Protein 2LDM (pdb70)

CATH classification: 2.30.30.140

Structure (mmCIF, N/CA/C/O backbone):
data_2LDM
#
_entry.id   2LDM
#
loop_
_atom_site.group_PDB
_atom_site.id
_atom_site.type_symbol
_atom_site.label_atom_id
_atom_site.label_alt_id
_atom_site.label_comp_id
_atom_site.label_asym_id
_atom_site.label_entity_id
_atom_site.label_seq_id
_atom_site.pdbx_PDB_ins_code
_atom_site.Cartn_x
_atom_site.Cartn_y
_atom_site.Cartn_z
_atom_site.occupancy
_atom_site.B_iso_or_equiv
_atom_site.auth_seq_id
_atom_site.auth_comp_id
_atom_site.auth_asym_id
_atom_site.auth_atom_id
_atom_site.pdbx_PDB_model_num
ATOM 1 N N . SER A 1 4 ? 0.077 -0.938 2.038 1.00 0.00 84 SER A N 1
ATOM 2 C CA . SER A 1 4 ? 0.603 -0.648 0.680 1.00 0.00 84 SER A CA 1
ATOM 3 C C . SER A 1 4 ? 0.179 0.755 0.218 1.00 0.00 84 SER A C 1
ATOM 4 O O . SER A 1 4 ? -0.986 1.135 0.374 1.00 0.00 84 SER A O 1
ATOM 12 N N . SER A 1 5 ? 1.116 1.534 -0.341 1.00 0.00 85 SER A N 1
ATOM 13 C CA . SER A 1 5 ? 0.920 2.939 -0.716 1.00 0.00 85 SER A CA 1
ATOM 14 C C . SER A 1 5 ? 1.633 3.220 -2.043 1.00 0.00 85 SER A C 1
ATOM 15 O O . SER A 1 5 ? 2.452 4.133 -2.165 1.00 0.00 85 SER A O 1
ATOM 23 N N . GLU A 1 6 ? 1.337 2.376 -3.031 1.00 0.00 86 GLU A N 1
ATOM 24 C CA . GLU A 1 6 ? 1.886 2.419 -4.377 1.00 0.00 86 GLU A CA 1
ATOM 25 C C . GLU A 1 6 ? 0.678 2.284 -5.306 1.00 0.00 86 GLU A C 1
ATOM 26 O O . GLU A 1 6 ? -0.063 1.298 -5.218 1.00 0.00 86 GLU A O 1
ATOM 38 N N . PHE A 1 7 ? 0.446 3.291 -6.151 1.00 0.00 87 PHE A N 1
ATOM 39 C CA . PHE A 1 7 ? -0.773 3.434 -6.944 1.00 0.00 87 PHE A CA 1
ATOM 40 C C . PHE A 1 7 ? -0.502 3.053 -8.401 1.00 0.00 87 PHE A C 1
ATOM 41 O O . PHE A 1 7 ? 0.445 3.552 -9.005 1.00 0.00 87 PHE A O 1
ATOM 58 N N . GLN A 1 8 ? -1.329 2.167 -8.966 1.00 0.00 88 GLN A N 1
ATOM 59 C CA . GLN A 1 8 ? -1.250 1.671 -10.340 1.00 0.00 88 GLN A CA 1
ATOM 60 C C . GLN A 1 8 ? -2.678 1.456 -10.873 1.00 0.00 88 GLN A C 1
ATOM 61 O O . GLN A 1 8 ? -3.651 1.824 -10.212 1.00 0.00 88 GLN A O 1
ATOM 75 N N . ILE A 1 9 ? -2.818 0.865 -12.068 1.00 0.00 89 ILE A N 1
ATOM 76 C CA . ILE A 1 9 ? -4.110 0.399 -12.584 1.00 0.00 89 ILE A CA 1
ATOM 77 C C . ILE A 1 9 ? -4.782 -0.468 -11.502 1.00 0.00 89 ILE A C 1
ATOM 78 O O . ILE A 1 9 ? -4.112 -1.210 -10.779 1.00 0.00 89 ILE A O 1
ATOM 94 N N . ASN A 1 10 ? -6.112 -0.368 -11.413 1.00 0.00 90 ASN A N 1
ATOM 95 C CA . ASN A 1 10 ? -6.995 -1.002 -10.435 1.00 0.00 90 ASN A CA 1
ATOM 96 C C . ASN A 1 10 ? -6.811 -0.490 -9.000 1.00 0.00 90 ASN A C 1
ATOM 97 O O . ASN A 1 10 ? -7.478 -1.007 -8.104 1.00 0.00 90 ASN A O 1
ATOM 108 N N . GLU A 1 11 ? -6.008 0.550 -8.759 1.00 0.00 91 GLU A N 1
ATOM 109 C CA . GLU A 1 11 ? -5.786 1.143 -7.438 1.00 0.00 91 GLU A CA 1
ATOM 110 C C . GLU A 1 11 ? -6.209 2.626 -7.457 1.00 0.00 91 GLU A C 1
ATOM 111 O O . GLU A 1 11 ? -6.569 3.169 -8.504 1.00 0.00 91 GLU A O 1
ATOM 123 N N . GLN A 1 12 ? -6.256 3.248 -6.280 1.00 0.00 92 GLN A N 1
ATOM 124 C CA . GLN A 1 12 ? -6.807 4.574 -6.013 1.00 0.00 92 GLN A CA 1
ATOM 125 C C . GLN A 1 12 ? -5.955 5.706 -6.595 1.00 0.00 92 GLN A C 1
ATOM 126 O O . GLN A 1 12 ? -4.727 5.668 -6.538 1.00 0.00 92 GLN A O 1
ATOM 140 N N . VAL A 1 13 ? -6.626 6.760 -7.060 1.00 0.00 93 VAL A N 1
ATOM 141 C CA . VAL A 1 13 ? -6.070 8.037 -7.498 1.00 0.00 93 VAL A CA 1
ATOM 142 C C . VAL A 1 13 ? -7.068 9.144 -7.158 1.00 0.00 93 VAL A C 1
ATOM 143 O O . VAL A 1 13 ? -8.231 8.860 -6.879 1.00 0.00 93 VAL A O 1
ATOM 156 N N . LEU A 1 14 ? -6.618 10.399 -7.181 1.00 0.00 94 LEU A N 1
ATOM 157 C CA . LEU A 1 14 ? -7.487 11.563 -7.125 1.00 0.00 94 LEU A CA 1
ATOM 158 C C . LEU A 1 14 ? -7.672 11.958 -8.583 1.00 0.00 94 LEU A C 1
ATOM 159 O O . LEU A 1 14 ? -6.684 12.159 -9.291 1.00 0.00 94 LEU A O 1
ATOM 175 N N . ALA A 1 15 ? -8.917 12.109 -9.021 1.00 0.00 95 ALA A N 1
ATOM 176 C CA . ALA A 1 15 ? -9.254 12.504 -10.376 1.00 0.00 95 ALA A CA 1
ATOM 177 C C . ALA A 1 15 ? -10.316 13.591 -10.312 1.00 0.00 95 ALA A C 1
ATOM 178 O O . ALA A 1 15 ? -11.194 13.549 -9.450 1.00 0.00 95 ALA A O 1
ATOM 185 N N . SER A 1 16 ? -10.220 14.568 -11.205 1.00 0.00 96 SER A N 1
ATOM 186 C CA . SER A 1 16 ? -11.158 15.670 -11.292 1.00 0.00 96 SER A CA 1
ATOM 187 C C . SER A 1 16 ? -12.496 15.122 -11.780 1.00 0.00 96 SER A C 1
ATOM 188 O O . SER A 1 16 ? -12.636 14.758 -12.952 1.00 0.00 96 SER A O 1
ATOM 196 N N . TRP A 1 17 ? -13.452 15.007 -10.857 1.00 0.00 97 TRP A N 1
ATOM 197 C CA . TRP A 1 17 ? -14.809 14.611 -11.181 1.00 0.00 97 TRP A CA 1
ATOM 198 C C . TRP A 1 17 ? -15.459 15.706 -12.021 1.00 0.00 97 TRP A C 1
ATOM 199 O O . TRP A 1 17 ? -15.100 16.884 -11.906 1.00 0.00 97 TRP A O 1
ATOM 220 N N . SER A 1 18 ? -16.448 15.312 -12.824 1.00 0.00 98 SER A N 1
ATOM 221 C CA . SER A 1 18 ? -17.167 16.191 -13.737 1.00 0.00 98 SER A CA 1
ATOM 222 C C . SER A 1 18 ? -17.837 17.372 -13.010 1.00 0.00 98 SER A C 1
ATOM 223 O O . SER A 1 18 ? -18.137 18.390 -13.638 1.00 0.00 98 SER A O 1
ATOM 231 N N . ASP A 1 19 ? -18.056 17.254 -11.692 1.00 0.00 99 ASP A N 1
ATOM 232 C CA . ASP A 1 19 ? -18.583 18.328 -10.861 1.00 0.00 99 ASP A CA 1
ATOM 233 C C . ASP A 1 19 ? -17.684 19.569 -10.858 1.00 0.00 99 ASP A C 1
ATOM 234 O O . ASP A 1 19 ? -18.188 20.677 -11.064 1.00 0.00 99 ASP A O 1
ATOM 243 N N . SER A 1 20 ? -16.373 19.401 -10.621 1.00 0.00 100 SER A N 1
ATOM 244 C CA . SER A 1 20 ? -15.462 20.529 -10.397 1.00 0.00 100 SER A CA 1
ATOM 245 C C . SER A 1 20 ? -13.984 20.104 -10.349 1.00 0.00 100 SER A C 1
ATOM 246 O O . SER A 1 20 ? -13.208 20.459 -11.242 1.00 0.00 100 SER A O 1
ATOM 254 N N . ARG A 1 21 ? -13.583 19.366 -9.303 1.00 0.00 101 ARG A N 1
ATOM 255 C CA . ARG A 1 21 ? -12.184 19.050 -8.984 1.00 0.00 101 ARG A CA 1
ATOM 256 C C . ARG A 1 21 ? -12.067 17.652 -8.388 1.00 0.00 101 ARG A C 1
ATOM 257 O O . ARG A 1 21 ? -12.943 16.818 -8.601 1.00 0.00 101 ARG A O 1
ATOM 278 N N . PHE A 1 22 ? -10.941 17.370 -7.737 1.00 0.00 102 PHE A N 1
ATOM 279 C CA . PHE A 1 22 ? -10.557 16.046 -7.287 1.00 0.00 102 PHE A CA 1
ATOM 280 C C . PHE A 1 22 ? -11.545 15.376 -6.331 1.00 0.00 102 PHE A C 1
ATOM 281 O O . PHE A 1 22 ? -12.022 15.988 -5.376 1.00 0.00 102 PHE A O 1
ATOM 298 N N . TYR A 1 23 ? -11.742 14.078 -6.565 1.00 0.00 103 TYR A N 1
ATOM 299 C CA . TYR A 1 23 ? -12.425 13.097 -5.730 1.00 0.00 103 TYR A CA 1
ATOM 300 C C . TYR A 1 23 ? -11.635 11.794 -5.933 1.00 0.00 103 TYR A C 1
ATOM 301 O O . TYR A 1 23 ? -10.947 11.658 -6.951 1.00 0.00 103 TYR A O 1
ATOM 319 N N . PRO A 1 24 ? -11.695 10.826 -5.002 1.00 0.00 104 PRO A N 1
ATOM 320 C CA . PRO A 1 24 ? -11.041 9.540 -5.204 1.00 0.00 104 PRO A CA 1
ATOM 321 C C . PRO A 1 24 ? -11.729 8.760 -6.336 1.00 0.00 104 PRO A C 1
ATOM 322 O O . PRO A 1 24 ? -12.946 8.858 -6.522 1.00 0.00 104 PRO A O 1
ATOM 333 N N . ALA A 1 25 ? -10.942 7.979 -7.077 1.00 0.00 105 ALA A N 1
ATOM 334 C CA . ALA A 1 25 ? -11.362 7.147 -8.194 1.00 0.00 105 ALA A CA 1
ATOM 335 C C . ALA A 1 25 ? -10.392 5.969 -8.318 1.00 0.00 105 ALA A C 1
ATOM 336 O O . ALA A 1 25 ? -9.274 6.023 -7.804 1.00 0.00 105 ALA A O 1
ATOM 343 N N . LYS A 1 26 ? -10.800 4.918 -9.025 1.00 0.00 106 LYS A N 1
ATOM 344 C CA . LYS A 1 26 ? -9.998 3.731 -9.326 1.00 0.00 106 LYS A CA 1
ATOM 345 C C . LYS A 1 26 ? -9.379 3.944 -10.716 1.00 0.00 106 LYS A C 1
ATOM 346 O O . LYS A 1 26 ? -10.105 4.297 -11.643 1.00 0.00 106 LYS A O 1
ATOM 365 N N . VAL A 1 27 ? -8.069 3.762 -10.897 1.00 0.00 107 VAL A N 1
ATOM 366 C CA . VAL A 1 27 ? -7.447 3.797 -12.229 1.00 0.00 107 VAL A CA 1
ATOM 367 C C . VAL A 1 27 ? -7.965 2.598 -13.023 1.00 0.00 107 VAL A C 1
ATOM 368 O O . VAL A 1 27 ? -7.980 1.486 -12.495 1.00 0.00 107 VAL A O 1
ATOM 381 N N . THR A 1 28 ? -8.281 2.785 -14.299 1.00 0.00 108 THR A N 1
ATOM 382 C CA . THR A 1 28 ? -8.624 1.698 -15.205 1.00 0.00 108 THR A CA 1
ATOM 383 C C . THR A 1 28 ? -7.612 1.621 -16.367 1.00 0.00 108 THR A C 1
ATOM 384 O O . THR A 1 28 ? -7.328 0.521 -16.840 1.00 0.00 108 THR A O 1
ATOM 395 N N . ALA A 1 29 ? -7.014 2.744 -16.798 1.00 0.00 109 ALA A N 1
ATOM 396 C CA . ALA A 1 29 ? -5.879 2.768 -17.725 1.00 0.00 109 ALA A CA 1
ATOM 397 C C . ALA A 1 29 ? -5.031 4.016 -17.490 1.00 0.00 109 ALA A C 1
ATOM 398 O O . ALA A 1 29 ? -5.484 4.981 -16.875 1.00 0.00 109 ALA A O 1
ATOM 405 N N . VAL A 1 30 ? -3.813 4.011 -18.023 1.00 0.00 110 VAL A N 1
ATOM 406 C CA . VAL A 1 30 ? -2.892 5.142 -18.055 1.00 0.00 110 VAL A CA 1
ATOM 407 C C . VAL A 1 30 ? -2.164 5.044 -19.405 1.00 0.00 110 VAL A C 1
ATOM 408 O O . VAL A 1 30 ? -1.937 3.930 -19.889 1.00 0.00 110 VAL A O 1
ATOM 421 N N . ASN A 1 31 ? -1.787 6.175 -20.008 1.00 0.00 111 ASN A N 1
ATOM 422 C CA . ASN A 1 31 ? -1.126 6.221 -21.314 1.00 0.00 111 ASN A CA 1
ATOM 423 C C . ASN A 1 31 ? 0.056 7.176 -21.207 1.00 0.00 111 ASN A C 1
ATOM 424 O O . ASN A 1 31 ? -0.118 8.315 -20.765 1.00 0.00 111 ASN A O 1
ATOM 435 N N . LYS A 1 32 ? 1.242 6.744 -21.654 1.00 0.00 112 LYS A N 1
ATOM 436 C CA . LYS A 1 32 ? 2.485 7.526 -21.584 1.00 0.00 112 LYS A CA 1
ATOM 437 C C . LYS A 1 32 ? 2.386 8.850 -22.354 1.00 0.00 112 LYS A C 1
ATOM 438 O O . LYS A 1 32 ? 3.108 9.795 -22.036 1.00 0.00 112 LYS A O 1
ATOM 457 N N . ASP A 1 33 ? 1.473 8.936 -23.330 1.00 0.00 113 ASP A N 1
ATOM 458 C CA . ASP A 1 33 ? 1.166 10.172 -24.053 1.00 0.00 113 ASP A CA 1
ATOM 459 C C . ASP A 1 33 ? 0.792 11.325 -23.107 1.00 0.00 113 ASP A C 1
ATOM 460 O O . ASP A 1 33 ? 1.090 12.483 -23.407 1.00 0.00 113 ASP A O 1
ATOM 469 N N . GLY A 1 34 ? 0.191 11.011 -21.950 1.00 0.00 114 GLY A N 1
ATOM 470 C CA . GLY A 1 34 ? -0.081 11.966 -20.877 1.00 0.00 114 GLY A CA 1
ATOM 471 C C . GLY A 1 34 ? -1.518 11.894 -20.363 1.00 0.00 114 GLY A C 1
ATOM 472 O O . GLY A 1 34 ? -2.037 12.907 -19.887 1.00 0.00 114 GLY A O 1
ATOM 476 N N . THR A 1 35 ? -2.189 10.744 -20.485 1.00 0.00 115 THR A N 1
ATOM 477 C CA . THR A 1 35 ? -3.614 10.622 -20.195 1.00 0.00 115 THR A CA 1
ATOM 478 C C . THR A 1 35 ? -3.879 9.446 -19.251 1.00 0.00 115 THR A C 1
ATOM 479 O O . THR A 1 35 ? -3.023 8.591 -19.006 1.00 0.00 115 THR A O 1
ATOM 490 N N . TYR A 1 36 ? -5.086 9.437 -18.701 1.00 0.00 116 TYR A N 1
ATOM 491 C CA . TYR A 1 36 ? -5.555 8.592 -17.625 1.00 0.00 116 TYR A CA 1
ATOM 492 C C . TYR A 1 36 ? -6.978 8.188 -17.954 1.00 0.00 116 TYR A C 1
ATOM 493 O O . TYR A 1 36 ? -7.729 9.019 -18.457 1.00 0.00 116 TYR A O 1
ATOM 511 N N . THR A 1 37 ? -7.378 6.980 -17.583 1.00 0.00 117 THR A N 1
ATOM 512 C CA . THR A 1 37 ? -8.763 6.536 -17.623 1.00 0.00 117 THR A CA 1
ATOM 513 C C . THR A 1 37 ? -9.052 6.067 -16.201 1.00 0.00 117 THR A C 1
ATOM 514 O O . THR A 1 37 ? -8.238 5.365 -15.589 1.00 0.00 117 THR A O 1
ATOM 525 N N . VAL A 1 38 ? -10.174 6.511 -15.644 1.00 0.00 118 VAL A N 1
ATOM 526 C CA . VAL A 1 38 ? -10.510 6.312 -14.245 1.00 0.00 118 VAL A CA 1
ATOM 527 C C . VAL A 1 38 ? -11.988 5.960 -14.157 1.00 0.00 118 VAL A C 1
ATOM 528 O O . VAL A 1 38 ? -12.791 6.422 -14.970 1.00 0.00 118 VAL A O 1
ATOM 541 N N . LYS A 1 39 ? -12.339 5.172 -13.143 1.00 0.00 119 LYS A N 1
ATOM 542 C CA . LYS A 1 39 ? -13.702 4.833 -12.774 1.00 0.00 119 LYS A CA 1
ATOM 543 C C . LYS A 1 39 ? -13.960 5.450 -11.407 1.00 0.00 119 LYS A C 1
ATOM 544 O O . LYS A 1 39 ? -13.257 5.136 -10.446 1.00 0.00 119 LYS A O 1
ATOM 563 N N . PHE A 1 40 ? -14.946 6.335 -11.318 1.00 0.00 120 PHE A N 1
ATOM 564 C CA . PHE A 1 40 ? -15.450 6.842 -10.050 1.00 0.00 120 PHE A CA 1
ATOM 565 C C . PHE A 1 40 ? -16.413 5.785 -9.505 1.00 0.00 120 PHE A C 1
ATOM 566 O O . PHE A 1 40 ? -17.176 5.199 -10.276 1.00 0.00 120 PHE A O 1
ATOM 583 N N . TYR A 1 41 ? -16.398 5.544 -8.189 1.00 0.00 121 TYR A N 1
ATOM 584 C CA . TYR A 1 41 ? -17.103 4.421 -7.554 1.00 0.00 121 TYR A CA 1
ATOM 585 C C . TYR A 1 41 ? -18.626 4.496 -7.725 1.00 0.00 121 TYR A C 1
ATOM 586 O O . TYR A 1 41 ? -19.309 3.476 -7.624 1.00 0.00 121 TYR A O 1
ATOM 604 N N . ASP A 1 42 ? -19.162 5.693 -8.003 1.00 0.00 122 ASP A N 1
ATOM 605 C CA . ASP A 1 42 ? -20.580 5.900 -8.308 1.00 0.00 122 ASP A CA 1
ATOM 606 C C . ASP A 1 42 ? -21.017 5.147 -9.575 1.00 0.00 122 ASP A C 1
ATOM 607 O O . ASP A 1 42 ? -22.207 4.875 -9.749 1.00 0.00 122 ASP A O 1
ATOM 616 N N . GLY A 1 43 ? -20.061 4.771 -10.437 1.00 0.00 123 GLY A N 1
ATOM 617 C CA . GLY A 1 43 ? -20.288 3.972 -11.637 1.00 0.00 123 GLY A CA 1
ATOM 618 C C . GLY A 1 43 ? -20.194 4.840 -12.890 1.00 0.00 123 GLY A C 1
ATOM 619 O O . GLY A 1 43 ? -21.078 4.777 -13.749 1.00 0.00 123 GLY A O 1
ATOM 623 N N . VAL A 1 44 ? -19.155 5.676 -12.982 1.00 0.00 124 VAL A N 1
ATOM 624 C CA . VAL A 1 44 ? -18.934 6.606 -14.087 1.00 0.00 124 VAL A CA 1
ATOM 625 C C . VAL A 1 44 ? -17.464 6.461 -14.474 1.00 0.00 124 VAL A C 1
ATOM 626 O O . VAL A 1 44 ? -16.613 6.333 -13.595 1.00 0.00 124 VAL A O 1
ATOM 639 N N . VAL A 1 45 ? -17.159 6.457 -15.772 1.00 0.00 125 VAL A N 1
ATOM 640 C CA . VAL A 1 45 ? -15.819 6.205 -16.293 1.00 0.00 125 VAL A CA 1
ATOM 641 C C . VAL A 1 45 ? -15.525 7.276 -17.350 1.00 0.00 125 VAL A C 1
ATOM 642 O O . VAL A 1 45 ? -16.421 7.643 -18.115 1.00 0.00 125 VAL A O 1
ATOM 655 N N . GLN A 1 46 ? -14.290 7.789 -17.394 1.00 0.00 126 GLN A N 1
ATOM 656 C CA . GLN A 1 46 ? -13.866 8.786 -18.383 1.00 0.00 126 GLN A CA 1
ATOM 657 C C . GLN A 1 46 ? -12.356 8.708 -18.614 1.00 0.00 126 GLN A C 1
ATOM 658 O O . GLN A 1 46 ? -11.632 8.222 -17.741 1.00 0.00 126 GLN A O 1
ATOM 672 N N . THR A 1 47 ? -11.891 9.237 -19.751 1.00 0.00 127 THR A N 1
ATOM 673 C CA . THR A 1 47 ? -10.475 9.445 -20.035 1.00 0.00 127 THR A CA 1
ATOM 674 C C . THR A 1 47 ? -10.215 10.955 -19.960 1.00 0.00 127 THR A C 1
ATOM 675 O O . THR A 1 47 ? -11.016 11.761 -20.443 1.00 0.00 127 THR A O 1
ATOM 686 N N . VAL A 1 48 ? -9.110 11.322 -19.317 1.00 0.00 128 VAL A N 1
ATOM 687 C CA . VAL A 1 48 ? -8.731 12.670 -18.913 1.00 0.00 128 VAL A CA 1
ATOM 688 C C . VAL A 1 48 ? -7.195 12.767 -18.927 1.00 0.00 128 VAL A C 1
ATOM 689 O O . VAL A 1 48 ? -6.512 11.802 -19.280 1.00 0.00 128 VAL A O 1
ATOM 702 N N . LYS A 1 49 ? -6.630 13.925 -18.584 1.00 0.00 129 LYS A N 1
ATOM 703 C CA . LYS A 1 49 ? -5.203 14.213 -18.749 1.00 0.00 129 LYS A CA 1
ATOM 704 C C . LYS A 1 49 ? -4.475 14.111 -17.413 1.00 0.00 129 LYS A C 1
ATOM 705 O O . LYS A 1 49 ? -5.104 14.101 -16.355 1.00 0.00 129 LYS A O 1
ATOM 724 N N . HIS A 1 50 ? -3.140 14.124 -17.450 1.00 0.00 130 HIS A N 1
ATOM 725 C CA . HIS A 1 50 ? -2.301 14.247 -16.253 1.00 0.00 130 HIS A CA 1
ATOM 726 C C . HIS A 1 50 ? -2.704 15.476 -15.427 1.00 0.00 130 HIS A C 1
ATOM 727 O O . HIS A 1 50 ? -2.827 15.375 -14.210 1.00 0.00 130 HIS A O 1
ATOM 741 N N . ILE A 1 51 ? -3.018 16.608 -16.068 1.00 0.00 131 ILE A N 1
ATOM 742 C CA . ILE A 1 51 ? -3.479 17.811 -15.359 1.00 0.00 131 ILE A CA 1
ATOM 743 C C . ILE A 1 51 ? -4.819 17.619 -14.624 1.00 0.00 131 ILE A C 1
ATOM 744 O O . ILE A 1 51 ? -5.236 18.520 -13.893 1.00 0.00 131 ILE A O 1
ATOM 760 N N . HIS A 1 52 ? -5.487 16.472 -14.782 1.00 0.00 132 HIS A N 1
ATOM 761 C CA . HIS A 1 52 ? -6.770 16.168 -14.161 1.00 0.00 132 HIS A CA 1
ATOM 762 C C . HIS A 1 52 ? -6.685 14.999 -13.173 1.00 0.00 132 HIS A C 1
ATOM 763 O O . HIS A 1 52 ? -7.691 14.699 -12.533 1.00 0.00 132 HIS A O 1
ATOM 777 N N . VAL A 1 53 ? -5.556 14.283 -13.075 1.00 0.00 133 VAL A N 1
ATOM 778 C CA . VAL A 1 53 ? -5.423 13.083 -12.234 1.00 0.00 133 VAL A CA 1
ATOM 779 C C . VAL A 1 53 ? -4.038 13.002 -11.578 1.00 0.00 133 VAL A C 1
ATOM 780 O O . VAL A 1 53 ? -3.019 13.230 -12.229 1.00 0.00 133 VAL A O 1
ATOM 793 N N . LYS A 1 54 ? -3.981 12.594 -10.304 1.00 0.00 134 LYS A N 1
ATOM 794 C CA . LYS A 1 54 ? -2.731 12.332 -9.582 1.00 0.00 134 LYS A CA 1
ATOM 795 C C . LYS A 1 54 ? -2.941 11.213 -8.557 1.00 0.00 134 LYS A C 1
ATOM 796 O O . LYS A 1 54 ? -4.057 10.728 -8.392 1.00 0.00 134 LYS A O 1
ATOM 815 N N . ALA A 1 55 ? -1.868 10.771 -7.894 1.00 0.00 135 ALA A N 1
ATOM 816 C CA . ALA A 1 55 ? -1.928 9.785 -6.818 1.00 0.00 135 ALA A CA 1
ATOM 817 C C . ALA A 1 55 ? -2.813 10.285 -5.666 1.00 0.00 135 ALA A C 1
ATOM 818 O O . ALA A 1 55 ? -3.144 11.471 -5.602 1.00 0.00 135 ALA A O 1
ATOM 825 N N . PHE A 1 56 ? -3.167 9.399 -4.721 1.00 0.00 136 PHE A N 1
ATOM 826 C CA . PHE A 1 56 ? -3.814 9.870 -3.492 1.00 0.00 136 PHE A CA 1
ATOM 827 C C . PHE A 1 56 ? -2.837 10.728 -2.666 1.00 0.00 136 PHE A C 1
ATOM 828 O O . PHE A 1 56 ? -3.270 11.509 -1.822 1.00 0.00 136 PHE A O 1
ATOM 845 N N . SER A 1 57 ? -1.530 10.632 -2.924 1.00 0.00 137 SER A N 1
ATOM 846 C CA . SER A 1 57 ? -0.529 11.535 -2.385 1.00 0.00 137 SER A CA 1
ATOM 847 C C . SER A 1 57 ? -0.796 12.939 -2.938 1.00 0.00 137 SER A C 1
ATOM 848 O O . SER A 1 57 ? -0.719 13.138 -4.151 1.00 0.00 137 SER A O 1
ATOM 856 N N . LYS A 1 58 ? -1.115 13.910 -2.069 1.00 0.00 138 LYS A N 1
ATOM 857 C CA . LYS A 1 58 ? -1.571 15.218 -2.540 1.00 0.00 138 LYS A CA 1
ATOM 858 C C . LYS A 1 58 ? -0.534 15.966 -3.390 1.00 0.00 138 LYS A C 1
ATOM 859 O O . LYS A 1 58 ? -0.922 16.745 -4.259 1.00 0.00 138 LYS A O 1
ATOM 878 N N . ASP A 1 59 ? 0.760 15.758 -3.124 1.00 0.00 139 ASP A N 1
ATOM 879 C CA . ASP A 1 59 ? 1.830 16.574 -3.701 1.00 0.00 139 ASP A CA 1
ATOM 880 C C . ASP A 1 59 ? 2.031 16.375 -5.207 1.00 0.00 139 ASP A C 1
ATOM 881 O O . ASP A 1 59 ? 1.958 17.351 -5.957 1.00 0.00 139 ASP A O 1
ATOM 890 N N . GLN A 1 60 ? 2.266 15.137 -5.669 1.00 0.00 140 GLN A N 1
ATOM 891 C CA . GLN A 1 60 ? 2.688 14.857 -7.047 1.00 0.00 140 GLN A CA 1
ATOM 892 C C . GLN A 1 60 ? 2.255 13.473 -7.535 1.00 0.00 140 GLN A C 1
ATOM 893 O O . GLN A 1 60 ? 1.866 12.604 -6.753 1.00 0.00 140 GLN A O 1
ATOM 907 N N . ASN A 1 61 ? 2.337 13.292 -8.859 1.00 0.00 141 ASN A N 1
ATOM 908 C CA . ASN A 1 61 ? 2.039 12.043 -9.559 1.00 0.00 141 ASN A CA 1
ATOM 909 C C . ASN A 1 61 ? 3.162 11.016 -9.329 1.00 0.00 141 ASN A C 1
ATOM 910 O O . ASN A 1 61 ? 4.293 11.412 -9.031 1.00 0.00 141 ASN A O 1
ATOM 921 N N . ILE A 1 62 ? 2.861 9.715 -9.461 1.00 0.00 142 ILE A N 1
ATOM 922 C CA . ILE A 1 62 ? 3.825 8.624 -9.253 1.00 0.00 142 ILE A CA 1
ATOM 923 C C . ILE A 1 62 ? 3.641 7.500 -10.311 1.00 0.00 142 ILE A C 1
ATOM 924 O O . ILE A 1 62 ? 4.004 6.348 -10.064 1.00 0.00 142 ILE A O 1
ATOM 940 N N . VAL A 1 63 ? 3.062 7.800 -11.486 1.00 0.00 143 VAL A N 1
ATOM 941 C CA . VAL A 1 63 ? 2.891 6.850 -12.595 1.00 0.00 143 VAL A CA 1
ATOM 942 C C . VAL A 1 63 ? 3.218 7.544 -13.926 1.00 0.00 143 VAL A C 1
ATOM 943 O O . VAL A 1 63 ? 4.179 7.153 -14.591 1.00 0.00 143 VAL A O 1
ATOM 956 N N . GLY A 1 64 ? 2.459 8.580 -14.313 1.00 0.00 144 GLY A N 1
ATOM 957 C CA . GLY A 1 64 ? 2.716 9.363 -15.523 1.00 0.00 144 GLY A CA 1
ATOM 958 C C . GLY A 1 64 ? 3.987 10.208 -15.381 1.00 0.00 144 GLY A C 1
ATOM 959 O O . GLY A 1 64 ? 4.670 10.481 -16.370 1.00 0.00 144 GLY A O 1
ATOM 963 N N . ASN A 1 65 ? 4.324 10.581 -14.143 1.00 0.00 145 ASN A N 1
ATOM 964 C CA . ASN A 1 65 ? 5.584 11.200 -13.735 1.00 0.00 145 ASN A CA 1
ATOM 965 C C . ASN A 1 65 ? 5.932 10.579 -12.374 1.00 0.00 145 ASN A C 1
ATOM 966 O O . ASN A 1 65 ? 5.061 9.960 -11.764 1.00 0.00 145 ASN A O 1
ATOM 977 N N . ALA A 1 66 ? 7.159 10.731 -11.874 1.00 0.00 146 ALA A N 1
ATOM 978 C CA . ALA A 1 66 ? 7.655 9.997 -10.706 1.00 0.00 146 ALA A CA 1
ATOM 979 C C . ALA A 1 66 ? 8.217 10.909 -9.605 1.00 0.00 146 ALA A C 1
ATOM 980 O O . ALA A 1 66 ? 9.043 10.473 -8.799 1.00 0.00 146 ALA A O 1
ATOM 987 N N . ARG A 1 67 ? 7.805 12.185 -9.568 1.00 0.00 147 ARG A N 1
ATOM 988 C CA . ARG A 1 67 ? 8.306 13.133 -8.563 1.00 0.00 147 ARG A CA 1
ATOM 989 C C . ARG A 1 67 ? 7.648 12.933 -7.194 1.00 0.00 147 ARG A C 1
ATOM 990 O O . ARG A 1 67 ? 8.219 13.378 -6.194 1.00 0.00 147 ARG A O 1
ATOM 1011 N N . GLY A 1 68 ? 6.469 12.304 -7.122 1.00 0.00 200 GLY A N 1
ATOM 1012 C CA . GLY A 1 68 ? 5.761 12.127 -5.862 1.00 0.00 200 GLY A CA 1
ATOM 1013 C C . GLY A 1 68 ? 6.318 10.981 -5.021 1.00 0.00 200 GLY A C 1
ATOM 1014 O O . GLY A 1 68 ? 7.216 10.236 -5.431 1.00 0.00 200 GLY A O 1
ATOM 1018 N N . SER A 1 69 ? 5.735 10.874 -3.830 1.00 0.00 201 SER A N 1
ATOM 1019 C CA . SER A 1 69 ? 6.158 10.040 -2.716 1.00 0.00 201 SER A CA 1
ATOM 1020 C C . SER A 1 69 ? 4.908 9.656 -1.911 1.00 0.00 201 SER A C 1
ATOM 1021 O O . SER A 1 69 ? 3.824 10.185 -2.166 1.00 0.00 201 SER A O 1
ATOM 1029 N N . ARG A 1 70 ? 5.028 8.744 -0.940 1.00 0.00 363 ARG A N 1
ATOM 1030 C CA . ARG A 1 70 ? 3.910 8.356 -0.076 1.00 0.00 363 ARG A CA 1
ATOM 1031 C C . ARG A 1 70 ? 3.400 9.583 0.690 1.00 0.00 363 ARG A C 1
ATOM 1032 O O . ARG A 1 70 ? 4.153 10.187 1.459 1.00 0.00 363 ARG A O 1
ATOM 1053 N N . ALA A 1 71 ? 2.126 9.926 0.495 1.00 0.00 364 ALA A N 1
ATOM 1054 C CA . ALA A 1 71 ? 1.375 10.927 1.245 1.00 0.00 364 ALA A CA 1
ATOM 1055 C C . ALA A 1 71 ? -0.121 10.588 1.108 1.00 0.00 364 ALA A C 1
ATOM 1056 O O . ALA A 1 71 ? -0.479 9.485 0.682 1.00 0.00 364 ALA A O 1
ATOM 1063 N N . HIS A 1 72 ? -1.002 11.535 1.434 1.00 0.00 365 HIS A N 1
ATOM 1064 C CA . HIS A 1 72 ? -2.457 11.395 1.337 1.00 0.00 365 HIS A CA 1
ATOM 1065 C C . HIS A 1 72 ? -3.079 12.753 1.013 1.00 0.00 365 HIS A C 1
ATOM 1066 O O . HIS A 1 72 ? -2.346 13.721 0.807 1.00 0.00 365 HIS A O 1
ATOM 1080 N N . SER A 1 73 ? -4.410 12.825 0.950 1.00 0.00 366 SER A N 1
ATOM 1081 C CA . SER A 1 73 ? -5.171 14.011 0.563 1.00 0.00 366 SER A CA 1
ATOM 1082 C C . SER A 1 73 ? -6.269 14.321 1.591 1.00 0.00 366 SER A C 1
ATOM 1083 O O . SER A 1 73 ? -6.564 13.497 2.463 1.00 0.00 366 SER A O 1
ATOM 1091 N N . SER A 1 74 ? -6.883 15.505 1.467 1.00 0.00 367 SER A N 1
ATOM 1092 C CA . SER A 1 74 ? -7.778 16.076 2.476 1.00 0.00 367 SER A CA 1
ATOM 1093 C C . SER A 1 74 ? -9.147 16.514 1.917 1.00 0.00 367 SER A C 1
ATOM 1094 O O . SER A 1 74 ? -9.857 17.276 2.578 1.00 0.00 367 SER A O 1
ATOM 1102 N N . HIS A 1 75 ? -9.544 16.038 0.729 1.00 0.00 368 HIS A N 1
ATOM 1103 C CA . HIS A 1 75 ? -10.902 16.213 0.204 1.00 0.00 368 HIS A CA 1
ATOM 1104 C C . HIS A 1 75 ? -11.345 14.906 -0.453 1.00 0.00 368 HIS A C 1
ATOM 1105 O O . HIS A 1 75 ? -10.564 14.293 -1.188 1.00 0.00 368 HIS A O 1
ATOM 1119 N N . LEU A 1 76 ? -12.576 14.470 -0.174 1.00 0.00 369 LEU A N 1
ATOM 1120 C CA . LEU A 1 76 ? -13.219 13.297 -0.758 1.00 0.00 369 LEU A CA 1
ATOM 1121 C C . LEU A 1 76 ? -14.733 13.371 -0.527 1.00 0.00 369 LEU A C 1
ATOM 1122 O O . LEU A 1 76 ? -15.223 14.216 0.224 1.00 0.00 369 LEU A O 1
ATOM 1164 N N . SER A 1 78 ? -18.271 11.776 0.936 1.00 0.00 371 SER A N 1
ATOM 1165 C CA . SER A 1 78 ? -18.619 11.189 2.230 1.00 0.00 371 SER A CA 1
ATOM 1166 C C . SER A 1 78 ? -18.889 9.676 2.167 1.00 0.00 371 SER A C 1
ATOM 1167 O O . SER A 1 78 ? -18.658 8.969 3.151 1.00 0.00 371 SER A O 1
ATOM 1175 N N . LYS A 1 79 ? -19.347 9.166 1.010 1.00 0.00 372 LYS A N 1
ATOM 1176 C CA . LYS A 1 79 ? -19.663 7.743 0.834 1.00 0.00 372 LYS A CA 1
ATOM 1177 C C . LYS A 1 79 ? -18.451 6.901 0.411 1.00 0.00 372 LYS A C 1
ATOM 1178 O O . LYS A 1 79 ? -18.604 5.700 0.174 1.00 0.00 372 LYS A O 1
ATOM 1197 N N . LYS A 1 80 ? -17.257 7.499 0.293 1.00 0.00 373 LYS A N 1
ATOM 1198 C CA . LYS A 1 80 ? -16.019 6.745 0.086 1.00 0.00 373 LYS A CA 1
ATOM 1199 C C . LYS A 1 80 ? -15.855 5.745 1.242 1.00 0.00 373 LYS A C 1
ATOM 1200 O O . LYS A 1 80 ? -16.146 6.073 2.399 1.00 0.00 373 LYS A O 1
ATOM 1219 N N . GLY A 1 81 ? -15.341 4.555 0.939 1.00 0.00 374 GLY A N 1
ATOM 1220 C CA . GLY A 1 81 ? -14.938 3.553 1.914 1.00 0.00 374 GLY A CA 1
ATOM 1221 C C . GLY A 1 81 ? -14.058 2.534 1.205 1.00 0.00 374 GLY A C 1
ATOM 1222 O O . GLY A 1 81 ? -13.153 2.964 0.451 1.00 0.00 374 GLY A O 1
ATOM 1227 N N . SER A 1 4 ? -0.149 -2.389 -2.008 1.00 0.00 84 SER A N 2
ATOM 1228 C CA . SER A 1 4 ? -1.151 -1.294 -1.931 1.00 0.00 84 SER A CA 2
ATOM 1229 C C . SER A 1 4 ? -0.487 0.085 -2.088 1.00 0.00 84 SER A C 2
ATOM 1230 O O . SER A 1 4 ? 0.711 0.232 -1.832 1.00 0.00 84 SER A O 2
ATOM 1238 N N . SER A 1 5 ? -1.257 1.102 -2.490 1.00 0.00 85 SER A N 2
ATOM 1239 C CA . SER A 1 5 ? -0.855 2.514 -2.548 1.00 0.00 85 SER A CA 2
ATOM 1240 C C . SER A 1 5 ? 0.285 2.786 -3.538 1.00 0.00 85 SER A C 2
ATOM 1241 O O . SER A 1 5 ? 1.182 3.589 -3.289 1.00 0.00 85 SER A O 2
ATOM 1249 N N . GLU A 1 6 ? 0.221 2.105 -4.688 1.00 0.00 86 GLU A N 2
ATOM 1250 C CA . GLU A 1 6 ? 1.146 2.289 -5.811 1.00 0.00 86 GLU A CA 2
ATOM 1251 C C . GLU A 1 6 ? 0.480 3.040 -6.983 1.00 0.00 86 GLU A C 2
ATOM 1252 O O . GLU A 1 6 ? 1.119 3.250 -8.015 1.00 0.00 86 GLU A O 2
ATOM 1264 N N . PHE A 1 7 ? -0.785 3.453 -6.810 1.00 0.00 87 PHE A N 2
ATOM 1265 C CA . PHE A 1 7 ? -1.581 4.348 -7.664 1.00 0.00 87 PHE A CA 2
ATOM 1266 C C . PHE A 1 7 ? -1.526 4.046 -9.165 1.00 0.00 87 PHE A C 2
ATOM 1267 O O . PHE A 1 7 ? -1.494 4.950 -10.001 1.00 0.00 87 PHE A O 2
ATOM 1284 N N . GLN A 1 8 ? -1.510 2.758 -9.502 1.00 0.00 88 GLN A N 2
ATOM 1285 C CA . GLN A 1 8 ? -1.521 2.231 -10.860 1.00 0.00 88 GLN A CA 2
ATOM 1286 C C . GLN A 1 8 ? -2.882 1.571 -11.104 1.00 0.00 88 GLN A C 2
ATOM 1287 O O . GLN A 1 8 ? -3.800 1.740 -10.300 1.00 0.00 88 GLN A O 2
ATOM 1301 N N . ILE A 1 9 ? -3.060 0.895 -12.243 1.00 0.00 89 ILE A N 2
ATOM 1302 C CA . ILE A 1 9 ? -4.317 0.235 -12.609 1.00 0.00 89 ILE A CA 2
ATOM 1303 C C . ILE A 1 9 ? -4.802 -0.623 -11.429 1.00 0.00 89 ILE A C 2
ATOM 1304 O O . ILE A 1 9 ? -4.007 -1.311 -10.782 1.00 0.00 89 ILE A O 2
ATOM 1320 N N . ASN A 1 10 ? -6.118 -0.583 -11.183 1.00 0.00 90 ASN A N 2
ATOM 1321 C CA . ASN A 1 10 ? -6.810 -1.241 -10.075 1.00 0.00 90 ASN A CA 2
ATOM 1322 C C . ASN A 1 10 ? -6.362 -0.732 -8.693 1.00 0.00 90 ASN A C 2
ATOM 1323 O O . ASN A 1 10 ? -6.503 -1.447 -7.698 1.00 0.00 90 ASN A O 2
ATOM 1334 N N . GLU A 1 11 ? -5.864 0.504 -8.598 1.00 0.00 91 GLU A N 2
ATOM 1335 C CA . GLU A 1 11 ? -5.578 1.195 -7.344 1.00 0.00 91 GLU A CA 2
ATOM 1336 C C . GLU A 1 11 ? -6.098 2.638 -7.451 1.00 0.00 91 GLU A C 2
ATOM 1337 O O . GLU A 1 11 ? -6.510 3.080 -8.530 1.00 0.00 91 GLU A O 2
ATOM 1349 N N . GLN A 1 12 ? -6.165 3.346 -6.325 1.00 0.00 92 GLN A N 2
ATOM 1350 C CA . GLN A 1 12 ? -6.742 4.682 -6.213 1.00 0.00 92 GLN A CA 2
ATOM 1351 C C . GLN A 1 12 ? -5.909 5.763 -6.906 1.00 0.00 92 GLN A C 2
ATOM 1352 O O . GLN A 1 12 ? -4.689 5.660 -7.014 1.00 0.00 92 GLN A O 2
ATOM 1366 N N . VAL A 1 13 ? -6.588 6.847 -7.266 1.00 0.00 93 VAL A N 2
ATOM 1367 C CA . VAL A 1 13 ? -6.057 8.117 -7.736 1.00 0.00 93 VAL A CA 2
ATOM 1368 C C . VAL A 1 13 ? -7.056 9.198 -7.329 1.00 0.00 93 VAL A C 2
ATOM 1369 O O . VAL A 1 13 ? -8.212 8.901 -7.019 1.00 0.00 93 VAL A O 2
ATOM 1382 N N . LEU A 1 14 ? -6.621 10.452 -7.325 1.00 0.00 94 LEU A N 2
ATOM 1383 C CA . LEU A 1 14 ? -7.486 11.608 -7.198 1.00 0.00 94 LEU A CA 2
ATOM 1384 C C . LEU A 1 14 ? -7.721 12.046 -8.633 1.00 0.00 94 LEU A C 2
ATOM 1385 O O . LEU A 1 14 ? -6.748 12.233 -9.368 1.00 0.00 94 LEU A O 2
ATOM 1401 N N . ALA A 1 15 ? -8.977 12.213 -9.041 1.00 0.00 95 ALA A N 2
ATOM 1402 C CA . ALA A 1 15 ? -9.340 12.586 -10.400 1.00 0.00 95 ALA A CA 2
ATOM 1403 C C . ALA A 1 15 ? -10.438 13.645 -10.359 1.00 0.00 95 ALA A C 2
ATOM 1404 O O . ALA A 1 15 ? -11.291 13.612 -9.470 1.00 0.00 95 ALA A O 2
ATOM 1411 N N . SER A 1 16 ? -10.419 14.572 -11.315 1.00 0.00 96 SER A N 2
ATOM 1412 C CA . SER A 1 16 ? -11.418 15.629 -11.415 1.00 0.00 96 SER A CA 2
ATOM 1413 C C . SER A 1 16 ? -12.772 15.034 -11.809 1.00 0.00 96 SER A C 2
ATOM 1414 O O . SER A 1 16 ? -12.968 14.588 -12.944 1.00 0.00 96 SER A O 2
ATOM 1422 N N . TRP A 1 17 ? -13.690 15.008 -10.841 1.00 0.00 97 TRP A N 2
ATOM 1423 C CA . TRP A 1 17 ? -15.093 14.677 -11.048 1.00 0.00 97 TRP A CA 2
ATOM 1424 C C . TRP A 1 17 ? -15.771 15.795 -11.845 1.00 0.00 97 TRP A C 2
ATOM 1425 O O . TRP A 1 17 ? -15.238 16.905 -11.935 1.00 0.00 97 TRP A O 2
ATOM 1446 N N . SER A 1 18 ? -16.951 15.522 -12.407 1.00 0.00 98 SER A N 2
ATOM 1447 C CA . SER A 1 18 ? -17.758 16.495 -13.144 1.00 0.00 98 SER A CA 2
ATOM 1448 C C . SER A 1 18 ? -18.116 17.745 -12.310 1.00 0.00 98 SER A C 2
ATOM 1449 O O . SER A 1 18 ? -18.472 18.783 -12.872 1.00 0.00 98 SER A O 2
ATOM 1457 N N . ASP A 1 19 ? -18.004 17.662 -10.978 1.00 0.00 99 ASP A N 2
ATOM 1458 C CA . ASP A 1 19 ? -18.109 18.789 -10.044 1.00 0.00 99 ASP A CA 2
ATOM 1459 C C . ASP A 1 19 ? -16.965 19.819 -10.190 1.00 0.00 99 ASP A C 2
ATOM 1460 O O . ASP A 1 19 ? -17.038 20.907 -9.617 1.00 0.00 99 ASP A O 2
ATOM 1469 N N . SER A 1 20 ? -15.914 19.470 -10.942 1.00 0.00 100 SER A N 2
ATOM 1470 C CA . SER A 1 20 ? -14.807 20.311 -11.411 1.00 0.00 100 SER A CA 2
ATOM 1471 C C . SER A 1 20 ? -13.570 20.327 -10.496 1.00 0.00 100 SER A C 2
ATOM 1472 O O . SER A 1 20 ? -12.724 21.215 -10.634 1.00 0.00 100 SER A O 2
ATOM 1480 N N . ARG A 1 21 ? -13.422 19.354 -9.586 1.00 0.00 101 ARG A N 2
ATOM 1481 C CA . ARG A 1 21 ? -12.187 19.152 -8.819 1.00 0.00 101 ARG A CA 2
ATOM 1482 C C . ARG A 1 21 ? -12.072 17.708 -8.352 1.00 0.00 101 ARG A C 2
ATOM 1483 O O . ARG A 1 21 ? -12.923 16.878 -8.674 1.00 0.00 101 ARG A O 2
ATOM 1504 N N . PHE A 1 22 ? -10.988 17.416 -7.636 1.00 0.00 102 PHE A N 2
ATOM 1505 C CA . PHE A 1 22 ? -10.586 16.068 -7.282 1.00 0.00 102 PHE A CA 2
ATOM 1506 C C . PHE A 1 22 ? -11.487 15.402 -6.248 1.00 0.00 102 PHE A C 2
ATOM 1507 O O . PHE A 1 22 ? -11.887 16.018 -5.258 1.00 0.00 102 PHE A O 2
ATOM 1524 N N . TYR A 1 23 ? -11.696 14.103 -6.477 1.00 0.00 103 TYR A N 2
ATOM 1525 C CA . TYR A 1 23 ? -12.313 13.119 -5.599 1.00 0.00 103 TYR A CA 2
ATOM 1526 C C . TYR A 1 23 ? -11.573 11.801 -5.874 1.00 0.00 103 TYR A C 2
ATOM 1527 O O . TYR A 1 23 ? -10.926 11.688 -6.927 1.00 0.00 103 TYR A O 2
ATOM 1545 N N . PRO A 1 24 ? -11.624 10.799 -4.978 1.00 0.00 104 PRO A N 2
ATOM 1546 C CA . PRO A 1 24 ? -10.984 9.518 -5.236 1.00 0.00 104 PRO A CA 2
ATOM 1547 C C . PRO A 1 24 ? -11.703 8.759 -6.362 1.00 0.00 104 PRO A C 2
ATOM 1548 O O . PRO A 1 24 ? -12.925 8.844 -6.505 1.00 0.00 104 PRO A O 2
ATOM 1559 N N . ALA A 1 25 ? -10.930 7.991 -7.127 1.00 0.00 105 ALA A N 2
ATOM 1560 C CA . ALA A 1 25 ? -11.376 7.148 -8.227 1.00 0.00 105 ALA A CA 2
ATOM 1561 C C . ALA A 1 25 ? -10.396 5.980 -8.371 1.00 0.00 105 ALA A C 2
ATOM 1562 O O . ALA A 1 25 ? -9.260 6.056 -7.902 1.00 0.00 105 ALA A O 2
ATOM 1569 N N . LYS A 1 26 ? -10.819 4.909 -9.041 1.00 0.00 106 LYS A N 2
ATOM 1570 C CA . LYS A 1 26 ? -10.012 3.727 -9.353 1.00 0.00 106 LYS A CA 2
ATOM 1571 C C . LYS A 1 26 ? -9.370 3.947 -10.727 1.00 0.00 106 LYS A C 2
ATOM 1572 O O . LYS A 1 26 ? -10.075 4.317 -11.664 1.00 0.00 106 LYS A O 2
ATOM 1591 N N . VAL A 1 27 ? -8.066 3.728 -10.885 1.00 0.00 107 VAL A N 2
ATOM 1592 C CA . VAL A 1 27 ? -7.420 3.751 -12.203 1.00 0.00 107 VAL A CA 2
ATOM 1593 C C . VAL A 1 27 ? -7.919 2.542 -12.994 1.00 0.00 107 VAL A C 2
ATOM 1594 O O . VAL A 1 27 ? -7.871 1.421 -12.479 1.00 0.00 107 VAL A O 2
ATOM 1607 N N . THR A 1 28 ? -8.292 2.744 -14.257 1.00 0.00 108 THR A N 2
ATOM 1608 C CA . THR A 1 28 ? -8.616 1.665 -15.181 1.00 0.00 108 THR A CA 2
ATOM 1609 C C . THR A 1 28 ? -7.551 1.581 -16.298 1.00 0.00 108 THR A C 2
ATOM 1610 O O . THR A 1 28 ? -7.250 0.476 -16.751 1.00 0.00 108 THR A O 2
ATOM 1621 N N . ALA A 1 29 ? -6.932 2.702 -16.708 1.00 0.00 109 ALA A N 2
ATOM 1622 C CA . ALA A 1 29 ? -5.755 2.723 -17.583 1.00 0.00 109 ALA A CA 2
ATOM 1623 C C . ALA A 1 29 ? -4.918 3.975 -17.321 1.00 0.00 109 ALA A C 2
ATOM 1624 O O . ALA A 1 29 ? -5.397 4.948 -16.740 1.00 0.00 109 ALA A O 2
ATOM 1631 N N . VAL A 1 30 ? -3.676 3.961 -17.799 1.00 0.00 110 VAL A N 2
ATOM 1632 C CA . VAL A 1 30 ? -2.759 5.093 -17.813 1.00 0.00 110 VAL A CA 2
ATOM 1633 C C . VAL A 1 30 ? -2.048 5.017 -19.174 1.00 0.00 110 VAL A C 2
ATOM 1634 O O . VAL A 1 30 ? -1.763 3.912 -19.649 1.00 0.00 110 VAL A O 2
ATOM 1647 N N . ASN A 1 31 ? -1.768 6.163 -19.803 1.00 0.00 111 ASN A N 2
ATOM 1648 C CA . ASN A 1 31 ? -1.188 6.240 -21.142 1.00 0.00 111 ASN A CA 2
ATOM 1649 C C . ASN A 1 31 ? -0.014 7.213 -21.064 1.00 0.00 111 ASN A C 2
ATOM 1650 O O . ASN A 1 31 ? -0.212 8.385 -20.734 1.00 0.00 111 ASN A O 2
ATOM 1661 N N . LYS A 1 32 ? 1.203 6.746 -21.366 1.00 0.00 112 LYS A N 2
ATOM 1662 C CA . LYS A 1 32 ? 2.439 7.521 -21.180 1.00 0.00 112 LYS A CA 2
ATOM 1663 C C . LYS A 1 32 ? 2.463 8.808 -22.014 1.00 0.00 112 LYS A C 2
ATOM 1664 O O . LYS A 1 32 ? 3.185 9.743 -21.666 1.00 0.00 112 LYS A O 2
ATOM 1683 N N . ASP A 1 33 ? 1.649 8.887 -23.076 1.00 0.00 113 ASP A N 2
ATOM 1684 C CA . ASP A 1 33 ? 1.428 10.110 -23.857 1.00 0.00 113 ASP A CA 2
ATOM 1685 C C . ASP A 1 33 ? 1.025 11.302 -22.977 1.00 0.00 113 ASP A C 2
ATOM 1686 O O . ASP A 1 33 ? 1.396 12.439 -23.278 1.00 0.00 113 ASP A O 2
ATOM 1695 N N . GLY A 1 34 ? 0.316 11.049 -21.868 1.00 0.00 114 GLY A N 2
ATOM 1696 C CA . GLY A 1 34 ? -0.014 12.048 -20.854 1.00 0.00 114 GLY A CA 2
ATOM 1697 C C . GLY A 1 34 ? -1.467 11.970 -20.395 1.00 0.00 114 GLY A C 2
ATOM 1698 O O . GLY A 1 34 ? -2.017 12.991 -19.976 1.00 0.00 114 GLY A O 2
ATOM 1702 N N . THR A 1 35 ? -2.121 10.808 -20.502 1.00 0.00 115 THR A N 2
ATOM 1703 C CA . THR A 1 35 ? -3.549 10.676 -20.239 1.00 0.00 115 THR A CA 2
ATOM 1704 C C . THR A 1 35 ? -3.818 9.491 -19.310 1.00 0.00 115 THR A C 2
ATOM 1705 O O . THR A 1 35 ? -2.936 8.679 -19.011 1.00 0.00 115 THR A O 2
ATOM 1716 N N . TYR A 1 36 ? -5.052 9.417 -18.826 1.00 0.00 116 TYR A N 2
ATOM 1717 C CA . TYR A 1 36 ? -5.522 8.547 -17.769 1.00 0.00 116 TYR A CA 2
ATOM 1718 C C . TYR A 1 36 ? -6.920 8.071 -18.135 1.00 0.00 116 TYR A C 2
ATOM 1719 O O . TYR A 1 36 ? -7.654 8.795 -18.807 1.00 0.00 116 TYR A O 2
ATOM 1737 N N . THR A 1 37 ? -7.325 6.931 -17.590 1.00 0.00 117 THR A N 2
ATOM 1738 C CA . THR A 1 37 ? -8.696 6.454 -17.646 1.00 0.00 117 THR A CA 2
ATOM 1739 C C . THR A 1 37 ? -9.005 5.998 -16.225 1.00 0.00 117 THR A C 2
ATOM 1740 O O . THR A 1 37 ? -8.183 5.328 -15.588 1.00 0.00 117 THR A O 2
ATOM 1751 N N . VAL A 1 38 ? -10.151 6.413 -15.693 1.00 0.00 118 VAL A N 2
ATOM 1752 C CA . VAL A 1 38 ? -10.514 6.183 -14.304 1.00 0.00 118 VAL A CA 2
ATOM 1753 C C . VAL A 1 38 ? -11.979 5.784 -14.247 1.00 0.00 118 VAL A C 2
ATOM 1754 O O . VAL A 1 38 ? -12.769 6.165 -15.115 1.00 0.00 118 VAL A O 2
ATOM 1767 N N . LYS A 1 39 ? -12.348 5.073 -13.184 1.00 0.00 119 LYS A N 2
ATOM 1768 C CA . LYS A 1 39 ? -13.715 4.736 -12.829 1.00 0.00 119 LYS A CA 2
ATOM 1769 C C . LYS A 1 39 ? -13.969 5.350 -11.463 1.00 0.00 119 LYS A C 2
ATOM 1770 O O . LYS A 1 39 ? -13.231 5.076 -10.518 1.00 0.00 119 LYS A O 2
ATOM 1789 N N . PHE A 1 40 ? -14.990 6.186 -11.358 1.00 0.00 120 PHE A N 2
ATOM 1790 C CA . PHE A 1 40 ? -15.477 6.683 -10.080 1.00 0.00 120 PHE A CA 2
ATOM 1791 C C . PHE A 1 40 ? -16.409 5.623 -9.490 1.00 0.00 120 PHE A C 2
ATOM 1792 O O . PHE A 1 40 ? -17.075 4.899 -10.229 1.00 0.00 120 PHE A O 2
ATOM 1809 N N . TYR A 1 41 ? -16.497 5.558 -8.158 1.00 0.00 121 TYR A N 2
ATOM 1810 C CA . TYR A 1 41 ? -17.267 4.533 -7.442 1.00 0.00 121 TYR A CA 2
ATOM 1811 C C . TYR A 1 41 ? -18.768 4.597 -7.753 1.00 0.00 121 TYR A C 2
ATOM 1812 O O . TYR A 1 41 ? -19.458 3.577 -7.689 1.00 0.00 121 TYR A O 2
ATOM 1830 N N . ASP A 1 42 ? -19.264 5.787 -8.112 1.00 0.00 122 ASP A N 2
ATOM 1831 C CA . ASP A 1 42 ? -20.649 5.993 -8.539 1.00 0.00 122 ASP A CA 2
ATOM 1832 C C . ASP A 1 42 ? -20.977 5.222 -9.830 1.00 0.00 122 ASP A C 2
ATOM 1833 O O 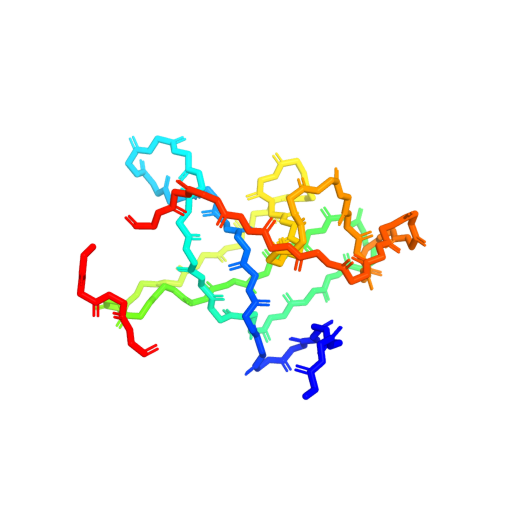. ASP A 1 42 ? -22.141 4.895 -10.074 1.00 0.00 122 ASP A O 2
ATOM 1842 N N . GLY A 1 43 ? -19.962 4.885 -10.638 1.00 0.00 123 GLY A N 2
ATOM 1843 C CA . GLY A 1 43 ? -20.060 4.006 -11.804 1.00 0.00 123 GLY A CA 2
ATOM 1844 C C . GLY A 1 43 ? -19.580 4.668 -13.097 1.00 0.00 123 GLY A C 2
ATOM 1845 O O . GLY A 1 43 ? -19.375 3.971 -14.093 1.00 0.00 123 GLY A O 2
ATOM 1849 N N . VAL A 1 44 ? -19.413 5.993 -13.107 1.00 0.00 124 VAL A N 2
ATOM 1850 C CA . VAL A 1 44 ? -18.943 6.745 -14.270 1.00 0.00 124 VAL A CA 2
ATOM 1851 C C . VAL A 1 44 ? -17.498 6.329 -14.577 1.00 0.00 124 VAL A C 2
ATOM 1852 O O . VAL A 1 44 ? -16.690 6.137 -13.666 1.00 0.00 124 VAL A O 2
ATOM 1865 N N . VAL A 1 45 ? -17.163 6.253 -15.866 1.00 0.00 125 VAL A N 2
ATOM 1866 C CA . VAL A 1 45 ? -15.828 5.960 -16.372 1.00 0.00 125 VAL A CA 2
ATOM 1867 C C . VAL A 1 45 ? -15.523 7.036 -17.417 1.00 0.00 125 VAL A C 2
ATOM 1868 O O . VAL A 1 45 ? -16.413 7.403 -18.193 1.00 0.00 125 VAL A O 2
ATOM 1881 N N . GLN A 1 46 ? -14.292 7.560 -17.444 1.00 0.00 126 GLN A N 2
ATOM 1882 C CA . GLN A 1 46 ? -13.890 8.586 -18.409 1.00 0.00 126 GLN A CA 2
ATOM 1883 C C . GLN A 1 46 ? -12.386 8.538 -18.663 1.00 0.00 126 GLN A C 2
ATOM 1884 O O . GLN A 1 46 ? -11.622 8.112 -17.792 1.00 0.00 126 GLN A O 2
ATOM 1898 N N . THR A 1 47 ? -11.974 9.028 -19.835 1.00 0.00 127 THR A N 2
ATOM 1899 C CA . THR A 1 47 ? -10.575 9.267 -20.176 1.00 0.00 127 THR A CA 2
ATOM 1900 C C . THR A 1 47 ? -10.330 10.764 -19.936 1.00 0.00 127 THR A C 2
ATOM 1901 O O . THR A 1 47 ? -11.180 11.597 -20.264 1.00 0.00 127 THR A O 2
ATOM 1912 N N . VAL A 1 48 ? -9.185 11.104 -19.348 1.00 0.00 128 VAL A N 2
ATOM 1913 C CA . VAL A 1 48 ? -8.841 12.426 -18.837 1.00 0.00 128 VAL A CA 2
ATOM 1914 C C . VAL A 1 48 ? -7.326 12.628 -18.970 1.00 0.00 128 VAL A C 2
ATOM 1915 O O . VAL A 1 48 ? -6.599 11.702 -19.328 1.00 0.00 128 VAL A O 2
ATOM 1928 N N . LYS A 1 49 ? -6.831 13.837 -18.710 1.00 0.00 129 LYS A N 2
ATOM 1929 C CA . LYS A 1 49 ? -5.427 14.200 -18.919 1.00 0.00 129 LYS A CA 2
ATOM 1930 C C . LYS A 1 49 ? -4.666 14.163 -17.598 1.00 0.00 129 LYS A C 2
ATOM 1931 O O . LYS A 1 49 ? -5.275 14.150 -16.530 1.00 0.00 129 LYS A O 2
ATOM 1950 N N . HIS A 1 50 ? -3.334 14.223 -17.657 1.00 0.00 130 HIS A N 2
ATOM 1951 C CA . HIS A 1 50 ? -2.476 14.360 -16.475 1.00 0.00 130 HIS A CA 2
ATOM 1952 C C . HIS A 1 50 ? -2.869 15.587 -15.638 1.00 0.00 130 HIS A C 2
ATOM 1953 O O . HIS A 1 50 ? -2.916 15.503 -14.415 1.00 0.00 130 HIS A O 2
ATOM 1967 N N . ILE A 1 51 ? -3.252 16.700 -16.272 1.00 0.00 131 ILE A N 2
ATOM 1968 C CA . ILE A 1 51 ? -3.729 17.891 -15.553 1.00 0.00 131 ILE A CA 2
ATOM 1969 C C . ILE A 1 51 ? -5.019 17.653 -14.744 1.00 0.00 131 ILE A C 2
ATOM 1970 O O . ILE A 1 51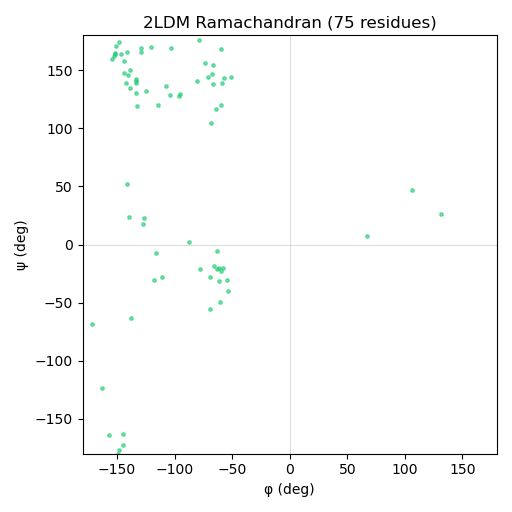 ? -5.392 18.513 -13.942 1.00 0.00 131 ILE A O 2
ATOM 1986 N N . HIS A 1 52 ? -5.703 16.515 -14.923 1.00 0.00 132 HIS A N 2
ATOM 1987 C CA . HIS A 1 52 ? -6.963 16.209 -14.255 1.00 0.00 132 HIS A CA 2
ATOM 1988 C C . HIS A 1 52 ? -6.821 15.105 -13.197 1.00 0.00 132 HIS A C 2
ATOM 1989 O O . HIS A 1 52 ? -7.797 14.830 -12.501 1.00 0.00 132 HIS A O 2
ATOM 2003 N N . VAL A 1 53 ? -5.679 14.413 -13.109 1.00 0.00 133 VAL A N 2
ATOM 2004 C CA . VAL A 1 53 ? -5.513 13.215 -12.272 1.00 0.00 133 VAL A CA 2
ATOM 2005 C C . VAL A 1 53 ? -4.124 13.177 -11.620 1.00 0.00 133 VAL A C 2
ATOM 2006 O O . VAL A 1 53 ? -3.116 13.477 -12.267 1.00 0.00 133 VAL A O 2
ATOM 2019 N N . LYS A 1 54 ? -4.047 12.731 -10.361 1.00 0.00 134 LYS A N 2
ATOM 2020 C CA . LYS A 1 54 ? -2.785 12.449 -9.665 1.00 0.00 134 LYS A CA 2
ATOM 2021 C C . LYS A 1 54 ? -2.968 11.278 -8.691 1.00 0.00 134 LYS A C 2
ATOM 2022 O O . LYS A 1 54 ? -4.077 10.768 -8.540 1.00 0.00 134 LYS A O 2
ATOM 2041 N N . ALA A 1 55 ? -1.888 10.828 -8.047 1.00 0.00 135 ALA A N 2
ATOM 2042 C CA . ALA A 1 55 ? -1.917 9.815 -6.997 1.00 0.00 135 ALA A CA 2
ATOM 2043 C C . ALA A 1 55 ? -2.783 10.264 -5.812 1.00 0.00 135 ALA A C 2
ATOM 2044 O O . ALA A 1 55 ? -3.131 11.440 -5.696 1.00 0.00 135 ALA A O 2
ATOM 2051 N N . PHE A 1 56 ? -3.094 9.335 -4.893 1.00 0.00 136 PHE A N 2
ATOM 2052 C CA . PHE A 1 56 ? -3.714 9.734 -3.629 1.00 0.00 136 PHE A CA 2
ATOM 2053 C C . PHE A 1 56 ? -2.722 10.531 -2.760 1.00 0.00 136 PHE A C 2
ATOM 2054 O O . PHE A 1 56 ? -3.155 11.216 -1.836 1.00 0.00 136 PHE A O 2
ATOM 2071 N N . SER A 1 57 ? -1.416 10.508 -3.068 1.00 0.00 137 SER A N 2
ATOM 2072 C CA . SER A 1 57 ? -0.425 11.384 -2.456 1.00 0.00 137 SER A CA 2
ATOM 2073 C C . SER A 1 57 ? -0.782 12.836 -2.796 1.00 0.00 137 SER A C 2
ATOM 2074 O O . SER A 1 57 ? -0.852 13.199 -3.972 1.00 0.00 137 SER A O 2
ATOM 2082 N N . LYS A 1 58 ? -1.020 13.669 -1.772 1.00 0.00 138 LYS A N 2
ATOM 2083 C CA . LYS A 1 58 ? -1.526 15.024 -1.992 1.00 0.00 138 LYS A CA 2
ATOM 2084 C C . LYS A 1 58 ? -0.577 15.894 -2.823 1.00 0.00 138 LYS A C 2
ATOM 2085 O O . LYS A 1 58 ? -1.039 16.716 -3.613 1.00 0.00 138 LYS A O 2
ATOM 2104 N N . ASP A 1 59 ? 0.737 15.726 -2.649 1.00 0.00 139 ASP A N 2
ATOM 2105 C CA . ASP A 1 59 ? 1.725 16.662 -3.193 1.00 0.00 139 ASP A CA 2
ATOM 2106 C C . ASP A 1 59 ? 2.060 16.453 -4.673 1.00 0.00 139 ASP A C 2
ATOM 2107 O O . ASP A 1 59 ? 2.147 17.435 -5.413 1.00 0.00 139 ASP A O 2
ATOM 2116 N N . GLN A 1 60 ? 2.230 15.201 -5.126 1.00 0.00 140 GLN A N 2
ATOM 2117 C CA . GLN A 1 60 ? 2.771 14.890 -6.455 1.00 0.00 140 GLN A CA 2
ATOM 2118 C C . GLN A 1 60 ? 2.191 13.587 -7.020 1.00 0.00 140 GLN A C 2
ATOM 2119 O O . GLN A 1 60 ? 1.660 12.750 -6.289 1.00 0.00 140 GLN A O 2
ATOM 2133 N N . ASN A 1 61 ? 2.342 13.409 -8.339 1.00 0.00 141 ASN A N 2
ATOM 2134 C CA . ASN A 1 61 ? 2.039 12.159 -9.041 1.00 0.00 141 ASN A CA 2
ATOM 2135 C C . ASN A 1 61 ? 3.152 11.133 -8.800 1.00 0.00 141 ASN A C 2
ATOM 2136 O O . ASN A 1 61 ? 4.236 11.515 -8.368 1.00 0.00 141 ASN A O 2
ATOM 2147 N N . ILE A 1 62 ? 2.903 9.867 -9.154 1.00 0.00 142 ILE A N 2
ATOM 2148 C CA . ILE A 1 62 ? 3.831 8.747 -9.007 1.00 0.00 142 ILE A CA 2
ATOM 2149 C C . ILE A 1 62 ? 3.980 7.956 -10.332 1.00 0.00 142 ILE A C 2
ATOM 2150 O O . ILE A 1 62 ? 4.978 7.253 -10.494 1.00 0.00 142 ILE A O 2
ATOM 2166 N N . VAL A 1 63 ? 3.050 8.066 -11.300 1.00 0.00 143 VAL A N 2
ATOM 2167 C CA . VAL A 1 63 ? 3.070 7.270 -12.544 1.00 0.00 143 VAL A CA 2
ATOM 2168 C C . VAL A 1 63 ? 2.784 8.127 -13.788 1.00 0.00 143 VAL A C 2
ATOM 2169 O O . VAL A 1 63 ? 3.410 7.905 -14.825 1.00 0.00 143 VAL A O 2
ATOM 2182 N N . GLY A 1 64 ? 1.912 9.144 -13.694 1.00 0.00 144 GLY A N 2
ATOM 2183 C CA . GLY A 1 64 ? 1.722 10.133 -14.758 1.00 0.00 144 GLY A CA 2
ATOM 2184 C C . GLY A 1 64 ? 3.041 10.842 -15.085 1.00 0.00 144 GLY A C 2
ATOM 2185 O O . GLY A 1 64 ? 3.279 11.219 -16.235 1.00 0.00 144 GLY A O 2
ATOM 2189 N N . ASN A 1 65 ? 3.913 10.977 -14.078 1.00 0.00 145 ASN A N 2
ATOM 2190 C CA . ASN A 1 65 ? 5.298 11.417 -14.200 1.00 0.00 145 ASN A CA 2
ATOM 2191 C C . ASN A 1 65 ? 6.061 10.719 -13.067 1.00 0.00 145 ASN A C 2
ATOM 2192 O O . ASN A 1 65 ? 5.462 10.416 -12.030 1.00 0.00 145 ASN A O 2
ATOM 2203 N N . ALA A 1 66 ? 7.353 10.445 -13.256 1.00 0.00 146 ALA A N 2
ATOM 2204 C CA . ALA A 1 66 ? 8.202 9.705 -12.319 1.00 0.00 146 ALA A CA 2
ATOM 2205 C C . ALA A 1 66 ? 8.640 10.610 -11.159 1.00 0.00 146 ALA A C 2
ATOM 2206 O O . ALA A 1 66 ? 9.816 10.956 -11.028 1.00 0.00 146 ALA A O 2
ATOM 2213 N N . ARG A 1 67 ? 7.674 11.056 -10.355 1.00 0.00 147 ARG A N 2
ATOM 2214 C CA . ARG A 1 67 ? 7.801 12.085 -9.321 1.00 0.00 147 ARG A CA 2
ATOM 2215 C C . ARG A 1 67 ? 7.295 11.530 -7.976 1.00 0.00 147 ARG A C 2
ATOM 2216 O O . ARG A 1 67 ? 7.031 10.329 -7.862 1.00 0.00 147 ARG A O 2
ATOM 2237 N N . GLY A 1 68 ? 7.187 12.416 -6.978 1.00 0.00 200 GLY A N 2
ATOM 2238 C CA . GLY A 1 68 ? 6.544 12.185 -5.691 1.00 0.00 200 GLY A CA 2
ATOM 2239 C C . GLY A 1 68 ? 7.084 11.033 -4.849 1.00 0.00 200 GLY A C 2
ATOM 2240 O O . GLY A 1 68 ? 8.171 10.492 -5.074 1.00 0.00 200 GLY A O 2
ATOM 2244 N N . SER A 1 69 ? 6.284 10.740 -3.823 1.00 0.00 201 SER A N 2
ATOM 2245 C CA . SER A 1 69 ? 6.536 9.825 -2.724 1.00 0.00 201 SER A CA 2
ATOM 2246 C C . SER A 1 69 ? 5.172 9.287 -2.264 1.00 0.00 201 SER A C 2
ATOM 2247 O O . SER A 1 69 ? 4.142 9.933 -2.486 1.00 0.00 201 SER A O 2
ATOM 2255 N N . ARG A 1 70 ? 5.136 8.107 -1.639 1.00 0.00 363 ARG A N 2
ATOM 2256 C CA . ARG A 1 70 ? 3.890 7.529 -1.116 1.00 0.00 363 ARG A CA 2
ATOM 2257 C C . ARG A 1 70 ? 3.384 8.418 0.027 1.00 0.00 363 ARG A C 2
ATOM 2258 O O . ARG A 1 70 ? 4.115 8.636 0.997 1.00 0.00 363 ARG A O 2
ATOM 2279 N N . ALA A 1 71 ? 2.160 8.939 -0.090 1.00 0.00 364 ALA A N 2
ATOM 2280 C CA . ALA A 1 71 ? 1.491 9.779 0.899 1.00 0.00 364 ALA A CA 2
ATOM 2281 C C . ALA A 1 71 ? -0.029 9.625 0.721 1.00 0.00 364 ALA A C 2
ATOM 2282 O O . ALA A 1 71 ? -0.488 8.682 0.072 1.00 0.00 364 ALA A O 2
ATOM 2289 N N . HIS A 1 72 ? -0.824 10.545 1.278 1.00 0.00 365 HIS A N 2
ATOM 2290 C CA . HIS A 1 72 ? -2.286 10.532 1.207 1.00 0.00 365 HIS A CA 2
ATOM 2291 C C . HIS A 1 72 ? -2.842 11.958 1.120 1.00 0.00 365 HIS A C 2
ATOM 2292 O O . HIS A 1 72 ? -2.066 12.915 1.047 1.00 0.00 365 HIS A O 2
ATOM 2306 N N . SER A 1 73 ? -4.168 12.085 1.060 1.00 0.00 366 SER A N 2
ATOM 2307 C CA . SER A 1 73 ? -4.921 13.324 0.868 1.00 0.00 366 SER A CA 2
ATOM 2308 C C . SER A 1 73 ? -6.281 13.216 1.586 1.00 0.00 366 SER A C 2
ATOM 2309 O O . SER A 1 73 ? -6.570 12.189 2.215 1.00 0.00 366 SER A O 2
ATOM 2317 N N . SER A 1 74 ? -7.118 14.260 1.489 1.00 0.00 367 SER A N 2
ATOM 2318 C CA . SER A 1 74 ? -8.343 14.391 2.286 1.00 0.00 367 SER A CA 2
ATOM 2319 C C . SER A 1 74 ? -9.586 14.726 1.444 1.00 0.00 367 SER A C 2
ATOM 2320 O O . SER A 1 74 ? -10.660 14.963 2.002 1.00 0.00 367 SER A O 2
ATOM 2328 N N . HIS A 1 75 ? -9.474 14.740 0.110 1.00 0.00 368 HIS A N 2
ATOM 2329 C CA . HIS A 1 75 ? -10.527 15.167 -0.822 1.00 0.00 368 HIS A CA 2
ATOM 2330 C C . HIS A 1 75 ? -11.588 14.067 -1.031 1.00 0.00 368 HIS A C 2
ATOM 2331 O O . HIS A 1 75 ? -12.055 13.852 -2.150 1.00 0.00 368 HIS A O 2
ATOM 2345 N N . LEU A 1 76 ? -11.908 13.302 0.018 1.00 0.00 369 LEU A N 2
ATOM 2346 C CA . LEU A 1 76 ? -12.908 12.241 -0.026 1.00 0.00 369 LEU A CA 2
ATOM 2347 C C . LEU A 1 76 ? -14.294 12.838 -0.305 1.00 0.00 369 LEU A C 2
ATOM 2348 O O . LEU A 1 76 ? -14.583 13.976 0.077 1.00 0.00 369 LEU A O 2
ATOM 2390 N N . SER A 1 78 ? -18.479 13.113 0.181 1.00 0.00 371 SER A N 2
ATOM 2391 C CA . SER A 1 78 ? -19.375 13.207 1.341 1.00 0.00 371 SER A CA 2
ATOM 2392 C C . SER A 1 78 ? -20.089 11.879 1.667 1.00 0.00 371 SER A C 2
ATOM 2393 O O . SER A 1 78 ? -20.633 11.723 2.763 1.00 0.00 371 SER A O 2
ATOM 2401 N N . LYS A 1 79 ? -20.081 10.920 0.730 1.00 0.00 372 LYS A N 2
ATOM 2402 C CA . LYS A 1 79 ? -20.777 9.631 0.834 1.00 0.00 372 LYS A CA 2
ATOM 2403 C C . LYS A 1 79 ? -19.898 8.470 0.351 1.00 0.00 372 LYS A C 2
ATOM 2404 O O . LYS A 1 79 ? -20.415 7.467 -0.141 1.00 0.00 372 LYS A O 2
ATOM 2423 N N . LYS A 1 80 ? -18.565 8.620 0.434 1.00 0.00 373 LYS A N 2
ATOM 2424 C CA . LYS A 1 80 ? -17.621 7.623 -0.085 1.00 0.00 373 LYS A CA 2
ATOM 2425 C C . LYS A 1 80 ? -17.858 6.255 0.567 1.00 0.00 373 LYS A C 2
ATOM 2426 O O . LYS A 1 80 ? -17.905 5.247 -0.144 1.00 0.00 373 LYS A O 2
ATOM 2445 N N . GLY A 1 81 ? -18.015 6.223 1.894 1.00 0.00 374 GLY A N 2
ATOM 2446 C CA . GLY A 1 81 ? -18.027 4.980 2.654 1.00 0.00 374 GLY A CA 2
ATOM 2447 C C . GLY A 1 81 ? -16.578 4.554 2.856 1.00 0.00 374 GLY A C 2
ATOM 2448 O O . GLY A 1 81 ? -16.027 4.857 3.938 1.00 0.00 374 GLY A O 2
ATOM 2453 N N . SER A 1 4 ? -1.553 0.804 1.612 1.00 0.00 84 SER A N 3
ATOM 2454 C CA . SER A 1 4 ? -0.961 0.844 0.251 1.00 0.00 84 SER A CA 3
ATOM 2455 C C . SER A 1 4 ? -0.873 2.294 -0.249 1.00 0.00 84 SER A C 3
ATOM 2456 O O . SER A 1 4 ? -1.882 3.004 -0.276 1.00 0.00 84 SER A O 3
ATOM 2464 N N . SER A 1 5 ? 0.329 2.731 -0.647 1.00 0.00 85 SER A N 3
ATOM 2465 C CA . SER A 1 5 ? 0.630 4.139 -0.946 1.00 0.00 85 SER A CA 3
ATOM 2466 C C . SER A 1 5 ? 1.480 4.282 -2.220 1.00 0.00 85 SER A C 3
ATOM 2467 O O . SER A 1 5 ? 2.190 5.269 -2.400 1.00 0.00 85 SER A O 3
ATOM 2475 N N . GLU A 1 6 ? 1.410 3.282 -3.105 1.00 0.00 86 GLU A N 3
ATOM 2476 C CA . GLU A 1 6 ? 1.961 3.305 -4.456 1.00 0.00 86 GLU A CA 3
ATOM 2477 C C . GLU A 1 6 ? 0.764 2.960 -5.340 1.00 0.00 86 GLU A C 3
ATOM 2478 O O . GLU A 1 6 ? 0.093 1.948 -5.111 1.00 0.00 86 GLU A O 3
ATOM 2490 N N . PHE A 1 7 ? 0.485 3.812 -6.325 1.00 0.00 87 PHE A N 3
ATOM 2491 C CA . PHE A 1 7 ? -0.745 3.793 -7.103 1.00 0.00 87 PHE A CA 3
ATOM 2492 C C . PHE A 1 7 ? -0.472 3.370 -8.545 1.00 0.00 87 PHE A C 3
ATOM 2493 O O . PHE A 1 7 ? 0.418 3.911 -9.198 1.00 0.00 87 PHE A O 3
ATOM 2510 N N . GLN A 1 8 ? -1.244 2.400 -9.033 1.00 0.00 88 GLN A N 3
ATOM 2511 C CA . GLN A 1 8 ? -1.144 1.787 -10.356 1.00 0.00 88 GLN A CA 3
ATOM 2512 C C . GLN A 1 8 ? -2.570 1.493 -10.868 1.00 0.00 88 GLN A C 3
ATOM 2513 O O . GLN A 1 8 ? -3.553 1.855 -10.222 1.00 0.00 88 GLN A O 3
ATOM 2527 N N . ILE A 1 9 ? -2.694 0.823 -12.022 1.00 0.00 89 ILE A N 3
ATOM 2528 C CA . ILE A 1 9 ? -3.975 0.292 -12.498 1.00 0.00 89 ILE A CA 3
ATOM 2529 C C . ILE A 1 9 ? -4.592 -0.565 -11.382 1.00 0.00 89 ILE A C 3
ATOM 2530 O O . ILE A 1 9 ? -3.877 -1.267 -10.659 1.00 0.00 89 ILE A O 3
ATOM 2546 N N . ASN A 1 10 ? -5.922 -0.514 -11.267 1.00 0.00 90 ASN A N 3
ATOM 2547 C CA . ASN A 1 10 ? -6.724 -1.173 -10.236 1.00 0.00 90 ASN A CA 3
ATOM 2548 C C . ASN A 1 10 ? -6.365 -0.715 -8.813 1.00 0.00 90 ASN A C 3
ATOM 2549 O O . ASN A 1 10 ? -6.676 -1.412 -7.845 1.00 0.00 90 ASN A O 3
ATOM 2560 N N . GLU A 1 11 ? -5.759 0.467 -8.657 1.00 0.00 91 GLU A N 3
ATOM 2561 C CA . GLU A 1 11 ? -5.522 1.111 -7.365 1.00 0.00 91 GLU A CA 3
ATOM 2562 C C . GLU A 1 11 ? -6.060 2.551 -7.438 1.00 0.00 91 GLU A C 3
ATOM 2563 O O . GLU A 1 11 ? -6.490 2.998 -8.507 1.00 0.00 91 GLU A O 3
ATOM 2575 N N . GLN A 1 12 ? -6.128 3.253 -6.305 1.00 0.00 92 GLN A N 3
ATOM 2576 C CA . GLN A 1 12 ? -6.814 4.544 -6.205 1.00 0.00 92 GLN A CA 3
ATOM 2577 C C . GLN A 1 12 ? -5.985 5.684 -6.800 1.00 0.00 92 GLN A C 3
ATOM 2578 O O . GLN A 1 12 ? -4.757 5.645 -6.772 1.00 0.00 92 GLN A O 3
ATOM 2592 N N . VAL A 1 13 ? -6.660 6.749 -7.217 1.00 0.00 93 VAL A N 3
ATOM 2593 C CA . VAL A 1 13 ? -6.098 8.030 -7.612 1.00 0.00 93 VAL A CA 3
ATOM 2594 C C . VAL A 1 13 ? -7.100 9.131 -7.263 1.00 0.00 93 VAL A C 3
ATOM 2595 O O . VAL A 1 13 ? -8.260 8.851 -6.957 1.00 0.00 93 VAL A O 3
ATOM 2608 N N . LEU A 1 14 ? -6.658 10.386 -7.325 1.00 0.00 94 LEU A N 3
ATOM 2609 C CA . LEU A 1 14 ? -7.524 11.547 -7.261 1.00 0.00 94 LEU A CA 3
ATOM 2610 C C . LEU A 1 14 ? -7.713 11.951 -8.716 1.00 0.00 94 LEU A C 3
ATOM 2611 O O . LEU A 1 14 ? -6.721 12.189 -9.407 1.00 0.00 94 LEU A O 3
ATOM 2627 N N . ALA A 1 15 ? -8.957 12.069 -9.178 1.00 0.00 95 ALA A N 3
ATOM 2628 C CA . ALA A 1 15 ? -9.282 12.468 -10.538 1.00 0.00 95 ALA A CA 3
ATOM 2629 C C . ALA A 1 15 ? -10.351 13.556 -10.477 1.00 0.00 95 ALA A C 3
ATOM 2630 O O . ALA A 1 15 ? -11.270 13.466 -9.659 1.00 0.00 95 ALA A O 3
ATOM 2637 N N . SER A 1 16 ? -10.229 14.582 -11.314 1.00 0.00 96 SER A N 3
ATOM 2638 C CA . SER A 1 16 ? -11.183 15.674 -11.342 1.00 0.00 96 SER A CA 3
ATOM 2639 C C . SER A 1 16 ? -12.535 15.204 -11.883 1.00 0.00 96 SER A C 3
ATOM 2640 O O . SER A 1 16 ? -12.609 14.397 -12.818 1.00 0.00 96 SER A O 3
ATOM 2648 N N . TRP A 1 17 ? -13.598 15.737 -11.286 1.00 0.00 97 TRP A N 3
ATOM 2649 C CA . TRP A 1 17 ? -14.986 15.466 -11.622 1.00 0.00 97 TRP A CA 3
ATOM 2650 C C . TRP A 1 17 ? -15.633 16.779 -12.056 1.00 0.00 97 TRP A C 3
ATOM 2651 O O . TRP A 1 17 ? -15.191 17.856 -11.641 1.00 0.00 97 TRP A O 3
ATOM 2672 N N . SER A 1 18 ? -16.687 16.687 -12.866 1.00 0.00 98 SER A N 3
ATOM 2673 C CA . SER A 1 18 ? -17.371 17.826 -13.470 1.00 0.00 98 SER A CA 3
ATOM 2674 C C . SER A 1 18 ? -17.921 18.824 -12.434 1.00 0.00 98 SER A C 3
ATOM 2675 O O . SER A 1 18 ? -18.182 19.982 -12.769 1.00 0.00 98 SER A O 3
ATOM 2683 N N . ASP A 1 19 ? -18.090 18.382 -11.181 1.00 0.00 99 ASP A N 3
ATOM 2684 C CA . ASP A 1 19 ? -18.491 19.226 -10.063 1.00 0.00 99 ASP A CA 3
ATOM 2685 C C . ASP A 1 19 ? -17.536 20.407 -9.840 1.00 0.00 99 ASP A C 3
ATOM 2686 O O . ASP A 1 19 ? -18.002 21.542 -9.685 1.00 0.00 99 ASP A O 3
ATOM 2695 N N . SER A 1 20 ? -16.218 20.158 -9.821 1.00 0.00 100 SER A N 3
ATOM 2696 C CA . SER A 1 20 ? -15.221 21.178 -9.493 1.00 0.00 100 SER A CA 3
ATOM 2697 C C . SER A 1 20 ? -13.790 20.714 -9.812 1.00 0.00 100 SER A C 3
ATOM 2698 O O . SER A 1 20 ? -13.137 21.253 -10.711 1.00 0.00 100 SER A O 3
ATOM 2706 N N . ARG A 1 21 ? -13.301 19.726 -9.057 1.00 0.00 101 ARG A N 3
ATOM 2707 C CA . ARG A 1 21 ? -11.910 19.261 -9.032 1.00 0.00 101 ARG A CA 3
ATOM 2708 C C . ARG A 1 21 ? -11.873 17.804 -8.577 1.00 0.00 101 ARG A C 3
ATOM 2709 O O . ARG A 1 21 ? -12.860 17.091 -8.734 1.00 0.00 101 ARG A O 3
ATOM 2730 N N . PHE A 1 22 ? -10.721 17.369 -8.071 1.00 0.00 102 PHE A N 3
ATOM 2731 C CA . PHE A 1 22 ? -10.423 16.044 -7.557 1.00 0.00 102 PHE A CA 3
ATOM 2732 C C . PHE A 1 22 ? -11.471 15.448 -6.611 1.00 0.00 102 PHE A C 3
ATOM 2733 O O . PHE A 1 22 ? -11.940 16.101 -5.678 1.00 0.00 102 PHE A O 3
ATOM 2750 N N . TYR A 1 23 ? -11.696 14.153 -6.817 1.00 0.00 103 TYR A N 3
ATOM 2751 C CA . TYR A 1 23 ? -12.439 13.199 -6.001 1.00 0.00 103 TYR A CA 3
ATOM 2752 C C . TYR A 1 23 ? -11.701 11.859 -6.169 1.00 0.00 103 TYR A C 3
ATOM 2753 O O . TYR A 1 23 ? -10.975 11.695 -7.156 1.00 0.00 103 TYR A O 3
ATOM 2771 N N . PRO A 1 24 ? -11.828 10.899 -5.240 1.00 0.00 104 PRO A N 3
ATOM 2772 C CA . PRO A 1 24 ? -11.169 9.604 -5.378 1.00 0.00 104 PRO A CA 3
ATOM 2773 C C . PRO A 1 24 ? -11.825 8.772 -6.490 1.00 0.00 104 PRO A C 3
ATOM 2774 O O . PRO A 1 24 ? -13.038 8.843 -6.696 1.00 0.00 104 PRO A O 3
ATOM 2785 N N . ALA A 1 25 ? -11.017 7.974 -7.189 1.00 0.00 105 ALA A N 3
ATOM 2786 C CA . ALA A 1 25 ? -11.422 7.077 -8.264 1.00 0.00 105 ALA A CA 3
ATOM 2787 C C . ALA A 1 25 ? -10.420 5.919 -8.348 1.00 0.00 105 ALA A C 3
ATOM 2788 O O . ALA A 1 25 ? -9.295 6.038 -7.860 1.00 0.00 105 ALA A O 3
ATOM 2795 N N . LYS A 1 26 ? -10.793 4.823 -9.013 1.00 0.00 106 LYS A N 3
ATOM 2796 C CA . LYS A 1 26 ? -9.904 3.693 -9.285 1.00 0.00 106 LYS A CA 3
ATOM 2797 C C . LYS A 1 26 ? -9.318 3.876 -10.685 1.00 0.00 106 LYS A C 3
ATOM 2798 O O . LYS A 1 26 ? -10.054 4.222 -11.610 1.00 0.00 106 LYS A O 3
ATOM 2817 N N . VAL A 1 27 ? -8.017 3.658 -10.867 1.00 0.00 107 VAL A N 3
ATOM 2818 C CA . VAL A 1 27 ? -7.378 3.683 -12.187 1.00 0.00 107 VAL A CA 3
ATOM 2819 C C . VAL A 1 27 ? -7.862 2.470 -12.977 1.00 0.00 107 VAL A C 3
ATOM 2820 O O . VAL A 1 27 ? -7.833 1.354 -12.452 1.00 0.00 107 VAL A O 3
ATOM 2833 N N . THR A 1 28 ? -8.183 2.656 -14.256 1.00 0.00 108 THR A N 3
ATOM 2834 C CA . THR A 1 28 ? -8.475 1.562 -15.175 1.00 0.00 108 THR A CA 3
ATOM 2835 C C . THR A 1 28 ? -7.399 1.491 -16.275 1.00 0.00 108 THR A C 3
ATOM 2836 O O . THR A 1 28 ? -7.078 0.390 -16.724 1.00 0.00 108 THR A O 3
ATOM 2847 N N . ALA A 1 29 ? -6.789 2.619 -16.678 1.00 0.00 109 ALA A N 3
ATOM 2848 C CA . ALA A 1 29 ? -5.604 2.654 -17.542 1.00 0.00 109 ALA A CA 3
ATOM 2849 C C . ALA A 1 29 ? -4.782 3.912 -17.264 1.00 0.00 109 ALA A C 3
ATOM 2850 O O . ALA A 1 29 ? -5.290 4.889 -16.710 1.00 0.00 109 ALA A O 3
ATOM 2857 N N . VAL A 1 30 ? -3.528 3.899 -17.706 1.00 0.00 110 VAL A N 3
ATOM 2858 C CA . VAL A 1 30 ? -2.600 5.023 -17.664 1.00 0.00 110 VAL A CA 3
ATOM 2859 C C . VAL A 1 30 ? -1.904 4.996 -19.031 1.00 0.00 110 VAL A C 3
ATOM 2860 O O . VAL A 1 30 ? -1.600 3.911 -19.539 1.00 0.00 110 VAL A O 3
ATOM 2873 N N . ASN A 1 31 ? -1.659 6.163 -19.632 1.00 0.00 111 ASN A N 3
ATOM 2874 C CA . ASN A 1 31 ? -1.206 6.268 -21.017 1.00 0.00 111 ASN A CA 3
ATOM 2875 C C . ASN A 1 31 ? -0.005 7.207 -21.044 1.00 0.00 111 ASN A C 3
ATOM 2876 O O . ASN A 1 31 ? -0.138 8.385 -20.710 1.00 0.00 111 ASN A O 3
ATOM 2887 N N . LYS A 1 32 ? 1.159 6.705 -21.468 1.00 0.00 112 LYS A N 3
ATOM 2888 C CA . LYS A 1 32 ? 2.427 7.450 -21.476 1.00 0.00 112 LYS A CA 3
ATOM 2889 C C . LYS A 1 32 ? 2.353 8.726 -22.328 1.00 0.00 112 LYS A C 3
ATOM 2890 O O . LYS A 1 32 ? 3.110 9.665 -22.082 1.00 0.00 112 LYS A O 3
ATOM 2909 N N . ASP A 1 33 ? 1.427 8.780 -23.293 1.00 0.00 113 ASP A N 3
ATOM 2910 C CA . ASP A 1 33 ? 1.149 9.979 -24.088 1.00 0.00 113 ASP A CA 3
ATOM 2911 C C . ASP A 1 33 ? 0.811 11.198 -23.215 1.00 0.00 113 ASP A C 3
ATOM 2912 O O . ASP A 1 33 ? 1.135 12.328 -23.589 1.00 0.00 113 ASP A O 3
ATOM 2921 N N . GLY A 1 34 ? 0.208 10.971 -22.038 1.00 0.00 114 GLY A N 3
ATOM 2922 C CA . GLY A 1 34 ? -0.075 12.000 -21.039 1.00 0.00 114 GLY A CA 3
ATOM 2923 C C . GLY A 1 34 ? -1.510 11.936 -20.516 1.00 0.00 114 GLY A C 3
ATOM 2924 O O . GLY A 1 34 ? -2.036 12.956 -20.067 1.00 0.00 114 GLY A O 3
ATOM 2928 N N . THR A 1 35 ? -2.173 10.776 -20.595 1.00 0.00 115 THR A N 3
ATOM 2929 C CA . THR A 1 35 ? -3.592 10.644 -20.289 1.00 0.00 115 THR A CA 3
ATOM 2930 C C . THR A 1 35 ? -3.825 9.468 -19.336 1.00 0.00 115 THR A C 3
ATOM 2931 O O . THR A 1 35 ? -2.914 8.700 -19.011 1.00 0.00 115 THR A O 3
ATOM 2942 N N . TYR A 1 36 ? -5.053 9.358 -18.858 1.00 0.00 116 TYR A N 3
ATOM 2943 C CA . TYR A 1 36 ? -5.489 8.486 -17.788 1.00 0.00 116 TYR A CA 3
ATOM 2944 C C . TYR A 1 36 ? -6.887 8.008 -18.131 1.00 0.00 116 TYR A C 3
ATOM 2945 O O . TYR A 1 36 ? -7.650 8.748 -18.752 1.00 0.00 116 TYR A O 3
ATOM 2963 N N . THR A 1 37 ? -7.264 6.845 -17.611 1.00 0.00 117 THR A N 3
ATOM 2964 C CA . THR A 1 37 ? -8.628 6.350 -17.654 1.00 0.00 117 THR A CA 3
ATOM 2965 C C . THR A 1 37 ? -8.934 5.896 -16.230 1.00 0.00 117 THR A C 3
ATOM 2966 O O . THR A 1 37 ? -8.112 5.222 -15.600 1.00 0.00 117 THR A O 3
ATOM 2977 N N . VAL A 1 38 ? -10.074 6.320 -15.690 1.00 0.00 118 VAL A N 3
ATOM 2978 C CA . VAL A 1 38 ? -10.438 6.088 -14.298 1.00 0.00 118 VAL A CA 3
ATOM 2979 C C . VAL A 1 38 ? -11.916 5.718 -14.230 1.00 0.00 118 VAL A C 3
ATOM 2980 O O . VAL A 1 38 ? -12.715 6.152 -15.066 1.00 0.00 118 VAL A O 3
ATOM 2993 N N . LYS A 1 39 ? -12.281 4.976 -13.185 1.00 0.00 119 LYS A N 3
ATOM 2994 C CA . LYS A 1 39 ? -13.650 4.615 -12.845 1.00 0.00 119 LYS A CA 3
ATOM 2995 C C . LYS A 1 39 ? -13.950 5.212 -11.479 1.00 0.00 119 LYS A C 3
ATOM 2996 O O . LYS A 1 39 ? -13.206 4.977 -10.530 1.00 0.00 119 LYS A O 3
ATOM 3015 N N . PHE A 1 40 ? -15.017 5.996 -11.379 1.00 0.00 120 PHE A N 3
ATOM 3016 C CA . PHE A 1 40 ? -15.542 6.453 -10.103 1.00 0.00 120 PHE A CA 3
ATOM 3017 C C . PHE A 1 40 ? -16.396 5.329 -9.514 1.00 0.00 120 PHE A C 3
ATOM 3018 O O . PHE A 1 40 ? -17.015 4.558 -10.249 1.00 0.00 120 PHE A O 3
ATOM 3035 N N . TYR A 1 41 ? -16.481 5.267 -8.183 1.00 0.00 121 TYR A N 3
ATOM 3036 C CA . TYR A 1 41 ? -17.107 4.138 -7.482 1.00 0.00 121 TYR A CA 3
ATOM 3037 C C . TYR A 1 41 ? -18.616 4.029 -7.730 1.00 0.00 121 TYR A C 3
ATOM 3038 O O . TYR A 1 41 ? -19.184 2.942 -7.609 1.00 0.00 121 TYR A O 3
ATOM 3056 N N . ASP A 1 42 ? -19.265 5.138 -8.107 1.00 0.00 122 ASP A N 3
ATOM 3057 C CA . ASP A 1 42 ? -20.690 5.149 -8.459 1.00 0.00 122 ASP A CA 3
ATOM 3058 C C . ASP A 1 42 ? -20.970 4.363 -9.750 1.00 0.00 122 ASP A C 3
ATOM 3059 O O . ASP A 1 42 ? -22.079 3.852 -9.928 1.00 0.00 122 ASP A O 3
ATOM 3068 N N . GLY A 1 43 ? -19.968 4.229 -10.632 1.00 0.00 123 GLY A N 3
ATOM 3069 C CA . GLY A 1 43 ? -20.024 3.424 -11.854 1.00 0.00 123 GLY A CA 3
ATOM 3070 C C . GLY A 1 43 ? -19.542 4.179 -13.096 1.00 0.00 123 GLY A C 3
ATOM 3071 O O . GLY A 1 43 ? -19.258 3.545 -14.113 1.00 0.00 123 GLY A O 3
ATOM 3075 N N . VAL A 1 44 ? -19.464 5.515 -13.039 1.00 0.00 124 VAL A N 3
ATOM 3076 C CA . VAL A 1 44 ? -19.032 6.362 -14.153 1.00 0.00 124 VAL A CA 3
ATOM 3077 C C . VAL A 1 44 ? -17.563 6.057 -14.487 1.00 0.00 124 VAL A C 3
ATOM 3078 O O . VAL A 1 44 ? -16.759 5.790 -13.590 1.00 0.00 124 VAL A O 3
ATOM 3091 N N . VAL A 1 45 ? -17.197 6.161 -15.766 1.00 0.00 125 VAL A N 3
ATOM 3092 C CA . VAL A 1 45 ? -15.834 5.979 -16.266 1.00 0.00 125 VAL A CA 3
ATOM 3093 C C . VAL A 1 45 ? -15.537 7.173 -17.184 1.00 0.00 125 VAL A C 3
ATOM 3094 O O . VAL A 1 45 ? -16.439 7.655 -17.874 1.00 0.00 125 VAL A O 3
ATOM 3107 N N . GLN A 1 46 ? -14.288 7.652 -17.201 1.00 0.00 126 GLN A N 3
ATOM 3108 C CA . GLN A 1 46 ? -13.859 8.739 -18.081 1.00 0.00 126 GLN A CA 3
ATOM 3109 C C . GLN A 1 46 ? -12.387 8.577 -18.470 1.00 0.00 126 GLN A C 3
ATOM 3110 O O . GLN A 1 46 ? -11.601 8.017 -17.699 1.00 0.00 126 GLN A O 3
ATOM 3124 N N . THR A 1 47 ? -12.014 9.137 -19.623 1.00 0.00 127 THR A N 3
ATOM 3125 C CA . THR A 1 47 ? -10.629 9.284 -20.061 1.00 0.00 127 THR A CA 3
ATOM 3126 C C . THR A 1 47 ? -10.315 10.777 -19.927 1.00 0.00 127 THR A C 3
ATOM 3127 O O . THR A 1 47 ? -11.104 11.621 -20.363 1.00 0.00 127 THR A O 3
ATOM 3138 N N . VAL A 1 48 ? -9.196 11.105 -19.293 1.00 0.00 128 VAL A N 3
ATOM 3139 C CA . VAL A 1 48 ? -8.830 12.455 -18.867 1.00 0.00 128 VAL A CA 3
ATOM 3140 C C . VAL A 1 48 ? -7.303 12.613 -18.946 1.00 0.00 128 VAL A C 3
ATOM 3141 O O . VAL A 1 48 ? -6.596 11.660 -19.274 1.00 0.00 128 VAL A O 3
ATOM 3154 N N . LYS A 1 49 ? -6.776 13.812 -18.688 1.00 0.00 129 LYS A N 3
ATOM 3155 C CA . LYS A 1 49 ? -5.360 14.138 -18.897 1.00 0.00 129 LYS A CA 3
ATOM 3156 C C . LYS A 1 49 ? -4.590 14.077 -17.581 1.00 0.00 129 LYS A C 3
ATOM 3157 O O . LYS A 1 49 ? -5.190 14.075 -16.509 1.00 0.00 129 LYS A O 3
ATOM 3176 N N . HIS A 1 50 ? -3.255 14.110 -17.646 1.00 0.00 130 HIS A N 3
ATOM 3177 C CA . HIS A 1 50 ? -2.399 14.259 -16.462 1.00 0.00 130 HIS A CA 3
ATOM 3178 C C . HIS A 1 50 ? -2.791 15.498 -15.645 1.00 0.00 130 HIS A C 3
ATOM 3179 O O . HIS A 1 50 ? -2.886 15.416 -14.424 1.00 0.00 130 HIS A O 3
ATOM 3193 N N . ILE A 1 51 ? -3.127 16.619 -16.297 1.00 0.00 131 ILE A N 3
ATOM 3194 C CA . ILE A 1 51 ? -3.590 17.825 -15.595 1.00 0.00 131 ILE A CA 3
ATOM 3195 C C . ILE A 1 51 ? -4.906 17.625 -14.822 1.00 0.00 131 ILE A C 3
ATOM 3196 O O . ILE A 1 51 ? -5.298 18.515 -14.065 1.00 0.00 131 ILE A O 3
ATOM 3212 N N . HIS A 1 52 ? -5.587 16.481 -14.978 1.00 0.00 132 HIS A N 3
ATOM 3213 C CA . HIS A 1 52 ? -6.852 16.187 -14.321 1.00 0.00 132 HIS A CA 3
ATOM 3214 C C . HIS A 1 52 ? -6.728 15.051 -13.303 1.00 0.00 132 HIS A C 3
ATOM 3215 O O . HIS A 1 52 ? -7.719 14.744 -12.642 1.00 0.00 132 HIS A O 3
ATOM 3229 N N . VAL A 1 53 ? -5.583 14.369 -13.194 1.00 0.00 133 VAL A N 3
ATOM 3230 C CA . VAL A 1 53 ? -5.436 13.173 -12.349 1.00 0.00 133 VAL A CA 3
ATOM 3231 C C . VAL A 1 53 ? -4.067 13.138 -11.667 1.00 0.00 133 VAL A C 3
ATOM 3232 O O . VAL A 1 53 ? -3.038 13.398 -12.290 1.00 0.00 133 VAL A O 3
ATOM 3245 N N . LYS A 1 54 ? -4.037 12.735 -10.392 1.00 0.00 134 LYS A N 3
ATOM 3246 C CA . LYS A 1 54 ? -2.805 12.499 -9.645 1.00 0.00 134 LYS A CA 3
ATOM 3247 C C . LYS A 1 54 ? -3.008 11.372 -8.632 1.00 0.00 134 LYS A C 3
ATOM 3248 O O . LYS A 1 54 ? -4.094 10.812 -8.526 1.00 0.00 134 LYS A O 3
ATOM 3267 N N . ALA A 1 55 ? -1.945 11.012 -7.917 1.00 0.00 135 ALA A N 3
ATOM 3268 C CA . ALA A 1 55 ? -1.964 9.982 -6.883 1.00 0.00 135 ALA A CA 3
ATOM 3269 C C . ALA A 1 55 ? -2.920 10.365 -5.745 1.00 0.00 135 ALA A C 3
ATOM 3270 O O . ALA A 1 55 ? -3.334 11.521 -5.644 1.00 0.00 135 ALA A O 3
ATOM 3277 N N . PHE A 1 56 ? -3.248 9.415 -4.854 1.00 0.00 136 PHE A N 3
ATOM 3278 C CA . PHE A 1 56 ? -3.964 9.783 -3.626 1.00 0.00 136 PHE A CA 3
ATOM 3279 C C . PHE A 1 56 ? -3.036 10.589 -2.693 1.00 0.00 136 PHE A C 3
ATOM 3280 O O . PHE A 1 56 ? -3.523 11.298 -1.813 1.00 0.00 136 PHE A O 3
ATOM 3297 N N . SER A 1 57 ? -1.714 10.535 -2.902 1.00 0.00 137 SER A N 3
ATOM 3298 C CA . SER A 1 57 ? -0.756 11.417 -2.246 1.00 0.00 137 SER A CA 3
ATOM 3299 C C . SER A 1 57 ? -1.052 12.853 -2.683 1.00 0.00 137 SER A C 3
ATOM 3300 O O . SER A 1 57 ? -1.086 13.139 -3.880 1.00 0.00 137 SER A O 3
ATOM 3308 N N . LYS A 1 58 ? -1.278 13.757 -1.718 1.00 0.00 138 LYS A N 3
ATOM 3309 C CA . LYS A 1 58 ? -1.725 15.116 -2.032 1.00 0.00 138 LYS A CA 3
ATOM 3310 C C . LYS A 1 58 ? -0.748 15.876 -2.937 1.00 0.00 138 LYS A C 3
ATOM 3311 O O . LYS A 1 58 ? -1.190 16.683 -3.756 1.00 0.00 138 LYS A O 3
ATOM 3330 N N . ASP A 1 59 ? 0.556 15.631 -2.782 1.00 0.00 139 ASP A N 3
ATOM 3331 C CA . ASP A 1 59 ? 1.601 16.440 -3.409 1.00 0.00 139 ASP A CA 3
ATOM 3332 C C . ASP A 1 59 ? 1.690 16.250 -4.927 1.00 0.00 139 ASP A C 3
ATOM 3333 O O . ASP A 1 59 ? 1.347 17.170 -5.675 1.00 0.00 139 ASP A O 3
ATOM 3342 N N . GLN A 1 60 ? 2.129 15.074 -5.399 1.00 0.00 140 GLN A N 3
ATOM 3343 C CA . GLN A 1 60 ? 2.473 14.828 -6.806 1.00 0.00 140 GLN A CA 3
ATOM 3344 C C . GLN A 1 60 ? 2.200 13.367 -7.183 1.00 0.00 140 GLN A C 3
ATOM 3345 O O . GLN A 1 60 ? 1.951 12.521 -6.324 1.00 0.00 140 GLN A O 3
ATOM 3359 N N . ASN A 1 61 ? 2.233 13.089 -8.492 1.00 0.00 141 ASN A N 3
ATOM 3360 C CA . ASN A 1 61 ? 1.942 11.781 -9.086 1.00 0.00 141 ASN A CA 3
ATOM 3361 C C . ASN A 1 61 ? 3.095 10.794 -8.829 1.00 0.00 141 ASN A C 3
ATOM 3362 O O . ASN A 1 61 ? 4.219 11.226 -8.570 1.00 0.00 141 ASN A O 3
ATOM 3373 N N . ILE A 1 62 ? 2.836 9.480 -8.913 1.00 0.00 142 ILE A N 3
ATOM 3374 C CA . ILE A 1 62 ? 3.837 8.427 -8.705 1.00 0.00 142 ILE A CA 3
ATOM 3375 C C . ILE A 1 62 ? 3.712 7.307 -9.774 1.00 0.00 142 ILE A C 3
ATOM 3376 O O . ILE A 1 62 ? 4.270 6.223 -9.597 1.00 0.00 142 ILE A O 3
ATOM 3392 N N . VAL A 1 63 ? 3.002 7.532 -10.890 1.00 0.00 143 VAL A N 3
ATOM 3393 C CA . VAL A 1 63 ? 2.984 6.613 -12.037 1.00 0.00 143 VAL A CA 3
ATOM 3394 C C . VAL A 1 63 ? 2.882 7.369 -13.373 1.00 0.00 143 VAL A C 3
ATOM 3395 O O . VAL A 1 63 ? 3.656 7.079 -14.285 1.00 0.00 143 VAL A O 3
ATOM 3408 N N . GLY A 1 64 ? 2.007 8.381 -13.486 1.00 0.00 144 GLY A N 3
ATOM 3409 C CA . GLY A 1 64 ? 1.970 9.264 -14.657 1.00 0.00 144 GLY A CA 3
ATOM 3410 C C . GLY A 1 64 ? 3.239 10.120 -14.738 1.00 0.00 144 GLY A C 3
ATOM 3411 O O . GLY A 1 64 ? 3.701 10.468 -15.825 1.00 0.00 144 GLY A O 3
ATOM 3415 N N . ASN A 1 65 ? 3.813 10.421 -13.572 1.00 0.00 145 ASN A N 3
ATOM 3416 C CA . ASN A 1 65 ? 5.125 11.027 -13.342 1.00 0.00 145 ASN A CA 3
ATOM 3417 C C . ASN A 1 65 ? 5.588 10.440 -12.000 1.00 0.00 145 ASN A C 3
ATOM 3418 O O . ASN A 1 65 ? 4.752 9.887 -11.285 1.00 0.00 145 ASN A O 3
ATOM 3429 N N . ALA A 1 66 ? 6.862 10.548 -11.618 1.00 0.00 146 ALA A N 3
ATOM 3430 C CA . ALA A 1 66 ? 7.427 9.828 -10.469 1.00 0.00 146 ALA A CA 3
ATOM 3431 C C . ALA A 1 66 ? 7.972 10.745 -9.362 1.00 0.00 146 ALA A C 3
ATOM 3432 O O . ALA A 1 66 ? 8.748 10.291 -8.519 1.00 0.00 146 ALA A O 3
ATOM 3439 N N . ARG A 1 67 ? 7.609 12.037 -9.363 1.00 0.00 147 ARG A N 3
ATOM 3440 C CA . ARG A 1 67 ? 8.159 12.998 -8.397 1.00 0.00 147 ARG A CA 3
ATOM 3441 C C . ARG A 1 67 ? 7.482 12.916 -7.021 1.00 0.00 147 ARG A C 3
ATOM 3442 O O . ARG A 1 67 ? 8.049 13.426 -6.053 1.00 0.00 147 ARG A O 3
ATOM 3463 N N . GLY A 1 68 ? 6.292 12.314 -6.915 1.00 0.00 200 GLY A N 3
ATOM 3464 C CA . GLY A 1 68 ? 5.588 12.165 -5.647 1.00 0.00 200 GLY A CA 3
ATOM 3465 C C . GLY A 1 68 ? 6.196 11.092 -4.752 1.00 0.00 200 GLY A C 3
ATOM 3466 O O . GLY A 1 68 ? 7.176 10.422 -5.099 1.00 0.00 200 GLY A O 3
ATOM 3470 N N . SER A 1 69 ? 5.565 10.947 -3.586 1.00 0.00 201 SER A N 3
ATOM 3471 C CA . SER A 1 69 ? 6.043 10.172 -2.450 1.00 0.00 201 SER A CA 3
ATOM 3472 C C . SER A 1 69 ? 4.836 9.569 -1.724 1.00 0.00 201 SER A C 3
ATOM 3473 O O . SER A 1 69 ? 3.701 10.004 -1.934 1.00 0.00 201 SER A O 3
ATOM 3481 N N . ARG A 1 70 ? 5.063 8.567 -0.870 1.00 0.00 363 ARG A N 3
ATOM 3482 C CA . ARG A 1 70 ? 3.995 7.886 -0.131 1.00 0.00 363 ARG A CA 3
ATOM 3483 C C . ARG A 1 70 ? 3.336 8.888 0.826 1.00 0.00 363 ARG A C 3
ATOM 3484 O O . ARG A 1 70 ? 3.997 9.359 1.756 1.00 0.00 363 ARG A O 3
ATOM 3505 N N . ALA A 1 71 ? 2.066 9.226 0.593 1.00 0.00 364 ALA A N 3
ATOM 3506 C CA . ALA A 1 71 ? 1.274 10.165 1.384 1.00 0.00 364 ALA A CA 3
ATOM 3507 C C . ALA A 1 71 ? -0.218 9.887 1.130 1.00 0.00 364 ALA A C 3
ATOM 3508 O O . ALA A 1 71 ? -0.579 8.849 0.567 1.00 0.00 364 ALA A O 3
ATOM 3515 N N . HIS A 1 72 ? -1.093 10.813 1.535 1.00 0.00 365 HIS A N 3
ATOM 3516 C CA . HIS A 1 72 ? -2.543 10.747 1.328 1.00 0.00 365 HIS A CA 3
ATOM 3517 C C . HIS A 1 72 ? -3.110 12.162 1.167 1.00 0.00 365 HIS A C 3
ATOM 3518 O O . HIS A 1 72 ? -2.337 13.119 1.048 1.00 0.00 365 HIS A O 3
ATOM 3532 N N . SER A 1 73 ? -4.437 12.288 1.105 1.00 0.00 366 SER A N 3
ATOM 3533 C CA . SER A 1 73 ? -5.174 13.532 0.918 1.00 0.00 366 SER A CA 3
ATOM 3534 C C . SER A 1 73 ? -6.556 13.423 1.592 1.00 0.00 366 SER A C 3
ATOM 3535 O O . SER A 1 73 ? -6.911 12.359 2.118 1.00 0.00 366 SER A O 3
ATOM 3543 N N . SER A 1 74 ? -7.336 14.514 1.566 1.00 0.00 367 SER A N 3
ATOM 3544 C CA . SER A 1 74 ? -8.594 14.628 2.308 1.00 0.00 367 SER A CA 3
ATOM 3545 C C . SER A 1 74 ? -9.808 14.916 1.405 1.00 0.00 367 SER A C 3
ATOM 3546 O O . SER A 1 74 ? -10.930 14.994 1.911 1.00 0.00 367 SER A O 3
ATOM 3554 N N . HIS A 1 75 ? -9.624 15.066 0.084 1.00 0.00 368 HIS A N 3
ATOM 3555 C CA . HIS A 1 75 ? -10.744 15.176 -0.853 1.00 0.00 368 HIS A CA 3
ATOM 3556 C C . HIS A 1 75 ? -11.391 13.794 -0.956 1.00 0.00 368 HIS A C 3
ATOM 3557 O O . HIS A 1 75 ? -10.727 12.842 -1.374 1.00 0.00 368 HIS A O 3
ATOM 3571 N N . LEU A 1 76 ? -12.669 13.681 -0.587 1.00 0.00 369 LEU A N 3
ATOM 3572 C CA . LEU A 1 76 ? -13.459 12.448 -0.628 1.00 0.00 369 LEU A CA 3
ATOM 3573 C C . LEU A 1 76 ? -14.880 12.836 -1.049 1.00 0.00 369 LEU A C 3
ATOM 3574 O O . LEU A 1 76 ? -15.329 13.951 -0.764 1.00 0.00 369 LEU A O 3
ATOM 3616 N N . SER A 1 78 ? -19.119 12.366 -0.846 1.00 0.00 371 SER A N 3
ATOM 3617 C CA . SER A 1 78 ? -20.116 12.116 0.198 1.00 0.00 371 SER A CA 3
ATOM 3618 C C . SER A 1 78 ? -20.522 10.631 0.250 1.00 0.00 371 SER A C 3
ATOM 3619 O O . SER A 1 78 ? -20.791 10.088 1.323 1.00 0.00 371 SER A O 3
ATOM 3627 N N . LYS A 1 79 ? -20.492 9.940 -0.902 1.00 0.00 372 LYS A N 3
ATOM 3628 C CA . LYS A 1 79 ? -20.821 8.512 -1.011 1.00 0.00 372 LYS A CA 3
ATOM 3629 C C . LYS A 1 79 ? -19.870 7.622 -0.197 1.00 0.00 372 LYS A C 3
ATOM 3630 O O . LYS A 1 79 ? -20.242 6.502 0.154 1.00 0.00 372 LYS A O 3
ATOM 3649 N N . LYS A 1 80 ? -18.646 8.089 0.104 1.00 0.00 373 LYS A N 3
ATOM 3650 C CA . LYS A 1 80 ? -17.674 7.317 0.886 1.00 0.00 373 LYS A CA 3
ATOM 3651 C C . LYS A 1 80 ? -18.110 7.152 2.346 1.00 0.00 373 LYS A C 3
ATOM 3652 O O . LYS A 1 80 ? -17.616 6.237 3.012 1.00 0.00 373 LYS A O 3
ATOM 3671 N N . GLY A 1 81 ? -19.005 7.995 2.870 1.00 0.00 374 GLY A N 3
ATOM 3672 C CA . GLY A 1 81 ? -19.452 7.934 4.251 1.00 0.00 374 GLY A CA 3
ATOM 3673 C C . GLY A 1 81 ? -20.303 9.154 4.553 1.00 0.00 374 GLY A C 3
ATOM 3674 O O . GLY A 1 81 ? -19.731 10.261 4.664 1.00 0.00 374 GLY A O 3
ATOM 3679 N N . SER A 1 4 ? 3.374 -0.529 0.156 1.00 0.00 84 SER A N 4
ATOM 3680 C CA . SER A 1 4 ? 2.161 0.289 0.407 1.00 0.00 84 SER A CA 4
ATOM 3681 C C . SER A 1 4 ? 2.294 1.690 -0.218 1.00 0.00 84 SER A C 4
ATOM 3682 O O . SER A 1 4 ? 3.409 2.170 -0.438 1.00 0.00 84 SER A O 4
ATOM 3690 N N . SER A 1 5 ? 1.161 2.358 -0.486 1.00 0.00 85 SER A N 4
ATOM 3691 C CA . SER A 1 5 ? 1.105 3.683 -1.118 1.00 0.00 85 SER A CA 4
ATOM 3692 C C . SER A 1 5 ? 1.782 3.666 -2.500 1.00 0.00 85 SER A C 4
ATOM 3693 O O . SER A 1 5 ? 2.630 4.502 -2.822 1.00 0.00 85 SER A O 4
ATOM 3701 N N . GLU A 1 6 ? 1.412 2.670 -3.311 1.00 0.00 86 GLU A N 4
ATOM 3702 C CA . GLU A 1 6 ? 1.910 2.420 -4.657 1.00 0.00 86 GLU A CA 4
ATOM 3703 C C . GLU A 1 6 ? 0.651 2.301 -5.515 1.00 0.00 86 GLU A C 4
ATOM 3704 O O . GLU A 1 6 ? -0.114 1.343 -5.360 1.00 0.00 86 GLU A O 4
ATOM 3716 N N . PHE A 1 7 ? 0.399 3.300 -6.366 1.00 0.00 87 PHE A N 4
ATOM 3717 C CA . PHE A 1 7 ? -0.857 3.465 -7.089 1.00 0.00 87 PHE A CA 4
ATOM 3718 C C . PHE A 1 7 ? -0.681 3.020 -8.544 1.00 0.00 87 PHE A C 4
ATOM 3719 O O . PHE A 1 7 ? 0.216 3.504 -9.234 1.00 0.00 87 PHE A O 4
ATOM 3736 N N . GLN A 1 8 ? -1.518 2.090 -9.013 1.00 0.00 88 GLN A N 4
ATOM 3737 C CA . GLN A 1 8 ? -1.514 1.550 -10.375 1.00 0.00 88 GLN A CA 4
ATOM 3738 C C . GLN A 1 8 ? -2.964 1.269 -10.804 1.00 0.00 88 GLN A C 4
ATOM 3739 O O . GLN A 1 8 ? -3.900 1.620 -10.087 1.00 0.00 88 GLN A O 4
ATOM 3753 N N . ILE A 1 9 ? -3.161 0.641 -11.972 1.00 0.00 89 ILE A N 4
ATOM 3754 C CA . ILE A 1 9 ? -4.459 0.116 -12.414 1.00 0.00 89 ILE A CA 4
ATOM 3755 C C . ILE A 1 9 ? -5.080 -0.705 -11.270 1.00 0.00 89 ILE A C 4
ATOM 3756 O O . ILE A 1 9 ? -4.385 -1.438 -10.565 1.00 0.00 89 ILE A O 4
ATOM 3772 N N . ASN A 1 10 ? -6.407 -0.590 -11.123 1.00 0.00 90 ASN A N 4
ATOM 3773 C CA . ASN A 1 10 ? -7.206 -1.187 -10.052 1.00 0.00 90 ASN A CA 4
ATOM 3774 C C . ASN A 1 10 ? -6.769 -0.747 -8.645 1.00 0.00 90 ASN A C 4
ATOM 3775 O O . ASN A 1 10 ? -7.049 -1.433 -7.661 1.00 0.00 90 ASN A O 4
ATOM 3786 N N . GLU A 1 11 ? -6.140 0.425 -8.521 1.00 0.00 91 GLU A N 4
ATOM 3787 C CA . GLU A 1 11 ? -5.854 1.078 -7.246 1.00 0.00 91 GLU A CA 4
ATOM 3788 C C . GLU A 1 11 ? -6.220 2.565 -7.370 1.00 0.00 91 GLU A C 4
ATOM 3789 O O . GLU A 1 11 ? -6.452 3.083 -8.464 1.00 0.00 91 GLU A O 4
ATOM 3801 N N . GLN A 1 12 ? -6.358 3.218 -6.220 1.00 0.00 92 GLN A N 4
ATOM 3802 C CA . GLN A 1 12 ? -6.889 4.559 -6.017 1.00 0.00 92 GLN A CA 4
ATOM 3803 C C . GLN A 1 12 ? -6.030 5.664 -6.639 1.00 0.00 92 GLN A C 4
ATOM 3804 O O . GLN A 1 12 ? -4.803 5.586 -6.666 1.00 0.00 92 GLN A O 4
ATOM 3818 N N . VAL A 1 13 ? -6.703 6.741 -7.032 1.00 0.00 93 VAL A N 4
ATOM 3819 C CA . VAL A 1 13 ? -6.173 8.010 -7.502 1.00 0.00 93 VAL A CA 4
ATOM 3820 C C . VAL A 1 13 ? -7.179 9.104 -7.141 1.00 0.00 93 VAL A C 4
ATOM 3821 O O . VAL A 1 13 ? -8.322 8.833 -6.763 1.00 0.00 93 VAL A O 4
ATOM 3834 N N . LEU A 1 14 ? -6.753 10.353 -7.272 1.00 0.00 94 LEU A N 4
ATOM 3835 C CA . LEU A 1 14 ? -7.585 11.535 -7.203 1.00 0.00 94 LEU A CA 4
ATOM 3836 C C . LEU A 1 14 ? -7.810 11.913 -8.654 1.00 0.00 94 LEU A C 4
ATOM 3837 O O . LEU A 1 14 ? -6.834 12.065 -9.390 1.00 0.00 94 LEU A O 4
ATOM 3853 N N . ALA A 1 15 ? -9.062 12.085 -9.071 1.00 0.00 95 ALA A N 4
ATOM 3854 C CA . ALA A 1 15 ? -9.419 12.419 -10.443 1.00 0.00 95 ALA A CA 4
ATOM 3855 C C . ALA A 1 15 ? -10.490 13.503 -10.437 1.00 0.00 95 ALA A C 4
ATOM 3856 O O . ALA A 1 15 ? -11.400 13.467 -9.606 1.00 0.00 95 ALA A O 4
ATOM 3863 N N . SER A 1 16 ? -10.366 14.479 -11.333 1.00 0.00 96 SER A N 4
ATOM 3864 C CA . SER A 1 16 ? -11.277 15.604 -11.409 1.00 0.00 96 SER A CA 4
ATOM 3865 C C . SER A 1 16 ? -12.656 15.152 -11.896 1.00 0.00 96 SER A C 4
ATOM 3866 O O . SER A 1 16 ? -12.789 14.577 -12.982 1.00 0.00 96 SER A O 4
ATOM 3874 N N . TRP A 1 17 ? -13.671 15.396 -11.066 1.00 0.00 97 TRP A N 4
ATOM 3875 C CA . TRP A 1 17 ? -15.072 15.155 -11.376 1.00 0.00 97 TRP A CA 4
ATOM 3876 C C . TRP A 1 17 ? -15.678 16.443 -11.933 1.00 0.00 97 TRP A C 4
ATOM 3877 O O . TRP A 1 17 ? -15.206 17.542 -11.620 1.00 0.00 97 TRP A O 4
ATOM 3898 N N . SER A 1 18 ? -16.746 16.307 -12.719 1.00 0.00 98 SER A N 4
ATOM 3899 C CA . SER A 1 18 ? -17.424 17.407 -13.400 1.00 0.00 98 SER A CA 4
ATOM 3900 C C . SER A 1 18 ? -17.944 18.481 -12.431 1.00 0.00 98 SER A C 4
ATOM 3901 O O . SER A 1 18 ? -18.167 19.625 -12.843 1.00 0.00 98 SER A O 4
ATOM 3909 N N . ASP A 1 19 ? -18.123 18.133 -11.150 1.00 0.00 99 ASP A N 4
ATOM 3910 C CA . ASP A 1 19 ? -18.513 19.059 -10.093 1.00 0.00 99 ASP A CA 4
ATOM 3911 C C . ASP A 1 19 ? -17.541 20.235 -9.951 1.00 0.00 99 ASP A C 4
ATOM 3912 O O . ASP A 1 19 ? -17.989 21.382 -9.847 1.00 0.00 99 ASP A O 4
ATOM 3921 N N . SER A 1 20 ? -16.226 19.972 -9.938 1.00 0.00 100 SER A N 4
ATOM 3922 C CA . SER A 1 20 ? -15.221 21.000 -9.655 1.00 0.00 100 SER A CA 4
ATOM 3923 C C . SER A 1 20 ? -13.798 20.521 -9.973 1.00 0.00 100 SER A C 4
ATOM 3924 O O . SER A 1 20 ? -13.157 21.022 -10.902 1.00 0.00 100 SER A O 4
ATOM 3932 N N . ARG A 1 21 ? -13.301 19.564 -9.182 1.00 0.00 101 ARG A N 4
ATOM 3933 C CA . ARG A 1 21 ? -11.913 19.097 -9.157 1.00 0.00 101 ARG A CA 4
ATOM 3934 C C . ARG A 1 21 ? -11.878 17.678 -8.600 1.00 0.00 101 ARG A C 4
ATOM 3935 O O . ARG A 1 21 ? -12.868 16.959 -8.700 1.00 0.00 101 ARG A O 4
ATOM 3956 N N . PHE A 1 22 ? -10.726 17.263 -8.084 1.00 0.00 102 PHE A N 4
ATOM 3957 C CA . PHE A 1 22 ? -10.451 15.954 -7.523 1.00 0.00 102 PHE A CA 4
ATOM 3958 C C . PHE A 1 22 ? -11.508 15.412 -6.555 1.00 0.00 102 PHE A C 4
ATOM 3959 O O . PHE A 1 22 ? -11.971 16.119 -5.661 1.00 0.00 102 PHE A O 4
ATOM 3976 N N . TYR A 1 23 ? -11.765 14.112 -6.717 1.00 0.00 103 TYR A N 4
ATOM 3977 C CA . TYR A 1 23 ? -12.520 13.199 -5.871 1.00 0.00 103 TYR A CA 4
ATOM 3978 C C . TYR A 1 23 ? -11.778 11.859 -6.015 1.00 0.00 103 TYR A C 4
ATOM 3979 O O . TYR A 1 23 ? -11.074 11.662 -7.017 1.00 0.00 103 TYR A O 4
ATOM 3997 N N . PRO A 1 24 ? -11.886 10.925 -5.060 1.00 0.00 104 PRO A N 4
ATOM 3998 C CA . PRO A 1 24 ? -11.236 9.630 -5.188 1.00 0.00 104 PRO A CA 4
ATOM 3999 C C . PRO A 1 24 ? -11.925 8.783 -6.271 1.00 0.00 104 PRO A C 4
ATOM 4000 O O . PRO A 1 24 ? -13.144 8.835 -6.453 1.00 0.00 104 PRO A O 4
ATOM 4011 N N . ALA A 1 25 ? -11.120 7.988 -6.972 1.00 0.00 105 ALA A N 4
ATOM 4012 C CA . ALA A 1 25 ? -11.475 7.110 -8.080 1.00 0.00 105 ALA A CA 4
ATOM 4013 C C . ALA A 1 25 ? -10.411 6.011 -8.144 1.00 0.00 105 ALA A C 4
ATOM 4014 O O . ALA A 1 25 ? -9.373 6.157 -7.503 1.00 0.00 105 ALA A O 4
ATOM 4021 N N . LYS A 1 26 ? -10.606 4.938 -8.913 1.00 0.00 106 LYS A N 4
ATOM 4022 C CA . LYS A 1 26 ? -9.527 3.976 -9.174 1.00 0.00 106 LYS A CA 4
ATOM 4023 C C . LYS A 1 26 ? -9.090 4.075 -10.632 1.00 0.00 106 LYS A C 4
ATOM 4024 O O . LYS A 1 26 ? -9.897 4.397 -11.504 1.00 0.00 106 LYS A O 4
ATOM 4043 N N . VAL A 1 27 ? -7.811 3.827 -10.891 1.00 0.00 107 VAL A N 4
ATOM 4044 C CA . VAL A 1 27 ? -7.236 3.820 -12.230 1.00 0.00 107 VAL A CA 4
ATOM 4045 C C . VAL A 1 27 ? -7.802 2.624 -12.990 1.00 0.00 107 VAL A C 4
ATOM 4046 O O . VAL A 1 27 ? -7.868 1.520 -12.441 1.00 0.00 107 VAL A O 4
ATOM 4059 N N . THR A 1 28 ? -8.097 2.810 -14.271 1.00 0.00 108 THR A N 4
ATOM 4060 C CA . THR A 1 28 ? -8.441 1.733 -15.186 1.00 0.00 108 THR A CA 4
ATOM 4061 C C . THR A 1 28 ? -7.363 1.637 -16.283 1.00 0.00 108 THR A C 4
ATOM 4062 O O . THR A 1 28 ? -7.046 0.527 -16.712 1.00 0.00 108 THR A O 4
ATOM 4073 N N . ALA A 1 29 ? -6.751 2.758 -16.703 1.00 0.00 109 ALA A N 4
ATOM 4074 C CA . ALA A 1 29 ? -5.562 2.775 -17.558 1.00 0.00 109 ALA A CA 4
ATOM 4075 C C . ALA A 1 29 ? -4.742 4.038 -17.308 1.00 0.00 109 ALA A C 4
ATOM 4076 O O . ALA A 1 29 ? -5.245 5.023 -16.768 1.00 0.00 109 ALA A O 4
ATOM 4083 N N . VAL A 1 30 ? -3.492 4.019 -17.764 1.00 0.00 110 VAL A N 4
ATOM 4084 C CA . VAL A 1 30 ? -2.581 5.159 -17.787 1.00 0.00 110 VAL A CA 4
ATOM 4085 C C . VAL A 1 30 ? -1.864 5.073 -19.139 1.00 0.00 110 VAL A C 4
ATOM 4086 O O . VAL A 1 30 ? -1.612 3.966 -19.630 1.00 0.00 110 VAL A O 4
ATOM 4099 N N . ASN A 1 31 ? -1.528 6.221 -19.736 1.00 0.00 111 ASN A N 4
ATOM 4100 C CA . ASN A 1 31 ? -1.039 6.301 -21.114 1.00 0.00 111 ASN A CA 4
ATOM 4101 C C . ASN A 1 31 ? 0.167 7.231 -21.136 1.00 0.00 111 ASN A C 4
ATOM 4102 O O . ASN A 1 31 ? 0.058 8.392 -20.733 1.00 0.00 111 ASN A O 4
ATOM 4113 N N . LYS A 1 32 ? 1.304 6.753 -21.657 1.00 0.00 112 LYS A N 4
ATOM 4114 C CA . LYS A 1 32 ? 2.557 7.518 -21.718 1.00 0.00 112 LYS A CA 4
ATOM 4115 C C . LYS A 1 32 ? 2.404 8.815 -22.528 1.00 0.00 112 LYS A C 4
ATOM 4116 O O . LYS A 1 32 ? 3.151 9.766 -22.301 1.00 0.00 112 LYS A O 4
ATOM 4135 N N . ASP A 1 33 ? 1.424 8.872 -23.438 1.00 0.00 113 ASP A N 4
ATOM 4136 C CA . ASP A 1 33 ? 1.092 10.070 -24.210 1.00 0.00 113 ASP A CA 4
ATOM 4137 C C . ASP A 1 33 ? 0.764 11.276 -23.315 1.00 0.00 113 ASP A C 4
ATOM 4138 O O . ASP A 1 33 ? 0.995 12.420 -23.715 1.00 0.00 113 ASP A O 4
ATOM 4147 N N . GLY A 1 34 ? 0.265 11.032 -22.095 1.00 0.00 114 GLY A N 4
ATOM 4148 C CA . GLY A 1 34 ? -0.034 12.061 -21.100 1.00 0.00 114 GLY A CA 4
ATOM 4149 C C . GLY A 1 34 ? -1.485 11.997 -20.620 1.00 0.00 114 GLY A C 4
ATOM 4150 O O . GLY A 1 34 ? -2.011 13.000 -20.131 1.00 0.00 114 GLY A O 4
ATOM 4154 N N . THR A 1 35 ? -2.152 10.850 -20.768 1.00 0.00 115 THR A N 4
ATOM 4155 C CA . THR A 1 35 ? -3.570 10.695 -20.479 1.00 0.00 115 THR A CA 4
ATOM 4156 C C . THR A 1 35 ? -3.781 9.544 -19.489 1.00 0.00 115 THR A C 4
ATOM 4157 O O . THR A 1 35 ? -2.863 8.787 -19.165 1.00 0.00 115 THR A O 4
ATOM 4168 N N . TYR A 1 36 ? -5.001 9.449 -18.976 1.00 0.00 116 TYR A N 4
ATOM 4169 C CA . TYR A 1 36 ? -5.405 8.610 -17.866 1.00 0.00 116 TYR A CA 4
ATOM 4170 C C . TYR A 1 36 ? -6.819 8.123 -18.148 1.00 0.00 116 TYR A C 4
ATOM 4171 O O . TYR A 1 36 ? -7.597 8.849 -18.767 1.00 0.00 116 TYR A O 4
ATOM 4189 N N . THR A 1 37 ? -7.185 6.971 -17.596 1.00 0.00 117 THR A N 4
ATOM 4190 C CA . THR A 1 37 ? -8.553 6.479 -17.588 1.00 0.00 117 THR A CA 4
ATOM 4191 C C . THR A 1 37 ? -8.829 6.044 -16.155 1.00 0.00 117 THR A C 4
ATOM 4192 O O . THR A 1 37 ? -7.971 5.429 -15.509 1.00 0.00 117 THR A O 4
ATOM 4203 N N . VAL A 1 38 ? -10.000 6.394 -15.632 1.00 0.00 118 VAL A N 4
ATOM 4204 C CA . VAL A 1 38 ? -10.369 6.139 -14.248 1.00 0.00 118 VAL A CA 4
ATOM 4205 C C . VAL A 1 38 ? -11.833 5.722 -14.192 1.00 0.00 118 VAL A C 4
ATOM 4206 O O . VAL A 1 38 ? -12.616 6.069 -15.081 1.00 0.00 118 VAL A O 4
ATOM 4219 N N . LYS A 1 39 ? -12.208 5.042 -13.109 1.00 0.00 119 LYS A N 4
ATOM 4220 C CA . LYS A 1 39 ? -13.588 4.729 -12.768 1.00 0.00 119 LYS A CA 4
ATOM 4221 C C . LYS A 1 39 ? -13.854 5.278 -11.375 1.00 0.00 119 LYS A C 4
ATOM 4222 O O . LYS A 1 39 ? -13.090 5.002 -10.448 1.00 0.00 119 LYS A O 4
ATOM 4241 N N . PHE A 1 40 ? -14.909 6.075 -11.237 1.00 0.00 120 PHE A N 4
ATOM 4242 C CA . PHE A 1 40 ? -15.402 6.540 -9.947 1.00 0.00 120 PHE A CA 4
ATOM 4243 C C . PHE A 1 40 ? -16.256 5.433 -9.325 1.00 0.00 120 PHE A C 4
ATOM 4244 O O . PHE A 1 40 ? -16.865 4.641 -10.046 1.00 0.00 120 PHE A O 4
ATOM 4261 N N . TYR A 1 41 ? -16.370 5.418 -7.990 1.00 0.00 121 TYR A N 4
ATOM 4262 C CA . TYR A 1 41 ? -17.120 4.387 -7.266 1.00 0.00 121 TYR A CA 4
ATOM 4263 C C . TYR A 1 41 ? -18.606 4.362 -7.646 1.00 0.00 121 TYR A C 4
ATOM 4264 O O . TYR A 1 41 ? -19.240 3.306 -7.605 1.00 0.00 121 TYR A O 4
ATOM 4282 N N . ASP A 1 42 ? -19.166 5.523 -8.017 1.00 0.00 122 ASP A N 4
ATOM 4283 C CA . ASP A 1 42 ? -20.563 5.645 -8.442 1.00 0.00 122 ASP A CA 4
ATOM 4284 C C . ASP A 1 42 ? -20.851 4.845 -9.723 1.00 0.00 122 ASP A C 4
ATOM 4285 O O . ASP A 1 42 ? -21.982 4.403 -9.930 1.00 0.00 122 ASP A O 4
ATOM 4294 N N . GLY A 1 43 ? -19.825 4.622 -10.558 1.00 0.00 123 GLY A N 4
ATOM 4295 C CA . GLY A 1 43 ? -19.885 3.774 -11.745 1.00 0.00 123 GLY A CA 4
ATOM 4296 C C . GLY A 1 43 ? -19.374 4.477 -13.004 1.00 0.00 123 GLY A C 4
ATOM 4297 O O . GLY A 1 43 ? -19.049 3.804 -13.984 1.00 0.00 123 GLY A O 4
ATOM 4301 N N . VAL A 1 44 ? -19.310 5.814 -12.994 1.00 0.00 124 VAL A N 4
ATOM 4302 C CA . VAL A 1 44 ? -18.875 6.625 -14.132 1.00 0.00 124 VAL A CA 4
ATOM 4303 C C . VAL A 1 44 ? -17.412 6.295 -14.472 1.00 0.00 124 VAL A C 4
ATOM 4304 O O . VAL A 1 44 ? -16.592 6.100 -13.572 1.00 0.00 124 VAL A O 4
ATOM 4317 N N . VAL A 1 45 ? -17.085 6.296 -15.763 1.00 0.00 125 VAL A N 4
ATOM 4318 C CA . VAL A 1 45 ? -15.745 6.074 -16.303 1.00 0.00 125 VAL A CA 4
ATOM 4319 C C . VAL A 1 45 ? -15.449 7.262 -17.226 1.00 0.00 125 VAL A C 4
ATOM 4320 O O . VAL A 1 45 ? -16.361 7.762 -17.896 1.00 0.00 125 VAL A O 4
ATOM 4333 N N . GLN A 1 46 ? -14.191 7.714 -17.282 1.00 0.00 126 GLN A N 4
ATOM 4334 C CA . GLN A 1 46 ? -13.764 8.778 -18.196 1.00 0.00 126 GLN A CA 4
ATOM 4335 C C . GLN A 1 46 ? -12.293 8.599 -18.583 1.00 0.00 126 GLN A C 4
ATOM 4336 O O . GLN A 1 46 ? -11.515 8.052 -17.797 1.00 0.00 126 GLN A O 4
ATOM 4350 N N . THR A 1 47 ? -11.916 9.123 -19.753 1.00 0.00 127 THR A N 4
ATOM 4351 C CA . THR A 1 47 ? -10.530 9.253 -20.195 1.00 0.00 127 THR A CA 4
ATOM 4352 C C . THR A 1 47 ? -10.229 10.753 -20.124 1.00 0.00 127 THR A C 4
ATOM 4353 O O . THR A 1 47 ? -11.021 11.560 -20.620 1.00 0.00 127 THR A O 4
ATOM 4364 N N . VAL A 1 48 ? -9.131 11.128 -19.475 1.00 0.00 128 VAL A N 4
ATOM 4365 C CA . VAL A 1 48 ? -8.788 12.501 -19.108 1.00 0.00 128 VAL A CA 4
ATOM 4366 C C . VAL A 1 48 ? -7.259 12.674 -19.160 1.00 0.00 128 VAL A C 4
ATOM 4367 O O . VAL A 1 48 ? -6.538 11.739 -19.510 1.00 0.00 128 VAL A O 4
ATOM 4380 N N . LYS A 1 49 ? -6.742 13.868 -18.857 1.00 0.00 129 LYS A N 4
ATOM 4381 C CA . LYS A 1 49 ? -5.321 14.198 -18.987 1.00 0.00 129 LYS A CA 4
ATOM 4382 C C . LYS A 1 49 ? -4.605 14.020 -17.649 1.00 0.00 129 LYS A C 4
ATOM 4383 O O . LYS A 1 49 ? -5.243 13.958 -16.600 1.00 0.00 129 LYS A O 4
ATOM 4402 N N . HIS A 1 50 ? -3.269 14.029 -17.670 1.00 0.00 130 HIS A N 4
ATOM 4403 C CA . HIS A 1 50 ? -2.439 14.082 -16.460 1.00 0.00 130 HIS A CA 4
ATOM 4404 C C . HIS A 1 50 ? -2.828 15.281 -15.581 1.00 0.00 130 HIS A C 4
ATOM 4405 O O . HIS A 1 50 ? -2.943 15.130 -14.370 1.00 0.00 130 HIS A O 4
ATOM 4419 N N . ILE A 1 51 ? -3.150 16.444 -16.168 1.00 0.00 131 ILE A N 4
ATOM 4420 C CA . ILE A 1 51 ? -3.606 17.606 -15.393 1.00 0.00 131 ILE A CA 4
ATOM 4421 C C . ILE A 1 51 ? -4.934 17.373 -14.647 1.00 0.00 131 ILE A C 4
ATOM 4422 O O . ILE A 1 51 ? -5.316 18.214 -13.831 1.00 0.00 131 ILE A O 4
ATOM 4438 N N . HIS A 1 52 ? -5.633 16.258 -14.893 1.00 0.00 132 HIS A N 4
ATOM 4439 C CA . HIS A 1 52 ? -6.919 15.952 -14.283 1.00 0.00 132 HIS A CA 4
ATOM 4440 C C . HIS A 1 52 ? -6.840 14.781 -13.300 1.00 0.00 132 HIS A C 4
ATOM 4441 O O . HIS A 1 52 ? -7.840 14.496 -12.647 1.00 0.00 132 HIS A O 4
ATOM 4455 N N . VAL A 1 53 ? -5.718 14.060 -13.202 1.00 0.00 133 VAL A N 4
ATOM 4456 C CA . VAL A 1 53 ? -5.592 12.871 -12.344 1.00 0.00 133 VAL A CA 4
ATOM 4457 C C . VAL A 1 53 ? -4.209 12.809 -11.693 1.00 0.00 133 VAL A C 4
ATOM 4458 O O . VAL A 1 53 ? -3.198 13.083 -12.336 1.00 0.00 133 VAL A O 4
ATOM 4471 N N . LYS A 1 54 ? -4.147 12.380 -10.426 1.00 0.00 134 LYS A N 4
ATOM 4472 C CA . LYS A 1 54 ? -2.893 12.116 -9.727 1.00 0.00 134 LYS A CA 4
ATOM 4473 C C . LYS A 1 54 ? -3.093 11.016 -8.688 1.00 0.00 134 LYS A C 4
ATOM 4474 O O . LYS A 1 54 ? -4.220 10.587 -8.457 1.00 0.00 134 LYS A O 4
ATOM 4493 N N . ALA A 1 55 ? -2.008 10.566 -8.058 1.00 0.00 135 ALA A N 4
ATOM 4494 C CA . ALA A 1 55 ? -2.011 9.618 -6.949 1.00 0.00 135 ALA A CA 4
ATOM 4495 C C . ALA A 1 55 ? -2.903 10.113 -5.804 1.00 0.00 135 ALA A C 4
ATOM 4496 O O . ALA A 1 55 ? -3.248 11.292 -5.748 1.00 0.00 135 ALA A O 4
ATOM 4503 N N . PHE A 1 56 ? -3.240 9.234 -4.849 1.00 0.00 136 PHE A N 4
ATOM 4504 C CA . PHE A 1 56 ? -3.948 9.680 -3.644 1.00 0.00 136 PHE A CA 4
ATOM 4505 C C . PHE A 1 56 ? -3.067 10.583 -2.761 1.00 0.00 136 PHE A C 4
ATOM 4506 O O . PHE A 1 56 ? -3.587 11.319 -1.923 1.00 0.00 136 PHE A O 4
ATOM 4523 N N . SER A 1 57 ? -1.746 10.589 -2.977 1.00 0.00 137 SER A N 4
ATOM 4524 C CA . SER A 1 57 ? -0.832 11.543 -2.366 1.00 0.00 137 SER A CA 4
ATOM 4525 C C . SER A 1 57 ? -1.202 12.952 -2.846 1.00 0.00 137 SER A C 4
ATOM 4526 O O . SER A 1 57 ? -1.128 13.230 -4.046 1.00 0.00 137 SER A O 4
ATOM 4534 N N . LYS A 1 58 ? -1.628 13.834 -1.927 1.00 0.00 138 LYS A N 4
ATOM 4535 C CA . LYS A 1 58 ? -2.183 15.129 -2.318 1.00 0.00 138 LYS A CA 4
ATOM 4536 C C . LYS A 1 58 ? -1.196 16.005 -3.096 1.00 0.00 138 LYS A C 4
ATOM 4537 O O . LYS A 1 58 ? -1.627 16.768 -3.957 1.00 0.00 138 LYS A O 4
ATOM 4556 N N . ASP A 1 59 ? 0.104 15.906 -2.789 1.00 0.00 139 ASP A N 4
ATOM 4557 C CA . ASP A 1 59 ? 1.129 16.827 -3.285 1.00 0.00 139 ASP A CA 4
ATOM 4558 C C . ASP A 1 59 ? 1.248 16.812 -4.814 1.00 0.00 139 ASP A C 4
ATOM 4559 O O . ASP A 1 59 ? 0.924 17.805 -5.465 1.00 0.00 139 ASP A O 4
ATOM 4568 N N . GLN A 1 60 ? 1.683 15.687 -5.391 1.00 0.00 140 GLN A N 4
ATOM 4569 C CA . GLN A 1 60 ? 2.001 15.534 -6.812 1.00 0.00 140 GLN A CA 4
ATOM 4570 C C . GLN A 1 60 ? 1.795 14.067 -7.204 1.00 0.00 140 GLN A C 4
ATOM 4571 O O . GLN A 1 60 ? 1.745 13.192 -6.336 1.00 0.00 140 GLN A O 4
ATOM 4585 N N . ASN A 1 61 ? 1.687 13.793 -8.511 1.00 0.00 141 ASN A N 4
ATOM 4586 C CA . ASN A 1 61 ? 1.511 12.426 -9.006 1.00 0.00 141 ASN A CA 4
ATOM 4587 C C . ASN A 1 61 ? 2.813 11.631 -8.897 1.00 0.00 141 ASN A C 4
ATOM 4588 O O . ASN A 1 61 ? 3.885 12.208 -8.731 1.00 0.00 141 ASN A O 4
ATOM 4599 N N . ILE A 1 62 ? 2.728 10.308 -9.053 1.00 0.00 142 ILE A N 4
ATOM 4600 C CA . ILE A 1 62 ? 3.873 9.405 -9.017 1.00 0.00 142 ILE A CA 4
ATOM 4601 C C . ILE A 1 62 ? 3.867 8.455 -10.238 1.00 0.00 142 ILE A C 4
ATOM 4602 O O . ILE A 1 62 ? 4.924 7.952 -10.615 1.00 0.00 142 ILE A O 4
ATOM 4618 N N . VAL A 1 63 ? 2.714 8.213 -10.887 1.00 0.00 143 VAL A N 4
ATOM 4619 C CA . VAL A 1 63 ? 2.613 7.194 -11.947 1.00 0.00 143 VAL A CA 4
ATOM 4620 C C . VAL A 1 63 ? 3.069 7.763 -13.300 1.00 0.00 143 VAL A C 4
ATOM 4621 O O . VAL A 1 63 ? 3.832 7.100 -14.006 1.00 0.00 143 VAL A O 4
ATOM 4634 N N . GLY A 1 64 ? 2.622 8.981 -13.658 1.00 0.00 144 GLY A N 4
ATOM 4635 C CA . GLY A 1 64 ? 2.995 9.617 -14.926 1.00 0.00 144 GLY A CA 4
ATOM 4636 C C . GLY A 1 64 ? 4.511 9.824 -14.959 1.00 0.00 144 GLY A C 4
ATOM 4637 O O . GLY A 1 64 ? 5.181 9.494 -15.941 1.00 0.00 144 GLY A O 4
ATOM 4641 N N . ASN A 1 65 ? 5.049 10.313 -13.838 1.00 0.00 145 ASN A N 4
ATOM 4642 C CA . ASN A 1 65 ? 6.469 10.399 -13.512 1.00 0.00 145 ASN A CA 4
ATOM 4643 C C . ASN A 1 65 ? 6.530 10.519 -11.987 1.00 0.00 145 ASN A C 4
ATOM 4644 O O . ASN A 1 65 ? 5.556 10.976 -11.380 1.00 0.00 145 ASN A O 4
ATOM 4655 N N . ALA A 1 66 ? 7.627 10.110 -11.348 1.00 0.00 146 ALA A N 4
ATOM 4656 C CA . ALA A 1 66 ? 7.730 9.992 -9.893 1.00 0.00 146 ALA A CA 4
ATOM 4657 C C . ALA A 1 66 ? 7.944 11.360 -9.210 1.00 0.00 146 ALA A C 4
ATOM 4658 O O . ALA A 1 66 ? 8.969 11.581 -8.560 1.00 0.00 146 ALA A O 4
ATOM 4665 N N . ARG A 1 67 ? 7.021 12.313 -9.406 1.00 0.00 147 ARG A N 4
ATOM 4666 C CA . ARG A 1 67 ? 7.178 13.680 -8.896 1.00 0.00 147 ARG A CA 4
ATOM 4667 C C . ARG A 1 67 ? 6.950 13.723 -7.384 1.00 0.00 147 ARG A C 4
ATOM 4668 O O . ARG A 1 67 ? 7.718 14.365 -6.664 1.00 0.00 147 ARG A O 4
ATOM 4689 N N . GLY A 1 68 ? 5.901 13.049 -6.911 1.00 0.00 200 GLY A N 4
ATOM 4690 C CA . GLY A 1 68 ? 5.505 13.014 -5.510 1.00 0.00 200 GLY A CA 4
ATOM 4691 C C . GLY A 1 68 ? 6.079 11.797 -4.791 1.00 0.00 200 GLY A C 4
ATOM 4692 O O . GLY A 1 68 ? 6.949 11.091 -5.310 1.00 0.00 200 GLY A O 4
ATOM 4696 N N . SER A 1 69 ? 5.569 11.560 -3.583 1.00 0.00 201 SER A N 4
ATOM 4697 C CA . SER A 1 69 ? 5.985 10.489 -2.689 1.00 0.00 201 SER A CA 4
ATOM 4698 C C . SER A 1 69 ? 4.763 10.040 -1.880 1.00 0.00 201 SER A C 4
ATOM 4699 O O . SER A 1 69 ? 3.671 10.590 -2.044 1.00 0.00 201 SER A O 4
ATOM 4707 N N . ARG A 1 70 ? 4.918 9.024 -1.029 1.00 0.00 363 ARG A N 4
ATOM 4708 C CA . ARG A 1 70 ? 3.831 8.482 -0.212 1.00 0.00 363 ARG A CA 4
ATOM 4709 C C . ARG A 1 70 ? 3.216 9.584 0.663 1.00 0.00 363 ARG A C 4
ATOM 4710 O O . ARG A 1 70 ? 3.912 10.196 1.477 1.00 0.00 363 ARG A O 4
ATOM 4731 N N . ALA A 1 71 ? 1.917 9.837 0.490 1.00 0.00 364 ALA A N 4
ATOM 4732 C CA . ALA A 1 71 ? 1.097 10.743 1.287 1.00 0.00 364 ALA A CA 4
ATOM 4733 C C . ALA A 1 71 ? -0.376 10.342 1.072 1.00 0.00 364 ALA A C 4
ATOM 4734 O O . ALA A 1 71 ? -0.661 9.265 0.539 1.00 0.00 364 ALA A O 4
ATOM 4741 N N . HIS A 1 72 ? -1.313 11.208 1.455 1.00 0.00 365 HIS A N 4
ATOM 4742 C CA . HIS A 1 72 ? -2.755 10.998 1.310 1.00 0.00 365 HIS A CA 4
ATOM 4743 C C . HIS A 1 72 ? -3.448 12.337 1.079 1.00 0.00 365 HIS A C 4
ATOM 4744 O O . HIS A 1 72 ? -2.769 13.353 0.912 1.00 0.00 365 HIS A O 4
ATOM 4758 N N . SER A 1 73 ? -4.781 12.342 1.048 1.00 0.00 366 SER A N 4
ATOM 4759 C CA . SER A 1 73 ? -5.607 13.517 0.813 1.00 0.00 366 SER A CA 4
ATOM 4760 C C . SER A 1 73 ? -6.901 13.412 1.629 1.00 0.00 366 SER A C 4
ATOM 4761 O O . SER A 1 73 ? -7.187 12.376 2.242 1.00 0.00 366 SER A O 4
ATOM 4769 N N . SER A 1 74 ? -7.688 14.490 1.592 1.00 0.00 367 SER A N 4
ATOM 4770 C CA . SER A 1 74 ? -8.938 14.654 2.327 1.00 0.00 367 SER A CA 4
ATOM 4771 C C . SER A 1 74 ? -10.083 15.099 1.401 1.00 0.00 367 SER A C 4
ATOM 4772 O O . SER A 1 74 ? -11.195 15.328 1.879 1.00 0.00 367 SER A O 4
ATOM 4780 N N . HIS A 1 75 ? -9.853 15.188 0.081 1.00 0.00 368 HIS A N 4
ATOM 4781 C CA . HIS A 1 75 ? -10.869 15.546 -0.919 1.00 0.00 368 HIS A CA 4
ATOM 4782 C C . HIS A 1 75 ? -11.770 14.337 -1.241 1.00 0.00 368 HIS A C 4
ATOM 4783 O O . HIS A 1 75 ? -12.045 14.040 -2.403 1.00 0.00 368 HIS A O 4
ATOM 4797 N N . LEU A 1 76 ? -12.177 13.591 -0.210 1.00 0.00 369 LEU A N 4
ATOM 4798 C CA . LEU A 1 76 ? -13.153 12.512 -0.297 1.00 0.00 369 LEU A CA 4
ATOM 4799 C C . LEU A 1 76 ? -14.518 13.088 -0.693 1.00 0.00 369 LEU A C 4
ATOM 4800 O O . LEU A 1 76 ? -14.801 14.266 -0.449 1.00 0.00 369 LEU A O 4
ATOM 4842 N N . SER A 1 78 ? -18.710 13.394 -0.236 1.00 0.00 371 SER A N 4
ATOM 4843 C CA . SER A 1 78 ? -19.613 13.484 0.915 1.00 0.00 371 SER A CA 4
ATOM 4844 C C . SER A 1 78 ? -20.268 12.126 1.235 1.00 0.00 371 SER A C 4
ATOM 4845 O O . SER A 1 78 ? -20.506 11.798 2.398 1.00 0.00 371 SER A O 4
ATOM 4853 N N . LYS A 1 79 ? -20.506 11.304 0.200 1.00 0.00 372 LYS A N 4
ATOM 4854 C CA . LYS A 1 79 ? -21.079 9.957 0.337 1.00 0.00 372 LYS A CA 4
ATOM 4855 C C . LYS A 1 79 ? -20.062 8.930 0.859 1.00 0.00 372 LYS A C 4
ATOM 4856 O O . LYS A 1 79 ? -20.455 7.813 1.196 1.00 0.00 372 LYS A O 4
ATOM 4875 N N . LYS A 1 80 ? -18.768 9.271 0.898 1.00 0.00 373 LYS A N 4
ATOM 4876 C CA . LYS A 1 80 ? -17.671 8.336 1.164 1.00 0.00 373 LYS A CA 4
ATOM 4877 C C . LYS A 1 80 ? -16.611 8.996 2.058 1.00 0.00 373 LYS A C 4
ATOM 4878 O O . LYS A 1 80 ? -15.411 8.784 1.879 1.00 0.00 373 LYS A O 4
ATOM 4897 N N . GLY A 1 81 ? -17.044 9.846 2.993 1.00 0.00 374 GLY A N 4
ATOM 4898 C CA . GLY A 1 81 ? -16.174 10.605 3.879 1.00 0.00 374 GLY A CA 4
ATOM 4899 C C . GLY A 1 81 ? -17.033 11.389 4.860 1.00 0.00 374 GLY A C 4
ATOM 4900 O O . GLY A 1 81 ? -17.897 10.764 5.517 1.00 0.00 374 GLY A O 4
ATOM 4905 N N . SER A 1 4 ? 2.048 -0.434 0.837 1.00 0.00 84 SER A N 5
ATOM 4906 C CA . SER A 1 4 ? 2.902 0.708 0.420 1.00 0.00 84 SER A CA 5
ATOM 4907 C C . SER A 1 4 ? 2.134 1.647 -0.525 1.00 0.00 84 SER A C 5
ATOM 4908 O O . SER A 1 4 ? 1.399 1.184 -1.402 1.00 0.00 84 SER A O 5
ATOM 4916 N N . SER A 1 5 ? 2.286 2.965 -0.352 1.00 0.00 85 SER A N 5
ATOM 4917 C CA . SER A 1 5 ? 1.626 3.999 -1.151 1.00 0.00 85 SER A CA 5
ATOM 4918 C C . SER A 1 5 ? 2.295 4.140 -2.524 1.00 0.00 85 SER A C 5
ATOM 4919 O O . SER A 1 5 ? 3.059 5.072 -2.785 1.00 0.00 85 SER A O 5
ATOM 4927 N N . GLU A 1 6 ? 2.004 3.177 -3.394 1.00 0.00 86 GLU A N 5
ATOM 4928 C CA . GLU A 1 6 ? 2.328 3.178 -4.809 1.00 0.00 86 GLU A CA 5
ATOM 4929 C C . GLU A 1 6 ? 1.015 2.813 -5.501 1.00 0.00 86 GLU A C 5
ATOM 4930 O O . GLU A 1 6 ? 0.330 1.878 -5.077 1.00 0.00 86 GLU A O 5
ATOM 4942 N N . PHE A 1 7 ? 0.676 3.540 -6.565 1.00 0.00 87 PHE A N 5
ATOM 4943 C CA . PHE A 1 7 ? -0.629 3.487 -7.211 1.00 0.00 87 PHE A CA 5
ATOM 4944 C C . PHE A 1 7 ? -0.474 3.029 -8.657 1.00 0.00 87 PHE A C 5
ATOM 4945 O O . PHE A 1 7 ? 0.451 3.455 -9.342 1.00 0.00 87 PHE A O 5
ATOM 4962 N N . GLN A 1 8 ? -1.358 2.144 -9.115 1.00 0.00 88 GLN A N 5
ATOM 4963 C CA . GLN A 1 8 ? -1.335 1.525 -10.438 1.00 0.00 88 GLN A CA 5
ATOM 4964 C C . GLN A 1 8 ? -2.777 1.336 -10.932 1.00 0.00 88 GLN A C 5
ATOM 4965 O O . GLN A 1 8 ? -3.726 1.784 -10.287 1.00 0.00 88 GLN A O 5
ATOM 4979 N N . ILE A 1 9 ? -2.954 0.668 -12.078 1.00 0.00 89 ILE A N 5
ATOM 4980 C CA . ILE A 1 9 ? -4.273 0.230 -12.534 1.00 0.00 89 ILE A CA 5
ATOM 4981 C C . ILE A 1 9 ? -4.923 -0.578 -11.398 1.00 0.00 89 ILE A C 5
ATOM 4982 O O . ILE A 1 9 ? -4.248 -1.334 -10.692 1.00 0.00 89 ILE A O 5
ATOM 4998 N N . ASN A 1 10 ? -6.242 -0.418 -11.250 1.00 0.00 90 ASN A N 5
ATOM 4999 C CA . ASN A 1 10 ? -7.076 -1.001 -10.201 1.00 0.00 90 ASN A CA 5
ATOM 5000 C C . ASN A 1 10 ? -6.678 -0.540 -8.787 1.00 0.00 90 ASN A C 5
ATOM 5001 O O . ASN A 1 10 ? -7.025 -1.206 -7.812 1.00 0.00 90 ASN A O 5
ATOM 5012 N N . GLU A 1 11 ? -5.999 0.607 -8.642 1.00 0.00 91 GLU A N 5
ATOM 5013 C CA . GLU A 1 11 ? -5.670 1.211 -7.348 1.00 0.00 91 GLU A CA 5
ATOM 5014 C C . GLU A 1 11 ? -6.135 2.679 -7.350 1.00 0.00 91 GLU A C 5
ATOM 5015 O O . GLU A 1 11 ? -6.573 3.197 -8.382 1.00 0.00 91 GLU A O 5
ATOM 5027 N N . GLN A 1 12 ? -6.118 3.325 -6.182 1.00 0.00 92 GLN A N 5
ATOM 5028 C CA . GLN A 1 12 ? -6.649 4.665 -5.950 1.00 0.00 92 GLN A CA 5
ATOM 5029 C C . GLN A 1 12 ? -5.845 5.755 -6.663 1.00 0.00 92 GLN A C 5
ATOM 5030 O O . GLN A 1 12 ? -4.620 5.707 -6.715 1.00 0.00 92 GLN A O 5
ATOM 5044 N N . VAL A 1 13 ? -6.548 6.804 -7.086 1.00 0.00 93 VAL A N 5
ATOM 5045 C CA . VAL A 1 13 ? -6.015 8.062 -7.594 1.00 0.00 93 VAL A CA 5
ATOM 5046 C C . VAL A 1 13 ? -6.973 9.185 -7.183 1.00 0.00 93 VAL A C 5
ATOM 5047 O O . VAL A 1 13 ? -8.101 8.919 -6.762 1.00 0.00 93 VAL A O 5
ATOM 5060 N N . LEU A 1 14 ? -6.525 1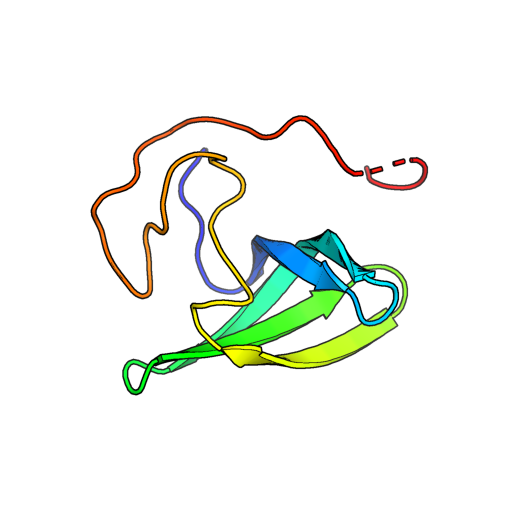0.430 -7.308 1.00 0.00 94 LEU A N 5
ATOM 5061 C CA . LEU A 1 14 ? -7.361 11.618 -7.186 1.00 0.00 94 LEU A CA 5
ATOM 5062 C C . LEU A 1 14 ? -7.600 12.077 -8.621 1.00 0.00 94 LEU A C 5
ATOM 5063 O O . LEU A 1 14 ? -6.637 12.290 -9.359 1.00 0.00 94 LEU A O 5
ATOM 5079 N N . ALA A 1 15 ? -8.863 12.209 -9.027 1.00 0.00 95 ALA A N 5
ATOM 5080 C CA . ALA A 1 15 ? -9.254 12.519 -10.394 1.00 0.00 95 ALA A CA 5
ATOM 5081 C C . ALA A 1 15 ? -10.376 13.549 -10.373 1.00 0.00 95 ALA A C 5
ATOM 5082 O O . ALA A 1 15 ? -11.261 13.479 -9.518 1.00 0.00 95 ALA A O 5
ATOM 5089 N N . SER A 1 16 ? -10.336 14.504 -11.298 1.00 0.00 96 SER A N 5
ATOM 5090 C CA . SER A 1 16 ? -11.307 15.577 -11.384 1.00 0.00 96 SER A CA 5
ATOM 5091 C C . SER A 1 16 ? -12.660 15.019 -11.821 1.00 0.00 96 SER A C 5
ATOM 5092 O O . SER A 1 16 ? -12.801 14.540 -12.950 1.00 0.00 96 SER A O 5
ATOM 5100 N N . TRP A 1 17 ? -13.635 15.047 -10.909 1.00 0.00 97 TRP A N 5
ATOM 5101 C CA . TRP A 1 17 ? -15.021 14.729 -11.222 1.00 0.00 97 TRP A CA 5
ATOM 5102 C C . TRP A 1 17 ? -15.693 15.963 -11.816 1.00 0.00 97 TRP A C 5
ATOM 5103 O O . TRP A 1 17 ? -15.325 17.100 -11.488 1.00 0.00 97 TRP A O 5
ATOM 5124 N N . SER A 1 18 ? -16.711 15.735 -12.646 1.00 0.00 98 SER A N 5
ATOM 5125 C CA . SER A 1 18 ? -17.459 16.774 -13.348 1.00 0.00 98 SER A CA 5
ATOM 5126 C C . SER A 1 18 ? -18.109 17.786 -12.396 1.00 0.00 98 SER A C 5
ATOM 5127 O O . SER A 1 18 ? -18.438 18.897 -12.814 1.00 0.00 98 SER A O 5
ATOM 5135 N N . ASP A 1 19 ? -18.287 17.415 -11.121 1.00 0.00 99 ASP A N 5
ATOM 5136 C CA . ASP A 1 19 ? -18.793 18.300 -10.078 1.00 0.00 99 ASP A CA 5
ATOM 5137 C C . ASP A 1 19 ? -17.952 19.576 -9.935 1.00 0.00 99 ASP A C 5
ATOM 5138 O O . ASP A 1 19 ? -18.525 20.670 -9.901 1.00 0.00 99 ASP A O 5
ATOM 5147 N N . SER A 1 20 ? -16.615 19.458 -9.861 1.00 0.00 100 SER A N 5
ATOM 5148 C CA . SER A 1 20 ? -15.741 20.610 -9.615 1.00 0.00 100 SER A CA 5
ATOM 5149 C C . SER A 1 20 ? -14.256 20.272 -9.821 1.00 0.00 100 SER A C 5
ATOM 5150 O O . SER A 1 20 ? -13.625 20.796 -10.744 1.00 0.00 100 SER A O 5
ATOM 5158 N N . ARG A 1 21 ? -13.687 19.422 -8.955 1.00 0.00 101 ARG A N 5
ATOM 5159 C CA . ARG A 1 21 ? -12.251 19.126 -8.885 1.00 0.00 101 ARG A CA 5
ATOM 5160 C C . ARG A 1 21 ? -12.032 17.681 -8.457 1.00 0.00 101 ARG A C 5
ATOM 5161 O O . ARG A 1 21 ? -12.906 16.845 -8.678 1.00 0.00 101 ARG A O 5
ATOM 5182 N N . PHE A 1 22 ? -10.854 17.374 -7.921 1.00 0.00 102 PHE A N 5
ATOM 5183 C CA . PHE A 1 22 ? -10.460 16.044 -7.497 1.00 0.00 102 PHE A CA 5
ATOM 5184 C C . PHE A 1 22 ? -11.444 15.407 -6.518 1.00 0.00 102 PHE A C 5
ATOM 5185 O O . PHE A 1 22 ? -11.923 16.054 -5.593 1.00 0.00 102 PHE A O 5
ATOM 5202 N N . TYR A 1 23 ? -11.642 14.104 -6.706 1.00 0.00 103 TYR A N 5
ATOM 5203 C CA . TYR A 1 23 ? -12.331 13.144 -5.851 1.00 0.00 103 TYR A CA 5
ATOM 5204 C C . TYR A 1 23 ? -11.499 11.853 -5.925 1.00 0.00 103 TYR A C 5
ATOM 5205 O O . TYR A 1 23 ? -10.758 11.675 -6.900 1.00 0.00 103 TYR A O 5
ATOM 5223 N N . PRO A 1 24 ? -11.611 10.928 -4.959 1.00 0.00 104 PRO A N 5
ATOM 5224 C CA . PRO A 1 24 ? -11.008 9.607 -5.101 1.00 0.00 104 PRO A CA 5
ATOM 5225 C C . PRO A 1 24 ? -11.687 8.832 -6.240 1.00 0.00 104 PRO A C 5
ATOM 5226 O O . PRO A 1 24 ? -12.901 8.933 -6.433 1.00 0.00 104 PRO A O 5
ATOM 5237 N N . ALA A 1 25 ? -10.896 8.056 -6.983 1.00 0.00 105 ALA A N 5
ATOM 5238 C CA . ALA A 1 25 ? -11.320 7.218 -8.095 1.00 0.00 105 ALA A CA 5
ATOM 5239 C C . ALA A 1 25 ? -10.349 6.041 -8.217 1.00 0.00 105 ALA A C 5
ATOM 5240 O O . ALA A 1 25 ? -9.250 6.068 -7.661 1.00 0.00 105 ALA A O 5
ATOM 5247 N N . LYS A 1 26 ? -10.745 5.020 -8.977 1.00 0.00 106 LYS A N 5
ATOM 5248 C CA . LYS A 1 26 ? -9.960 3.818 -9.248 1.00 0.00 106 LYS A CA 5
ATOM 5249 C C . LYS A 1 26 ? -9.354 3.986 -10.642 1.00 0.00 106 LYS A C 5
ATOM 5250 O O . LYS A 1 26 ? -10.080 4.333 -11.576 1.00 0.00 106 LYS A O 5
ATOM 5269 N N . VAL A 1 27 ? -8.052 3.769 -10.813 1.00 0.00 107 VAL A N 5
ATOM 5270 C CA . VAL A 1 27 ? -7.420 3.791 -12.134 1.00 0.00 107 VAL A CA 5
ATOM 5271 C C . VAL A 1 27 ? -7.977 2.628 -12.946 1.00 0.00 107 VAL A C 5
ATOM 5272 O O . VAL A 1 27 ? -8.020 1.505 -12.439 1.00 0.00 107 VAL A O 5
ATOM 5285 N N . THR A 1 28 ? -8.282 2.857 -14.221 1.00 0.00 108 THR A N 5
ATOM 5286 C CA . THR A 1 28 ? -8.617 1.794 -15.159 1.00 0.00 108 THR A CA 5
ATOM 5287 C C . THR A 1 28 ? -7.542 1.687 -16.258 1.00 0.00 108 THR A C 5
ATOM 5288 O O . THR A 1 28 ? -7.278 0.579 -16.726 1.00 0.00 108 THR A O 5
ATOM 5299 N N . ALA A 1 29 ? -6.880 2.792 -16.640 1.00 0.00 109 ALA A N 5
ATOM 5300 C CA . ALA A 1 29 ? -5.688 2.784 -17.491 1.00 0.00 109 ALA A CA 5
ATOM 5301 C C . ALA A 1 29 ? -4.815 4.003 -17.201 1.00 0.00 109 ALA A C 5
ATOM 5302 O O . ALA A 1 29 ? -5.285 4.995 -16.643 1.00 0.00 109 ALA A O 5
ATOM 5309 N N . VAL A 1 30 ? -3.560 3.942 -17.644 1.00 0.00 110 VAL A N 5
ATOM 5310 C CA . VAL A 1 30 ? -2.583 5.022 -17.589 1.00 0.00 110 VAL A CA 5
ATOM 5311 C C . VAL A 1 30 ? -1.853 4.968 -18.936 1.00 0.00 110 VAL A C 5
ATOM 5312 O O . VAL A 1 30 ? -1.587 3.867 -19.435 1.00 0.00 110 VAL A O 5
ATOM 5325 N N . ASN A 1 31 ? -1.535 6.123 -19.529 1.00 0.00 111 ASN A N 5
ATOM 5326 C CA . ASN A 1 31 ? -1.036 6.213 -20.902 1.00 0.00 111 ASN A CA 5
ATOM 5327 C C . ASN A 1 31 ? 0.184 7.125 -20.898 1.00 0.00 111 ASN A C 5
ATOM 5328 O O . ASN A 1 31 ? 0.079 8.289 -20.505 1.00 0.00 111 ASN A O 5
ATOM 5339 N N . LYS A 1 32 ? 1.329 6.618 -21.371 1.00 0.00 112 LYS A N 5
ATOM 5340 C CA . LYS A 1 32 ? 2.609 7.338 -21.373 1.00 0.00 112 LYS A CA 5
ATOM 5341 C C . LYS A 1 32 ? 2.539 8.656 -22.152 1.00 0.00 112 LYS A C 5
ATOM 5342 O O . LYS A 1 32 ? 3.303 9.578 -21.861 1.00 0.00 112 LYS A O 5
ATOM 5361 N N . ASP A 1 33 ? 1.613 8.764 -23.111 1.00 0.00 113 ASP A N 5
ATOM 5362 C CA . ASP A 1 33 ? 1.365 9.991 -23.876 1.00 0.00 113 ASP A CA 5
ATOM 5363 C C . ASP A 1 33 ? 1.029 11.188 -22.974 1.00 0.00 113 ASP A C 5
ATOM 5364 O O . ASP A 1 33 ? 1.334 12.329 -23.332 1.00 0.00 113 ASP A O 5
ATOM 5373 N N . GLY A 1 34 ? 0.435 10.938 -21.800 1.00 0.00 114 GLY A N 5
ATOM 5374 C CA . GLY A 1 34 ? 0.123 11.954 -20.798 1.00 0.00 114 GLY A CA 5
ATOM 5375 C C . GLY A 1 34 ? -1.336 11.908 -20.347 1.00 0.00 114 GLY A C 5
ATOM 5376 O O . GLY A 1 34 ? -1.859 12.925 -19.884 1.00 0.00 114 GLY A O 5
ATOM 5380 N N . THR A 1 35 ? -2.017 10.768 -20.497 1.00 0.00 115 THR A N 5
ATOM 5381 C CA . THR A 1 35 ? -3.447 10.648 -20.244 1.00 0.00 115 THR A CA 5
ATOM 5382 C C . THR A 1 35 ? -3.714 9.486 -19.285 1.00 0.00 115 THR A C 5
ATOM 5383 O O . THR A 1 35 ? -2.831 8.684 -18.961 1.00 0.00 115 THR A O 5
ATOM 5394 N N . TYR A 1 36 ? -4.945 9.426 -18.795 1.00 0.00 116 TYR A N 5
ATOM 5395 C CA . TYR A 1 36 ? -5.396 8.575 -17.718 1.00 0.00 116 TYR A CA 5
ATOM 5396 C C . TYR A 1 36 ? -6.807 8.130 -18.050 1.00 0.00 116 TYR A C 5
ATOM 5397 O O . TYR A 1 36 ? -7.551 8.880 -18.684 1.00 0.00 116 TYR A O 5
ATOM 5415 N N . THR A 1 37 ? -7.209 6.983 -17.526 1.00 0.00 117 THR A N 5
ATOM 5416 C CA . THR A 1 37 ? -8.582 6.526 -17.570 1.00 0.00 117 THR A CA 5
ATOM 5417 C C . THR A 1 37 ? -8.901 6.087 -16.150 1.00 0.00 117 THR A C 5
ATOM 5418 O O . THR A 1 37 ? -8.078 5.438 -15.493 1.00 0.00 117 THR A O 5
ATOM 5429 N N . VAL A 1 38 ? -10.062 6.490 -15.640 1.00 0.00 118 VAL A N 5
ATOM 5430 C CA . VAL A 1 38 ? -10.440 6.244 -14.259 1.00 0.00 118 VAL A CA 5
ATOM 5431 C C . VAL A 1 38 ? -11.917 5.885 -14.201 1.00 0.00 118 VAL A C 5
ATOM 5432 O O . VAL A 1 38 ? -12.695 6.265 -15.080 1.00 0.00 118 VAL A O 5
ATOM 5445 N N . LYS A 1 39 ? -12.304 5.211 -13.116 1.00 0.00 119 LYS A N 5
ATOM 5446 C CA . LYS A 1 39 ? -13.677 4.887 -12.765 1.00 0.00 119 LYS A CA 5
ATOM 5447 C C . LYS A 1 39 ? -13.940 5.490 -11.396 1.00 0.00 119 LYS A C 5
ATOM 5448 O O . LYS A 1 39 ? -13.159 5.266 -10.470 1.00 0.00 119 LYS A O 5
ATOM 5467 N N . PHE A 1 40 ? -15.025 6.245 -11.263 1.00 0.00 120 PHE A N 5
ATOM 5468 C CA . PHE A 1 40 ? -15.516 6.715 -9.975 1.00 0.00 120 PHE A CA 5
ATOM 5469 C C . PHE A 1 40 ? -16.447 5.644 -9.413 1.00 0.00 120 PHE A C 5
ATOM 5470 O O . PHE A 1 40 ? -17.111 4.933 -10.168 1.00 0.00 120 PHE A O 5
ATOM 5487 N N . TYR A 1 41 ? -16.542 5.564 -8.085 1.00 0.00 121 TYR A N 5
ATOM 5488 C CA . TYR A 1 41 ? -17.306 4.524 -7.388 1.00 0.00 121 TYR A CA 5
ATOM 5489 C C . TYR A 1 41 ? -18.806 4.558 -7.717 1.00 0.00 121 TYR A C 5
ATOM 5490 O O . TYR A 1 41 ? -19.479 3.527 -7.645 1.00 0.00 121 TYR A O 5
ATOM 5508 N N . ASP A 1 42 ? -19.329 5.730 -8.101 1.00 0.00 122 ASP A N 5
ATOM 5509 C CA . ASP A 1 42 ? -20.716 5.895 -8.541 1.00 0.00 122 ASP A CA 5
ATOM 5510 C C . ASP A 1 42 ? -21.019 5.105 -9.827 1.00 0.00 122 ASP A C 5
ATOM 5511 O O . ASP A 1 42 ? -22.162 4.693 -10.036 1.00 0.00 122 ASP A O 5
ATOM 5520 N N . GLY A 1 43 ? -20.001 4.864 -10.664 1.00 0.00 123 GLY A N 5
ATOM 5521 C CA . GLY A 1 43 ? -20.087 4.060 -11.881 1.00 0.00 123 GLY A CA 5
ATOM 5522 C C . GLY A 1 43 ? -19.588 4.798 -13.128 1.00 0.00 123 GLY A C 5
ATOM 5523 O O . GLY A 1 43 ? -19.370 4.159 -14.159 1.00 0.00 123 GLY A O 5
ATOM 5527 N N . VAL A 1 44 ? -19.419 6.125 -13.061 1.00 0.00 124 VAL A N 5
ATOM 5528 C CA . VAL A 1 44 ? -18.915 6.939 -14.168 1.00 0.00 124 VAL A CA 5
ATOM 5529 C C . VAL A 1 44 ? -17.475 6.510 -14.493 1.00 0.00 124 VAL A C 5
ATOM 5530 O O . VAL A 1 44 ? -16.686 6.216 -13.590 1.00 0.00 124 VAL A O 5
ATOM 5543 N N . VAL A 1 45 ? -17.118 6.531 -15.777 1.00 0.00 125 VAL A N 5
ATOM 5544 C CA . VAL A 1 45 ? -15.782 6.238 -16.290 1.00 0.00 125 VAL A CA 5
ATOM 5545 C C . VAL A 1 45 ? -15.449 7.353 -17.290 1.00 0.00 125 VAL A C 5
ATOM 5546 O O . VAL A 1 45 ? -16.343 7.821 -18.005 1.00 0.00 125 VAL A O 5
ATOM 5559 N N . GLN A 1 46 ? -14.184 7.787 -17.350 1.00 0.00 126 GLN A N 5
ATOM 5560 C CA . GLN A 1 46 ? -13.737 8.837 -18.269 1.00 0.00 126 GLN A CA 5
ATOM 5561 C C . GLN A 1 46 ? -12.267 8.649 -18.637 1.00 0.00 126 GLN A C 5
ATOM 5562 O O . GLN A 1 46 ? -11.505 8.089 -17.844 1.00 0.00 126 GLN A O 5
ATOM 5576 N N . THR A 1 47 ? -11.864 9.182 -19.796 1.00 0.00 127 THR A N 5
ATOM 5577 C CA . THR A 1 47 ? -10.465 9.303 -20.207 1.00 0.00 127 THR A CA 5
ATOM 5578 C C . THR A 1 47 ? -10.155 10.800 -20.112 1.00 0.00 127 THR A C 5
ATOM 5579 O O . THR A 1 47 ? -10.929 11.629 -20.603 1.00 0.00 127 THR A O 5
ATOM 5590 N N . VAL A 1 48 ? -9.056 11.150 -19.452 1.00 0.00 128 VAL A N 5
ATOM 5591 C CA . VAL A 1 48 ? -8.703 12.510 -19.059 1.00 0.00 128 VAL A CA 5
ATOM 5592 C C . VAL A 1 48 ? -7.171 12.663 -19.059 1.00 0.00 128 VAL A C 5
ATOM 5593 O O . VAL A 1 48 ? -6.451 11.723 -19.399 1.00 0.00 128 VAL A O 5
ATOM 5606 N N . LYS A 1 49 ? -6.650 13.842 -18.709 1.00 0.00 129 LYS A N 5
ATOM 5607 C CA . LYS A 1 49 ? -5.230 14.185 -18.858 1.00 0.00 129 LYS A CA 5
ATOM 5608 C C . LYS A 1 49 ? -4.513 14.121 -17.511 1.00 0.00 129 LYS A C 5
ATOM 5609 O O . LYS A 1 49 ? -5.155 14.093 -16.464 1.00 0.00 129 LYS A O 5
ATOM 5628 N N . HIS A 1 50 ? -3.179 14.194 -17.518 1.00 0.00 130 HIS A N 5
ATOM 5629 C CA . HIS A 1 50 ? -2.379 14.362 -16.295 1.00 0.00 130 HIS A CA 5
ATOM 5630 C C . HIS A 1 50 ? -2.826 15.600 -15.503 1.00 0.00 130 HIS A C 5
ATOM 5631 O O . HIS A 1 50 ? -2.931 15.545 -14.282 1.00 0.00 130 HIS A O 5
ATOM 5645 N N . ILE A 1 51 ? -3.195 16.694 -16.178 1.00 0.00 131 ILE A N 5
ATOM 5646 C CA . ILE A 1 51 ? -3.727 17.886 -15.503 1.00 0.00 131 ILE A CA 5
ATOM 5647 C C . ILE A 1 51 ? -5.074 17.643 -14.795 1.00 0.00 131 ILE A C 5
ATOM 5648 O O . ILE A 1 51 ? -5.556 18.533 -14.094 1.00 0.00 131 ILE A O 5
ATOM 5664 N N . HIS A 1 52 ? -5.680 16.457 -14.941 1.00 0.00 132 HIS A N 5
ATOM 5665 C CA . HIS A 1 52 ? -6.964 16.111 -14.346 1.00 0.00 132 HIS A CA 5
ATOM 5666 C C . HIS A 1 52 ? -6.854 14.934 -13.369 1.00 0.00 132 HIS A C 5
ATOM 5667 O O . HIS A 1 52 ? -7.844 14.634 -12.699 1.00 0.00 132 HIS A O 5
ATOM 5681 N N . VAL A 1 53 ? -5.719 14.223 -13.304 1.00 0.00 133 VAL A N 5
ATOM 5682 C CA . VAL A 1 53 ? -5.545 13.039 -12.450 1.00 0.00 133 VAL A CA 5
ATOM 5683 C C . VAL A 1 53 ? -4.133 12.977 -11.866 1.00 0.00 133 VAL A C 5
ATOM 5684 O O . VAL A 1 53 ? -3.150 13.224 -12.566 1.00 0.00 133 VAL A O 5
ATOM 5697 N N . LYS A 1 54 ? -4.023 12.551 -10.605 1.00 0.00 134 LYS A N 5
ATOM 5698 C CA . LYS A 1 54 ? -2.750 12.278 -9.947 1.00 0.00 134 LYS A CA 5
ATOM 5699 C C . LYS A 1 54 ? -2.936 11.141 -8.943 1.00 0.00 134 LYS A C 5
ATOM 5700 O O . LYS A 1 54 ? -4.039 10.618 -8.793 1.00 0.00 134 LYS A O 5
ATOM 5719 N N . ALA A 1 55 ? -1.855 10.755 -8.265 1.00 0.00 135 ALA A N 5
ATOM 5720 C CA . ALA A 1 55 ? -1.851 9.736 -7.217 1.00 0.00 135 ALA A CA 5
ATOM 5721 C C . ALA A 1 55 ? -2.852 10.085 -6.107 1.00 0.00 135 ALA A C 5
ATOM 5722 O O . ALA A 1 55 ? -3.306 11.229 -6.009 1.00 0.00 135 ALA A O 5
ATOM 5729 N N . PHE A 1 56 ? -3.182 9.123 -5.233 1.00 0.00 136 PHE A N 5
ATOM 5730 C CA . PHE A 1 56 ? -3.952 9.483 -4.039 1.00 0.00 136 PHE A CA 5
ATOM 5731 C C . PHE A 1 56 ? -3.132 10.451 -3.170 1.00 0.00 136 PHE A C 5
ATOM 5732 O O . PHE A 1 56 ? -3.695 11.333 -2.517 1.00 0.00 136 PHE A O 5
ATOM 5749 N N . SER A 1 57 ? -1.800 10.338 -3.222 1.00 0.00 137 SER A N 5
ATOM 5750 C CA . SER A 1 57 ? -0.904 11.319 -2.647 1.00 0.00 137 SER A CA 5
ATOM 5751 C C . SER A 1 57 ? -1.089 12.639 -3.399 1.00 0.00 137 SER A C 5
ATOM 5752 O O . SER A 1 57 ? -0.813 12.723 -4.597 1.00 0.00 137 SER A O 5
ATOM 5760 N N . LYS A 1 58 ? -1.567 13.672 -2.697 1.00 0.00 138 LYS A N 5
ATOM 5761 C CA . LYS A 1 58 ? -1.900 14.952 -3.319 1.00 0.00 138 LYS A CA 5
ATOM 5762 C C . LYS A 1 58 ? -0.695 15.674 -3.934 1.00 0.00 138 LYS A C 5
ATOM 5763 O O . LYS A 1 58 ? -0.899 16.523 -4.801 1.00 0.00 138 LYS A O 5
ATOM 5782 N N . ASP A 1 59 ? 0.527 15.385 -3.477 1.00 0.00 139 ASP A N 5
ATOM 5783 C CA . ASP A 1 59 ? 1.719 16.156 -3.835 1.00 0.00 139 ASP A CA 5
ATOM 5784 C C . ASP A 1 59 ? 2.082 16.015 -5.318 1.00 0.00 139 ASP A C 5
ATOM 5785 O O . ASP A 1 59 ? 2.030 17.002 -6.054 1.00 0.00 139 ASP A O 5
ATOM 5794 N N . GLN A 1 60 ? 2.431 14.800 -5.764 1.00 0.00 140 GLN A N 5
ATOM 5795 C CA . GLN A 1 60 ? 2.993 14.519 -7.089 1.00 0.00 140 GLN A CA 5
ATOM 5796 C C . GLN A 1 60 ? 2.659 13.074 -7.487 1.00 0.00 140 GLN A C 5
ATOM 5797 O O . GLN A 1 60 ? 2.274 12.259 -6.646 1.00 0.00 140 GLN A O 5
ATOM 5811 N N . ASN A 1 61 ? 2.811 12.762 -8.781 1.00 0.00 141 ASN A N 5
ATOM 5812 C CA . ASN A 1 61 ? 2.469 11.459 -9.366 1.00 0.00 141 ASN A CA 5
ATOM 5813 C C . ASN A 1 61 ? 3.523 10.403 -8.997 1.00 0.00 141 ASN A C 5
ATOM 5814 O O . ASN A 1 61 ? 4.662 10.759 -8.680 1.00 0.00 141 ASN A O 5
ATOM 5825 N N . ILE A 1 62 ? 3.164 9.112 -9.040 1.00 0.00 142 ILE A N 5
ATOM 5826 C CA . ILE A 1 62 ? 4.071 7.998 -8.733 1.00 0.00 142 ILE A CA 5
ATOM 5827 C C . ILE A 1 62 ? 3.890 6.817 -9.729 1.00 0.00 142 ILE A C 5
ATOM 5828 O O . ILE A 1 62 ? 4.232 5.676 -9.407 1.00 0.00 142 ILE A O 5
ATOM 5844 N N . VAL A 1 63 ? 3.346 7.051 -10.933 1.00 0.00 143 VAL A N 5
ATOM 5845 C CA . VAL A 1 63 ? 3.229 6.037 -11.993 1.00 0.00 143 VAL A CA 5
ATOM 5846 C C . VAL A 1 63 ? 3.292 6.665 -13.395 1.00 0.00 143 VAL A C 5
ATOM 5847 O O . VAL A 1 63 ? 4.084 6.211 -14.221 1.00 0.00 143 VAL A O 5
ATOM 5860 N N . GLY A 1 64 ? 2.529 7.734 -13.664 1.00 0.00 144 GLY A N 5
ATOM 5861 C CA . GLY A 1 64 ? 2.660 8.516 -14.899 1.00 0.00 144 GLY A CA 5
ATOM 5862 C C . GLY A 1 64 ? 4.020 9.216 -14.941 1.00 0.00 144 GLY A C 5
ATOM 5863 O O . GLY A 1 64 ? 4.637 9.344 -16.000 1.00 0.00 144 GLY A O 5
ATOM 5867 N N . ASN A 1 65 ? 4.499 9.620 -13.763 1.00 0.00 145 ASN A N 5
ATOM 5868 C CA . ASN A 1 65 ? 5.845 10.110 -13.476 1.00 0.00 145 ASN A CA 5
ATOM 5869 C C . ASN A 1 65 ? 6.144 9.623 -12.054 1.00 0.00 145 ASN A C 5
ATOM 5870 O O . ASN A 1 65 ? 5.206 9.299 -11.327 1.00 0.00 145 ASN A O 5
ATOM 5881 N N . ALA A 1 66 ? 7.404 9.564 -11.625 1.00 0.00 146 ALA A N 5
ATOM 5882 C CA . ALA A 1 66 ? 7.810 8.915 -10.377 1.00 0.00 146 ALA A CA 5
ATOM 5883 C C . ALA A 1 66 ? 8.477 9.926 -9.443 1.00 0.00 146 ALA A C 5
ATOM 5884 O O . ALA A 1 66 ? 9.691 9.873 -9.234 1.00 0.00 146 ALA A O 5
ATOM 5891 N N . ARG A 1 67 ? 7.702 10.896 -8.928 1.00 0.00 147 ARG A N 5
ATOM 5892 C CA . ARG A 1 67 ? 8.248 11.996 -8.116 1.00 0.00 147 ARG A CA 5
ATOM 5893 C C . ARG A 1 67 ? 7.613 12.109 -6.725 1.00 0.00 147 ARG A C 5
ATOM 5894 O O . ARG A 1 67 ? 8.231 12.705 -5.842 1.00 0.00 147 ARG A O 5
ATOM 5915 N N . GLY A 1 68 ? 6.404 11.580 -6.516 1.00 0.00 200 GLY A N 5
ATOM 5916 C CA . GLY A 1 68 ? 5.674 11.740 -5.263 1.00 0.00 200 GLY A CA 5
ATOM 5917 C C . GLY A 1 68 ? 6.064 10.728 -4.195 1.00 0.00 200 GLY A C 5
ATOM 5918 O O . GLY A 1 68 ? 6.915 9.855 -4.394 1.00 0.00 200 GLY A O 5
ATOM 5922 N N . SER A 1 69 ? 5.391 10.883 -3.056 1.00 0.00 201 SER A N 5
ATOM 5923 C CA . SER A 1 69 ? 5.634 10.243 -1.771 1.00 0.00 201 SER A CA 5
ATOM 5924 C C . SER A 1 69 ? 4.277 10.143 -1.055 1.00 0.00 201 SER A C 5
ATOM 5925 O O . SER A 1 69 ? 3.314 10.775 -1.491 1.00 0.00 201 SER A O 5
ATOM 5933 N N . ARG A 1 70 ? 4.167 9.349 0.018 1.00 0.00 363 ARG A N 5
ATOM 5934 C CA . ARG A 1 70 ? 2.885 9.106 0.697 1.00 0.00 363 ARG A CA 5
ATOM 5935 C C . ARG A 1 70 ? 2.221 10.419 1.147 1.00 0.00 363 ARG A C 5
ATOM 5936 O O . ARG A 1 70 ? 2.859 11.230 1.824 1.00 0.00 363 ARG A O 5
ATOM 5957 N N . ALA A 1 71 ? 0.945 10.613 0.797 1.00 0.00 364 ALA A N 5
ATOM 5958 C CA . ALA A 1 71 ? 0.075 11.688 1.276 1.00 0.00 364 ALA A CA 5
ATOM 5959 C C . ALA A 1 71 ? -1.392 11.280 1.029 1.00 0.00 364 ALA A C 5
ATOM 5960 O O . ALA A 1 71 ? -1.660 10.183 0.531 1.00 0.00 364 ALA A O 5
ATOM 5967 N N . HIS A 1 72 ? -2.344 12.167 1.335 1.00 0.00 365 HIS A N 5
ATOM 5968 C CA . HIS A 1 72 ? -3.782 12.000 1.083 1.00 0.00 365 HIS A CA 5
ATOM 5969 C C . HIS A 1 72 ? -4.448 13.384 0.995 1.00 0.00 365 HIS A C 5
ATOM 5970 O O . HIS A 1 72 ? -3.775 14.398 1.212 1.00 0.00 365 HIS A O 5
ATOM 5984 N N . SER A 1 73 ? -5.762 13.427 0.750 1.00 0.00 366 SER A N 5
ATOM 5985 C CA . SER A 1 73 ? -6.585 14.634 0.835 1.00 0.00 366 SER A CA 5
ATOM 5986 C C . SER A 1 73 ? -7.824 14.355 1.685 1.00 0.00 366 SER A C 5
ATOM 5987 O O . SER A 1 73 ? -8.301 13.218 1.758 1.00 0.00 366 SER A O 5
ATOM 5995 N N . SER A 1 74 ? -8.350 15.406 2.323 1.00 0.00 367 SER A N 5
ATOM 5996 C CA . SER A 1 74 ? -9.540 15.352 3.161 1.00 0.00 367 SER A CA 5
ATOM 5997 C C . SER A 1 74 ? -10.831 15.328 2.327 1.00 0.00 367 SER A C 5
ATOM 5998 O O . SER A 1 74 ? -11.822 14.734 2.759 1.00 0.00 367 SER A O 5
ATOM 6006 N N . HIS A 1 75 ? -10.844 15.968 1.145 1.00 0.00 368 HIS A N 5
ATOM 6007 C CA . HIS A 1 75 ? -12.023 15.988 0.280 1.00 0.00 368 HIS A CA 5
ATOM 6008 C C . HIS A 1 75 ? -12.289 14.575 -0.248 1.00 0.00 368 HIS A C 5
ATOM 6009 O O . HIS A 1 75 ? -11.449 14.010 -0.955 1.00 0.00 368 HIS A O 5
ATOM 6023 N N . LEU A 1 76 ? -13.462 14.028 0.075 1.00 0.00 369 LEU A N 5
ATOM 6024 C CA . LEU A 1 76 ? -14.017 12.796 -0.475 1.00 0.00 369 LEU A CA 5
ATOM 6025 C C . LEU A 1 76 ? -15.527 12.790 -0.211 1.00 0.00 369 LEU A C 5
ATOM 6026 O O . LEU A 1 76 ? -16.076 13.744 0.341 1.00 0.00 369 LEU A O 5
ATOM 6068 N N . SER A 1 78 ? -19.428 10.232 0.342 1.00 0.00 371 SER A N 5
ATOM 6069 C CA . SER A 1 78 ? -20.040 9.163 1.136 1.00 0.00 371 SER A CA 5
ATOM 6070 C C . SER A 1 78 ? -20.189 7.838 0.367 1.00 0.00 371 SER A C 5
ATOM 6071 O O . SER A 1 78 ? -20.167 6.764 0.970 1.00 0.00 371 SER A O 5
ATOM 6079 N N . LYS A 1 79 ? -20.298 7.899 -0.969 1.00 0.00 372 LYS A N 5
ATOM 6080 C CA . LYS A 1 79 ? -20.483 6.721 -1.833 1.00 0.00 372 LYS A CA 5
ATOM 6081 C C . LYS A 1 79 ? -19.135 6.089 -2.228 1.00 0.00 372 LYS A C 5
ATOM 6082 O O . LYS A 1 79 ? -19.053 5.329 -3.192 1.00 0.00 372 LYS A O 5
ATOM 6101 N N . LYS A 1 80 ? -18.045 6.465 -1.548 1.00 0.00 373 LYS A N 5
ATOM 6102 C CA . LYS A 1 80 ? -16.701 5.965 -1.838 1.00 0.00 373 LYS A CA 5
ATOM 6103 C C . LYS A 1 80 ? -16.660 4.444 -1.626 1.00 0.00 373 LYS A C 5
ATOM 6104 O O . LYS A 1 80 ? -17.389 3.920 -0.774 1.00 0.00 373 LYS A O 5
ATOM 6123 N N . GLY A 1 81 ? -15.793 3.755 -2.369 1.00 0.00 374 GLY A N 5
ATOM 6124 C CA . GLY A 1 81 ? -15.480 2.356 -2.122 1.00 0.00 374 GLY A CA 5
ATOM 6125 C C . GLY A 1 81 ? -14.936 2.198 -0.701 1.00 0.00 374 GLY A C 5
ATOM 6126 O O . GLY A 1 81 ? -15.291 1.200 -0.037 1.00 0.00 374 GLY A O 5
ATOM 6131 N N . SER A 1 4 ? 2.950 -1.486 0.338 1.00 0.00 84 SER A N 6
ATOM 6132 C CA . SER A 1 4 ? 2.853 -0.006 0.270 1.00 0.00 84 SER A CA 6
ATOM 6133 C C . SER A 1 4 ? 2.061 0.437 -0.972 1.00 0.00 84 SER A C 6
ATOM 6134 O O . SER A 1 4 ? 2.200 -0.155 -2.047 1.00 0.00 84 SER A O 6
ATOM 6142 N N . SER A 1 5 ? 1.209 1.462 -0.835 1.00 0.00 85 SER A N 6
ATOM 6143 C CA . SER A 1 5 ? 0.394 2.010 -1.926 1.00 0.00 85 SER A CA 6
ATOM 6144 C C . SER A 1 5 ? 1.279 2.488 -3.085 1.00 0.00 85 SER A C 6
ATOM 6145 O O . SER A 1 5 ? 2.326 3.098 -2.851 1.00 0.00 85 SER A O 6
ATOM 6153 N N . GLU A 1 6 ? 0.846 2.232 -4.326 1.00 0.00 86 GLU A N 6
ATOM 6154 C CA . GLU A 1 6 ? 1.636 2.540 -5.523 1.00 0.00 86 GLU A CA 6
ATOM 6155 C C . GLU A 1 6 ? 0.780 3.155 -6.646 1.00 0.00 86 GLU A C 6
ATOM 6156 O O . GLU A 1 6 ? 1.308 3.487 -7.704 1.00 0.00 86 GLU A O 6
ATOM 6168 N N . PHE A 1 7 ? -0.530 3.348 -6.416 1.00 0.00 87 PHE A N 6
ATOM 6169 C CA . PHE A 1 7 ? -1.454 4.104 -7.280 1.00 0.00 87 PHE A CA 6
ATOM 6170 C C . PHE A 1 7 ? -1.405 3.695 -8.761 1.00 0.00 87 PHE A C 6
ATOM 6171 O O . PHE A 1 7 ? -1.517 4.530 -9.662 1.00 0.00 87 PHE A O 6
ATOM 6188 N N . GLN A 1 8 ? -1.211 2.392 -9.002 1.00 0.00 88 GLN A N 6
ATOM 6189 C CA . GLN A 1 8 ? -1.174 1.804 -10.336 1.00 0.00 88 GLN A CA 6
ATOM 6190 C C . GLN A 1 8 ? -2.602 1.520 -10.841 1.00 0.00 88 GLN A C 6
ATOM 6191 O O . GLN A 1 8 ? -3.591 1.876 -10.198 1.00 0.00 88 GLN A O 6
ATOM 6205 N N . ILE A 1 9 ? -2.723 0.861 -12.002 1.00 0.00 89 ILE A N 6
ATOM 6206 C CA . ILE A 1 9 ? -4.001 0.332 -12.490 1.00 0.00 89 ILE A CA 6
ATOM 6207 C C . ILE A 1 9 ? -4.631 -0.523 -11.376 1.00 0.00 89 ILE A C 6
ATOM 6208 O O . ILE A 1 9 ? -3.927 -1.233 -10.653 1.00 0.00 89 ILE A O 6
ATOM 6224 N N . ASN A 1 10 ? -5.963 -0.462 -11.267 1.00 0.00 90 ASN A N 6
ATOM 6225 C CA . ASN A 1 10 ? -6.775 -1.106 -10.239 1.00 0.00 90 ASN A CA 6
ATOM 6226 C C . ASN A 1 10 ? -6.427 -0.639 -8.816 1.00 0.00 90 ASN A C 6
ATOM 6227 O O . ASN A 1 10 ? -6.752 -1.331 -7.852 1.00 0.00 90 ASN A O 6
ATOM 6238 N N . GLU A 1 11 ? -5.827 0.545 -8.654 1.00 0.00 91 GLU A N 6
ATOM 6239 C CA . GLU A 1 11 ? -5.605 1.186 -7.362 1.00 0.00 91 GLU A CA 6
ATOM 6240 C C . GLU A 1 11 ? -6.105 2.637 -7.446 1.00 0.00 91 GLU A C 6
ATOM 6241 O O . GLU A 1 11 ? -6.489 3.120 -8.515 1.00 0.00 91 GLU A O 6
ATOM 6253 N N . GLN A 1 12 ? -6.182 3.300 -6.295 1.00 0.00 92 GLN A N 6
ATOM 6254 C CA . GLN A 1 12 ? -6.748 4.628 -6.092 1.00 0.00 92 GLN A CA 6
ATOM 6255 C C . GLN A 1 12 ? -5.920 5.732 -6.757 1.00 0.00 92 GLN A C 6
ATOM 6256 O O . GLN A 1 12 ? -4.694 5.656 -6.819 1.00 0.00 92 GLN A O 6
ATOM 6270 N N . VAL A 1 13 ? -6.602 6.805 -7.152 1.00 0.00 93 VAL A N 6
ATOM 6271 C CA . VAL A 1 13 ? -6.071 8.082 -7.617 1.00 0.00 93 VAL A CA 6
ATOM 6272 C C . VAL A 1 13 ? -7.088 9.171 -7.265 1.00 0.00 93 VAL A C 6
ATOM 6273 O O . VAL A 1 13 ? -8.254 8.880 -6.980 1.00 0.00 93 VAL A O 6
ATOM 6286 N N . LEU A 1 14 ? -6.647 10.425 -7.287 1.00 0.00 94 LEU A N 6
ATOM 6287 C CA . LEU A 1 14 ? -7.519 11.581 -7.223 1.00 0.00 94 LEU A CA 6
ATOM 6288 C C . LEU A 1 14 ? -7.696 11.977 -8.677 1.00 0.00 94 LEU A C 6
ATOM 6289 O O . LEU A 1 14 ? -6.700 12.226 -9.357 1.00 0.00 94 LEU A O 6
ATOM 6305 N N . ALA A 1 15 ? -8.935 12.062 -9.153 1.00 0.00 95 ALA A N 6
ATOM 6306 C CA . ALA A 1 15 ? -9.257 12.450 -10.516 1.00 0.00 95 ALA A CA 6
ATOM 6307 C C . ALA A 1 15 ? -10.327 13.534 -10.469 1.00 0.00 95 ALA A C 6
ATOM 6308 O O . ALA A 1 15 ? -11.256 13.448 -9.662 1.00 0.00 95 ALA A O 6
ATOM 6315 N N . SER A 1 16 ? -10.187 14.560 -11.302 1.00 0.00 96 SER A N 6
ATOM 6316 C CA . SER A 1 16 ? -11.137 15.654 -11.342 1.00 0.00 96 SER A CA 6
ATOM 6317 C C . SER A 1 16 ? -12.483 15.189 -11.904 1.00 0.00 96 SER A C 6
ATOM 6318 O O . SER A 1 16 ? -12.544 14.344 -12.803 1.00 0.00 96 SER A O 6
ATOM 6326 N N . TRP A 1 17 ? -13.556 15.763 -11.364 1.00 0.00 97 TRP A N 6
ATOM 6327 C CA . TRP A 1 17 ? -14.941 15.467 -11.695 1.00 0.00 97 TRP A CA 6
ATOM 6328 C C . TRP A 1 17 ? -15.614 16.766 -12.128 1.00 0.00 97 TRP A C 6
ATOM 6329 O O . TRP A 1 17 ? -15.192 17.852 -11.713 1.00 0.00 97 TRP A O 6
ATOM 6350 N N . SER A 1 18 ? -16.670 16.651 -12.935 1.00 0.00 98 SER A N 6
ATOM 6351 C CA . SER A 1 18 ? -17.384 17.775 -13.534 1.00 0.00 98 SER A CA 6
ATOM 6352 C C . SER A 1 18 ? -17.943 18.755 -12.491 1.00 0.00 98 SER A C 6
ATOM 6353 O O . SER A 1 18 ? -18.209 19.914 -12.818 1.00 0.00 98 SER A O 6
ATOM 6361 N N . ASP A 1 19 ? -18.104 18.306 -11.241 1.00 0.00 99 ASP A N 6
ATOM 6362 C CA . ASP A 1 19 ? -18.513 19.141 -10.119 1.00 0.00 99 ASP A CA 6
ATOM 6363 C C . ASP A 1 19 ? -17.573 20.336 -9.898 1.00 0.00 99 ASP A C 6
ATOM 6364 O O . ASP A 1 19 ? -18.052 21.464 -9.750 1.00 0.00 99 ASP A O 6
ATOM 6373 N N . SER A 1 20 ? -16.249 20.106 -9.877 1.00 0.00 100 SER A N 6
ATOM 6374 C CA . SER A 1 20 ? -15.263 21.138 -9.554 1.00 0.00 100 SER A CA 6
ATOM 6375 C C . SER A 1 20 ? -13.826 20.680 -9.853 1.00 0.00 100 SER A C 6
ATOM 6376 O O . SER A 1 20 ? -13.167 21.224 -10.743 1.00 0.00 100 SER A O 6
ATOM 6384 N N . ARG A 1 21 ? -13.337 19.694 -9.089 1.00 0.00 101 ARG A N 6
ATOM 6385 C CA . ARG A 1 21 ? -11.940 19.242 -9.051 1.00 0.00 101 ARG A CA 6
ATOM 6386 C C . ARG A 1 21 ? -11.887 17.785 -8.596 1.00 0.00 101 ARG A C 6
ATOM 6387 O O . ARG A 1 21 ? -12.861 17.055 -8.769 1.00 0.00 101 ARG A O 6
ATOM 6408 N N . PHE A 1 22 ? -10.737 17.363 -8.072 1.00 0.00 102 PHE A N 6
ATOM 6409 C CA . PHE A 1 22 ? -10.444 16.035 -7.562 1.00 0.00 102 PHE A CA 6
ATOM 6410 C C . PHE A 1 22 ? -11.496 15.435 -6.625 1.00 0.00 102 PHE A C 6
ATOM 6411 O O . PHE A 1 22 ? -11.994 16.097 -5.713 1.00 0.00 102 PHE A O 6
ATOM 6428 N N . TYR A 1 23 ? -11.701 14.129 -6.816 1.00 0.00 103 TYR A N 6
ATOM 6429 C CA . TYR A 1 23 ? -12.445 13.181 -5.995 1.00 0.00 103 TYR A CA 6
ATOM 6430 C C . TYR A 1 23 ? -11.691 11.841 -6.131 1.00 0.00 103 TYR A C 6
ATOM 6431 O O . TYR A 1 23 ? -10.953 11.666 -7.108 1.00 0.00 103 TYR A O 6
ATOM 6449 N N . PRO A 1 24 ? -11.828 10.889 -5.192 1.00 0.00 104 PRO A N 6
ATOM 6450 C CA . PRO A 1 24 ? -11.177 9.584 -5.305 1.00 0.00 104 PRO A CA 6
ATOM 6451 C C . PRO A 1 24 ? -11.807 8.758 -6.436 1.00 0.00 104 PRO A C 6
ATOM 6452 O O . PRO A 1 24 ? -13.019 8.821 -6.657 1.00 0.00 104 PRO A O 6
ATOM 6463 N N . ALA A 1 25 ? -10.986 7.974 -7.136 1.00 0.00 105 ALA A N 6
ATOM 6464 C CA . ALA A 1 25 ? -11.376 7.098 -8.235 1.00 0.00 105 ALA A CA 6
ATOM 6465 C C . ALA A 1 25 ? -10.377 5.942 -8.338 1.00 0.00 105 ALA A C 6
ATOM 6466 O O . ALA A 1 25 ? -9.274 6.010 -7.791 1.00 0.00 105 ALA A O 6
ATOM 6473 N N . LYS A 1 26 ? -10.741 4.893 -9.075 1.00 0.00 106 LYS A N 6
ATOM 6474 C CA . LYS A 1 26 ? -9.915 3.718 -9.358 1.00 0.00 106 LYS A CA 6
ATOM 6475 C C . LYS A 1 26 ? -9.305 3.905 -10.749 1.00 0.00 106 LYS A C 6
ATOM 6476 O O . LYS A 1 26 ? -10.031 4.233 -11.686 1.00 0.00 106 LYS A O 6
ATOM 6495 N N . VAL A 1 27 ? -7.996 3.716 -10.916 1.00 0.00 107 VAL A N 6
ATOM 6496 C CA . VAL A 1 27 ? -7.361 3.732 -12.239 1.00 0.00 107 VAL A CA 6
ATOM 6497 C C . VAL A 1 27 ? -7.845 2.507 -13.015 1.00 0.00 107 VAL A C 6
ATOM 6498 O O . VAL A 1 27 ? -7.822 1.401 -12.475 1.00 0.00 107 VAL A O 6
ATOM 6511 N N . THR A 1 28 ? -8.168 2.677 -14.295 1.00 0.00 108 THR A N 6
ATOM 6512 C CA . THR A 1 28 ? -8.482 1.574 -15.195 1.00 0.00 108 THR A CA 6
ATOM 6513 C C . THR A 1 28 ? -7.422 1.466 -16.307 1.00 0.00 108 THR A C 6
ATOM 6514 O O . THR A 1 28 ? -7.099 0.351 -16.719 1.00 0.00 108 THR A O 6
ATOM 6525 N N . ALA A 1 29 ? -6.829 2.585 -16.757 1.00 0.00 109 ALA A N 6
ATOM 6526 C CA . ALA A 1 29 ? -5.655 2.605 -17.634 1.00 0.00 109 ALA A CA 6
ATOM 6527 C C . ALA A 1 29 ? -4.850 3.885 -17.412 1.00 0.00 109 ALA A C 6
ATOM 6528 O O . ALA A 1 29 ? -5.367 4.871 -16.885 1.00 0.00 109 ALA A O 6
ATOM 6535 N N . VAL A 1 30 ? -3.603 3.886 -17.873 1.00 0.00 110 VAL A N 6
ATOM 6536 C CA . VAL A 1 30 ? -2.705 5.035 -17.882 1.00 0.00 110 VAL A CA 6
ATOM 6537 C C . VAL A 1 30 ? -2.004 4.989 -19.247 1.00 0.00 110 VAL A C 6
ATOM 6538 O O . VAL A 1 30 ? -1.693 3.898 -19.739 1.00 0.00 110 VAL A O 6
ATOM 6551 N N . ASN A 1 31 ? -1.762 6.151 -19.860 1.00 0.00 111 ASN A N 6
ATOM 6552 C CA . ASN A 1 31 ? -1.274 6.259 -21.232 1.00 0.00 111 ASN A CA 6
ATOM 6553 C C . ASN A 1 31 ? -0.070 7.194 -21.210 1.00 0.00 111 ASN A C 6
ATOM 6554 O O . ASN A 1 31 ? -0.212 8.364 -20.851 1.00 0.00 111 ASN A O 6
ATOM 6565 N N . LYS A 1 32 ? 1.109 6.699 -21.608 1.00 0.00 112 LYS A N 6
ATOM 6566 C CA . LYS A 1 32 ? 2.372 7.446 -21.527 1.00 0.00 112 LYS A CA 6
ATOM 6567 C C . LYS A 1 32 ? 2.351 8.726 -22.375 1.00 0.00 112 LYS A C 6
ATOM 6568 O O . LYS A 1 32 ? 3.123 9.645 -22.109 1.00 0.00 112 LYS A O 6
ATOM 6587 N N . ASP A 1 33 ? 1.446 8.811 -23.357 1.00 0.00 113 ASP A N 6
ATOM 6588 C CA . ASP A 1 33 ? 1.186 10.030 -24.125 1.00 0.00 113 ASP A CA 6
ATOM 6589 C C . ASP A 1 33 ? 0.855 11.228 -23.222 1.00 0.00 113 ASP A C 6
ATOM 6590 O O . ASP A 1 33 ? 1.211 12.362 -23.552 1.00 0.00 113 ASP A O 6
ATOM 6599 N N . GLY A 1 34 ? 0.222 10.977 -22.069 1.00 0.00 114 GLY A N 6
ATOM 6600 C CA . GLY A 1 34 ? -0.062 11.979 -21.044 1.00 0.00 114 GLY A CA 6
ATOM 6601 C C . GLY A 1 34 ? -1.502 11.917 -20.543 1.00 0.00 114 GLY A C 6
ATOM 6602 O O . GLY A 1 34 ? -2.020 12.941 -20.088 1.00 0.00 114 GLY A O 6
ATOM 6606 N N . THR A 1 35 ? -2.181 10.767 -20.637 1.00 0.00 115 THR A N 6
ATOM 6607 C CA . THR A 1 35 ? -3.604 10.658 -20.332 1.00 0.00 115 THR A CA 6
ATOM 6608 C C . THR A 1 35 ? -3.860 9.477 -19.391 1.00 0.00 115 THR A C 6
ATOM 6609 O O . THR A 1 35 ? -2.978 8.659 -19.117 1.00 0.00 115 THR A O 6
ATOM 6620 N N . TYR A 1 36 ? -5.078 9.417 -18.867 1.00 0.00 116 TYR A N 6
ATOM 6621 C CA . TYR A 1 36 ? -5.513 8.544 -17.796 1.00 0.00 116 TYR A CA 6
ATOM 6622 C C . TYR A 1 36 ? -6.910 8.062 -18.135 1.00 0.00 116 TYR A C 6
ATOM 6623 O O . TYR A 1 36 ? -7.675 8.795 -18.757 1.00 0.00 116 TYR A O 6
ATOM 6641 N N . THR A 1 37 ? -7.272 6.889 -17.634 1.00 0.00 117 THR A N 6
ATOM 6642 C CA . THR A 1 37 ? -8.635 6.388 -17.679 1.00 0.00 117 THR A CA 6
ATOM 6643 C C . THR A 1 37 ? -8.936 5.936 -16.256 1.00 0.00 117 THR A C 6
ATOM 6644 O O . THR A 1 37 ? -8.106 5.269 -15.626 1.00 0.00 117 THR A O 6
ATOM 6655 N N . VAL A 1 38 ? -10.080 6.346 -15.716 1.00 0.00 118 VAL A N 6
ATOM 6656 C CA . VAL A 1 38 ? -10.439 6.091 -14.328 1.00 0.00 118 VAL A CA 6
ATOM 6657 C C . VAL A 1 38 ? -11.917 5.722 -14.264 1.00 0.00 118 VAL A C 6
ATOM 6658 O O . VAL A 1 38 ? -12.712 6.148 -15.107 1.00 0.00 118 VAL A O 6
ATOM 6671 N N . LYS A 1 39 ? -12.288 4.985 -13.222 1.00 0.00 119 LYS A N 6
ATOM 6672 C CA . LYS A 1 39 ? -13.656 4.636 -12.872 1.00 0.00 119 LYS A CA 6
ATOM 6673 C C . LYS A 1 39 ? -13.930 5.229 -11.500 1.00 0.00 119 LYS A C 6
ATOM 6674 O O . LYS A 1 39 ? -13.149 5.011 -10.574 1.00 0.00 119 LYS A O 6
ATOM 6693 N N . PHE A 1 40 ? -15.012 5.985 -11.362 1.00 0.00 120 PHE A N 6
ATOM 6694 C CA . PHE A 1 40 ? -15.501 6.421 -10.063 1.00 0.00 120 PHE A CA 6
ATOM 6695 C C . PHE A 1 40 ? -16.345 5.283 -9.487 1.00 0.00 120 PHE A C 6
ATOM 6696 O O . PHE A 1 40 ? -17.004 4.560 -10.236 1.00 0.00 120 PHE A O 6
ATOM 6713 N N . TYR A 1 41 ? -16.390 5.163 -8.157 1.00 0.00 121 TYR A N 6
ATOM 6714 C CA . TYR A 1 41 ? -17.018 4.021 -7.484 1.00 0.00 121 TYR A CA 6
ATOM 6715 C C . TYR A 1 41 ? -18.529 3.923 -7.723 1.00 0.00 121 TYR A C 6
ATOM 6716 O O . TYR A 1 41 ? -19.094 2.832 -7.632 1.00 0.00 121 TYR A O 6
ATOM 6734 N N . ASP A 1 42 ? -19.182 5.049 -8.042 1.00 0.00 122 ASP A N 6
ATOM 6735 C CA . ASP A 1 42 ? -20.613 5.082 -8.357 1.00 0.00 122 ASP A CA 6
ATOM 6736 C C . ASP A 1 42 ? -20.939 4.356 -9.674 1.00 0.00 122 ASP A C 6
ATOM 6737 O O . ASP A 1 42 ? -22.062 3.873 -9.848 1.00 0.00 122 ASP A O 6
ATOM 6746 N N . GLY A 1 43 ? -19.956 4.238 -10.580 1.00 0.00 123 GLY A N 6
ATOM 6747 C CA . GLY A 1 43 ? -20.052 3.463 -11.818 1.00 0.00 123 GLY A CA 6
ATOM 6748 C C . GLY A 1 43 ? -19.584 4.229 -13.059 1.00 0.00 123 GLY A C 6
ATOM 6749 O O . GLY A 1 43 ? -19.341 3.612 -14.097 1.00 0.00 123 GLY A O 6
ATOM 6753 N N . VAL A 1 44 ? -19.469 5.560 -12.980 1.00 0.00 124 VAL A N 6
ATOM 6754 C CA . VAL A 1 44 ? -19.045 6.416 -14.092 1.00 0.00 124 VAL A CA 6
ATOM 6755 C C . VAL A 1 44 ? -17.584 6.100 -14.451 1.00 0.00 124 VAL A C 6
ATOM 6756 O O . VAL A 1 44 ? -16.773 5.800 -13.574 1.00 0.00 124 VAL A O 6
ATOM 6769 N N . VAL A 1 45 ? -17.227 6.218 -15.731 1.00 0.00 125 VAL A N 6
ATOM 6770 C CA . VAL A 1 45 ? -15.875 6.008 -16.251 1.00 0.00 125 VAL A CA 6
ATOM 6771 C C . VAL A 1 45 ? -15.567 7.195 -17.176 1.00 0.00 125 VAL A C 6
ATOM 6772 O O . VAL A 1 45 ? -16.472 7.689 -17.856 1.00 0.00 125 VAL A O 6
ATOM 6785 N N . GLN A 1 46 ? -14.310 7.653 -17.207 1.00 0.00 126 GLN A N 6
ATOM 6786 C CA . GLN A 1 46 ? -13.879 8.747 -18.078 1.00 0.00 126 GLN A CA 6
ATOM 6787 C C . GLN A 1 46 ? -12.414 8.567 -18.491 1.00 0.00 126 GLN A C 6
ATOM 6788 O O . GLN A 1 46 ? -11.641 7.932 -17.769 1.00 0.00 126 GLN A O 6
ATOM 6802 N N . THR A 1 47 ? -12.034 9.200 -19.602 1.00 0.00 127 THR A N 6
ATOM 6803 C CA . THR A 1 47 ? -10.649 9.336 -20.048 1.00 0.00 127 THR A CA 6
ATOM 6804 C C . THR A 1 47 ? -10.324 10.826 -19.905 1.00 0.00 127 THR A C 6
ATOM 6805 O O . THR A 1 47 ? -11.115 11.677 -20.321 1.00 0.00 127 THR A O 6
ATOM 6816 N N . VAL A 1 48 ? -9.196 11.145 -19.275 1.00 0.00 128 VAL A N 6
ATOM 6817 C CA . VAL A 1 48 ? -8.821 12.492 -18.849 1.00 0.00 128 VAL A CA 6
ATOM 6818 C C . VAL A 1 48 ? -7.298 12.649 -18.955 1.00 0.00 128 VAL A C 6
ATOM 6819 O O . VAL A 1 48 ? -6.602 11.703 -19.328 1.00 0.00 128 VAL A O 6
ATOM 6832 N N . LYS A 1 49 ? -6.754 13.835 -18.674 1.00 0.00 129 LYS A N 6
ATOM 6833 C CA . LYS A 1 49 ? -5.338 14.153 -18.895 1.00 0.00 129 LYS A CA 6
ATOM 6834 C C . LYS A 1 49 ? -4.557 14.048 -17.588 1.00 0.00 129 LYS A C 6
ATOM 6835 O O . LYS A 1 49 ? -5.149 14.038 -16.512 1.00 0.00 129 LYS A O 6
ATOM 6854 N N . HIS A 1 50 ? -3.223 14.054 -17.662 1.00 0.00 130 HIS A N 6
ATOM 6855 C CA . HIS A 1 50 ? -2.348 14.139 -16.485 1.00 0.00 130 HIS A CA 6
ATOM 6856 C C . HIS A 1 50 ? -2.697 15.360 -15.623 1.00 0.00 130 HIS A C 6
ATOM 6857 O O . HIS A 1 50 ? -2.773 15.239 -14.405 1.00 0.00 130 HIS A O 6
ATOM 6871 N N . ILE A 1 51 ? -3.016 16.511 -16.230 1.00 0.00 131 ILE A N 6
ATOM 6872 C CA . ILE A 1 51 ? -3.442 17.705 -15.484 1.00 0.00 131 ILE A CA 6
ATOM 6873 C C . ILE A 1 51 ? -4.742 17.501 -14.678 1.00 0.00 131 ILE A C 6
ATOM 6874 O O . ILE A 1 51 ? -5.066 18.343 -13.840 1.00 0.00 131 ILE A O 6
ATOM 6890 N N . HIS A 1 52 ? -5.480 16.405 -14.901 1.00 0.00 132 HIS A N 6
ATOM 6891 C CA . HIS A 1 52 ? -6.744 16.126 -14.229 1.00 0.00 132 HIS A CA 6
ATOM 6892 C C . HIS A 1 52 ? -6.627 14.989 -13.210 1.00 0.00 132 HIS A C 6
ATOM 6893 O O . HIS A 1 52 ? -7.621 14.690 -12.554 1.00 0.00 132 HIS A O 6
ATOM 6907 N N . VAL A 1 53 ? -5.481 14.302 -13.094 1.00 0.00 133 VAL A N 6
ATOM 6908 C CA . VAL A 1 53 ? -5.341 13.112 -12.242 1.00 0.00 133 VAL A CA 6
ATOM 6909 C C . VAL A 1 53 ? -3.977 13.063 -11.552 1.00 0.00 133 VAL A C 6
ATOM 6910 O O . VAL A 1 53 ? -2.944 13.325 -12.168 1.00 0.00 133 VAL A O 6
ATOM 6923 N N . LYS A 1 54 ? -3.958 12.638 -10.283 1.00 0.00 134 LYS A N 6
ATOM 6924 C CA . LYS A 1 54 ? -2.731 12.366 -9.530 1.00 0.00 134 LYS A CA 6
ATOM 6925 C C . LYS A 1 54 ? -2.965 11.239 -8.522 1.00 0.00 134 LYS A C 6
ATOM 6926 O O . LYS A 1 54 ? -4.074 10.715 -8.435 1.00 0.00 134 LYS A O 6
ATOM 6945 N N . ALA A 1 55 ? -1.927 10.837 -7.782 1.00 0.00 135 ALA A N 6
ATOM 6946 C CA . ALA A 1 55 ? -2.023 9.846 -6.706 1.00 0.00 135 ALA A CA 6
ATOM 6947 C C . ALA A 1 55 ? -3.004 10.320 -5.624 1.00 0.00 135 ALA A C 6
ATOM 6948 O O . ALA A 1 55 ? -3.396 11.487 -5.603 1.00 0.00 135 ALA A O 6
ATOM 6955 N N . PHE A 1 56 ? -3.380 9.430 -4.691 1.00 0.00 136 PHE A N 6
ATOM 6956 C CA . PHE A 1 56 ? -4.125 9.888 -3.515 1.00 0.00 136 PHE A CA 6
ATOM 6957 C C . PHE A 1 56 ? -3.229 10.753 -2.608 1.00 0.00 136 PHE A C 6
ATOM 6958 O O . PHE A 1 56 ? -3.737 11.540 -1.808 1.00 0.00 136 PHE A O 6
ATOM 6975 N N . SER A 1 57 ? -1.903 10.680 -2.775 1.00 0.00 137 SER A N 6
ATOM 6976 C CA . SER A 1 57 ? -0.960 11.585 -2.149 1.00 0.00 137 SER A CA 6
ATOM 6977 C C . SER A 1 57 ? -1.217 13.007 -2.653 1.00 0.00 137 SER A C 6
ATOM 6978 O O . SER A 1 57 ? -1.183 13.250 -3.863 1.00 0.00 137 SER A O 6
ATOM 6986 N N . LYS A 1 58 ? -1.443 13.958 -1.733 1.00 0.00 138 LYS A N 6
ATOM 6987 C CA . LYS A 1 58 ? -1.719 15.336 -2.133 1.00 0.00 138 LYS A CA 6
ATOM 6988 C C . LYS A 1 58 ? -0.566 15.954 -2.936 1.00 0.00 138 LYS A C 6
ATOM 6989 O O . LYS A 1 58 ? -0.807 16.783 -3.812 1.00 0.00 138 LYS A O 6
ATOM 7008 N N . ASP A 1 59 ? 0.671 15.553 -2.625 1.00 0.00 139 ASP A N 6
ATOM 7009 C CA . ASP A 1 59 ? 1.899 16.180 -3.110 1.00 0.00 139 ASP A CA 6
ATOM 7010 C C . ASP A 1 59 ? 2.103 16.080 -4.626 1.00 0.00 139 ASP A C 6
ATOM 7011 O O . ASP A 1 59 ? 2.154 17.111 -5.300 1.00 0.00 139 ASP A O 6
ATOM 7020 N N . GLN A 1 60 ? 2.212 14.863 -5.173 1.00 0.00 140 GLN A N 6
ATOM 7021 C CA . GLN A 1 60 ? 2.624 14.612 -6.557 1.00 0.00 140 GLN A CA 6
ATOM 7022 C C . GLN A 1 60 ? 2.037 13.290 -7.061 1.00 0.00 140 GLN A C 6
ATOM 7023 O O . GLN A 1 60 ? 1.549 12.471 -6.281 1.00 0.00 140 GLN A O 6
ATOM 7037 N N . ASN A 1 61 ? 2.115 13.072 -8.379 1.00 0.00 141 ASN A N 6
ATOM 7038 C CA . ASN A 1 61 ? 1.812 11.785 -9.012 1.00 0.00 141 ASN A CA 6
ATOM 7039 C C . ASN A 1 61 ? 2.957 10.794 -8.725 1.00 0.00 141 ASN A C 6
ATOM 7040 O O . ASN A 1 61 ? 4.021 11.196 -8.252 1.00 0.00 141 ASN A O 6
ATOM 7051 N N . ILE A 1 62 ? 2.757 9.512 -9.039 1.00 0.00 142 ILE A N 6
ATOM 7052 C CA . ILE A 1 62 ? 3.724 8.430 -8.861 1.00 0.00 142 ILE A CA 6
ATOM 7053 C C . ILE A 1 62 ? 3.855 7.576 -10.144 1.00 0.00 142 ILE A C 6
ATOM 7054 O O . ILE A 1 62 ? 4.826 6.827 -10.264 1.00 0.00 142 ILE A O 6
ATOM 7070 N N . VAL A 1 63 ? 2.945 7.691 -11.126 1.00 0.00 143 VAL A N 6
ATOM 7071 C CA . VAL A 1 63 ? 2.971 6.877 -12.346 1.00 0.00 143 VAL A CA 6
ATOM 7072 C C . VAL A 1 63 ? 2.752 7.728 -13.606 1.00 0.00 143 VAL A C 6
ATOM 7073 O O . VAL A 1 63 ? 3.474 7.539 -14.584 1.00 0.00 143 VAL A O 6
ATOM 7086 N N . GLY A 1 64 ? 1.839 8.712 -13.579 1.00 0.00 144 GLY A N 6
ATOM 7087 C CA . GLY A 1 64 ? 1.720 9.705 -14.651 1.00 0.00 144 GLY A CA 6
ATOM 7088 C C . GLY A 1 64 ? 2.995 10.550 -14.757 1.00 0.00 144 GLY A C 6
ATOM 7089 O O . GLY A 1 64 ? 3.369 10.990 -15.844 1.00 0.00 144 GLY A O 6
ATOM 7093 N N . ASN A 1 65 ? 3.682 10.735 -13.622 1.00 0.00 145 ASN A N 6
ATOM 7094 C CA . ASN A 1 65 ? 5.018 11.306 -13.480 1.00 0.00 145 ASN A CA 6
ATOM 7095 C C . ASN A 1 65 ? 5.605 10.654 -12.226 1.00 0.00 145 ASN A C 6
ATOM 7096 O O . ASN A 1 65 ? 4.846 10.311 -11.314 1.00 0.00 145 ASN A O 6
ATOM 7107 N N . ALA A 1 66 ? 6.920 10.456 -12.181 1.00 0.00 146 ALA A N 6
ATOM 7108 C CA . ALA A 1 66 ? 7.621 9.899 -11.030 1.00 0.00 146 ALA A CA 6
ATOM 7109 C C . ALA A 1 66 ? 7.893 10.999 -9.985 1.00 0.00 146 ALA A C 6
ATOM 7110 O O . ALA A 1 66 ? 7.370 12.108 -10.087 1.00 0.00 146 ALA A O 6
ATOM 7117 N N . ARG A 1 67 ? 8.752 10.695 -8.998 1.00 0.00 147 ARG A N 6
ATOM 7118 C CA . ARG A 1 67 ? 9.342 11.616 -8.006 1.00 0.00 147 ARG A CA 6
ATOM 7119 C C . ARG A 1 67 ? 8.398 12.006 -6.858 1.00 0.00 147 ARG A C 6
ATOM 7120 O O . ARG A 1 67 ? 8.839 12.694 -5.932 1.00 0.00 147 ARG A O 6
ATOM 7141 N N . GLY A 1 68 ? 7.141 11.556 -6.869 1.00 0.00 200 GLY A N 6
ATOM 7142 C CA . GLY A 1 68 ? 6.241 11.687 -5.727 1.00 0.00 200 GLY A CA 6
ATOM 7143 C C . GLY A 1 68 ? 6.500 10.614 -4.675 1.00 0.00 200 GLY A C 6
ATOM 7144 O O . GLY A 1 68 ? 7.361 9.741 -4.828 1.00 0.00 200 GLY A O 6
ATOM 7148 N N . SER A 1 69 ? 5.711 10.703 -3.604 1.00 0.00 201 SER A N 6
ATOM 7149 C CA . SER A 1 69 ? 5.867 9.958 -2.363 1.00 0.00 201 SER A CA 6
ATOM 7150 C C . SER A 1 69 ? 4.474 9.695 -1.778 1.00 0.00 201 SER A C 6
ATOM 7151 O O . SER A 1 69 ? 3.527 10.422 -2.087 1.00 0.00 201 SER A O 6
ATOM 7159 N N . ARG A 1 70 ? 4.325 8.646 -0.960 1.00 0.00 363 ARG A N 6
ATOM 7160 C CA . ARG A 1 70 ? 3.033 8.294 -0.367 1.00 0.00 363 ARG A CA 6
ATOM 7161 C C . ARG A 1 70 ? 2.603 9.389 0.615 1.00 0.00 363 ARG A C 6
ATOM 7162 O O . ARG A 1 70 ? 3.383 9.772 1.492 1.00 0.00 363 ARG A O 6
ATO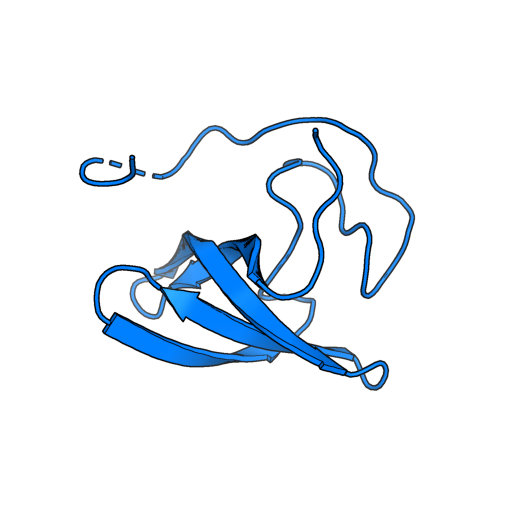M 7183 N N . ALA A 1 71 ? 1.358 9.850 0.493 1.00 0.00 364 ALA A N 6
ATOM 7184 C CA . ALA A 1 71 ? 0.666 10.731 1.428 1.00 0.00 364 ALA A CA 6
ATOM 7185 C C . ALA A 1 71 ? -0.845 10.473 1.259 1.00 0.00 364 ALA A C 6
ATOM 7186 O O . ALA A 1 71 ? -1.240 9.431 0.729 1.00 0.00 364 ALA A O 6
ATOM 7193 N N . HIS A 1 72 ? -1.693 11.423 1.654 1.00 0.00 365 HIS A N 6
ATOM 7194 C CA . HIS A 1 72 ? -3.143 11.372 1.445 1.00 0.00 365 HIS A CA 6
ATOM 7195 C C . HIS A 1 72 ? -3.676 12.774 1.162 1.00 0.00 365 HIS A C 6
ATOM 7196 O O . HIS A 1 72 ? -2.883 13.717 1.095 1.00 0.00 365 HIS A O 6
ATOM 7210 N N . SER A 1 73 ? -4.988 12.903 0.962 1.00 0.00 366 SER A N 6
ATOM 7211 C CA . SER A 1 73 ? -5.664 14.148 0.618 1.00 0.00 366 SER A CA 6
ATOM 7212 C C . SER A 1 73 ? -7.019 14.230 1.333 1.00 0.00 366 SER A C 6
ATOM 7213 O O . SER A 1 73 ? -7.622 13.206 1.665 1.00 0.00 366 SER A O 6
ATOM 7221 N N . SER A 1 74 ? -7.514 15.456 1.532 1.00 0.00 367 SER A N 6
ATOM 7222 C CA . SER A 1 74 ? -8.777 15.707 2.224 1.00 0.00 367 SER A CA 6
ATOM 7223 C C . SER A 1 74 ? -10.003 15.510 1.316 1.00 0.00 367 SER A C 6
ATOM 7224 O O . SER A 1 74 ? -11.101 15.262 1.820 1.00 0.00 367 SER A O 6
ATOM 7232 N N . HIS A 1 75 ? -9.842 15.638 -0.011 1.00 0.00 368 HIS A N 6
ATOM 7233 C CA . HIS A 1 75 ? -10.949 15.547 -0.966 1.00 0.00 368 HIS A CA 6
ATOM 7234 C C . HIS A 1 75 ? -11.505 14.121 -0.973 1.00 0.00 368 HIS A C 6
ATOM 7235 O O . HIS A 1 75 ? -10.769 13.173 -1.254 1.00 0.00 368 HIS A O 6
ATOM 7249 N N . LEU A 1 76 ? -12.802 13.969 -0.688 1.00 0.00 369 LEU A N 6
ATOM 7250 C CA . LEU A 1 76 ? -13.528 12.701 -0.644 1.00 0.00 369 LEU A CA 6
ATOM 7251 C C . LEU A 1 76 ? -14.964 12.973 -1.113 1.00 0.00 369 LEU A C 6
ATOM 7252 O O . LEU A 1 76 ? -15.480 14.075 -0.919 1.00 0.00 369 LEU A O 6
ATOM 7294 N N . SER A 1 78 ? -19.227 12.064 -1.041 1.00 0.00 371 SER A N 6
ATOM 7295 C CA . SER A 1 78 ? -20.261 11.898 -0.011 1.00 0.00 371 SER A CA 6
ATOM 7296 C C . SER A 1 78 ? -20.499 10.430 0.404 1.00 0.00 371 SER A C 6
ATOM 7297 O O . SER A 1 78 ? -21.149 10.184 1.422 1.00 0.00 371 SER A O 6
ATOM 7305 N N . LYS A 1 79 ? -19.960 9.459 -0.355 1.00 0.00 372 LYS A N 6
ATOM 7306 C CA . LYS A 1 79 ? -20.099 8.016 -0.094 1.00 0.00 372 LYS A CA 6
ATOM 7307 C C . LYS A 1 79 ? -18.747 7.303 0.069 1.00 0.00 372 LYS A C 6
ATOM 7308 O O . LYS A 1 79 ? -18.679 6.078 -0.036 1.00 0.00 372 LYS A O 6
ATOM 7327 N N . LYS A 1 80 ? -17.668 8.058 0.328 1.00 0.00 373 LYS A N 6
ATOM 7328 C CA . LYS A 1 80 ? -16.310 7.540 0.566 1.00 0.00 373 LYS A CA 6
ATOM 7329 C C . LYS A 1 80 ? -15.719 8.141 1.858 1.00 0.00 373 LYS A C 6
ATOM 7330 O O . LYS A 1 80 ? -14.501 8.112 2.052 1.00 0.00 373 LYS A O 6
ATOM 7349 N N . GLY A 1 81 ? -16.553 8.701 2.733 1.00 0.00 374 GLY A N 6
ATOM 7350 C CA . GLY A 1 81 ? -16.159 9.339 3.980 1.00 0.00 374 GLY A CA 6
ATOM 7351 C C . GLY A 1 81 ? -17.411 9.758 4.743 1.00 0.00 374 GLY A C 6
ATOM 7352 O O . GLY A 1 81 ? -17.278 10.561 5.691 1.00 0.00 374 GLY A O 6
ATOM 7357 N N . SER A 1 4 ? -1.925 -2.189 -2.443 1.00 0.00 84 SER A N 7
ATOM 7358 C CA . SER A 1 4 ? -0.530 -1.697 -2.377 1.00 0.00 84 SER A CA 7
ATOM 7359 C C . SER A 1 4 ? -0.507 -0.172 -2.118 1.00 0.00 84 SER A C 7
ATOM 7360 O O . SER A 1 4 ? -1.495 0.385 -1.628 1.00 0.00 84 SER A O 7
ATOM 7368 N N . SER A 1 5 ? 0.623 0.500 -2.395 1.00 0.00 85 SER A N 7
ATOM 7369 C CA . SER A 1 5 ? 0.858 1.910 -2.068 1.00 0.00 85 SER A CA 7
ATOM 7370 C C . SER A 1 5 ? 1.625 2.571 -3.221 1.00 0.00 85 SER A C 7
ATOM 7371 O O . SER A 1 5 ? 2.664 3.201 -3.008 1.00 0.00 85 SER A O 7
ATOM 7379 N N . GLU A 1 6 ? 1.182 2.336 -4.461 1.00 0.00 86 GLU A N 7
ATOM 7380 C CA . GLU A 1 6 ? 1.894 2.717 -5.685 1.00 0.00 86 GLU A CA 7
ATOM 7381 C C . GLU A 1 6 ? 0.968 3.381 -6.720 1.00 0.00 86 GLU A C 7
ATOM 7382 O O . GLU A 1 6 ? 1.453 3.881 -7.735 1.00 0.00 86 GLU A O 7
ATOM 7394 N N . PHE A 1 7 ? -0.347 3.431 -6.466 1.00 0.00 87 PHE A N 7
ATOM 7395 C CA . PHE A 1 7 ? -1.347 4.180 -7.239 1.00 0.00 87 PHE A CA 7
ATOM 7396 C C . PHE A 1 7 ? -1.369 3.790 -8.725 1.00 0.00 87 PHE A C 7
ATOM 7397 O O . PHE A 1 7 ? -1.563 4.630 -9.607 1.00 0.00 87 PHE A O 7
ATOM 7414 N N . GLN A 1 8 ? -1.132 2.503 -8.998 1.00 0.00 88 GLN A N 7
ATOM 7415 C CA . GLN A 1 8 ? -1.096 1.938 -10.342 1.00 0.00 88 GLN A CA 7
ATOM 7416 C C . GLN A 1 8 ? -2.519 1.609 -10.843 1.00 0.00 88 GLN A C 7
ATOM 7417 O O . GLN A 1 8 ? -3.515 1.927 -10.188 1.00 0.00 88 GLN A O 7
ATOM 7431 N N . ILE A 1 9 ? -2.627 0.964 -12.015 1.00 0.00 89 ILE A N 7
ATOM 7432 C CA . ILE A 1 9 ? -3.886 0.398 -12.512 1.00 0.00 89 ILE A CA 7
ATOM 7433 C C . ILE A 1 9 ? -4.510 -0.469 -11.406 1.00 0.00 89 ILE A C 7
ATOM 7434 O O . ILE A 1 9 ? -3.805 -1.178 -10.683 1.00 0.00 89 ILE A O 7
ATOM 7450 N N . ASN A 1 10 ? -5.843 -0.425 -11.310 1.00 0.00 90 ASN A N 7
ATOM 7451 C CA . ASN A 1 10 ? -6.660 -1.093 -10.300 1.00 0.00 90 ASN A CA 7
ATOM 7452 C C . ASN A 1 10 ? -6.344 -0.642 -8.865 1.00 0.00 90 ASN A C 7
ATOM 7453 O O . ASN A 1 10 ? -6.684 -1.351 -7.917 1.00 0.00 90 ASN A O 7
ATOM 7464 N N . GLU A 1 11 ? -5.753 0.541 -8.676 1.00 0.00 91 GLU A N 7
ATOM 7465 C CA . GLU A 1 11 ? -5.524 1.145 -7.365 1.00 0.00 91 GLU A CA 7
ATOM 7466 C C . GLU A 1 11 ? -6.073 2.582 -7.369 1.00 0.00 91 GLU A C 7
ATOM 7467 O O . GLU A 1 11 ? -6.520 3.081 -8.408 1.00 0.00 91 GLU A O 7
ATOM 7479 N N . GLN A 1 12 ? -6.133 3.213 -6.194 1.00 0.00 92 GLN A N 7
ATOM 7480 C CA . GLN A 1 12 ? -6.761 4.513 -5.982 1.00 0.00 92 GLN A CA 7
ATOM 7481 C C . GLN A 1 12 ? -5.947 5.639 -6.631 1.00 0.00 92 GLN A C 7
ATOM 7482 O O . GLN A 1 12 ? -4.714 5.597 -6.639 1.00 0.00 92 GLN A O 7
ATOM 7496 N N . VAL A 1 13 ? -6.642 6.692 -7.064 1.00 0.00 93 VAL A N 7
ATOM 7497 C CA . VAL A 1 13 ? -6.105 7.970 -7.519 1.00 0.00 93 VAL A CA 7
ATOM 7498 C C . VAL A 1 13 ? -7.113 9.067 -7.170 1.00 0.00 93 VAL A C 7
ATOM 7499 O O . VAL A 1 13 ? -8.267 8.781 -6.843 1.00 0.00 93 VAL A O 7
ATOM 7512 N N . LEU A 1 14 ? -6.678 10.326 -7.247 1.00 0.00 94 LEU A N 7
ATOM 7513 C CA . LEU A 1 14 ? -7.539 11.495 -7.182 1.00 0.00 94 LEU A CA 7
ATOM 7514 C C . LEU A 1 14 ? -7.698 11.926 -8.631 1.00 0.00 94 LEU A C 7
ATOM 7515 O O . LEU A 1 14 ? -6.695 12.174 -9.301 1.00 0.00 94 LEU A O 7
ATOM 7531 N N . ALA A 1 15 ? -8.930 12.033 -9.114 1.00 0.00 95 ALA A N 7
ATOM 7532 C CA . ALA A 1 15 ? -9.231 12.423 -10.481 1.00 0.00 95 ALA A CA 7
ATOM 7533 C C . ALA A 1 15 ? -10.308 13.497 -10.446 1.00 0.00 95 ALA A C 7
ATOM 7534 O O . ALA A 1 15 ? -11.239 13.413 -9.641 1.00 0.00 95 ALA A O 7
ATOM 7541 N N . SER A 1 16 ? -10.173 14.517 -11.286 1.00 0.00 96 SER A N 7
ATOM 7542 C CA . SER A 1 16 ? -11.115 15.615 -11.318 1.00 0.00 96 SER A CA 7
ATOM 7543 C C . SER A 1 16 ? -12.465 15.159 -11.869 1.00 0.00 96 SER A C 7
ATOM 7544 O O . SER A 1 16 ? -12.543 14.315 -12.766 1.00 0.00 96 SER A O 7
ATOM 7552 N N . TRP A 1 17 ? -13.527 15.744 -11.318 1.00 0.00 97 TRP A N 7
ATOM 7553 C CA . TRP A 1 17 ? -14.913 15.482 -11.660 1.00 0.00 97 TRP A CA 7
ATOM 7554 C C . TRP A 1 17 ? -15.542 16.795 -12.117 1.00 0.00 97 TRP A C 7
ATOM 7555 O O . TRP A 1 17 ? -15.082 17.873 -11.719 1.00 0.00 97 TRP A O 7
ATOM 7576 N N . SER A 1 18 ? -16.599 16.707 -12.924 1.00 0.00 98 SER A N 7
ATOM 7577 C CA . SER A 1 18 ? -17.277 17.847 -13.540 1.00 0.00 98 SER A CA 7
ATOM 7578 C C . SER A 1 18 ? -17.809 18.858 -12.510 1.00 0.00 98 SER A C 7
ATOM 7579 O O . SER A 1 18 ? -18.045 20.018 -12.853 1.00 0.00 98 SER A O 7
ATOM 7587 N N . ASP A 1 19 ? -17.988 18.428 -11.255 1.00 0.00 99 ASP A N 7
ATOM 7588 C CA . ASP A 1 19 ? -18.367 19.292 -10.141 1.00 0.00 99 ASP A CA 7
ATOM 7589 C C . ASP A 1 19 ? -17.387 20.455 -9.941 1.00 0.00 99 ASP A C 7
ATOM 7590 O O . ASP A 1 19 ? -17.829 21.600 -9.797 1.00 0.00 99 ASP A O 7
ATOM 7599 N N . SER A 1 20 ? -16.072 20.179 -9.933 1.00 0.00 100 SER A N 7
ATOM 7600 C CA . SER A 1 20 ? -15.050 21.182 -9.626 1.00 0.00 100 SER A CA 7
ATOM 7601 C C . SER A 1 20 ? -13.631 20.683 -9.944 1.00 0.00 100 SER A C 7
ATOM 7602 O O . SER A 1 20 ? -12.965 21.193 -10.849 1.00 0.00 100 SER A O 7
ATOM 7610 N N . ARG A 1 21 ? -13.162 19.694 -9.178 1.00 0.00 101 ARG A N 7
ATOM 7611 C CA . ARG A 1 21 ? -11.784 19.196 -9.145 1.00 0.00 101 ARG A CA 7
ATOM 7612 C C . ARG A 1 21 ? -11.786 17.759 -8.632 1.00 0.00 101 ARG A C 7
ATOM 7613 O O . ARG A 1 21 ? -12.797 17.075 -8.756 1.00 0.00 101 ARG A O 7
ATOM 7634 N N . PHE A 1 22 ? -10.643 17.311 -8.120 1.00 0.00 102 PHE A N 7
ATOM 7635 C CA . PHE A 1 22 ? -10.367 15.999 -7.568 1.00 0.00 102 PHE A CA 7
ATOM 7636 C C . PHE A 1 22 ? -11.438 15.422 -6.637 1.00 0.00 102 PHE A C 7
ATOM 7637 O O . PHE A 1 22 ? -11.918 16.093 -5.722 1.00 0.00 102 PHE A O 7
ATOM 7654 N N . TYR A 1 23 ? -11.683 14.123 -6.835 1.00 0.00 103 TYR A N 7
ATOM 7655 C CA . TYR A 1 23 ? -12.457 13.194 -6.021 1.00 0.00 103 TYR A CA 7
ATOM 7656 C C . TYR A 1 23 ? -11.735 11.840 -6.168 1.00 0.00 103 TYR A C 7
ATOM 7657 O O . TYR A 1 23 ? -10.999 11.650 -7.145 1.00 0.00 103 TYR A O 7
ATOM 7675 N N . PRO A 1 24 ? -11.890 10.892 -5.232 1.00 0.00 104 PRO A N 7
ATOM 7676 C CA . PRO A 1 24 ? -11.227 9.595 -5.330 1.00 0.00 104 PRO A CA 7
ATOM 7677 C C . PRO A 1 24 ? -11.855 8.745 -6.445 1.00 0.00 104 PRO A C 7
ATOM 7678 O O . PRO A 1 24 ? -13.066 8.806 -6.676 1.00 0.00 104 PRO A O 7
ATOM 7689 N N . ALA A 1 25 ? -11.026 7.949 -7.128 1.00 0.00 105 ALA A N 7
ATOM 7690 C CA . ALA A 1 25 ? -11.405 7.064 -8.221 1.00 0.00 105 ALA A CA 7
ATOM 7691 C C . ALA A 1 25 ? -10.410 5.904 -8.310 1.00 0.00 105 ALA A C 7
ATOM 7692 O O . ALA A 1 25 ? -9.318 5.971 -7.746 1.00 0.00 105 ALA A O 7
ATOM 7699 N N . LYS A 1 26 ? -10.768 4.852 -9.047 1.00 0.00 106 LYS A N 7
ATOM 7700 C CA . LYS A 1 26 ? -9.922 3.686 -9.321 1.00 0.00 106 LYS A CA 7
ATOM 7701 C C . LYS A 1 26 ? -9.296 3.879 -10.705 1.00 0.00 106 LYS A C 7
ATOM 7702 O O . LYS A 1 26 ? -10.014 4.232 -11.640 1.00 0.00 106 LYS A O 7
ATOM 7721 N N . VAL A 1 27 ? -7.989 3.663 -10.869 1.00 0.00 107 VAL A N 7
ATOM 7722 C CA . VAL A 1 27 ? -7.350 3.702 -12.190 1.00 0.00 107 VAL A CA 7
ATOM 7723 C C . VAL A 1 27 ? -7.836 2.494 -12.990 1.00 0.00 107 VAL A C 7
ATOM 7724 O O . VAL A 1 27 ? -7.803 1.375 -12.475 1.00 0.00 107 VAL A O 7
ATOM 7737 N N . THR A 1 28 ? -8.171 2.692 -14.265 1.00 0.00 108 THR A N 7
ATOM 7738 C CA . THR A 1 28 ? -8.467 1.608 -15.193 1.00 0.00 108 THR A CA 7
ATOM 7739 C C . THR A 1 28 ? -7.396 1.544 -16.300 1.00 0.00 108 THR A C 7
ATOM 7740 O O . THR A 1 28 ? -7.064 0.445 -16.740 1.00 0.00 108 THR A O 7
ATOM 7751 N N . ALA A 1 29 ? -6.804 2.677 -16.718 1.00 0.00 109 ALA A N 7
ATOM 7752 C CA . ALA A 1 29 ? -5.629 2.717 -17.592 1.00 0.00 109 ALA A CA 7
ATOM 7753 C C . ALA A 1 29 ? -4.815 3.983 -17.336 1.00 0.00 109 ALA A C 7
ATOM 7754 O O . ALA A 1 29 ? -5.316 4.953 -16.768 1.00 0.00 109 ALA A O 7
ATOM 7761 N N . VAL A 1 30 ? -3.574 3.981 -17.815 1.00 0.00 110 VAL A N 7
ATOM 7762 C CA . VAL A 1 30 ? -2.663 5.120 -17.829 1.00 0.00 110 VAL A CA 7
ATOM 7763 C C . VAL A 1 30 ? -1.972 5.058 -19.198 1.00 0.00 110 VAL A C 7
ATOM 7764 O O . VAL A 1 30 ? -1.660 3.959 -19.668 1.00 0.00 110 VAL A O 7
ATOM 7777 N N . ASN A 1 31 ? -1.746 6.206 -19.840 1.00 0.00 111 ASN A N 7
ATOM 7778 C CA . ASN A 1 31 ? -1.292 6.273 -21.229 1.00 0.00 111 ASN A CA 7
ATOM 7779 C C . ASN A 1 31 ? -0.086 7.198 -21.274 1.00 0.00 111 ASN A C 7
ATOM 7780 O O . ASN A 1 31 ? -0.200 8.366 -20.895 1.00 0.00 111 ASN A O 7
ATOM 7791 N N . LYS A 1 32 ? 1.056 6.704 -21.767 1.00 0.00 112 LYS A N 7
ATOM 7792 C CA . LYS A 1 32 ? 2.322 7.450 -21.800 1.00 0.00 112 LYS A CA 7
ATOM 7793 C C . LYS A 1 32 ? 2.220 8.741 -22.624 1.00 0.00 112 LYS A C 7
ATOM 7794 O O . LYS A 1 32 ? 3.011 9.660 -22.409 1.00 0.00 112 LYS A O 7
ATOM 7813 N N . ASP A 1 33 ? 1.241 8.836 -23.529 1.00 0.00 113 ASP A N 7
ATOM 7814 C CA . ASP A 1 33 ? 0.940 10.057 -24.281 1.00 0.00 113 ASP A CA 7
ATOM 7815 C C . ASP A 1 33 ? 0.657 11.250 -23.357 1.00 0.00 113 ASP A C 7
ATOM 7816 O O . ASP A 1 33 ? 0.961 12.390 -23.715 1.00 0.00 113 ASP A O 7
ATOM 7825 N N . GLY A 1 34 ? 0.122 10.994 -22.156 1.00 0.00 114 GLY A N 7
ATOM 7826 C CA . GLY A 1 34 ? -0.124 11.999 -21.124 1.00 0.00 114 GLY A CA 7
ATOM 7827 C C . GLY A 1 34 ? -1.550 11.945 -20.580 1.00 0.00 114 GLY A C 7
ATOM 7828 O O . GLY A 1 34 ? -2.051 12.965 -20.097 1.00 0.00 114 GLY A O 7
ATOM 7832 N N . THR A 1 35 ? -2.230 10.799 -20.679 1.00 0.00 115 THR A N 7
ATOM 7833 C CA . THR A 1 35 ? -3.644 10.675 -20.336 1.00 0.00 115 THR A CA 7
ATOM 7834 C C . THR A 1 35 ? -3.868 9.489 -19.392 1.00 0.00 115 THR A C 7
ATOM 7835 O O . THR A 1 35 ? -2.964 8.699 -19.109 1.00 0.00 115 THR A O 7
ATOM 7846 N N . TYR A 1 36 ? -5.088 9.396 -18.881 1.00 0.00 116 TYR A N 7
ATOM 7847 C CA . TYR A 1 36 ? -5.517 8.520 -17.812 1.00 0.00 116 TYR A CA 7
ATOM 7848 C C . TYR A 1 36 ? -6.921 8.048 -18.136 1.00 0.00 116 TYR A C 7
ATOM 7849 O O . TYR A 1 36 ? -7.685 8.790 -18.755 1.00 0.00 116 TYR A O 7
ATOM 7867 N N . THR A 1 37 ? -7.294 6.888 -17.615 1.00 0.00 117 THR A N 7
ATOM 7868 C CA . THR A 1 37 ? -8.661 6.403 -17.642 1.00 0.00 117 THR A CA 7
ATOM 7869 C C . THR A 1 37 ? -8.939 5.944 -16.216 1.00 0.00 117 THR A C 7
ATOM 7870 O O . THR A 1 37 ? -8.102 5.279 -15.594 1.00 0.00 117 THR A O 7
ATOM 7881 N N . VAL A 1 38 ? -10.076 6.356 -15.664 1.00 0.00 118 VAL A N 7
ATOM 7882 C CA . VAL A 1 38 ? -10.427 6.100 -14.275 1.00 0.00 118 VAL A CA 7
ATOM 7883 C C . VAL A 1 38 ? -11.904 5.728 -14.208 1.00 0.00 118 VAL A C 7
ATOM 7884 O O . VAL A 1 38 ? -12.699 6.157 -15.047 1.00 0.00 118 VAL A O 7
ATOM 7897 N N . LYS A 1 39 ? -12.275 4.983 -13.170 1.00 0.00 119 LYS A N 7
ATOM 7898 C CA . LYS A 1 39 ? -13.643 4.617 -12.840 1.00 0.00 119 LYS A CA 7
ATOM 7899 C C . LYS A 1 39 ? -13.958 5.214 -11.477 1.00 0.00 119 LYS A C 7
ATOM 7900 O O . LYS A 1 39 ? -13.212 4.986 -10.525 1.00 0.00 119 LYS A O 7
ATOM 7919 N N . PHE A 1 40 ? -15.032 5.988 -11.378 1.00 0.00 120 PHE A N 7
ATOM 7920 C CA . PHE A 1 40 ? -15.563 6.435 -10.098 1.00 0.00 120 PHE A CA 7
ATOM 7921 C C . PHE A 1 40 ? -16.402 5.296 -9.522 1.00 0.00 120 PHE A C 7
ATOM 7922 O O . PHE A 1 40 ? -17.019 4.533 -10.269 1.00 0.00 120 PHE A O 7
ATOM 7939 N N . TYR A 1 41 ? -16.476 5.212 -8.193 1.00 0.00 121 TYR A N 7
ATOM 7940 C CA . TYR A 1 41 ? -17.116 4.096 -7.487 1.00 0.00 121 TYR A CA 7
ATOM 7941 C C . TYR A 1 41 ? -18.626 3.997 -7.755 1.00 0.00 121 TYR A C 7
ATOM 7942 O O . TYR A 1 41 ? -19.202 2.913 -7.637 1.00 0.00 121 TYR A O 7
ATOM 7960 N N . ASP A 1 42 ? -19.258 5.113 -8.141 1.00 0.00 122 ASP A N 7
ATOM 7961 C CA . ASP A 1 42 ? -20.668 5.147 -8.535 1.00 0.00 122 ASP A CA 7
ATOM 7962 C C . ASP A 1 42 ? -20.934 4.317 -9.801 1.00 0.00 122 ASP A C 7
ATOM 7963 O O . ASP A 1 42 ? -22.035 3.781 -9.963 1.00 0.00 122 ASP A O 7
ATOM 7972 N N . GLY A 1 43 ? -19.928 4.171 -10.676 1.00 0.00 123 GLY A N 7
ATOM 7973 C CA . GLY A 1 43 ? -19.982 3.351 -11.884 1.00 0.00 123 GLY A CA 7
ATOM 7974 C C . GLY A 1 43 ? -19.503 4.094 -13.136 1.00 0.00 123 GLY A C 7
ATOM 7975 O O . GLY A 1 43 ? -19.175 3.450 -14.134 1.00 0.00 123 GLY A O 7
ATOM 7979 N N . VAL A 1 44 ? -19.466 5.434 -13.101 1.00 0.00 124 VAL A N 7
ATOM 7980 C CA . VAL A 1 44 ? -19.028 6.276 -14.219 1.00 0.00 124 VAL A CA 7
ATOM 7981 C C . VAL A 1 44 ? -17.550 5.996 -14.526 1.00 0.00 124 VAL A C 7
ATOM 7982 O O . VAL A 1 44 ? -16.755 5.763 -13.615 1.00 0.00 124 VAL A O 7
ATOM 7995 N N . VAL A 1 45 ? -17.168 6.080 -15.802 1.00 0.00 125 VAL A N 7
ATOM 7996 C CA . VAL A 1 45 ? -15.798 5.919 -16.284 1.00 0.00 125 VAL A CA 7
ATOM 7997 C C . VAL A 1 45 ? -15.517 7.122 -17.195 1.00 0.00 125 VAL A C 7
ATOM 7998 O O . VAL A 1 45 ? -16.422 7.586 -17.897 1.00 0.00 125 VAL A O 7
ATOM 8011 N N . GLN A 1 46 ? -14.283 7.631 -17.192 1.00 0.00 126 GLN A N 7
ATOM 8012 C CA . GLN A 1 46 ? -13.871 8.742 -18.053 1.00 0.00 126 GLN A CA 7
ATOM 8013 C C . GLN A 1 46 ? -12.398 8.593 -18.443 1.00 0.00 126 GLN A C 7
ATOM 8014 O O . GLN A 1 46 ? -11.611 8.021 -17.680 1.00 0.00 126 GLN A O 7
ATOM 8028 N N . THR A 1 47 ? -12.032 9.175 -19.585 1.00 0.00 127 THR A N 7
ATOM 8029 C CA . THR A 1 47 ? -10.650 9.334 -20.027 1.00 0.00 127 THR A CA 7
ATOM 8030 C C . THR A 1 47 ? -10.337 10.823 -19.864 1.00 0.00 127 THR A C 7
ATOM 8031 O O . THR A 1 47 ? -11.136 11.675 -20.262 1.00 0.00 127 THR A O 7
ATOM 8042 N N . VAL A 1 48 ? -9.200 11.141 -19.248 1.00 0.00 128 VAL A N 7
ATOM 8043 C CA . VAL A 1 48 ? -8.824 12.482 -18.802 1.00 0.00 128 VAL A CA 7
ATOM 8044 C C . VAL A 1 48 ? -7.302 12.649 -18.917 1.00 0.00 128 VAL A C 7
ATOM 8045 O O . VAL A 1 48 ? -6.599 11.706 -19.292 1.00 0.00 128 VAL A O 7
ATOM 8058 N N . LYS A 1 49 ? -6.768 13.840 -18.639 1.00 0.00 129 LYS A N 7
ATOM 8059 C CA . LYS A 1 49 ? -5.358 14.176 -18.866 1.00 0.00 129 LYS A CA 7
ATOM 8060 C C . LYS A 1 49 ? -4.569 14.066 -17.566 1.00 0.00 129 LYS A C 7
ATOM 8061 O O . LYS A 1 49 ? -5.158 14.024 -16.488 1.00 0.00 129 LYS A O 7
ATOM 8080 N N . HIS A 1 50 ? -3.235 14.110 -17.650 1.00 0.00 130 HIS A N 7
ATOM 8081 C CA . HIS A 1 50 ? -2.368 14.204 -16.469 1.00 0.00 130 HIS A CA 7
ATOM 8082 C C . HIS A 1 50 ? -2.777 15.386 -15.578 1.00 0.00 130 HIS A C 7
ATOM 8083 O O . HIS A 1 50 ? -2.883 15.221 -14.365 1.00 0.00 130 HIS A O 7
ATOM 8097 N N . ILE A 1 51 ? -3.091 16.547 -16.163 1.00 0.00 131 ILE A N 7
ATOM 8098 C CA . ILE A 1 51 ? -3.517 17.723 -15.397 1.00 0.00 131 ILE A CA 7
ATOM 8099 C C . ILE A 1 51 ? -4.807 17.491 -14.589 1.00 0.00 131 ILE A C 7
ATOM 8100 O O . ILE A 1 51 ? -5.125 18.308 -13.723 1.00 0.00 131 ILE A O 7
ATOM 8116 N N . HIS A 1 52 ? -5.540 16.401 -14.843 1.00 0.00 132 HIS A N 7
ATOM 8117 C CA . HIS A 1 52 ? -6.784 16.080 -14.156 1.00 0.00 132 HIS A CA 7
ATOM 8118 C C . HIS A 1 52 ? -6.620 14.940 -13.146 1.00 0.00 132 HIS A C 7
ATOM 8119 O O . HIS A 1 52 ? -7.595 14.629 -12.468 1.00 0.00 132 HIS A O 7
ATOM 8133 N N . VAL A 1 53 ? -5.464 14.265 -13.056 1.00 0.00 133 VAL A N 7
ATOM 8134 C CA . VAL A 1 53 ? -5.302 13.060 -12.221 1.00 0.00 133 VAL A CA 7
ATOM 8135 C C . VAL A 1 53 ? -3.937 13.000 -11.529 1.00 0.00 133 VAL A C 7
ATOM 8136 O O . VAL A 1 53 ? -2.892 13.247 -12.135 1.00 0.00 133 VAL A O 7
ATOM 8149 N N . LYS A 1 54 ? -3.922 12.572 -10.263 1.00 0.00 134 LYS A N 7
ATOM 8150 C CA . LYS A 1 54 ? -2.699 12.309 -9.500 1.00 0.00 134 LYS A CA 7
ATOM 8151 C C . LYS A 1 54 ? -2.962 11.206 -8.468 1.00 0.00 134 LYS A C 7
ATOM 8152 O O . LYS A 1 54 ? -4.080 10.708 -8.372 1.00 0.00 134 LYS A O 7
ATOM 8171 N N . ALA A 1 55 ? -1.934 10.785 -7.723 1.00 0.00 135 ALA A N 7
ATOM 8172 C CA . ALA A 1 55 ? -2.058 9.814 -6.632 1.00 0.00 135 ALA A CA 7
ATOM 8173 C C . ALA A 1 55 ? -2.997 10.334 -5.531 1.00 0.00 135 ALA A C 7
ATOM 8174 O O . ALA A 1 55 ? -3.354 11.513 -5.520 1.00 0.00 135 ALA A O 7
ATOM 8181 N N . PHE A 1 56 ? -3.380 9.469 -4.579 1.00 0.00 136 PHE A N 7
ATOM 8182 C CA . PHE A 1 56 ? -4.080 9.946 -3.380 1.00 0.00 136 PHE A CA 7
ATOM 8183 C C . PHE A 1 56 ? -3.163 10.842 -2.522 1.00 0.00 136 PHE A C 7
ATOM 8184 O O . PHE A 1 56 ? -3.648 11.613 -1.696 1.00 0.00 136 PHE A O 7
ATOM 8201 N N . SER A 1 57 ? -1.848 10.800 -2.754 1.00 0.00 137 SER A N 7
ATOM 8202 C CA . SER A 1 57 ? -0.869 11.716 -2.194 1.00 0.00 137 SER A CA 7
ATOM 8203 C C . SER A 1 57 ? -1.197 13.125 -2.691 1.00 0.00 137 SER A C 7
ATOM 8204 O O . SER A 1 57 ? -1.203 13.370 -3.899 1.00 0.00 137 SER A O 7
ATOM 8212 N N . LYS A 1 58 ? -1.489 14.050 -1.767 1.00 0.00 138 LYS A N 7
ATOM 8213 C CA . LYS A 1 58 ? -1.996 15.371 -2.144 1.00 0.00 138 LYS A CA 7
ATOM 8214 C C . LYS A 1 58 ? -1.036 16.153 -3.050 1.00 0.00 138 LYS A C 7
ATOM 8215 O O . LYS A 1 58 ? -1.502 16.954 -3.857 1.00 0.00 138 LYS A O 7
ATOM 8234 N N . ASP A 1 59 ? 0.279 15.941 -2.908 1.00 0.00 139 ASP A N 7
ATOM 8235 C CA . ASP A 1 59 ? 1.296 16.777 -3.550 1.00 0.00 139 ASP A CA 7
ATOM 8236 C C . ASP A 1 59 ? 1.284 16.676 -5.080 1.00 0.00 139 ASP A C 7
ATOM 8237 O O . ASP A 1 59 ? 0.882 17.633 -5.743 1.00 0.00 139 ASP A O 7
ATOM 8246 N N . GLN A 1 60 ? 1.700 15.535 -5.654 1.00 0.00 140 GLN A N 7
ATOM 8247 C CA . GLN A 1 60 ? 1.948 15.394 -7.095 1.00 0.00 140 GLN A CA 7
ATOM 8248 C C . GLN A 1 60 ? 1.706 13.954 -7.576 1.00 0.00 140 GLN A C 7
ATOM 8249 O O . GLN A 1 60 ? 1.463 13.042 -6.790 1.00 0.00 140 GLN A O 7
ATOM 8263 N N . ASN A 1 61 ? 1.774 13.766 -8.901 1.00 0.00 141 ASN A N 7
ATOM 8264 C CA . ASN A 1 61 ? 1.548 12.497 -9.599 1.00 0.00 141 ASN A CA 7
ATOM 8265 C C . ASN A 1 61 ? 2.719 11.539 -9.381 1.00 0.00 141 ASN A C 7
ATOM 8266 O O . ASN A 1 61 ? 3.838 11.996 -9.155 1.00 0.00 141 ASN A O 7
ATOM 8277 N N . ILE A 1 62 ? 2.501 10.220 -9.470 1.00 0.00 142 ILE A N 7
ATOM 8278 C CA . ILE A 1 62 ? 3.549 9.215 -9.230 1.00 0.00 142 ILE A CA 7
ATOM 8279 C C . ILE A 1 62 ? 3.474 8.046 -10.251 1.00 0.00 142 ILE A C 7
ATOM 8280 O O . ILE A 1 62 ? 3.994 6.965 -9.980 1.00 0.00 142 ILE A O 7
ATOM 8296 N N . VAL A 1 63 ? 2.861 8.225 -11.437 1.00 0.00 143 VAL A N 7
ATOM 8297 C CA . VAL A 1 63 ? 2.956 7.227 -12.521 1.00 0.00 143 VAL A CA 7
ATOM 8298 C C . VAL A 1 63 ? 2.782 7.854 -13.913 1.00 0.00 143 VAL A C 7
ATOM 8299 O O . VAL A 1 63 ? 3.644 7.643 -14.766 1.00 0.00 143 VAL A O 7
ATOM 8312 N N . GLY A 1 64 ? 1.724 8.643 -14.157 1.00 0.00 144 GLY A N 7
ATOM 8313 C CA . GLY A 1 64 ? 1.474 9.232 -15.476 1.00 0.00 144 GLY A CA 7
ATOM 8314 C C . GLY A 1 64 ? 2.573 10.222 -15.870 1.00 0.00 144 GLY A C 7
ATOM 8315 O O . GLY A 1 64 ? 2.998 10.257 -17.026 1.00 0.00 144 GLY A O 7
ATOM 8319 N N . ASN A 1 65 ? 3.072 10.988 -14.895 1.00 0.00 145 ASN A N 7
ATOM 8320 C CA . ASN A 1 65 ? 4.252 11.846 -15.006 1.00 0.00 145 ASN A CA 7
ATOM 8321 C C . ASN A 1 65 ? 4.823 11.936 -13.592 1.00 0.00 145 ASN A C 7
ATOM 8322 O O . ASN A 1 65 ? 4.532 12.873 -12.853 1.00 0.00 145 ASN A O 7
ATOM 8333 N N . ALA A 1 66 ? 5.493 10.862 -13.160 1.00 0.00 146 ALA A N 7
ATOM 8334 C CA . ALA A 1 66 ? 5.903 10.691 -11.771 1.00 0.00 146 ALA A CA 7
ATOM 8335 C C . ALA A 1 66 ? 6.813 11.820 -11.281 1.00 0.00 146 ALA A C 7
ATOM 8336 O O . ALA A 1 66 ? 7.775 12.199 -11.954 1.00 0.00 146 ALA A O 7
ATOM 8343 N N . ARG A 1 67 ? 6.500 12.320 -10.082 1.00 0.00 147 ARG A N 7
ATOM 8344 C CA . ARG A 1 67 ? 7.086 13.514 -9.469 1.00 0.00 147 ARG A CA 7
ATOM 8345 C C . ARG A 1 67 ? 7.088 13.395 -7.944 1.00 0.00 147 ARG A C 7
ATOM 8346 O O . ARG A 1 67 ? 8.087 13.733 -7.309 1.00 0.00 147 ARG A O 7
ATOM 8367 N N . GLY A 1 68 ? 5.966 12.956 -7.362 1.00 0.00 200 GLY A N 7
ATOM 8368 C CA . GLY A 1 68 ? 5.742 12.985 -5.920 1.00 0.00 200 GLY A CA 7
ATOM 8369 C C . GLY A 1 68 ? 6.205 11.714 -5.224 1.00 0.00 200 GLY A C 7
ATOM 8370 O O . GLY A 1 68 ? 6.961 10.904 -5.766 1.00 0.00 200 GLY A O 7
ATOM 8374 N N . SER A 1 69 ? 5.704 11.578 -3.999 1.00 0.00 201 SER A N 7
ATOM 8375 C CA . SER A 1 69 ? 6.092 10.597 -3.001 1.00 0.00 201 SER A CA 7
ATOM 8376 C C . SER A 1 69 ? 4.826 10.260 -2.203 1.00 0.00 201 SER A C 7
ATOM 8377 O O . SER A 1 69 ? 3.945 11.116 -2.065 1.00 0.00 201 SER A O 7
ATOM 8385 N N . ARG A 1 70 ? 4.688 9.012 -1.741 1.00 0.00 363 ARG A N 7
ATOM 8386 C CA . ARG A 1 70 ? 3.426 8.543 -1.161 1.00 0.00 363 ARG A CA 7
ATOM 8387 C C . ARG A 1 70 ? 3.041 9.361 0.077 1.00 0.00 363 ARG A C 7
ATOM 8388 O O . ARG A 1 70 ? 3.873 9.599 0.956 1.00 0.00 363 ARG A O 7
ATOM 8409 N N . ALA A 1 71 ? 1.777 9.785 0.128 1.00 0.00 364 ALA A N 7
ATOM 8410 C CA . ALA A 1 71 ? 1.160 10.563 1.199 1.00 0.00 364 ALA A CA 7
ATOM 8411 C C . ALA A 1 71 ? -0.359 10.307 1.124 1.00 0.00 364 ALA A C 7
ATOM 8412 O O . ALA A 1 71 ? -0.787 9.262 0.628 1.00 0.00 364 ALA A O 7
ATOM 8419 N N . HIS A 1 72 ? -1.185 11.257 1.575 1.00 0.00 365 HIS A N 7
ATOM 8420 C CA . HIS A 1 72 ? -2.647 11.186 1.489 1.00 0.00 365 HIS A CA 7
ATOM 8421 C C . HIS A 1 72 ? -3.239 12.580 1.277 1.00 0.00 365 HIS A C 7
ATOM 8422 O O . HIS A 1 72 ? -2.492 13.543 1.071 1.00 0.00 365 HIS A O 7
ATOM 8436 N N . SER A 1 73 ? -4.568 12.672 1.266 1.00 0.00 366 SER A N 7
ATOM 8437 C CA . SER A 1 73 ? -5.355 13.869 1.026 1.00 0.00 366 SER A CA 7
ATOM 8438 C C . SER A 1 73 ? -6.684 13.730 1.790 1.00 0.00 366 SER A C 7
ATOM 8439 O O . SER A 1 73 ? -6.949 12.702 2.429 1.00 0.00 366 SER A O 7
ATOM 8447 N N . SER A 1 74 ? -7.532 14.755 1.681 1.00 0.00 367 SER A N 7
ATOM 8448 C CA . SER A 1 74 ? -8.831 14.844 2.339 1.00 0.00 367 SER A CA 7
ATOM 8449 C C . SER A 1 74 ? -9.967 15.089 1.331 1.00 0.00 367 SER A C 7
ATOM 8450 O O . SER A 1 74 ? -11.128 15.181 1.735 1.00 0.00 367 SER A O 7
ATOM 8458 N N . HIS A 1 75 ? -9.667 15.187 0.026 1.00 0.00 368 HIS A N 7
ATOM 8459 C CA . HIS A 1 75 ? -10.699 15.262 -1.007 1.00 0.00 368 HIS A CA 7
ATOM 8460 C C . HIS A 1 75 ? -11.378 13.896 -1.092 1.00 0.00 368 HIS A C 7
ATOM 8461 O O . HIS A 1 75 ? -10.736 12.915 -1.469 1.00 0.00 368 HIS A O 7
ATOM 8475 N N . LEU A 1 76 ? -12.665 13.830 -0.742 1.00 0.00 369 LEU A N 7
ATOM 8476 C CA . LEU A 1 76 ? -13.518 12.640 -0.761 1.00 0.00 369 LEU A CA 7
ATOM 8477 C C . LEU A 1 76 ? -14.902 13.098 -1.226 1.00 0.00 369 LEU A C 7
ATOM 8478 O O . LEU A 1 76 ? -15.255 14.271 -1.076 1.00 0.00 369 LEU A O 7
ATOM 8520 N N . SER A 1 78 ? -18.989 13.338 -0.844 1.00 0.00 371 SER A N 7
ATOM 8521 C CA . SER A 1 78 ? -19.866 13.560 0.308 1.00 0.00 371 SER A CA 7
ATOM 8522 C C . SER A 1 78 ? -20.643 12.295 0.708 1.00 0.00 371 SER A C 7
ATOM 8523 O O . SER A 1 78 ? -20.970 12.105 1.882 1.00 0.00 371 SER A O 7
ATOM 8531 N N . LYS A 1 79 ? -20.915 11.408 -0.262 1.00 0.00 372 LYS A N 7
ATOM 8532 C CA . LYS A 1 79 ? -21.595 10.131 -0.026 1.00 0.00 372 LYS A CA 7
ATOM 8533 C C . LYS A 1 79 ? -20.680 9.125 0.690 1.00 0.00 372 LYS A C 7
ATOM 8534 O O . LYS A 1 79 ? -21.183 8.215 1.351 1.00 0.00 372 LYS A O 7
ATOM 8553 N N . LYS A 1 80 ? -19.353 9.248 0.539 1.00 0.00 373 LYS A N 7
ATOM 8554 C CA . LYS A 1 80 ? -18.400 8.282 1.089 1.00 0.00 373 LYS A CA 7
ATOM 8555 C C . LYS A 1 80 ? -18.477 8.290 2.625 1.00 0.00 373 LYS A C 7
ATOM 8556 O O . LYS A 1 80 ? -18.722 9.336 3.237 1.00 0.00 373 LYS A O 7
ATOM 8575 N N . GLY A 1 81 ? -18.199 7.141 3.241 1.00 0.00 374 GLY A N 7
ATOM 8576 C CA . GLY A 1 81 ? -18.001 6.969 4.672 1.00 0.00 374 GLY A CA 7
ATOM 8577 C C . GLY A 1 81 ? -16.969 5.866 4.870 1.00 0.00 374 GLY A C 7
ATOM 8578 O O . GLY A 1 81 ? -15.943 5.878 4.149 1.00 0.00 374 GLY A O 7
ATOM 8583 N N . SER A 1 4 ? 1.803 0.738 2.268 1.00 0.00 84 SER A N 8
ATOM 8584 C CA . SER A 1 4 ? 2.546 0.922 0.997 1.00 0.00 84 SER A CA 8
ATOM 8585 C C . SER A 1 4 ? 1.571 1.047 -0.185 1.00 0.00 84 SER A C 8
ATOM 8586 O O . SER A 1 4 ? 0.602 0.283 -0.276 1.00 0.00 84 SER A O 8
ATOM 8594 N N . SER A 1 5 ? 1.822 1.998 -1.093 1.00 0.00 85 SER A N 8
ATOM 8595 C CA . SER A 1 5 ? 0.970 2.293 -2.246 1.00 0.00 85 SER A CA 8
ATOM 8596 C C . SER A 1 5 ? 1.847 2.667 -3.442 1.00 0.00 85 SER A C 8
ATOM 8597 O O . SER A 1 5 ? 2.990 3.106 -3.267 1.00 0.00 85 SER A O 8
ATOM 8605 N N . GLU A 1 6 ? 1.322 2.476 -4.652 1.00 0.00 86 GLU A N 8
ATOM 8606 C CA . GLU A 1 6 ? 2.038 2.686 -5.909 1.00 0.00 86 GLU A CA 8
ATOM 8607 C C . GLU A 1 6 ? 1.122 3.291 -6.996 1.00 0.00 86 GLU A C 8
ATOM 8608 O O . GLU A 1 6 ? 1.594 3.650 -8.078 1.00 0.00 86 GLU A O 8
ATOM 8620 N N . PHE A 1 7 ? -0.167 3.471 -6.690 1.00 0.00 87 PHE A N 8
ATOM 8621 C CA . PHE A 1 7 ? -1.179 4.172 -7.481 1.00 0.00 87 PHE A CA 8
ATOM 8622 C C . PHE A 1 7 ? -1.255 3.701 -8.941 1.00 0.00 87 PHE A C 8
ATOM 8623 O O . PHE A 1 7 ? -1.394 4.512 -9.860 1.00 0.00 87 PHE A O 8
ATOM 8640 N N . GLN A 1 8 ? -1.130 2.385 -9.152 1.00 0.00 88 GLN A N 8
ATOM 8641 C CA . GLN A 1 8 ? -1.139 1.760 -10.467 1.00 0.00 88 GLN A CA 8
ATOM 8642 C C . GLN A 1 8 ? -2.575 1.522 -10.980 1.00 0.00 88 GLN A C 8
ATOM 8643 O O . GLN A 1 8 ? -3.551 1.947 -10.364 1.00 0.00 88 GLN A O 8
ATOM 8657 N N . ILE A 1 9 ? -2.717 0.843 -12.128 1.00 0.00 89 ILE A N 8
ATOM 8658 C CA . ILE A 1 9 ? -4.024 0.406 -12.630 1.00 0.00 89 ILE A CA 8
ATOM 8659 C C . ILE A 1 9 ? -4.744 -0.395 -11.536 1.00 0.00 89 ILE A C 8
ATOM 8660 O O . ILE A 1 9 ? -4.116 -1.142 -10.783 1.00 0.00 89 ILE A O 8
ATOM 8676 N N . ASN A 1 10 ? -6.071 -0.229 -11.472 1.00 0.00 90 ASN A N 8
ATOM 8677 C CA . ASN A 1 10 ? -6.997 -0.779 -10.482 1.00 0.00 90 ASN A CA 8
ATOM 8678 C C . ASN A 1 10 ? -6.771 -0.257 -9.057 1.00 0.00 90 ASN A C 8
ATOM 8679 O O . ASN A 1 10 ? -7.537 -0.624 -8.166 1.00 0.00 90 ASN A O 8
ATOM 8690 N N . GLU A 1 11 ? -5.793 0.616 -8.820 1.00 0.00 91 GLU A N 8
ATOM 8691 C CA . GLU A 1 11 ? -5.503 1.189 -7.510 1.00 0.00 91 GLU A CA 8
ATOM 8692 C C . GLU A 1 11 ? -6.198 2.556 -7.385 1.00 0.00 91 GLU A C 8
ATOM 8693 O O . GLU A 1 11 ? -6.771 3.068 -8.350 1.00 0.00 91 GLU A O 8
ATOM 8705 N N . GLN A 1 12 ? -6.169 3.140 -6.188 1.00 0.00 92 GLN A N 8
ATOM 8706 C CA . GLN A 1 12 ? -6.740 4.449 -5.888 1.00 0.00 92 GLN A CA 8
ATOM 8707 C C . GLN A 1 12 ? -5.934 5.565 -6.564 1.00 0.00 92 GLN A C 8
ATOM 8708 O O . GLN A 1 12 ? -4.708 5.481 -6.665 1.00 0.00 92 GLN A O 8
ATOM 8722 N N . VAL A 1 13 ? -6.620 6.650 -6.923 1.00 0.00 93 VAL A N 8
ATOM 8723 C CA . VAL A 1 13 ? -6.080 7.923 -7.389 1.00 0.00 93 VAL A CA 8
ATOM 8724 C C . VAL A 1 13 ? -7.039 9.046 -6.982 1.00 0.00 93 VAL A C 8
ATOM 8725 O O . VAL A 1 13 ? -8.146 8.794 -6.502 1.00 0.00 93 VAL A O 8
ATOM 8738 N N . LEU A 1 14 ? -6.612 10.291 -7.180 1.00 0.00 94 LEU A N 8
ATOM 8739 C CA . LEU A 1 14 ? -7.441 11.477 -7.085 1.00 0.00 94 LEU A CA 8
ATOM 8740 C C . LEU A 1 14 ? -7.633 11.895 -8.532 1.00 0.00 94 LEU A C 8
ATOM 8741 O O . LEU A 1 14 ? -6.651 12.030 -9.262 1.00 0.00 94 LEU A O 8
ATOM 8757 N N . ALA A 1 15 ? -8.874 12.117 -8.949 1.00 0.00 95 ALA A N 8
ATOM 8758 C CA . ALA A 1 15 ? -9.206 12.496 -10.307 1.00 0.00 95 ALA A CA 8
ATOM 8759 C C . ALA A 1 15 ? -10.236 13.612 -10.257 1.00 0.00 95 ALA A C 8
ATOM 8760 O O . ALA A 1 15 ? -11.098 13.617 -9.375 1.00 0.00 95 ALA A O 8
ATOM 8767 N N . SER A 1 16 ? -10.140 14.554 -11.185 1.00 0.00 96 SER A N 8
ATOM 8768 C CA . SER A 1 16 ? -11.064 15.660 -11.299 1.00 0.00 96 SER A CA 8
ATOM 8769 C C . SER A 1 16 ? -12.416 15.120 -11.760 1.00 0.00 96 SER A C 8
ATOM 8770 O O . SER A 1 16 ? -12.581 14.751 -12.926 1.00 0.00 96 SER A O 8
ATOM 8778 N N . TRP A 1 17 ? -13.354 15.013 -10.818 1.00 0.00 97 TRP A N 8
ATOM 8779 C CA . TRP A 1 17 ? -14.712 14.599 -11.117 1.00 0.00 97 TRP A CA 8
ATOM 8780 C C . TRP A 1 17 ? -15.390 15.691 -11.935 1.00 0.00 97 TRP A C 8
ATOM 8781 O O . TRP A 1 17 ? -15.026 16.870 -11.838 1.00 0.00 97 TRP A O 8
ATOM 8802 N N . SER A 1 18 ? -16.413 15.297 -12.690 1.00 0.00 98 SER A N 8
ATOM 8803 C CA . SER A 1 18 ? -17.186 16.178 -13.551 1.00 0.00 98 SER A CA 8
ATOM 8804 C C . SER A 1 18 ? -17.839 17.333 -12.767 1.00 0.00 98 SER A C 8
ATOM 8805 O O . SER A 1 18 ? -18.190 18.356 -13.358 1.00 0.00 98 SER A O 8
ATOM 8813 N N . ASP A 1 19 ? -17.976 17.189 -11.442 1.00 0.00 99 ASP A N 8
ATOM 8814 C CA . ASP A 1 19 ? -18.421 18.249 -10.546 1.00 0.00 99 ASP A CA 8
ATOM 8815 C C . ASP A 1 19 ? -17.523 19.495 -10.601 1.00 0.00 99 ASP A C 8
ATOM 8816 O O . ASP A 1 19 ? -18.048 20.597 -10.786 1.00 0.00 99 ASP A O 8
ATOM 8825 N N . SER A 1 20 ? -16.195 19.343 -10.450 1.00 0.00 100 SER A N 8
ATOM 8826 C CA . SER A 1 20 ? -15.272 20.479 -10.378 1.00 0.00 100 SER A CA 8
ATOM 8827 C C . SER A 1 20 ? -13.792 20.057 -10.462 1.00 0.00 100 SER A C 8
ATOM 8828 O O . SER A 1 20 ? -13.151 20.258 -11.497 1.00 0.00 100 SER A O 8
ATOM 8836 N N . ARG A 1 21 ? -13.242 19.483 -9.379 1.00 0.00 101 ARG A N 8
ATOM 8837 C CA . ARG A 1 21 ? -11.833 19.095 -9.238 1.00 0.00 101 ARG A CA 8
ATOM 8838 C C . ARG A 1 21 ? -11.736 17.746 -8.526 1.00 0.00 101 ARG A C 8
ATOM 8839 O O . ARG A 1 21 ? -12.661 16.949 -8.634 1.00 0.00 101 ARG A O 8
ATOM 8860 N N . PHE A 1 22 ? -10.594 17.454 -7.907 1.00 0.00 102 PHE A N 8
ATOM 8861 C CA . PHE A 1 22 ? -10.234 16.158 -7.358 1.00 0.00 102 PHE A CA 8
ATOM 8862 C C . PHE A 1 22 ? -11.247 15.580 -6.365 1.00 0.00 102 PHE A C 8
ATOM 8863 O O . PHE A 1 22 ? -11.684 16.258 -5.436 1.00 0.00 102 PHE A O 8
ATOM 8880 N N . TYR A 1 23 ? -11.512 14.287 -6.542 1.00 0.00 103 TYR A N 8
ATOM 8881 C CA . TYR A 1 23 ? -12.239 13.358 -5.678 1.00 0.00 103 TYR A CA 8
ATOM 8882 C C . TYR A 1 23 ? -11.491 12.016 -5.800 1.00 0.00 103 TYR A C 8
ATOM 8883 O O . TYR A 1 23 ? -10.750 11.836 -6.769 1.00 0.00 103 TYR A O 8
ATOM 8901 N N . PRO A 1 24 ? -11.669 11.053 -4.879 1.00 0.00 104 PRO A N 8
ATOM 8902 C CA . PRO A 1 24 ? -11.095 9.720 -5.041 1.00 0.00 104 PRO A CA 8
ATOM 8903 C C . PRO A 1 24 ? -11.749 8.986 -6.225 1.00 0.00 104 PRO A C 8
ATOM 8904 O O . PRO A 1 24 ? -12.946 9.146 -6.482 1.00 0.00 104 PRO A O 8
ATOM 8915 N N . ALA A 1 25 ? -10.962 8.163 -6.924 1.00 0.00 105 ALA A N 8
ATOM 8916 C CA . ALA A 1 25 ? -11.363 7.332 -8.055 1.00 0.00 105 ALA A CA 8
ATOM 8917 C C . ALA A 1 25 ? -10.413 6.133 -8.156 1.00 0.00 105 ALA A C 8
ATOM 8918 O O . ALA A 1 25 ? -9.348 6.120 -7.536 1.00 0.00 105 ALA A O 8
ATOM 8925 N N . LYS A 1 26 ? -10.780 5.133 -8.955 1.00 0.00 106 LYS A N 8
ATOM 8926 C CA . LYS A 1 26 ? -9.989 3.934 -9.238 1.00 0.00 106 LYS A CA 8
ATOM 8927 C C . LYS A 1 26 ? -9.359 4.121 -10.621 1.00 0.00 106 LYS A C 8
ATOM 8928 O O . LYS A 1 26 ? -10.052 4.544 -11.548 1.00 0.00 106 LYS A O 8
ATOM 8947 N N . VAL A 1 27 ? -8.070 3.831 -10.798 1.00 0.00 107 VAL A N 8
ATOM 8948 C CA . VAL A 1 27 ? -7.435 3.868 -12.118 1.00 0.00 107 VAL A CA 8
ATOM 8949 C C . VAL A 1 27 ? -8.002 2.729 -12.954 1.00 0.00 107 VAL A C 8
ATOM 8950 O O . VAL A 1 27 ? -8.090 1.603 -12.464 1.00 0.00 107 VAL A O 8
ATOM 8963 N N . THR A 1 28 ? -8.270 2.978 -14.232 1.00 0.00 108 THR A N 8
ATOM 8964 C CA . THR A 1 28 ? -8.606 1.929 -15.184 1.00 0.00 108 THR A CA 8
ATOM 8965 C C . THR A 1 28 ? -7.524 1.850 -16.276 1.00 0.00 108 THR A C 8
ATOM 8966 O O . THR A 1 28 ? -7.227 0.749 -16.742 1.00 0.00 108 THR A O 8
ATOM 8977 N N . ALA A 1 29 ? -6.884 2.968 -16.654 1.00 0.00 109 ALA A N 8
ATOM 8978 C CA . ALA A 1 29 ? -5.688 2.982 -17.500 1.00 0.00 109 ALA A CA 8
ATOM 8979 C C . ALA A 1 29 ? -4.848 4.221 -17.203 1.00 0.00 109 ALA A C 8
ATOM 8980 O O . ALA A 1 29 ? -5.344 5.211 -16.664 1.00 0.00 109 ALA A O 8
ATOM 8987 N N . VAL A 1 30 ? -3.585 4.183 -17.623 1.00 0.00 110 VAL A N 8
ATOM 8988 C CA . VAL A 1 30 ? -2.652 5.300 -17.597 1.00 0.00 110 VAL A CA 8
ATOM 8989 C C . VAL A 1 30 ? -1.928 5.233 -18.945 1.00 0.00 110 VAL A C 8
ATOM 8990 O O . VAL A 1 30 ? -1.588 4.134 -19.396 1.00 0.00 110 VAL A O 8
ATOM 9003 N N . ASN A 1 31 ? -1.702 6.375 -19.600 1.00 0.00 111 ASN A N 8
ATOM 9004 C CA . ASN A 1 31 ? -1.217 6.426 -20.978 1.00 0.00 111 ASN A CA 8
ATOM 9005 C C . ASN A 1 31 ? -0.037 7.388 -21.018 1.00 0.00 111 ASN A C 8
ATOM 9006 O O . ASN A 1 31 ? -0.203 8.579 -20.747 1.00 0.00 111 ASN A O 8
ATOM 9017 N N . LYS A 1 32 ? 1.155 6.894 -21.377 1.00 0.00 112 LYS A N 8
ATOM 9018 C CA . LYS A 1 32 ? 2.396 7.681 -21.379 1.00 0.00 112 LYS A CA 8
ATOM 9019 C C . LYS A 1 32 ? 2.329 8.895 -22.320 1.00 0.00 112 LYS A C 8
ATOM 9020 O O . LYS A 1 32 ? 3.076 9.853 -22.127 1.00 0.00 112 LYS A O 8
ATOM 9039 N N . ASP A 1 33 ? 1.416 8.886 -23.298 1.00 0.00 113 ASP A N 8
ATOM 9040 C CA . ASP A 1 33 ? 1.128 10.040 -24.158 1.00 0.00 113 ASP A CA 8
ATOM 9041 C C . ASP A 1 33 ? 0.775 11.298 -23.347 1.00 0.00 113 ASP A C 8
ATOM 9042 O O . ASP A 1 33 ? 1.093 12.412 -23.768 1.00 0.00 113 ASP A O 8
ATOM 9051 N N . GLY A 1 34 ? 0.167 11.117 -22.168 1.00 0.00 114 GLY A N 8
ATOM 9052 C CA . GLY A 1 34 ? -0.145 12.185 -21.221 1.00 0.00 114 GLY A CA 8
ATOM 9053 C C . GLY A 1 34 ? -1.579 12.118 -20.706 1.00 0.00 114 GLY A C 8
ATOM 9054 O O . GLY A 1 34 ? -2.121 13.149 -20.302 1.00 0.00 114 GLY A O 8
ATOM 9058 N N . THR A 1 35 ? -2.220 10.947 -20.747 1.00 0.00 115 THR A N 8
ATOM 9059 C CA . THR A 1 35 ? -3.641 10.809 -20.451 1.00 0.00 115 THR A CA 8
ATOM 9060 C C . THR A 1 35 ? -3.865 9.664 -19.453 1.00 0.00 115 THR A C 8
ATOM 9061 O O . THR A 1 35 ? -2.946 8.922 -19.099 1.00 0.00 115 THR A O 8
ATOM 9072 N N . TYR A 1 36 ? -5.094 9.560 -18.967 1.00 0.00 116 TYR A N 8
ATOM 9073 C CA . TYR A 1 36 ? -5.524 8.721 -17.867 1.00 0.00 116 TYR A CA 8
ATOM 9074 C C . TYR A 1 36 ? -6.926 8.241 -18.178 1.00 0.00 116 TYR A C 8
ATOM 9075 O O . TYR A 1 36 ? -7.678 8.939 -18.858 1.00 0.00 116 TYR A O 8
ATOM 9093 N N . THR A 1 37 ? -7.310 7.120 -17.584 1.00 0.00 117 THR A N 8
ATOM 9094 C CA . THR A 1 37 ? -8.676 6.642 -17.591 1.00 0.00 117 THR A CA 8
ATOM 9095 C C . THR A 1 37 ? -8.947 6.215 -16.155 1.00 0.00 117 THR A C 8
ATOM 9096 O O . THR A 1 37 ? -8.105 5.570 -15.517 1.00 0.00 117 THR A O 8
ATOM 9107 N N . VAL A 1 38 ? -10.091 6.622 -15.617 1.00 0.00 118 VAL A N 8
ATOM 9108 C CA . VAL A 1 38 ? -10.447 6.390 -14.227 1.00 0.00 118 VAL A CA 8
ATOM 9109 C C . VAL A 1 38 ? -11.925 6.035 -14.154 1.00 0.00 118 VAL A C 8
ATOM 9110 O O . VAL A 1 38 ? -12.714 6.443 -15.009 1.00 0.00 118 VAL A O 8
ATOM 9123 N N . LYS A 1 39 ? -12.294 5.324 -13.092 1.00 0.00 119 LYS A N 8
ATOM 9124 C CA . LYS A 1 39 ? -13.659 4.982 -12.734 1.00 0.00 119 LYS A CA 8
ATOM 9125 C C . LYS A 1 39 ? -13.939 5.621 -11.385 1.00 0.00 119 LYS A C 8
ATOM 9126 O O . LYS A 1 39 ? -13.156 5.440 -10.455 1.00 0.00 119 LYS A O 8
ATOM 9145 N N . PHE A 1 40 ? -15.044 6.345 -11.272 1.00 0.00 120 PHE A N 8
ATOM 9146 C CA . PHE A 1 40 ? -15.547 6.839 -10.000 1.00 0.00 120 PHE A CA 8
ATOM 9147 C C . PHE A 1 40 ? -16.534 5.797 -9.482 1.00 0.00 120 PHE A C 8
ATOM 9148 O O . PHE A 1 40 ? -17.250 5.170 -10.268 1.00 0.00 120 PHE A O 8
ATOM 9165 N N . TYR A 1 41 ? -16.594 5.635 -8.159 1.00 0.00 121 TYR A N 8
ATOM 9166 C CA . TYR A 1 41 ? -17.306 4.543 -7.484 1.00 0.00 121 TYR A CA 8
ATOM 9167 C C . TYR A 1 41 ? -18.817 4.521 -7.746 1.00 0.00 121 TYR A C 8
ATOM 9168 O O . TYR A 1 41 ? -19.450 3.476 -7.585 1.00 0.00 121 TYR A O 8
ATOM 9186 N N . ASP A 1 42 ? -19.397 5.657 -8.156 1.00 0.00 122 ASP A N 8
ATOM 9187 C CA . ASP A 1 42 ? -20.816 5.749 -8.528 1.00 0.00 122 ASP A CA 8
ATOM 9188 C C . ASP A 1 42 ? -21.152 4.895 -9.762 1.00 0.00 122 ASP A C 8
ATOM 9189 O O . ASP A 1 42 ? -22.316 4.542 -9.971 1.00 0.00 122 ASP A O 8
ATOM 9198 N N . GLY A 1 43 ? -20.141 4.527 -10.564 1.00 0.00 123 GLY A N 8
ATOM 9199 C CA . GLY A 1 43 ? -20.300 3.708 -11.758 1.00 0.00 123 GLY A CA 8
ATOM 9200 C C . GLY A 1 43 ? -20.195 4.558 -13.022 1.00 0.00 123 GLY A C 8
ATOM 9201 O O . GLY A 1 43 ? -21.037 4.444 -13.914 1.00 0.00 123 GLY A O 8
ATOM 9205 N N . VAL A 1 44 ? -19.185 5.434 -13.084 1.00 0.00 124 VAL A N 8
ATOM 9206 C CA . VAL A 1 44 ? -18.956 6.367 -14.187 1.00 0.00 124 VAL A CA 8
ATOM 9207 C C . VAL A 1 44 ? -17.467 6.271 -14.519 1.00 0.00 124 VAL A C 8
ATOM 9208 O O . VAL A 1 44 ? -16.641 6.156 -13.614 1.00 0.00 124 VAL A O 8
ATOM 9221 N N . VAL A 1 45 ? -17.124 6.298 -15.806 1.00 0.00 125 VAL A N 8
ATOM 9222 C CA . VAL A 1 45 ? -15.766 6.105 -16.304 1.00 0.00 125 VAL A CA 8
ATOM 9223 C C . VAL A 1 45 ? -15.512 7.207 -17.337 1.00 0.00 125 VAL A C 8
ATOM 9224 O O . VAL A 1 45 ? -16.420 7.550 -18.100 1.00 0.00 125 VAL A O 8
ATOM 9237 N N . GLN A 1 46 ? -14.297 7.765 -17.371 1.00 0.00 126 GLN A N 8
ATOM 9238 C CA . GLN A 1 46 ? -13.913 8.793 -18.340 1.00 0.00 126 GLN A CA 8
ATOM 9239 C C . GLN A 1 46 ? -12.415 8.719 -18.640 1.00 0.00 126 GLN A C 8
ATOM 9240 O O . GLN A 1 46 ? -11.636 8.286 -17.785 1.00 0.00 126 GLN A O 8
ATOM 9254 N N . THR A 1 47 ? -12.024 9.181 -19.828 1.00 0.00 127 THR A N 8
ATOM 9255 C CA . THR A 1 47 ? -10.630 9.390 -20.209 1.00 0.00 127 THR A CA 8
ATOM 9256 C C . THR A 1 47 ? -10.355 10.890 -20.048 1.00 0.00 127 THR A C 8
ATOM 9257 O O . THR A 1 47 ? -11.187 11.721 -20.427 1.00 0.00 127 THR A O 8
ATOM 9268 N N . VAL A 1 48 ? -9.213 11.236 -19.463 1.00 0.00 128 VAL A N 8
ATOM 9269 C CA . VAL A 1 48 ? -8.848 12.581 -19.019 1.00 0.00 128 VAL A CA 8
ATOM 9270 C C . VAL A 1 48 ? -7.328 12.759 -19.150 1.00 0.00 128 VAL A C 8
ATOM 9271 O O . VAL A 1 48 ? -6.625 11.830 -19.546 1.00 0.00 128 VAL A O 8
ATOM 9284 N N . LYS A 1 49 ? -6.797 13.947 -18.852 1.00 0.00 129 LYS A N 8
ATOM 9285 C CA . LYS A 1 49 ? -5.378 14.269 -19.024 1.00 0.00 129 LYS A CA 8
ATOM 9286 C C . LYS A 1 49 ? -4.616 14.066 -17.717 1.00 0.00 129 LYS A C 8
ATOM 9287 O O . LYS A 1 49 ? -5.215 13.994 -16.645 1.00 0.00 129 LYS A O 8
ATOM 9306 N N . HIS A 1 50 ? -3.284 14.059 -17.789 1.00 0.00 130 HIS A N 8
ATOM 9307 C CA . HIS A 1 50 ? -2.402 14.049 -16.615 1.00 0.00 130 HIS A CA 8
ATOM 9308 C C . HIS A 1 50 ? -2.721 15.216 -15.670 1.00 0.00 130 HIS A C 8
ATOM 9309 O O . HIS A 1 50 ? -2.766 15.017 -14.460 1.00 0.00 130 HIS A O 8
ATOM 9323 N N . ILE A 1 51 ? -3.042 16.405 -16.193 1.00 0.00 131 ILE A N 8
ATOM 9324 C CA . ILE A 1 51 ? -3.443 17.551 -15.363 1.00 0.00 131 ILE A CA 8
ATOM 9325 C C . ILE A 1 51 ? -4.726 17.300 -14.547 1.00 0.00 131 ILE A C 8
ATOM 9326 O O . ILE A 1 51 ? -5.009 18.065 -13.622 1.00 0.00 131 ILE A O 8
ATOM 9342 N N . HIS A 1 52 ? -5.499 16.250 -14.850 1.00 0.00 132 HIS A N 8
ATOM 9343 C CA . HIS A 1 52 ? -6.768 15.967 -14.193 1.00 0.00 132 HIS A CA 8
ATOM 9344 C C . HIS A 1 52 ? -6.672 14.810 -13.199 1.00 0.00 132 HIS A C 8
ATOM 9345 O O . HIS A 1 52 ? -7.659 14.541 -12.519 1.00 0.00 132 HIS A O 8
ATOM 9359 N N . VAL A 1 53 ? -5.556 14.080 -13.121 1.00 0.00 133 VAL A N 8
ATOM 9360 C CA . VAL A 1 53 ? -5.434 12.892 -12.262 1.00 0.00 133 VAL A CA 8
ATOM 9361 C C . VAL A 1 53 ? -4.047 12.812 -11.624 1.00 0.00 133 VAL A C 8
ATOM 9362 O O . VAL A 1 53 ? -3.027 13.051 -12.275 1.00 0.00 133 VAL A O 8
ATOM 9375 N N . LYS A 1 54 ? -3.996 12.410 -10.349 1.00 0.00 134 LYS A N 8
ATOM 9376 C CA . LYS A 1 54 ? -2.758 12.177 -9.609 1.00 0.00 134 LYS A CA 8
ATOM 9377 C C . LYS A 1 54 ? -2.974 11.076 -8.573 1.00 0.00 134 LYS A C 8
ATOM 9378 O O . LYS A 1 54 ? -4.083 10.568 -8.428 1.00 0.00 134 LYS A O 8
ATOM 9397 N N . ALA A 1 55 ? -1.907 10.681 -7.878 1.00 0.00 135 ALA A N 8
ATOM 9398 C CA . ALA A 1 55 ? -1.945 9.693 -6.802 1.00 0.00 135 ALA A CA 8
ATOM 9399 C C . ALA A 1 55 ? -2.905 10.131 -5.690 1.00 0.00 135 ALA A C 8
ATOM 9400 O O . ALA A 1 55 ? -3.287 11.301 -5.630 1.00 0.00 135 ALA A O 8
ATOM 9407 N N . PHE A 1 56 ? -3.252 9.221 -4.766 1.00 0.00 136 PHE A N 8
ATOM 9408 C CA . PHE A 1 56 ? -3.972 9.654 -3.562 1.00 0.00 136 PHE A CA 8
ATOM 9409 C C . PHE A 1 56 ? -3.084 10.587 -2.722 1.00 0.00 136 PHE A C 8
ATOM 9410 O O . PHE A 1 56 ? -3.596 11.431 -1.988 1.00 0.00 136 PHE A O 8
ATOM 9427 N N . SER A 1 57 ? -1.756 10.484 -2.880 1.00 0.00 137 SER A N 8
ATOM 9428 C CA . SER A 1 57 ? -0.799 11.428 -2.340 1.00 0.00 137 SER A CA 8
ATOM 9429 C C . SER A 1 57 ? -1.051 12.785 -2.992 1.00 0.00 137 SER A C 8
ATOM 9430 O O . SER A 1 57 ? -0.693 12.999 -4.151 1.00 0.00 137 SER A O 8
ATOM 9438 N N . LYS A 1 58 ? -1.699 13.700 -2.257 1.00 0.00 138 LYS A N 8
ATOM 9439 C CA . LYS A 1 58 ? -2.179 14.955 -2.832 1.00 0.00 138 LYS A CA 8
ATOM 9440 C C . LYS A 1 58 ? -1.060 15.836 -3.408 1.00 0.00 138 LYS A C 8
ATOM 9441 O O . LYS A 1 58 ? -1.331 16.652 -4.286 1.00 0.00 138 LYS A O 8
ATOM 9460 N N . ASP A 1 59 ? 0.174 15.678 -2.916 1.00 0.00 139 ASP A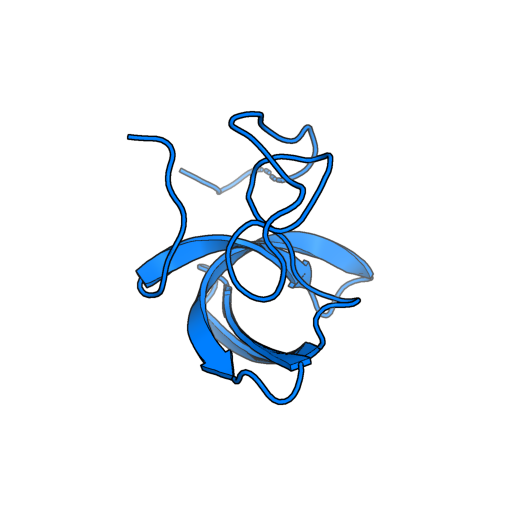 N 8
ATOM 9461 C CA . ASP A 1 59 ? 1.320 16.499 -3.295 1.00 0.00 139 ASP A CA 8
ATOM 9462 C C . ASP A 1 59 ? 1.672 16.366 -4.784 1.00 0.00 139 ASP A C 8
ATOM 9463 O O . ASP A 1 59 ? 1.726 17.377 -5.487 1.00 0.00 139 ASP A O 8
ATOM 9472 N N . GLN A 1 60 ? 1.885 15.137 -5.280 1.00 0.00 140 GLN A N 8
ATOM 9473 C CA . GLN A 1 60 ? 2.406 14.863 -6.625 1.00 0.00 140 GLN A CA 8
ATOM 9474 C C . GLN A 1 60 ? 1.967 13.476 -7.110 1.00 0.00 140 GLN A C 8
ATOM 9475 O O . GLN A 1 60 ? 1.679 12.583 -6.312 1.00 0.00 140 GLN A O 8
ATOM 9489 N N . ASN A 1 61 ? 1.965 13.288 -8.434 1.00 0.00 141 ASN A N 8
ATOM 9490 C CA . ASN A 1 61 ? 1.775 11.987 -9.083 1.00 0.00 141 ASN A CA 8
ATOM 9491 C C . ASN A 1 61 ? 3.054 11.143 -8.914 1.00 0.00 141 ASN A C 8
ATOM 9492 O O . ASN A 1 61 ? 4.135 11.714 -8.783 1.00 0.00 141 ASN A O 8
ATOM 9503 N N . ILE A 1 62 ? 2.947 9.806 -8.933 1.00 0.00 142 ILE A N 8
ATOM 9504 C CA . ILE A 1 62 ? 4.090 8.885 -8.799 1.00 0.00 142 ILE A CA 8
ATOM 9505 C C . ILE A 1 62 ? 4.036 7.749 -9.860 1.00 0.00 142 ILE A C 8
ATOM 9506 O O . ILE A 1 62 ? 4.640 6.691 -9.678 1.00 0.00 142 ILE A O 8
ATOM 9522 N N . VAL A 1 63 ? 3.318 7.944 -10.977 1.00 0.00 143 VAL A N 8
ATOM 9523 C CA . VAL A 1 63 ? 3.351 7.050 -12.144 1.00 0.00 143 VAL A CA 8
ATOM 9524 C C . VAL A 1 63 ? 3.319 7.855 -13.456 1.00 0.00 143 VAL A C 8
ATOM 9525 O O . VAL A 1 63 ? 4.109 7.574 -14.359 1.00 0.00 143 VAL A O 8
ATOM 9538 N N . GLY A 1 64 ? 2.498 8.911 -13.541 1.00 0.00 144 GLY A N 8
ATOM 9539 C CA . GLY A 1 64 ? 2.524 9.863 -14.654 1.00 0.00 144 GLY A CA 8
ATOM 9540 C C . GLY A 1 64 ? 3.765 10.766 -14.608 1.00 0.00 144 GLY A C 8
ATOM 9541 O O . GLY A 1 64 ? 4.176 11.313 -15.631 1.00 0.00 144 GLY A O 8
ATOM 9545 N N . ASN A 1 65 ? 4.383 10.894 -13.427 1.00 0.00 145 ASN A N 8
ATOM 9546 C CA . ASN A 1 65 ? 5.677 11.526 -13.176 1.00 0.00 145 ASN A CA 8
ATOM 9547 C C . ASN A 1 65 ? 6.357 10.683 -12.089 1.00 0.00 145 ASN A C 8
ATOM 9548 O O . ASN A 1 65 ? 5.655 10.054 -11.298 1.00 0.00 145 ASN A O 8
ATOM 9559 N N . ALA A 1 66 ? 7.690 10.640 -12.039 1.00 0.00 146 ALA A N 8
ATOM 9560 C CA . ALA A 1 66 ? 8.427 9.705 -11.185 1.00 0.00 146 ALA A CA 8
ATOM 9561 C C . ALA A 1 66 ? 8.996 10.343 -9.904 1.00 0.00 146 ALA A C 8
ATOM 9562 O O . ALA A 1 66 ? 9.680 9.655 -9.145 1.00 0.00 146 ALA A O 8
ATOM 9569 N N . ARG A 1 67 ? 8.752 11.638 -9.650 1.00 0.00 147 ARG A N 8
ATOM 9570 C CA . ARG A 1 67 ? 9.428 12.386 -8.581 1.00 0.00 147 ARG A CA 8
ATOM 9571 C C . ARG A 1 67 ? 8.517 12.708 -7.391 1.00 0.00 147 ARG A C 8
ATOM 9572 O O . ARG A 1 67 ? 8.966 13.386 -6.463 1.00 0.00 147 ARG A O 8
ATOM 9593 N N . GLY A 1 68 ? 7.260 12.255 -7.400 1.00 0.00 200 GLY A N 8
ATOM 9594 C CA . GLY A 1 68 ? 6.355 12.425 -6.268 1.00 0.00 200 GLY A CA 8
ATOM 9595 C C . GLY A 1 68 ? 6.740 11.569 -5.066 1.00 0.00 200 GLY A C 8
ATOM 9596 O O . GLY A 1 68 ? 7.657 10.740 -5.121 1.00 0.00 200 GLY A O 8
ATOM 9600 N N . SER A 1 69 ? 5.987 11.782 -3.986 1.00 0.00 201 SER A N 8
ATOM 9601 C CA . SER A 1 69 ? 6.258 11.275 -2.651 1.00 0.00 201 SER A CA 8
ATOM 9602 C C . SER A 1 69 ? 4.930 11.020 -1.927 1.00 0.00 201 SER A C 8
ATOM 9603 O O . SER A 1 69 ? 3.891 11.565 -2.317 1.00 0.00 201 SER A O 8
ATOM 9611 N N . ARG A 1 70 ? 4.952 10.180 -0.883 1.00 0.00 363 ARG A N 8
ATOM 9612 C CA . ARG A 1 70 ? 3.755 9.836 -0.105 1.00 0.00 363 ARG A CA 8
ATOM 9613 C C . ARG A 1 70 ? 3.119 11.088 0.513 1.00 0.00 363 ARG A C 8
ATOM 9614 O O . ARG A 1 70 ? 3.833 11.974 0.991 1.00 0.00 363 ARG A O 8
ATOM 9635 N N . ALA A 1 71 ? 1.787 11.138 0.536 1.00 0.00 364 ALA A N 8
ATOM 9636 C CA . ALA A 1 71 ? 0.972 12.158 1.191 1.00 0.00 364 ALA A CA 8
ATOM 9637 C C . ALA A 1 71 ? -0.453 11.600 1.364 1.00 0.00 364 ALA A C 8
ATOM 9638 O O . ALA A 1 71 ? -0.733 10.480 0.927 1.00 0.00 364 ALA A O 8
ATOM 9645 N N . HIS A 1 72 ? -1.359 12.375 1.963 1.00 0.00 365 HIS A N 8
ATOM 9646 C CA . HIS A 1 72 ? -2.773 12.035 2.176 1.00 0.00 365 HIS A CA 8
ATOM 9647 C C . HIS A 1 72 ? -3.494 13.289 2.701 1.00 0.00 365 HIS A C 8
ATOM 9648 O O . HIS A 1 72 ? -3.058 14.402 2.399 1.00 0.00 365 HIS A O 8
ATOM 9662 N N . SER A 1 73 ? -4.581 13.139 3.477 1.00 0.00 366 SER A N 8
ATOM 9663 C CA . SER A 1 73 ? -5.422 14.236 3.969 1.00 0.00 366 SER A CA 8
ATOM 9664 C C . SER A 1 73 ? -6.003 15.047 2.798 1.00 0.00 366 SER A C 8
ATOM 9665 O O . SER A 1 73 ? -6.005 16.283 2.794 1.00 0.00 366 SER A O 8
ATOM 9673 N N . SER A 1 74 ? -6.438 14.312 1.777 1.00 0.00 367 SER A N 8
ATOM 9674 C CA . SER A 1 74 ? -7.016 14.791 0.531 1.00 0.00 367 SER A CA 8
ATOM 9675 C C . SER A 1 74 ? -8.530 15.029 0.684 1.00 0.00 367 SER A C 8
ATOM 9676 O O . SER A 1 74 ? -9.133 14.632 1.688 1.00 0.00 367 SER A O 8
ATOM 9684 N N . HIS A 1 75 ? -9.163 15.653 -0.321 1.00 0.00 368 HIS A N 8
ATOM 9685 C CA . HIS A 1 75 ? -10.625 15.759 -0.378 1.00 0.00 368 HIS A CA 8
ATOM 9686 C C . HIS A 1 75 ? -11.249 14.364 -0.504 1.00 0.00 368 HIS A C 8
ATOM 9687 O O . HIS A 1 75 ? -10.675 13.500 -1.176 1.00 0.00 368 HIS A O 8
ATOM 9701 N N . LEU A 1 76 ? -12.435 14.155 0.078 1.00 0.00 369 LEU A N 8
ATOM 9702 C CA . LEU A 1 76 ? -13.245 12.940 -0.042 1.00 0.00 369 LEU A CA 8
ATOM 9703 C C . LEU A 1 76 ? -14.713 13.370 -0.099 1.00 0.00 369 LEU A C 8
ATOM 9704 O O . LEU A 1 76 ? -15.091 14.393 0.480 1.00 0.00 369 LEU A O 8
ATOM 9746 N N . SER A 1 78 ? -18.762 12.376 0.951 1.00 0.00 371 SER A N 8
ATOM 9747 C CA . SER A 1 78 ? -19.496 11.694 2.017 1.00 0.00 371 SER A CA 8
ATOM 9748 C C . SER A 1 78 ? -19.882 10.267 1.595 1.00 0.00 371 SER A C 8
ATOM 9749 O O . SER A 1 78 ? -19.856 9.336 2.403 1.00 0.00 371 SER A O 8
ATOM 9757 N N . LYS A 1 79 ? -20.169 10.080 0.299 1.00 0.00 372 LYS A N 8
ATOM 9758 C CA . LYS A 1 79 ? -20.524 8.782 -0.282 1.00 0.00 372 LYS A CA 8
ATOM 9759 C C . LYS A 1 79 ? -19.362 7.783 -0.207 1.00 0.00 372 LYS A C 8
ATOM 9760 O O . LYS A 1 79 ? -19.606 6.576 -0.271 1.00 0.00 372 LYS A O 8
ATOM 9779 N N . LYS A 1 80 ? -18.111 8.252 -0.065 1.00 0.00 373 LYS A N 8
ATOM 9780 C CA . LYS A 1 80 ? -16.952 7.362 0.048 1.00 0.00 373 LYS A CA 8
ATOM 9781 C C . LYS A 1 80 ? -17.059 6.460 1.284 1.00 0.00 373 LYS A C 8
ATOM 9782 O O . LYS A 1 80 ? -16.537 5.342 1.250 1.00 0.00 373 LYS A O 8
ATOM 9801 N N . GLY A 1 81 ? -17.714 6.906 2.359 1.00 0.00 374 GLY A N 8
ATOM 9802 C CA . GLY A 1 81 ? -17.835 6.152 3.596 1.00 0.00 374 GLY A CA 8
ATOM 9803 C C . GLY A 1 81 ? -18.410 7.060 4.671 1.00 0.00 374 GLY A C 8
ATOM 9804 O O . GLY A 1 81 ? -17.725 8.037 5.041 1.00 0.00 374 GLY A O 8
ATOM 9809 N N . SER A 1 4 ? -0.231 0.501 1.918 1.00 0.00 84 SER A N 9
ATOM 9810 C CA . SER A 1 4 ? -0.098 0.576 0.440 1.00 0.00 84 SER A CA 9
ATOM 9811 C C . SER A 1 4 ? 0.146 2.024 -0.005 1.00 0.00 84 SER A C 9
ATOM 9812 O O . SER A 1 4 ? -0.646 2.915 0.326 1.00 0.00 84 SER A O 9
ATOM 9820 N N . SER A 1 5 ? 1.249 2.280 -0.724 1.00 0.00 85 SER A N 9
ATOM 9821 C CA . SER A 1 5 ? 1.732 3.629 -1.056 1.00 0.00 85 SER A CA 9
ATOM 9822 C C . SER A 1 5 ? 2.370 3.684 -2.448 1.00 0.00 85 SER A C 9
ATOM 9823 O O . SER A 1 5 ? 3.215 4.536 -2.723 1.00 0.00 85 SER A O 9
ATOM 9831 N N . GLU A 1 6 ? 1.945 2.785 -3.335 1.00 0.00 86 GLU A N 9
ATOM 9832 C CA . GLU A 1 6 ? 2.261 2.802 -4.752 1.00 0.00 86 GLU A CA 9
ATOM 9833 C C . GLU A 1 6 ? 0.936 2.492 -5.444 1.00 0.00 86 GLU A C 9
ATOM 9834 O O . GLU A 1 6 ? 0.244 1.550 -5.044 1.00 0.00 86 GLU A O 9
ATOM 9846 N N . PHE A 1 7 ? 0.583 3.290 -6.451 1.00 0.00 87 PHE A N 9
ATOM 9847 C CA . PHE A 1 7 ? -0.722 3.265 -7.103 1.00 0.00 87 PHE A CA 9
ATOM 9848 C C . PHE A 1 7 ? -0.544 2.867 -8.567 1.00 0.00 87 PHE A C 9
ATOM 9849 O O . PHE A 1 7 ? 0.381 3.342 -9.224 1.00 0.00 87 PHE A O 9
ATOM 9866 N N . GLN A 1 8 ? -1.408 1.989 -9.072 1.00 0.00 88 GLN A N 9
ATOM 9867 C CA . GLN A 1 8 ? -1.368 1.401 -10.406 1.00 0.00 88 GLN A CA 9
ATOM 9868 C C . GLN A 1 8 ? -2.811 1.223 -10.908 1.00 0.00 88 GLN A C 9
ATOM 9869 O O . GLN A 1 8 ? -3.762 1.658 -10.255 1.00 0.00 88 GLN A O 9
ATOM 9883 N N . ILE A 1 9 ? -2.983 0.571 -12.066 1.00 0.00 89 ILE A N 9
ATOM 9884 C CA . ILE A 1 9 ? -4.298 0.133 -12.540 1.00 0.00 89 ILE A CA 9
ATOM 9885 C C . ILE A 1 9 ? -4.961 -0.687 -11.420 1.00 0.00 89 ILE A C 9
ATOM 9886 O O . ILE A 1 9 ? -4.292 -1.454 -10.723 1.00 0.00 89 ILE A O 9
ATOM 9902 N N . ASN A 1 10 ? -6.280 -0.529 -11.274 1.00 0.00 90 ASN A N 9
ATOM 9903 C CA . ASN A 1 10 ? -7.110 -1.135 -10.236 1.00 0.00 90 ASN A CA 9
ATOM 9904 C C . ASN A 1 10 ? -6.716 -0.707 -8.810 1.00 0.00 90 ASN A C 9
ATOM 9905 O O . ASN A 1 10 ? -7.081 -1.385 -7.849 1.00 0.00 90 ASN A O 9
ATOM 9916 N N . GLU A 1 11 ? -6.032 0.431 -8.645 1.00 0.00 91 GLU A N 9
ATOM 9917 C CA . GLU A 1 11 ? -5.726 1.034 -7.348 1.00 0.00 91 GLU A CA 9
ATOM 9918 C C . GLU A 1 11 ? -6.177 2.509 -7.379 1.00 0.00 91 GLU A C 9
ATOM 9919 O O . GLU A 1 11 ? -6.615 3.018 -8.415 1.00 0.00 91 GLU A O 9
ATOM 9931 N N . GLN A 1 12 ? -6.162 3.167 -6.223 1.00 0.00 92 GLN A N 9
ATOM 9932 C CA . GLN A 1 12 ? -6.739 4.484 -5.990 1.00 0.00 92 GLN A CA 9
ATOM 9933 C C . GLN A 1 12 ? -5.901 5.604 -6.613 1.00 0.00 92 GLN A C 9
ATOM 9934 O O . GLN A 1 12 ? -4.672 5.578 -6.582 1.00 0.00 92 GLN A O 9
ATOM 9948 N N . VAL A 1 13 ? -6.585 6.646 -7.076 1.00 0.00 93 VAL A N 9
ATOM 9949 C CA . VAL A 1 13 ? -6.057 7.911 -7.570 1.00 0.00 93 VAL A CA 9
ATOM 9950 C C . VAL A 1 13 ? -7.016 9.028 -7.166 1.00 0.00 93 VAL A C 9
ATOM 9951 O O . VAL A 1 13 ? -8.110 8.765 -6.661 1.00 0.00 93 VAL A O 9
ATOM 9964 N N . LEU A 1 14 ? -6.617 10.272 -7.416 1.00 0.00 94 LEU A N 9
ATOM 9965 C CA . LEU A 1 14 ? -7.462 11.448 -7.303 1.00 0.00 94 LEU A CA 9
ATOM 9966 C C . LEU A 1 14 ? -7.744 11.881 -8.737 1.00 0.00 94 LEU A C 9
ATOM 9967 O O . LEU A 1 14 ? -6.801 12.032 -9.516 1.00 0.00 94 LEU A O 9
ATOM 9983 N N . ALA A 1 15 ? -9.012 12.094 -9.086 1.00 0.00 95 ALA A N 9
ATOM 9984 C CA . ALA A 1 15 ? -9.436 12.467 -10.431 1.00 0.00 95 ALA A CA 9
ATOM 9985 C C . ALA A 1 15 ? -10.491 13.568 -10.345 1.00 0.00 95 ALA A C 9
ATOM 9986 O O . ALA A 1 15 ? -11.331 13.542 -9.442 1.00 0.00 95 ALA A O 9
ATOM 9993 N N . SER A 1 16 ? -10.436 14.535 -11.255 1.00 0.00 96 SER A N 9
ATOM 9994 C CA . SER A 1 16 ? -11.337 15.670 -11.297 1.00 0.00 96 SER A CA 9
ATOM 9995 C C . SER A 1 16 ? -12.742 15.225 -11.712 1.00 0.00 96 SER A C 9
ATOM 9996 O O . SER A 1 16 ? -12.995 14.952 -12.890 1.00 0.00 96 SER A O 9
ATOM 10004 N N . TRP A 1 17 ? -13.646 15.127 -10.734 1.00 0.00 97 TRP A N 9
ATOM 10005 C CA . TRP A 1 17 ? -15.051 14.847 -10.987 1.00 0.00 97 TRP A CA 9
ATOM 10006 C C . TRP A 1 17 ? -15.683 16.044 -11.695 1.00 0.00 97 TRP A C 9
ATOM 10007 O O . TRP A 1 17 ? -15.237 17.186 -11.518 1.00 0.00 97 TRP A O 9
ATOM 10028 N N . SER A 1 18 ? -16.751 15.790 -12.450 1.00 0.00 98 SER A N 9
ATOM 10029 C CA . SER A 1 18 ? -17.459 16.793 -13.240 1.00 0.00 98 SER A CA 9
ATOM 10030 C C . SER A 1 18 ? -18.020 17.943 -12.389 1.00 0.00 98 SER A C 9
ATOM 10031 O O . SER A 1 18 ? -18.326 19.009 -12.931 1.00 0.00 98 SER A O 9
ATOM 10039 N N . ASP A 1 19 ? -18.144 17.749 -11.069 1.00 0.00 99 ASP A N 9
ATOM 10040 C CA . ASP A 1 19 ? -18.531 18.799 -10.136 1.00 0.00 99 ASP A CA 9
ATOM 10041 C C . ASP A 1 19 ? -17.584 20.002 -10.204 1.00 0.00 99 ASP A C 9
ATOM 10042 O O . ASP A 1 19 ? -18.054 21.136 -10.342 1.00 0.00 99 ASP A O 9
ATOM 10051 N N . SER A 1 20 ? -16.266 19.760 -10.128 1.00 0.00 100 SER A N 9
ATOM 10052 C CA . SER A 1 20 ? -15.257 20.817 -10.096 1.00 0.00 100 SER A CA 9
ATOM 10053 C C . SER A 1 20 ? -13.832 20.254 -10.207 1.00 0.00 100 SER A C 9
ATOM 10054 O O . SER A 1 20 ? -13.129 20.544 -11.178 1.00 0.00 100 SER A O 9
ATOM 10062 N N . ARG A 1 21 ? -13.394 19.466 -9.212 1.00 0.00 101 ARG A N 9
ATOM 10063 C CA . ARG A 1 21 ? -12.007 19.004 -9.066 1.00 0.00 101 ARG A CA 9
ATOM 10064 C C . ARG A 1 21 ? -11.944 17.635 -8.391 1.00 0.00 101 ARG A C 9
ATOM 10065 O O . ARG A 1 21 ? -12.903 16.875 -8.468 1.00 0.00 101 ARG A O 9
ATOM 10086 N N . PHE A 1 22 ? -10.778 17.297 -7.849 1.00 0.00 102 PHE A N 9
ATOM 10087 C CA . PHE A 1 22 ? -10.399 15.992 -7.340 1.00 0.00 102 PHE A CA 9
ATOM 10088 C C . PHE A 1 22 ? -11.356 15.367 -6.318 1.00 0.00 102 PHE A C 9
ATOM 10089 O O . PHE A 1 22 ? -11.732 16.002 -5.334 1.00 0.00 102 PHE A O 9
ATOM 10106 N N . TYR A 1 23 ? -11.628 14.076 -6.531 1.00 0.00 103 TYR A N 9
ATOM 10107 C CA . TYR A 1 23 ? -12.304 13.117 -5.656 1.00 0.00 103 TYR A CA 9
ATOM 10108 C C . TYR A 1 23 ? -11.533 11.796 -5.827 1.00 0.00 103 TYR A C 9
ATOM 10109 O O . TYR A 1 23 ? -10.845 11.631 -6.843 1.00 0.00 103 TYR A O 9
ATOM 10127 N N . PRO A 1 24 ? -11.622 10.840 -4.883 1.00 0.00 104 PRO A N 9
ATOM 10128 C CA . PRO A 1 24 ? -11.004 9.528 -5.058 1.00 0.00 104 PRO A CA 9
ATOM 10129 C C . PRO A 1 24 ? -11.680 8.762 -6.209 1.00 0.00 104 PRO A C 9
ATOM 10130 O O . PRO A 1 24 ? -12.894 8.875 -6.411 1.00 0.00 104 PRO A O 9
ATOM 10141 N N . ALA A 1 25 ? -10.895 7.979 -6.951 1.00 0.00 105 ALA A N 9
ATOM 10142 C CA . ALA A 1 25 ? -11.331 7.145 -8.065 1.00 0.00 105 ALA A CA 9
ATOM 10143 C C . ALA A 1 25 ? -10.378 5.959 -8.204 1.00 0.00 105 ALA A C 9
ATOM 10144 O O . ALA A 1 25 ? -9.270 5.976 -7.668 1.00 0.00 105 ALA A O 9
ATOM 10151 N N . LYS A 1 26 ? -10.792 4.943 -8.963 1.00 0.00 106 LYS A N 9
ATOM 10152 C CA . LYS A 1 26 ? -10.013 3.747 -9.262 1.00 0.00 106 LYS A CA 9
ATOM 10153 C C . LYS A 1 26 ? -9.388 3.943 -10.644 1.00 0.00 106 LYS A C 9
ATOM 10154 O O . LYS A 1 26 ? -10.100 4.323 -11.575 1.00 0.00 106 LYS A O 9
ATOM 10173 N N . VAL A 1 27 ? -8.088 3.704 -10.805 1.00 0.00 107 VAL A N 9
ATOM 10174 C CA . VAL A 1 27 ? -7.446 3.723 -12.119 1.00 0.00 107 VAL A CA 9
ATOM 10175 C C . VAL A 1 27 ? -8.005 2.567 -12.944 1.00 0.00 107 VAL A C 9
ATOM 10176 O O . VAL A 1 27 ? -8.068 1.443 -12.442 1.00 0.00 107 VAL A O 9
ATOM 10189 N N . THR A 1 28 ? -8.281 2.808 -14.221 1.00 0.00 108 THR A N 9
ATOM 10190 C CA . THR A 1 28 ? -8.613 1.761 -15.174 1.00 0.00 108 THR A CA 9
ATOM 10191 C C . THR A 1 28 ? -7.512 1.676 -16.250 1.00 0.00 108 THR A C 9
ATOM 10192 O O . THR A 1 28 ? -7.228 0.575 -16.724 1.00 0.00 108 THR A O 9
ATOM 10203 N N . ALA A 1 29 ? -6.844 2.787 -16.605 1.00 0.00 109 ALA A N 9
ATOM 10204 C CA . ALA A 1 29 ? -5.628 2.790 -17.429 1.00 0.00 109 ALA A CA 9
ATOM 10205 C C . ALA A 1 29 ? -4.776 4.017 -17.110 1.00 0.00 109 ALA A C 9
ATOM 10206 O O . ALA A 1 29 ? -5.274 5.006 -16.574 1.00 0.00 109 ALA A O 9
ATOM 10213 N N . VAL A 1 30 ? -3.507 3.976 -17.511 1.00 0.00 110 VAL A N 9
ATOM 10214 C CA . VAL A 1 30 ? -2.571 5.091 -17.472 1.00 0.00 110 VAL A CA 9
ATOM 10215 C C . VAL A 1 30 ? -1.857 5.077 -18.831 1.00 0.00 110 VAL A C 9
ATOM 10216 O O . VAL A 1 30 ? -1.561 3.999 -19.353 1.00 0.00 110 VAL A O 9
ATOM 10229 N N . ASN A 1 31 ? -1.571 6.254 -19.401 1.00 0.00 111 ASN A N 9
ATOM 10230 C CA . ASN A 1 31 ? -1.020 6.395 -20.745 1.00 0.00 111 ASN A CA 9
ATOM 10231 C C . ASN A 1 31 ? 0.135 7.389 -20.656 1.00 0.00 111 ASN A C 9
ATOM 10232 O O . ASN A 1 31 ? -0.089 8.577 -20.418 1.00 0.00 111 ASN A O 9
ATOM 10243 N N . LYS A 1 32 ? 1.375 6.928 -20.861 1.00 0.00 112 LYS A N 9
ATOM 10244 C CA . LYS A 1 32 ? 2.584 7.753 -20.730 1.00 0.00 112 LYS A CA 9
ATOM 10245 C C . LYS A 1 32 ? 2.590 8.958 -21.684 1.00 0.00 112 LYS A C 9
ATOM 10246 O O . LYS A 1 32 ? 3.282 9.942 -21.420 1.00 0.00 112 LYS A O 9
ATOM 10265 N N . ASP A 1 33 ? 1.785 8.915 -22.753 1.00 0.00 113 ASP A N 9
ATOM 10266 C CA . ASP A 1 33 ? 1.536 10.055 -23.640 1.00 0.00 113 ASP A CA 9
ATOM 10267 C C . ASP A 1 33 ? 1.088 11.310 -22.872 1.00 0.00 113 ASP A C 9
ATOM 10268 O O . ASP A 1 33 ? 1.421 12.428 -23.271 1.00 0.00 113 ASP A O 9
ATOM 10277 N N . GLY A 1 34 ? 0.377 11.130 -21.751 1.00 0.00 114 GLY A N 9
ATOM 10278 C CA . GLY A 1 34 ? -0.012 12.200 -20.837 1.00 0.00 114 GLY A CA 9
ATOM 10279 C C . GLY A 1 34 ? -1.457 12.082 -20.359 1.00 0.00 114 GLY A C 9
ATOM 10280 O O . GLY A 1 34 ? -2.027 13.083 -19.915 1.00 0.00 114 GLY A O 9
ATOM 10284 N N . THR A 1 35 ? -2.080 10.903 -20.467 1.00 0.00 115 THR A N 9
ATOM 10285 C CA . THR A 1 35 ? -3.509 10.727 -20.231 1.00 0.00 115 THR A CA 9
ATOM 10286 C C . THR A 1 35 ? -3.745 9.562 -19.266 1.00 0.00 115 THR A C 9
ATOM 10287 O O . THR A 1 35 ? -2.829 8.820 -18.904 1.00 0.00 115 THR A O 9
ATOM 10298 N N . TYR A 1 36 ? -4.982 9.432 -18.816 1.00 0.00 116 TYR A N 9
ATOM 10299 C CA . TYR A 1 36 ? -5.407 8.561 -17.741 1.00 0.00 116 TYR A CA 9
ATOM 10300 C C . TYR A 1 36 ? -6.809 8.084 -18.071 1.00 0.00 116 TYR A C 9
ATOM 10301 O O . TYR A 1 36 ? -7.565 8.817 -18.713 1.00 0.00 116 TYR A O 9
ATOM 10319 N N . THR A 1 37 ? -7.191 6.928 -17.539 1.00 0.00 117 THR A N 9
ATOM 10320 C CA . THR A 1 37 ? -8.557 6.449 -17.581 1.00 0.00 117 THR A CA 9
ATOM 10321 C C . THR A 1 37 ? -8.878 6.017 -16.156 1.00 0.00 117 THR A C 9
ATOM 10322 O O . THR A 1 37 ? -8.049 5.385 -15.488 1.00 0.00 117 THR A O 9
ATOM 10333 N N . VAL A 1 38 ? -10.051 6.400 -15.662 1.00 0.00 118 VAL A N 9
ATOM 10334 C CA . VAL A 1 38 ? -10.434 6.166 -14.281 1.00 0.00 118 VAL A CA 9
ATOM 10335 C C . VAL A 1 38 ? -11.915 5.818 -14.218 1.00 0.00 118 VAL A C 9
ATOM 10336 O O . VAL A 1 38 ? -12.690 6.180 -15.107 1.00 0.00 118 VAL A O 9
ATOM 10349 N N . LYS A 1 39 ? -12.306 5.167 -13.128 1.00 0.00 119 LYS A N 9
ATOM 10350 C CA . LYS A 1 39 ? -13.681 4.856 -12.786 1.00 0.00 119 LYS A CA 9
ATOM 10351 C C . LYS A 1 39 ? -13.950 5.457 -11.415 1.00 0.00 119 LYS A C 9
ATOM 10352 O O . LYS A 1 39 ? -13.206 5.185 -10.472 1.00 0.00 119 LYS A O 9
ATOM 10371 N N . PHE A 1 40 ? -14.984 6.281 -11.304 1.00 0.00 120 PHE A N 9
ATOM 10372 C CA . PHE A 1 40 ? -15.481 6.752 -10.020 1.00 0.00 120 PHE A CA 9
ATOM 10373 C C . PHE A 1 40 ? -16.401 5.667 -9.457 1.00 0.00 120 PHE A C 9
ATOM 10374 O O . PHE A 1 40 ? -17.060 4.955 -10.217 1.00 0.00 120 PHE A O 9
ATOM 10391 N N . TYR A 1 41 ? -16.497 5.576 -8.128 1.00 0.00 121 TYR A N 9
ATOM 10392 C CA . TYR A 1 41 ? -17.240 4.505 -7.451 1.00 0.00 121 TYR A CA 9
ATOM 10393 C C . TYR A 1 41 ? -18.748 4.556 -7.741 1.00 0.00 121 TYR A C 9
ATOM 10394 O O . TYR A 1 41 ? -19.426 3.531 -7.669 1.00 0.00 121 TYR A O 9
ATOM 10412 N N . ASP A 1 42 ? -19.267 5.740 -8.095 1.00 0.00 122 ASP A N 9
ATOM 10413 C CA . ASP A 1 42 ? -20.659 5.922 -8.517 1.00 0.00 122 ASP A CA 9
ATOM 10414 C C . ASP A 1 42 ? -20.984 5.144 -9.804 1.00 0.00 122 ASP A C 9
ATOM 10415 O O . ASP A 1 42 ? -22.134 4.746 -10.012 1.00 0.00 122 ASP A O 9
ATOM 10424 N N . GLY A 1 43 ? -19.974 4.886 -10.649 1.00 0.00 123 GLY A N 9
ATOM 10425 C CA . GLY A 1 43 ? -20.078 4.063 -11.853 1.00 0.00 123 GLY A CA 9
ATOM 10426 C C . GLY A 1 43 ? -19.586 4.773 -13.116 1.00 0.00 123 GLY A C 9
ATOM 10427 O O . GLY A 1 43 ? -19.388 4.114 -14.139 1.00 0.00 123 GLY A O 9
ATOM 10431 N N . VAL A 1 44 ? -19.396 6.097 -13.070 1.00 0.00 124 VAL A N 9
ATOM 10432 C CA . VAL A 1 44 ? -18.902 6.890 -14.195 1.00 0.00 124 VAL A CA 9
ATOM 10433 C C . VAL A 1 44 ? -17.467 6.455 -14.526 1.00 0.00 124 VAL A C 9
ATOM 10434 O O . VAL A 1 44 ? -16.669 6.187 -13.623 1.00 0.00 124 VAL A O 9
ATOM 10447 N N . VAL A 1 45 ? -17.127 6.435 -15.816 1.00 0.00 125 VAL A N 9
ATOM 10448 C CA . VAL A 1 45 ? -15.792 6.135 -16.333 1.00 0.00 125 VAL A CA 9
ATOM 10449 C C . VAL A 1 45 ? -15.456 7.251 -17.328 1.00 0.00 125 VAL A C 9
ATOM 10450 O O . VAL A 1 45 ? -16.347 7.744 -18.029 1.00 0.00 125 VAL A O 9
ATOM 10463 N N . GLN A 1 46 ? -14.189 7.668 -17.391 1.00 0.00 126 GLN A N 9
ATOM 10464 C CA . GLN A 1 46 ? -13.740 8.742 -18.278 1.00 0.00 126 GLN A CA 9
ATOM 10465 C C . GLN A 1 46 ? -12.267 8.556 -18.649 1.00 0.00 126 GLN A C 9
ATOM 10466 O O . GLN A 1 46 ? -11.502 7.999 -17.859 1.00 0.00 126 GLN A O 9
ATOM 10480 N N . THR A 1 47 ? -11.874 9.078 -19.815 1.00 0.00 127 THR A N 9
ATOM 10481 C CA . THR A 1 47 ? -10.477 9.206 -20.237 1.00 0.00 127 THR A CA 9
ATOM 10482 C C . THR A 1 47 ? -10.184 10.707 -20.165 1.00 0.00 127 THR A C 9
ATOM 10483 O O . THR A 1 47 ? -10.956 11.514 -20.692 1.00 0.00 127 THR A O 9
ATOM 10494 N N . VAL A 1 48 ? -9.104 11.084 -19.487 1.00 0.00 128 VAL A N 9
ATOM 10495 C CA . VAL A 1 48 ? -8.785 12.459 -19.111 1.00 0.00 128 VAL A CA 9
ATOM 10496 C C . VAL A 1 48 ? -7.257 12.632 -19.072 1.00 0.00 128 VAL A C 9
ATOM 10497 O O . VAL A 1 48 ? -6.515 11.703 -19.394 1.00 0.00 128 VAL A O 9
ATOM 10510 N N . LYS A 1 49 ? -6.759 13.819 -18.719 1.00 0.00 129 LYS A N 9
ATOM 10511 C CA . LYS A 1 49 ? -5.340 14.170 -18.837 1.00 0.00 129 LYS A CA 9
ATOM 10512 C C . LYS A 1 49 ? -4.644 14.085 -17.479 1.00 0.00 129 LYS A C 9
ATOM 10513 O O . LYS A 1 49 ? -5.306 14.032 -16.445 1.00 0.00 129 LYS A O 9
ATOM 10532 N N . HIS A 1 50 ? -3.309 14.162 -17.461 1.00 0.00 130 HIS A N 9
ATOM 10533 C CA . HIS A 1 50 ? -2.532 14.314 -16.225 1.00 0.00 130 HIS A CA 9
ATOM 10534 C C . HIS A 1 50 ? -2.985 15.551 -15.438 1.00 0.00 130 HIS A C 9
ATOM 10535 O O . HIS A 1 50 ? -3.113 15.487 -14.219 1.00 0.00 130 HIS A O 9
ATOM 10549 N N . ILE A 1 51 ? -3.337 16.655 -16.109 1.00 0.00 131 ILE A N 9
ATOM 10550 C CA . ILE A 1 51 ? -3.891 17.836 -15.428 1.00 0.00 131 ILE A CA 9
ATOM 10551 C C . ILE A 1 51 ? -5.247 17.573 -14.748 1.00 0.00 131 ILE A C 9
ATOM 10552 O O . ILE A 1 51 ? -5.743 18.452 -14.040 1.00 0.00 131 ILE A O 9
ATOM 10568 N N . HIS A 1 52 ? -5.840 16.388 -14.922 1.00 0.00 132 HIS A N 9
ATOM 10569 C CA . HIS A 1 52 ? -7.129 16.021 -14.350 1.00 0.00 132 HIS A CA 9
ATOM 10570 C C . HIS A 1 52 ? -7.020 14.817 -13.401 1.00 0.00 132 HIS A C 9
ATOM 10571 O O . HIS A 1 52 ? -7.996 14.529 -12.710 1.00 0.00 132 HIS A O 9
ATOM 10585 N N . VAL A 1 53 ? -5.904 14.076 -13.376 1.00 0.00 133 VAL A N 9
ATOM 10586 C CA . VAL A 1 53 ? -5.735 12.874 -12.549 1.00 0.00 133 VAL A CA 9
ATOM 10587 C C . VAL A 1 53 ? -4.314 12.795 -12.002 1.00 0.00 133 VAL A C 9
ATOM 10588 O O . VAL A 1 53 ? -3.346 13.021 -12.726 1.00 0.00 133 VAL A O 9
ATOM 10601 N N . LYS A 1 54 ? -4.181 12.401 -10.736 1.00 0.00 134 LYS A N 9
ATOM 10602 C CA . LYS A 1 54 ? -2.893 12.180 -10.088 1.00 0.00 134 LYS A CA 9
ATOM 10603 C C . LYS A 1 54 ? -3.024 11.054 -9.067 1.00 0.00 134 LYS A C 9
ATOM 10604 O O . LYS A 1 54 ? -4.114 10.518 -8.874 1.00 0.00 134 LYS A O 9
ATOM 10623 N N . ALA A 1 55 ? -1.907 10.686 -8.436 1.00 0.00 135 ALA A N 9
ATOM 10624 C CA . ALA A 1 55 ? -1.858 9.680 -7.381 1.00 0.00 135 ALA A CA 9
ATOM 10625 C C . ALA A 1 55 ? -2.805 10.053 -6.230 1.00 0.00 135 ALA A C 9
ATOM 10626 O O . ALA A 1 55 ? -3.281 11.188 -6.154 1.00 0.00 135 ALA A O 9
ATOM 10633 N N . PHE A 1 56 ? -3.057 9.116 -5.303 1.00 0.00 136 PHE A N 9
ATOM 10634 C CA . PHE A 1 56 ? -3.772 9.486 -4.078 1.00 0.00 136 PHE A CA 9
ATOM 10635 C C . PHE A 1 56 ? -2.932 10.513 -3.289 1.00 0.00 136 PHE A C 9
ATOM 10636 O O . PHE A 1 56 ? -3.482 11.361 -2.584 1.00 0.00 136 PHE A O 9
ATOM 10653 N N . SER A 1 57 ? -1.601 10.471 -3.441 1.00 0.00 137 SER A N 9
ATOM 10654 C CA . SER A 1 57 ? -0.702 11.499 -2.951 1.00 0.00 137 SER A CA 9
ATOM 10655 C C . SER A 1 57 ? -0.989 12.816 -3.692 1.00 0.00 137 SER A C 9
ATOM 10656 O O . SER A 1 57 ? -0.821 12.899 -4.909 1.00 0.00 137 SER A O 9
ATOM 10664 N N . LYS A 1 58 ? -1.431 13.846 -2.961 1.00 0.00 138 LYS A N 9
ATOM 10665 C CA . LYS A 1 58 ? -1.872 15.105 -3.571 1.00 0.00 138 LYS A CA 9
ATOM 10666 C C . LYS A 1 58 ? -0.761 15.890 -4.273 1.00 0.00 138 LYS A C 9
ATOM 10667 O O . LYS A 1 58 ? -1.076 16.695 -5.148 1.00 0.00 138 LYS A O 9
ATOM 10686 N N . ASP A 1 59 ? 0.508 15.705 -3.889 1.00 0.00 139 ASP A N 9
ATOM 10687 C CA . ASP A 1 59 ? 1.579 16.591 -4.352 1.00 0.00 139 ASP A CA 9
ATOM 10688 C C . ASP A 1 59 ? 2.154 16.218 -5.722 1.00 0.00 139 ASP A C 9
ATOM 10689 O O . ASP A 1 59 ? 2.487 17.114 -6.497 1.00 0.00 139 ASP A O 9
ATOM 10698 N N . GLN A 1 60 ? 2.269 14.919 -6.035 1.00 0.00 140 GLN A N 9
ATOM 10699 C CA . GLN A 1 60 ? 2.994 14.416 -7.210 1.00 0.00 140 GLN A CA 9
ATOM 10700 C C . GLN A 1 60 ? 2.327 13.151 -7.754 1.00 0.00 140 GLN A C 9
ATOM 10701 O O . GLN A 1 60 ? 1.534 12.515 -7.064 1.00 0.00 140 GLN A O 9
ATOM 10715 N N . ASN A 1 61 ? 2.678 12.755 -8.984 1.00 0.00 141 ASN A N 9
ATOM 10716 C CA . ASN A 1 61 ? 2.296 11.451 -9.532 1.00 0.00 141 ASN A CA 9
ATOM 10717 C C . ASN A 1 61 ? 3.324 10.405 -9.076 1.00 0.00 141 ASN A C 9
ATOM 10718 O O . ASN A 1 61 ? 4.383 10.769 -8.560 1.00 0.00 141 ASN A O 9
ATOM 10729 N N . ILE A 1 62 ? 3.027 9.117 -9.290 1.00 0.00 142 ILE A N 9
ATOM 10730 C CA . ILE A 1 62 ? 3.890 7.992 -8.937 1.00 0.00 142 ILE A CA 9
ATOM 10731 C C . ILE A 1 62 ? 4.088 7.029 -10.142 1.00 0.00 142 ILE A C 9
ATOM 10732 O O . ILE A 1 62 ? 5.028 6.232 -10.113 1.00 0.00 142 ILE A O 9
ATOM 10748 N N . VAL A 1 63 ? 3.296 7.119 -11.227 1.00 0.00 143 VAL A N 9
ATOM 10749 C CA . VAL A 1 63 ? 3.462 6.292 -12.438 1.00 0.00 143 VAL A CA 9
ATOM 10750 C C . VAL A 1 63 ? 3.535 7.125 -13.728 1.00 0.00 143 VAL A C 9
ATOM 10751 O O . VAL A 1 63 ? 4.330 6.788 -14.608 1.00 0.00 143 VAL A O 9
ATOM 10764 N N . GLY A 1 64 ? 2.788 8.230 -13.845 1.00 0.00 144 GLY A N 9
ATOM 10765 C CA . GLY A 1 64 ? 2.963 9.186 -14.945 1.00 0.00 144 GLY A CA 9
ATOM 10766 C C . GLY A 1 64 ? 4.355 9.842 -14.878 1.00 0.00 144 GLY A C 9
ATOM 10767 O O . GLY A 1 64 ? 4.956 10.169 -15.903 1.00 0.00 144 GLY A O 9
ATOM 10771 N N . ASN A 1 65 ? 4.877 9.975 -13.655 1.00 0.00 145 ASN A N 9
ATOM 10772 C CA . ASN A 1 65 ? 6.238 10.356 -13.286 1.00 0.00 145 ASN A CA 9
ATOM 10773 C C . ASN A 1 65 ? 6.473 9.662 -11.939 1.00 0.00 145 ASN A C 9
ATOM 10774 O O . ASN A 1 65 ? 5.496 9.421 -11.229 1.00 0.00 145 ASN A O 9
ATOM 10785 N N . ALA A 1 66 ? 7.714 9.349 -11.557 1.00 0.00 146 ALA A N 9
ATOM 10786 C CA . ALA A 1 66 ? 8.003 8.484 -10.405 1.00 0.00 146 ALA A CA 9
ATOM 10787 C C . ALA A 1 66 ? 8.870 9.143 -9.320 1.00 0.00 146 ALA A C 9
ATOM 10788 O O . ALA A 1 66 ? 9.358 8.446 -8.428 1.00 0.00 146 ALA A O 9
ATOM 10795 N N . ARG A 1 67 ? 9.079 10.468 -9.365 1.00 0.00 147 ARG A N 9
ATOM 10796 C CA . ARG A 1 67 ? 9.890 11.169 -8.354 1.00 0.00 147 ARG A CA 9
ATOM 10797 C C . ARG A 1 67 ? 9.085 11.493 -7.083 1.00 0.00 147 ARG A C 9
ATOM 10798 O O . ARG A 1 67 ? 9.660 12.008 -6.122 1.00 0.00 147 ARG A O 9
ATOM 10819 N N . GLY A 1 68 ? 7.770 11.243 -7.070 1.00 0.00 200 GLY A N 9
ATOM 10820 C CA . GLY A 1 68 ? 6.891 11.598 -5.963 1.00 0.00 200 GLY A CA 9
ATOM 10821 C C . GLY A 1 68 ? 7.023 10.688 -4.750 1.00 0.00 200 GLY A C 9
ATOM 10822 O O . GLY A 1 68 ? 7.84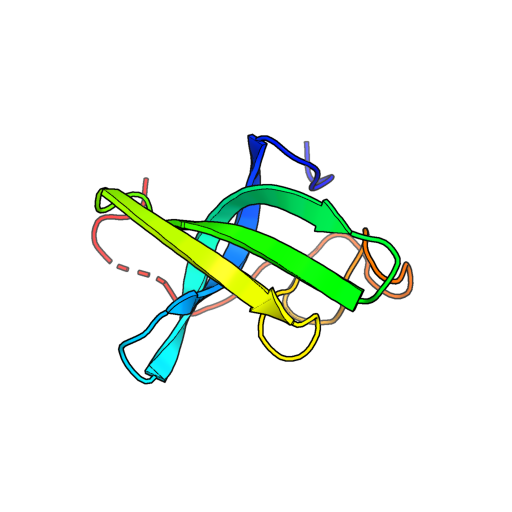7 9.768 -4.709 1.00 0.00 200 GLY A O 9
ATOM 10826 N N . SER A 1 69 ? 6.191 10.981 -3.752 1.00 0.00 201 SER A N 9
ATOM 10827 C CA . SER A 1 69 ? 6.251 10.415 -2.413 1.00 0.00 201 SER A CA 9
ATOM 10828 C C . SER A 1 69 ? 4.831 10.320 -1.831 1.00 0.00 201 SER A C 9
ATOM 10829 O O . SER A 1 69 ? 3.888 10.880 -2.400 1.00 0.00 201 SER A O 9
ATOM 10837 N N . ARG A 1 70 ? 4.643 9.570 -0.739 1.00 0.00 363 ARG A N 9
ATOM 10838 C CA . ARG A 1 70 ? 3.305 9.301 -0.203 1.00 0.00 363 ARG A CA 9
ATOM 10839 C C . ARG A 1 70 ? 2.727 10.556 0.455 1.00 0.00 363 ARG A C 9
ATOM 10840 O O . ARG A 1 70 ? 3.402 11.212 1.253 1.00 0.00 363 ARG A O 9
ATOM 10861 N N . ALA A 1 71 ? 1.454 10.838 0.167 1.00 0.00 364 ALA A N 9
ATOM 10862 C CA . ALA A 1 71 ? 0.623 11.840 0.824 1.00 0.00 364 ALA A CA 9
ATOM 10863 C C . ALA A 1 71 ? -0.838 11.374 0.711 1.00 0.00 364 ALA A C 9
ATOM 10864 O O . ALA A 1 71 ? -1.094 10.264 0.237 1.00 0.00 364 ALA A O 9
ATOM 10871 N N . HIS A 1 72 ? -1.799 12.219 1.086 1.00 0.00 365 HIS A N 9
ATOM 10872 C CA . HIS A 1 72 ? -3.238 12.002 0.918 1.00 0.00 365 HIS A CA 9
ATOM 10873 C C . HIS A 1 72 ? -3.941 13.367 0.868 1.00 0.00 365 HIS A C 9
ATOM 10874 O O . HIS A 1 72 ? -3.275 14.402 0.965 1.00 0.00 365 HIS A O 9
ATOM 10888 N N . SER A 1 73 ? -5.270 13.387 0.744 1.00 0.00 366 SER A N 9
ATOM 10889 C CA . SER A 1 73 ? -6.092 14.590 0.865 1.00 0.00 366 SER A CA 9
ATOM 10890 C C . SER A 1 73 ? -7.419 14.250 1.563 1.00 0.00 366 SER A C 9
ATOM 10891 O O . SER A 1 73 ? -7.691 13.081 1.866 1.00 0.00 366 SER A O 9
ATOM 10899 N N . SER A 1 74 ? -8.246 15.267 1.823 1.00 0.00 367 SER A N 9
ATOM 10900 C CA . SER A 1 74 ? -9.438 15.173 2.659 1.00 0.00 367 SER A CA 9
ATOM 10901 C C . SER A 1 74 ? -10.742 15.443 1.889 1.00 0.00 367 SER A C 9
ATOM 10902 O O . SER A 1 74 ? -11.821 15.328 2.477 1.00 0.00 367 SER A O 9
ATOM 10910 N N . HIS A 1 75 ? -10.690 15.741 0.581 1.00 0.00 368 HIS A N 9
ATOM 10911 C CA . HIS A 1 75 ? -11.883 15.950 -0.254 1.00 0.00 368 HIS A CA 9
ATOM 10912 C C . HIS A 1 75 ? -12.475 14.598 -0.699 1.00 0.00 368 HIS A C 9
ATOM 10913 O O . HIS A 1 75 ? -12.762 14.366 -1.876 1.00 0.00 368 HIS A O 9
ATOM 10927 N N . LEU A 1 76 ? -12.570 13.655 0.242 1.00 0.00 369 LEU A N 9
ATOM 10928 C CA . LEU A 1 76 ? -13.239 12.378 0.046 1.00 0.00 369 LEU A CA 9
ATOM 10929 C C . LEU A 1 76 ? -14.748 12.645 0.006 1.00 0.00 369 LEU A C 9
ATOM 10930 O O . LEU A 1 76 ? -15.252 13.504 0.737 1.00 0.00 369 LEU A O 9
ATOM 10972 N N . SER A 1 78 ? -18.672 11.323 0.805 1.00 0.00 371 SER A N 9
ATOM 10973 C CA . SER A 1 78 ? -19.258 10.782 2.035 1.00 0.00 371 SER A CA 9
ATOM 10974 C C . SER A 1 78 ? -19.382 9.249 2.026 1.00 0.00 371 SER A C 9
ATOM 10975 O O . SER A 1 78 ? -19.306 8.613 3.079 1.00 0.00 371 SER A O 9
ATOM 10983 N N . LYS A 1 79 ? -19.515 8.637 0.840 1.00 0.00 372 LYS A N 9
ATOM 10984 C CA . LYS A 1 79 ? -19.647 7.179 0.699 1.00 0.00 372 LYS A CA 9
ATOM 10985 C C . LYS A 1 79 ? -18.395 6.431 1.176 1.00 0.00 372 LYS A C 9
ATOM 10986 O O . LYS A 1 79 ? -18.491 5.265 1.558 1.00 0.00 372 LYS A O 9
ATOM 11005 N N . LYS A 1 80 ? -17.222 7.078 1.155 1.00 0.00 373 LYS A N 9
ATOM 11006 C CA . LYS A 1 80 ? -15.973 6.499 1.666 1.00 0.00 373 LYS A CA 9
ATOM 11007 C C . LYS A 1 80 ? -15.982 6.346 3.198 1.00 0.00 373 LYS A C 9
ATOM 11008 O O . LYS A 1 80 ? -15.158 5.587 3.716 1.00 0.00 373 LYS A O 9
ATOM 11027 N N . GLY A 1 81 ? -16.900 7.009 3.914 1.00 0.00 374 GLY A N 9
ATOM 11028 C CA . GLY A 1 81 ? -16.933 7.022 5.368 1.00 0.00 374 GLY A CA 9
ATOM 11029 C C . GLY A 1 81 ? -15.633 7.602 5.917 1.00 0.00 374 GLY A C 9
ATOM 11030 O O . GLY A 1 81 ? -15.074 7.014 6.869 1.00 0.00 374 GLY A O 9
ATOM 11035 N N . SER A 1 4 ? 1.689 -1.155 1.210 1.00 0.00 84 SER A N 10
ATOM 11036 C CA . SER A 1 4 ? 1.897 0.280 0.890 1.00 0.00 84 SER A CA 10
ATOM 11037 C C . SER A 1 4 ? 1.459 0.585 -0.551 1.00 0.00 84 SER A C 10
ATOM 11038 O O . SER A 1 4 ? 1.806 -0.152 -1.476 1.00 0.00 84 SER A O 10
ATOM 11046 N N . SER A 1 5 ? 0.682 1.657 -0.749 1.00 0.00 85 SER A N 10
ATOM 11047 C CA . SER A 1 5 ? 0.216 2.092 -2.064 1.00 0.00 85 SER A CA 10
ATOM 11048 C C . SER A 1 5 ? 1.400 2.502 -2.952 1.00 0.00 85 SER A C 10
ATOM 11049 O O . SER A 1 5 ? 2.424 2.982 -2.450 1.00 0.00 85 SER A O 10
ATOM 11057 N N . GLU A 1 6 ? 1.243 2.356 -4.265 1.00 0.00 86 GLU A N 10
ATOM 11058 C CA . GLU A 1 6 ? 2.221 2.727 -5.285 1.00 0.00 86 GLU A CA 10
ATOM 11059 C C . GLU A 1 6 ? 1.548 3.419 -6.489 1.00 0.00 86 GLU A C 10
ATOM 11060 O O . GLU A 1 6 ? 2.243 4.104 -7.242 1.00 0.00 86 GLU A O 10
ATOM 11072 N N . PHE A 1 7 ? 0.218 3.308 -6.619 1.00 0.00 87 PHE A N 10
ATOM 11073 C CA . PHE A 1 7 ? -0.665 4.024 -7.537 1.00 0.00 87 PHE A CA 10
ATOM 11074 C C . PHE A 1 7 ? -0.518 3.565 -8.992 1.00 0.00 87 PHE A C 10
ATOM 11075 O O . PHE A 1 7 ? 0.181 4.189 -9.790 1.00 0.00 87 PHE A O 10
ATOM 11092 N N . GLN A 1 8 ? -1.207 2.475 -9.345 1.00 0.00 88 GLN A N 10
ATOM 11093 C CA . GLN A 1 8 ? -1.279 1.908 -10.694 1.00 0.00 88 GLN A CA 10
ATOM 11094 C C . GLN A 1 8 ? -2.720 1.450 -10.983 1.00 0.00 88 GLN A C 10
ATOM 11095 O O . GLN A 1 8 ? -3.632 1.739 -10.207 1.00 0.00 88 GLN A O 10
ATOM 11109 N N . ILE A 1 9 ? -2.943 0.786 -12.126 1.00 0.00 89 ILE A N 10
ATOM 11110 C CA . ILE A 1 9 ? -4.234 0.201 -12.509 1.00 0.00 89 ILE A CA 10
ATOM 11111 C C . ILE A 1 9 ? -4.787 -0.627 -11.341 1.00 0.00 89 ILE A C 10
ATOM 11112 O O . ILE A 1 9 ? -4.039 -1.321 -10.649 1.00 0.00 89 ILE A O 10
ATOM 11128 N N . ASN A 1 10 ? -6.111 -0.563 -11.151 1.00 0.00 90 ASN A N 10
ATOM 11129 C CA . ASN A 1 10 ? -6.856 -1.194 -10.064 1.00 0.00 90 ASN A CA 10
ATOM 11130 C C . ASN A 1 10 ? -6.426 -0.708 -8.670 1.00 0.00 90 ASN A C 10
ATOM 11131 O O . ASN A 1 10 ? -6.692 -1.391 -7.678 1.00 0.00 90 ASN A O 10
ATOM 11142 N N . GLU A 1 11 ? -5.816 0.477 -8.561 1.00 0.00 91 GLU A N 10
ATOM 11143 C CA . GLU A 1 11 ? -5.524 1.138 -7.290 1.00 0.00 91 GLU A CA 10
ATOM 11144 C C . GLU A 1 11 ? -6.079 2.573 -7.338 1.00 0.00 91 GLU A C 10
ATOM 11145 O O . GLU A 1 11 ? -6.577 3.021 -8.376 1.00 0.00 91 GLU A O 10
ATOM 11157 N N . GLN A 1 12 ? -6.082 3.262 -6.194 1.00 0.00 92 GLN A N 10
ATOM 11158 C CA . GLN A 1 12 ? -6.721 4.563 -6.006 1.00 0.00 92 GLN A CA 10
ATOM 11159 C C . GLN A 1 12 ? -5.923 5.684 -6.681 1.00 0.00 92 GLN A C 10
ATOM 11160 O O . GLN A 1 12 ? -4.693 5.664 -6.699 1.00 0.00 92 GLN A O 10
ATOM 11174 N N . VAL A 1 13 ? -6.638 6.717 -7.123 1.00 0.00 93 VAL A N 10
ATOM 11175 C CA . VAL A 1 13 ? -6.122 7.994 -7.608 1.00 0.00 93 VAL A CA 10
ATOM 11176 C C . VAL A 1 13 ? -7.131 9.082 -7.243 1.00 0.00 93 VAL A C 10
ATOM 11177 O O . VAL A 1 13 ? -8.256 8.788 -6.839 1.00 0.00 93 VAL A O 10
ATOM 11190 N N . LEU A 1 14 ? -6.728 10.339 -7.394 1.00 0.00 94 LEU A N 10
ATOM 11191 C CA . LEU A 1 14 ? -7.600 11.493 -7.323 1.00 0.00 94 LEU A CA 10
ATOM 11192 C C . LEU A 1 14 ? -7.842 11.890 -8.770 1.00 0.00 94 LEU A C 10
ATOM 11193 O O . LEU A 1 14 ? -6.878 12.040 -9.524 1.00 0.00 94 LEU A O 10
ATOM 11209 N N . ALA A 1 15 ? -9.100 12.099 -9.152 1.00 0.00 95 ALA A N 10
ATOM 11210 C CA . ALA A 1 15 ? -9.486 12.499 -10.496 1.00 0.00 95 ALA A CA 10
ATOM 11211 C C . ALA A 1 15 ? -10.529 13.611 -10.404 1.00 0.00 95 ALA A C 10
ATOM 11212 O O . ALA A 1 15 ? -11.394 13.574 -9.526 1.00 0.00 95 ALA A O 10
ATOM 11219 N N . SER A 1 16 ? -10.430 14.607 -11.281 1.00 0.00 96 SER A N 10
ATOM 11220 C CA . SER A 1 16 ? -11.335 15.745 -11.319 1.00 0.00 96 SER A CA 10
ATOM 11221 C C . SER A 1 16 ? -12.727 15.315 -11.796 1.00 0.00 96 SER A C 10
ATOM 11222 O O . SER A 1 16 ? -12.945 15.083 -12.987 1.00 0.00 96 SER A O 10
ATOM 11230 N N . TRP A 1 17 ? -13.662 15.183 -10.849 1.00 0.00 97 TRP A N 10
ATOM 11231 C CA . TRP A 1 17 ? -15.064 14.915 -11.144 1.00 0.00 97 TRP A CA 10
ATOM 11232 C C . TRP A 1 17 ? -15.694 16.175 -11.739 1.00 0.00 97 TRP A C 10
ATOM 11233 O O . TRP A 1 17 ? -15.269 17.298 -11.439 1.00 0.00 97 TRP A O 10
ATOM 11254 N N . SER A 1 18 ? -16.738 15.986 -12.546 1.00 0.00 98 SER A N 10
ATOM 11255 C CA . SER A 1 18 ? -17.444 17.048 -13.258 1.00 0.00 98 SER A CA 10
ATOM 11256 C C . SER A 1 18 ? -18.020 18.122 -12.320 1.00 0.00 98 SER A C 10
ATOM 11257 O O . SER A 1 18 ? -18.288 19.242 -12.764 1.00 0.00 98 SER A O 10
ATOM 11265 N N . ASP A 1 19 ? -18.201 17.797 -11.035 1.00 0.00 99 ASP A N 10
ATOM 11266 C CA . ASP A 1 19 ? -18.636 18.737 -10.007 1.00 0.00 99 ASP A CA 10
ATOM 11267 C C . ASP A 1 19 ? -17.716 19.961 -9.907 1.00 0.00 99 ASP A C 10
ATOM 11268 O O . ASP A 1 19 ? -18.215 21.092 -9.881 1.00 0.00 99 ASP A O 10
ATOM 11277 N N . SER A 1 20 ? -16.392 19.750 -9.854 1.00 0.00 100 SER A N 10
ATOM 11278 C CA . SER A 1 20 ? -15.431 20.828 -9.618 1.00 0.00 100 SER A CA 10
ATOM 11279 C C . SER A 1 20 ? -13.987 20.362 -9.860 1.00 0.00 100 SER A C 10
ATOM 11280 O O . SER A 1 20 ? -13.374 20.744 -10.860 1.00 0.00 100 SER A O 10
ATOM 11288 N N . ARG A 1 21 ? -13.442 19.541 -8.951 1.00 0.00 101 ARG A N 10
ATOM 11289 C CA . ARG A 1 21 ? -12.046 19.101 -8.943 1.00 0.00 101 ARG A CA 10
ATOM 11290 C C . ARG A 1 21 ? -11.948 17.692 -8.382 1.00 0.00 101 ARG A C 10
ATOM 11291 O O . ARG A 1 21 ? -12.901 16.925 -8.483 1.00 0.00 101 ARG A O 10
ATOM 11312 N N . PHE A 1 22 ? -10.780 17.328 -7.856 1.00 0.00 102 PHE A N 10
ATOM 11313 C CA . PHE A 1 22 ? -10.445 16.005 -7.358 1.00 0.00 102 PHE A CA 10
ATOM 11314 C C . PHE A 1 22 ? -11.467 15.397 -6.399 1.00 0.00 102 PHE A C 10
ATOM 11315 O O . PHE A 1 22 ? -11.963 16.076 -5.500 1.00 0.00 102 PHE A O 10
ATOM 11332 N N . TYR A 1 23 ? -11.689 14.096 -6.580 1.00 0.00 103 TYR A N 10
ATOM 11333 C CA . TYR A 1 23 ? -12.405 13.138 -5.742 1.00 0.00 103 TYR A CA 10
ATOM 11334 C C . TYR A 1 23 ? -11.646 11.815 -5.946 1.00 0.00 103 TYR A C 10
ATOM 11335 O O . TYR A 1 23 ? -10.976 11.664 -6.975 1.00 0.00 103 TYR A O 10
ATOM 11353 N N . PRO A 1 24 ? -11.707 10.849 -5.014 1.00 0.00 104 PRO A N 10
ATOM 11354 C CA . PRO A 1 24 ? -11.054 9.558 -5.209 1.00 0.00 104 PRO A CA 10
ATOM 11355 C C . PRO A 1 24 ? -11.746 8.753 -6.327 1.00 0.00 104 PRO A C 10
ATOM 11356 O O . PRO A 1 24 ? -12.961 8.852 -6.515 1.00 0.00 104 PRO A O 10
ATOM 11367 N N . ALA A 1 25 ? -10.964 7.960 -7.061 1.00 0.00 105 ALA A N 10
ATOM 11368 C CA . ALA A 1 25 ? -11.388 7.108 -8.166 1.00 0.00 105 ALA A CA 10
ATOM 11369 C C . ALA A 1 25 ? -10.433 5.915 -8.277 1.00 0.00 105 ALA A C 10
ATOM 11370 O O . ALA A 1 25 ? -9.326 5.948 -7.741 1.00 0.00 105 ALA A O 10
ATOM 11377 N N . LYS A 1 26 ? -10.839 4.882 -9.015 1.00 0.00 106 LYS A N 10
ATOM 11378 C CA . LYS A 1 26 ? -10.041 3.693 -9.328 1.00 0.00 106 LYS A CA 10
ATOM 11379 C C . LYS A 1 26 ? -9.383 3.920 -10.692 1.00 0.00 106 LYS A C 10
ATOM 11380 O O . LYS A 1 26 ? -10.067 4.328 -11.630 1.00 0.00 106 LYS A O 10
ATOM 11399 N N . VAL A 1 27 ? -8.080 3.660 -10.836 1.00 0.00 107 VAL A N 10
ATOM 11400 C CA . VAL A 1 27 ? -7.421 3.686 -12.146 1.00 0.00 107 VAL A CA 10
ATOM 11401 C C . VAL A 1 27 ? -7.936 2.501 -12.959 1.00 0.00 107 VAL A C 10
ATOM 11402 O O . VAL A 1 27 ? -7.930 1.376 -12.454 1.00 0.00 107 VAL A O 10
ATOM 11415 N N . THR A 1 28 ? -8.259 2.726 -14.230 1.00 0.00 108 THR A N 10
ATOM 11416 C CA . THR A 1 28 ? -8.578 1.661 -15.168 1.00 0.00 108 THR A CA 10
ATOM 11417 C C . THR A 1 28 ? -7.483 1.572 -16.252 1.00 0.00 108 THR A C 10
ATOM 11418 O O . THR A 1 28 ? -7.159 0.462 -16.677 1.00 0.00 108 THR A O 10
ATOM 11429 N N . ALA A 1 29 ? -6.862 2.689 -16.665 1.00 0.00 109 ALA A N 10
ATOM 11430 C CA . ALA A 1 29 ? -5.660 2.699 -17.509 1.00 0.00 109 ALA A CA 10
ATOM 11431 C C . ALA A 1 29 ? -4.830 3.954 -17.252 1.00 0.00 109 ALA A C 10
ATOM 11432 O O . ALA A 1 29 ? -5.322 4.940 -16.697 1.00 0.00 109 ALA A O 10
ATOM 11439 N N . VAL A 1 30 ? -3.578 3.937 -17.708 1.00 0.00 110 VAL A N 10
ATOM 11440 C CA . VAL A 1 30 ? -2.656 5.066 -17.704 1.00 0.00 110 VAL A CA 10
ATOM 11441 C C . VAL A 1 30 ? -1.920 4.995 -19.050 1.00 0.00 110 VAL A C 10
ATOM 11442 O O . VAL A 1 30 ? -1.610 3.894 -19.516 1.00 0.00 110 VAL A O 10
ATOM 11455 N N . ASN A 1 31 ? -1.637 6.142 -19.673 1.00 0.00 111 ASN A N 10
ATOM 11456 C CA . ASN A 1 31 ? -1.063 6.229 -21.013 1.00 0.00 111 ASN A CA 10
ATOM 11457 C C . ASN A 1 31 ? 0.106 7.202 -20.935 1.00 0.00 111 ASN A C 10
ATOM 11458 O O . ASN A 1 31 ? -0.098 8.375 -20.616 1.00 0.00 111 ASN A O 10
ATOM 11469 N N . LYS A 1 32 ? 1.325 6.744 -21.244 1.00 0.00 112 LYS A N 10
ATOM 11470 C CA . LYS A 1 32 ? 2.548 7.548 -21.115 1.00 0.00 112 LYS A CA 10
ATOM 11471 C C . LYS A 1 32 ? 2.525 8.801 -22.001 1.00 0.00 112 LYS A C 10
ATOM 11472 O O . LYS A 1 32 ? 3.244 9.758 -21.722 1.00 0.00 112 LYS A O 10
ATOM 11491 N N . ASP A 1 33 ? 1.672 8.822 -23.034 1.00 0.00 113 ASP A N 10
ATOM 11492 C CA . ASP A 1 33 ? 1.414 10.007 -23.855 1.00 0.00 113 ASP A CA 10
ATOM 11493 C C . ASP A 1 33 ? 1.011 11.225 -23.010 1.00 0.00 113 ASP A C 10
ATOM 11494 O O . ASP A 1 33 ? 1.344 12.356 -23.371 1.00 0.00 113 ASP A O 10
ATOM 11503 N N . GLY A 1 34 ? 0.349 10.999 -21.868 1.00 0.00 114 GLY A N 10
ATOM 11504 C CA . GLY A 1 34 ? 0.013 12.027 -20.889 1.00 0.00 114 GLY A CA 10
ATOM 11505 C C . GLY A 1 34 ? -1.428 11.927 -20.390 1.00 0.00 114 GLY A C 10
ATOM 11506 O O . GLY A 1 34 ? -1.974 12.927 -19.915 1.00 0.00 114 GLY A O 10
ATOM 11510 N N . THR A 1 35 ? -2.076 10.764 -20.525 1.00 0.00 115 THR A N 10
ATOM 11511 C CA . THR A 1 35 ? -3.504 10.615 -20.268 1.00 0.00 115 THR A CA 10
ATOM 11512 C C . THR A 1 35 ? -3.756 9.436 -19.327 1.00 0.00 115 THR A C 10
ATOM 11513 O O . THR A 1 35 ? -2.859 8.658 -18.997 1.00 0.00 115 THR A O 10
ATOM 11524 N N . TYR A 1 36 ? -4.992 9.341 -18.862 1.00 0.00 116 TYR A N 10
ATOM 11525 C CA . TYR A 1 36 ? -5.458 8.474 -17.803 1.00 0.00 116 TYR A CA 10
ATOM 11526 C C . TYR A 1 36 ? -6.851 8.002 -18.172 1.00 0.00 116 TYR A C 10
ATOM 11527 O O . TYR A 1 36 ? -7.583 8.725 -18.850 1.00 0.00 116 TYR A O 10
ATOM 11545 N N . THR A 1 37 ? -7.245 6.861 -17.626 1.00 0.00 117 THR A N 10
ATOM 11546 C CA . THR A 1 37 ? -8.607 6.367 -17.683 1.00 0.00 117 THR A CA 10
ATOM 11547 C C . THR A 1 37 ? -8.917 5.942 -16.252 1.00 0.00 117 THR A C 10
ATOM 11548 O O . THR A 1 37 ? -8.091 5.291 -15.597 1.00 0.00 117 THR A O 10
ATOM 11559 N N . VAL A 1 38 ? -10.065 6.362 -15.730 1.00 0.00 118 VAL A N 10
ATOM 11560 C CA . VAL A 1 38 ? -10.434 6.140 -14.341 1.00 0.00 118 VAL A CA 10
ATOM 11561 C C . VAL A 1 38 ? -11.914 5.791 -14.282 1.00 0.00 118 VAL A C 10
ATOM 11562 O O . VAL A 1 38 ? -12.690 6.174 -15.163 1.00 0.00 118 VAL A O 10
ATOM 11575 N N . LYS A 1 39 ? -12.305 5.118 -13.204 1.00 0.00 119 LYS A N 10
ATOM 11576 C CA . LYS A 1 39 ? -13.682 4.803 -12.871 1.00 0.00 119 LYS A CA 10
ATOM 11577 C C . LYS A 1 39 ? -13.957 5.403 -11.501 1.00 0.00 119 LYS A C 10
ATOM 11578 O O . LYS A 1 39 ? -13.240 5.103 -10.546 1.00 0.00 119 LYS A O 10
ATOM 11597 N N . PHE A 1 40 ? -14.963 6.264 -11.404 1.00 0.00 120 PHE A N 10
ATOM 11598 C CA . PHE A 1 40 ? -15.465 6.736 -10.122 1.00 0.00 120 PHE A CA 10
ATOM 11599 C C . PHE A 1 40 ? -16.349 5.633 -9.536 1.00 0.00 120 PHE A C 10
ATOM 11600 O O . PHE A 1 40 ? -17.006 4.906 -10.282 1.00 0.00 120 PHE A O 10
ATOM 11617 N N . TYR A 1 41 ? -16.420 5.542 -8.206 1.00 0.00 121 TYR A N 10
ATOM 11618 C CA . TYR A 1 41 ? -17.151 4.478 -7.513 1.00 0.00 121 TYR A CA 10
ATOM 11619 C C . TYR A 1 41 ? -18.662 4.526 -7.785 1.00 0.00 121 TYR A C 10
ATOM 11620 O O . TYR A 1 41 ? -19.336 3.498 -7.715 1.00 0.00 121 TYR A O 10
ATOM 11638 N N . ASP A 1 42 ? -19.185 5.711 -8.121 1.00 0.00 122 ASP A N 10
ATOM 11639 C CA . ASP A 1 42 ? -20.579 5.896 -8.527 1.00 0.00 122 ASP A CA 10
ATOM 11640 C C . ASP A 1 42 ? -20.920 5.120 -9.809 1.00 0.00 122 ASP A C 10
ATOM 11641 O O . ASP A 1 42 ? -22.070 4.713 -9.998 1.00 0.00 122 ASP A O 10
ATOM 11650 N N . GLY A 1 43 ? -19.922 4.866 -10.668 1.00 0.00 123 GLY A N 10
ATOM 11651 C CA . GLY A 1 43 ? -20.027 4.013 -11.849 1.00 0.00 123 GLY A CA 10
ATOM 11652 C C . GLY A 1 43 ? -19.528 4.694 -13.126 1.00 0.00 123 GLY A C 10
ATOM 11653 O O . GLY A 1 43 ? -19.280 4.009 -14.119 1.00 0.00 123 GLY A O 10
ATOM 11657 N N . VAL A 1 44 ? -19.391 6.025 -13.122 1.00 0.00 124 VAL A N 10
ATOM 11658 C CA . VAL A 1 44 ? -18.918 6.805 -14.265 1.00 0.00 124 VAL A CA 10
ATOM 11659 C C . VAL A 1 44 ? -17.474 6.400 -14.595 1.00 0.00 124 VAL A C 10
ATOM 11660 O O . VAL A 1 44 ? -16.663 6.174 -13.692 1.00 0.00 124 VAL A O 10
ATOM 11673 N N . VAL A 1 45 ? -17.139 6.370 -15.888 1.00 0.00 125 VAL A N 10
ATOM 11674 C CA . VAL A 1 45 ? -15.804 6.090 -16.406 1.00 0.00 125 VAL A CA 10
ATOM 11675 C C . VAL A 1 45 ? -15.482 7.213 -17.398 1.00 0.00 125 VAL A C 10
ATOM 11676 O O . VAL A 1 45 ? -16.380 7.703 -18.091 1.00 0.00 125 VAL A O 10
ATOM 11689 N N . GLN A 1 46 ? -14.217 7.637 -17.460 1.00 0.00 126 GLN A N 10
ATOM 11690 C CA . GLN A 1 46 ? -13.773 8.712 -18.349 1.00 0.00 126 GLN A CA 10
ATOM 11691 C C . GLN A 1 46 ? -12.302 8.525 -18.721 1.00 0.00 126 GLN A C 10
ATOM 11692 O O . GLN A 1 46 ? -11.543 7.941 -17.944 1.00 0.00 126 GLN A O 10
ATOM 11706 N N . THR A 1 47 ? -11.895 9.091 -19.863 1.00 0.00 127 THR A N 10
ATOM 11707 C CA . THR A 1 47 ? -10.497 9.212 -20.270 1.00 0.00 127 THR A CA 10
ATOM 11708 C C . THR A 1 47 ? -10.182 10.709 -20.167 1.00 0.00 127 THR A C 10
ATOM 11709 O O . THR A 1 47 ? -10.951 11.540 -20.662 1.00 0.00 127 THR A O 10
ATOM 11720 N N . VAL A 1 48 ? -9.089 11.058 -19.496 1.00 0.00 128 VAL A N 10
ATOM 11721 C CA . VAL A 1 48 ? -8.740 12.420 -19.095 1.00 0.00 128 VAL A CA 10
ATOM 11722 C C . VAL A 1 48 ? -7.211 12.581 -19.085 1.00 0.00 128 VAL A C 10
ATOM 11723 O O . VAL A 1 48 ? -6.487 11.642 -19.416 1.00 0.00 128 VAL A O 10
ATOM 11736 N N . LYS A 1 49 ? -6.697 13.767 -18.750 1.00 0.00 129 LYS A N 10
ATOM 11737 C CA . LYS A 1 49 ? -5.276 14.114 -18.879 1.00 0.00 129 LYS A CA 10
ATOM 11738 C C . LYS A 1 49 ? -4.578 14.054 -17.520 1.00 0.00 129 LYS A C 10
ATOM 11739 O O . LYS A 1 49 ? -5.238 14.036 -16.483 1.00 0.00 129 LYS A O 10
ATOM 11758 N N . HIS A 1 50 ? -3.240 14.113 -17.504 1.00 0.00 130 HIS A N 10
ATOM 11759 C CA . HIS A 1 50 ? -2.463 14.281 -16.268 1.00 0.00 130 HIS A CA 10
ATOM 11760 C C . HIS A 1 50 ? -2.907 15.535 -15.494 1.00 0.00 130 HIS A C 10
ATOM 11761 O O . HIS A 1 50 ? -3.024 15.488 -14.275 1.00 0.00 130 HIS A O 10
ATOM 11775 N N . ILE A 1 51 ? -3.258 16.628 -16.179 1.00 0.00 131 ILE A N 10
ATOM 11776 C CA . ILE A 1 51 ? -3.801 17.823 -15.517 1.00 0.00 131 ILE A CA 10
ATOM 11777 C C . ILE A 1 51 ? -5.159 17.594 -14.824 1.00 0.00 131 ILE A C 10
ATOM 11778 O O . ILE A 1 51 ? -5.645 18.498 -14.141 1.00 0.00 131 ILE A O 10
ATOM 11794 N N . HIS A 1 52 ? -5.765 16.409 -14.961 1.00 0.00 132 HIS A N 10
ATOM 11795 C CA . HIS A 1 52 ? -7.047 16.069 -14.362 1.00 0.00 132 HIS A CA 10
ATOM 11796 C C . HIS A 1 52 ? -6.940 14.902 -13.367 1.00 0.00 132 HIS A C 10
ATOM 11797 O O . HIS A 1 52 ? -7.926 14.625 -12.684 1.00 0.00 132 HIS A O 10
ATOM 11811 N N . VAL A 1 53 ? -5.816 14.176 -13.296 1.00 0.00 133 VAL A N 10
ATOM 11812 C CA . VAL A 1 53 ? -5.666 12.976 -12.454 1.00 0.00 133 VAL A CA 10
ATOM 11813 C C . VAL A 1 53 ? -4.260 12.900 -11.853 1.00 0.00 133 VAL A C 10
ATOM 11814 O O . VAL A 1 53 ? -3.275 13.165 -12.541 1.00 0.00 133 VAL A O 10
ATOM 11827 N N . LYS A 1 54 ? -4.152 12.469 -10.592 1.00 0.00 134 LYS A N 10
ATOM 11828 C CA . LYS A 1 54 ? -2.879 12.194 -9.919 1.00 0.00 134 LYS A CA 10
ATOM 11829 C C . LYS A 1 54 ? -3.076 11.096 -8.871 1.00 0.00 134 LYS A C 10
ATOM 11830 O O . LYS A 1 54 ? -4.208 10.706 -8.591 1.00 0.00 134 LYS A O 10
ATOM 11849 N N . ALA A 1 55 ? -1.990 10.604 -8.266 1.00 0.00 135 ALA A N 10
ATOM 11850 C CA . ALA A 1 55 ? -2.013 9.682 -7.133 1.00 0.00 135 ALA A CA 10
ATOM 11851 C C . ALA A 1 55 ? -2.838 10.245 -5.961 1.00 0.00 135 ALA A C 10
ATOM 11852 O O . ALA A 1 55 ? -3.108 11.445 -5.900 1.00 0.00 135 ALA A O 10
ATOM 11859 N N . PHE A 1 56 ? -3.175 9.397 -4.974 1.00 0.00 136 PHE A N 10
ATOM 11860 C CA . PHE A 1 56 ? -3.765 9.883 -3.718 1.00 0.00 136 PHE A CA 10
ATOM 11861 C C . PHE A 1 56 ? -2.746 10.700 -2.891 1.00 0.00 136 PHE A C 10
ATOM 11862 O O . PHE A 1 56 ? -3.111 11.315 -1.890 1.00 0.00 136 PHE A O 10
ATOM 11879 N N . SER A 1 57 ? -1.469 10.722 -3.288 1.00 0.00 137 SER A N 10
ATOM 11880 C CA . SER A 1 57 ? -0.466 11.617 -2.731 1.00 0.00 137 SER A CA 10
ATOM 11881 C C . SER A 1 57 ? -0.802 13.057 -3.138 1.00 0.00 137 SER A C 10
ATOM 11882 O O . SER A 1 57 ? -0.824 13.380 -4.326 1.00 0.00 137 SER A O 10
ATOM 11890 N N . LYS A 1 58 ? -1.080 13.911 -2.147 1.00 0.00 138 LYS A N 10
ATOM 11891 C CA . LYS A 1 58 ? -1.586 15.267 -2.373 1.00 0.00 138 LYS A CA 10
ATOM 11892 C C . LYS A 1 58 ? -0.633 16.102 -3.229 1.00 0.00 138 LYS A C 10
ATOM 11893 O O . LYS A 1 58 ? -1.095 16.809 -4.125 1.00 0.00 138 LYS A O 10
ATOM 11912 N N . ASP A 1 59 ? 0.670 16.035 -2.939 1.00 0.00 139 ASP A N 10
ATOM 11913 C CA . ASP A 1 59 ? 1.666 16.940 -3.513 1.00 0.00 139 ASP A CA 10
ATOM 11914 C C . ASP A 1 59 ? 1.775 16.815 -5.036 1.00 0.00 139 ASP A C 10
ATOM 11915 O O . ASP A 1 59 ? 1.412 17.749 -5.755 1.00 0.00 139 ASP A O 10
ATOM 11924 N N . GLN A 1 60 ? 2.257 15.670 -5.532 1.00 0.00 140 GLN A N 10
ATOM 11925 C CA . GLN A 1 60 ? 2.622 15.456 -6.934 1.00 0.00 140 GLN A CA 10
ATOM 11926 C C . GLN A 1 60 ? 2.437 13.975 -7.287 1.00 0.00 140 GLN A C 10
ATOM 11927 O O . GLN A 1 60 ? 2.316 13.124 -6.402 1.00 0.00 140 GLN A O 10
ATOM 11941 N N . ASN A 1 61 ? 2.393 13.673 -8.591 1.00 0.00 141 ASN A N 10
ATOM 11942 C CA . ASN A 1 61 ? 2.028 12.344 -9.093 1.00 0.00 141 ASN A CA 10
ATOM 11943 C C . ASN A 1 61 ? 3.229 11.393 -9.117 1.00 0.00 141 ASN A C 10
ATOM 11944 O O . ASN A 1 61 ? 4.372 11.847 -9.084 1.00 0.00 141 ASN A O 10
ATOM 11955 N N . ILE A 1 62 ? 2.992 10.078 -9.239 1.00 0.00 142 ILE A N 10
ATOM 11956 C CA . ILE A 1 62 ? 4.035 9.047 -9.137 1.00 0.00 142 ILE A CA 10
ATOM 11957 C C . ILE A 1 62 ? 3.874 7.941 -10.216 1.00 0.00 142 ILE A C 10
ATOM 11958 O O . ILE A 1 62 ? 4.509 6.891 -10.127 1.00 0.00 142 ILE A O 10
ATOM 11974 N N . VAL A 1 63 ? 3.068 8.160 -11.266 1.00 0.00 143 VAL A N 10
ATOM 11975 C CA . VAL A 1 63 ? 2.992 7.278 -12.443 1.00 0.00 143 VAL A CA 10
ATOM 11976 C C . VAL A 1 63 ? 2.621 8.153 -13.650 1.00 0.00 143 VAL A C 10
ATOM 11977 O O . VAL A 1 63 ? 2.093 9.248 -13.460 1.00 0.00 143 VAL A O 10
ATOM 11990 N N . GLY A 1 64 ? 2.897 7.711 -14.881 1.00 0.00 144 GLY A N 10
ATOM 11991 C CA . GLY A 1 64 ? 2.525 8.403 -16.120 1.00 0.00 144 GLY A CA 10
ATOM 11992 C C . GLY A 1 64 ? 3.446 9.591 -16.412 1.00 0.00 144 GLY A C 10
ATOM 11993 O O . GLY A 1 64 ? 4.108 9.628 -17.448 1.00 0.00 144 GLY A O 10
ATOM 11997 N N . ASN A 1 65 ? 3.538 10.522 -15.462 1.00 0.00 145 ASN A N 10
ATOM 11998 C CA . ASN A 1 65 ? 4.443 11.667 -15.441 1.00 0.00 145 ASN A CA 10
ATOM 11999 C C . ASN A 1 65 ? 4.856 11.860 -13.980 1.00 0.00 145 ASN A C 10
ATOM 12000 O O . ASN A 1 65 ? 4.412 12.793 -13.308 1.00 0.00 145 ASN A O 10
ATOM 12011 N N . ALA A 1 66 ? 5.589 10.876 -13.447 1.00 0.00 146 ALA A N 10
ATOM 12012 C CA . ALA A 1 66 ? 6.000 10.860 -12.049 1.00 0.00 146 ALA A CA 10
ATOM 12013 C C . ALA A 1 66 ? 6.882 12.071 -11.739 1.00 0.00 146 ALA A C 10
ATOM 12014 O O . ALA A 1 66 ? 7.826 12.355 -12.481 1.00 0.00 146 ALA A O 10
ATOM 12021 N N . ARG A 1 67 ? 6.576 12.770 -10.640 1.00 0.00 147 ARG A N 10
ATOM 12022 C CA . ARG A 1 67 ? 7.184 14.054 -10.287 1.00 0.00 147 ARG A CA 10
ATOM 12023 C C . ARG A 1 67 ? 7.395 14.224 -8.773 1.00 0.00 147 ARG A C 10
ATOM 12024 O O . ARG A 1 67 ? 7.926 15.254 -8.360 1.00 0.00 147 ARG A O 10
ATOM 12045 N N . GLY A 1 68 ? 6.985 13.262 -7.941 1.00 0.00 200 GLY A N 10
ATOM 12046 C CA . GLY A 1 68 ? 6.968 13.411 -6.486 1.00 0.00 200 GLY A CA 10
ATOM 12047 C C . GLY A 1 68 ? 7.072 12.084 -5.758 1.00 0.00 200 GLY A C 10
ATOM 12048 O O . GLY A 1 68 ? 7.531 11.082 -6.314 1.00 0.00 200 GLY A O 10
ATOM 12052 N N . SER A 1 69 ? 6.634 12.119 -4.503 1.00 0.00 201 SER A N 10
ATOM 12053 C CA . SER A 1 69 ? 6.811 11.077 -3.506 1.00 0.00 201 SER A CA 10
ATOM 12054 C C . SER A 1 69 ? 5.521 10.915 -2.686 1.00 0.00 201 SER A C 10
ATOM 12055 O O . SER A 1 69 ? 4.624 11.763 -2.747 1.00 0.00 201 SER A O 10
ATOM 12063 N N . ARG A 1 70 ? 5.414 9.798 -1.952 1.00 0.00 363 ARG A N 10
ATOM 12064 C CA . ARG A 1 70 ? 4.166 9.400 -1.297 1.00 0.00 363 ARG A CA 10
ATOM 12065 C C . ARG A 1 70 ? 3.683 10.438 -0.278 1.00 0.00 363 ARG A C 10
ATOM 12066 O O . ARG A 1 70 ? 4.492 11.055 0.425 1.00 0.00 363 ARG A O 10
ATOM 12087 N N . ALA A 1 71 ? 2.361 10.581 -0.174 1.00 0.00 364 ALA A N 10
ATOM 12088 C CA . ALA A 1 71 ? 1.615 11.405 0.771 1.00 0.00 364 ALA A CA 10
ATOM 12089 C C . ALA A 1 71 ? 0.175 10.852 0.817 1.00 0.00 364 ALA A C 10
ATOM 12090 O O . ALA A 1 71 ? -0.091 9.767 0.292 1.00 0.00 364 ALA A O 10
ATOM 12097 N N . HIS A 1 72 ? -0.774 11.608 1.377 1.00 0.00 365 HIS A N 10
ATOM 12098 C CA . HIS A 1 72 ? -2.206 11.300 1.335 1.00 0.00 365 HIS A CA 10
ATOM 12099 C C . HIS A 1 72 ? -3.010 12.600 1.238 1.00 0.00 365 HIS A C 10
ATOM 12100 O O . HIS A 1 72 ? -2.441 13.683 1.397 1.00 0.00 365 HIS A O 10
ATOM 12114 N N . SER A 1 73 ? -4.316 12.487 0.983 1.00 0.00 366 SER A N 10
ATOM 12115 C CA . SER A 1 73 ? -5.208 13.602 0.669 1.00 0.00 366 SER A CA 10
ATOM 12116 C C . SER A 1 73 ? -6.529 13.490 1.450 1.00 0.00 366 SER A C 10
ATOM 12117 O O . SER A 1 73 ? -6.731 12.533 2.207 1.00 0.00 366 SER A O 10
ATOM 12125 N N . SER A 1 74 ? -7.436 14.457 1.249 1.00 0.00 367 SER A N 10
ATOM 12126 C CA . SER A 1 74 ? -8.650 14.615 2.056 1.00 0.00 367 SER A CA 10
ATOM 12127 C C . SER A 1 74 ? -9.909 14.870 1.207 1.00 0.00 367 SER A C 10
ATOM 12128 O O . SER A 1 74 ? -10.980 15.114 1.763 1.00 0.00 367 SER A O 10
ATOM 12136 N N . HIS A 1 75 ? -9.817 14.799 -0.130 1.00 0.00 368 HIS A N 10
ATOM 12137 C CA . HIS A 1 75 ? -10.889 15.143 -1.078 1.00 0.00 368 HIS A CA 10
ATOM 12138 C C . HIS A 1 75 ? -11.985 14.064 -1.162 1.00 0.00 368 HIS A C 10
ATOM 12139 O O . HIS A 1 75 ? -12.619 13.906 -2.209 1.00 0.00 368 HIS A O 10
ATOM 12153 N N . LEU A 1 76 ? -12.158 13.260 -0.110 1.00 0.00 369 LEU A N 10
ATOM 12154 C CA . LEU A 1 76 ? -13.129 12.172 -0.047 1.00 0.00 369 LEU A CA 10
ATOM 12155 C C . LEU A 1 76 ? -14.543 12.732 -0.240 1.00 0.00 369 LEU A C 10
ATOM 12156 O O . LEU A 1 76 ? -14.856 13.835 0.219 1.00 0.00 369 LEU A O 10
ATOM 12198 N N . SER A 1 78 ? -18.775 12.871 0.224 1.00 0.00 371 SER A N 10
ATOM 12199 C CA . SER A 1 78 ? -19.636 12.897 1.411 1.00 0.00 371 SER A CA 10
ATOM 12200 C C . SER A 1 78 ? -20.142 11.492 1.792 1.00 0.00 371 SER A C 10
ATOM 12201 O O . SER A 1 78 ? -20.311 11.184 2.974 1.00 0.00 371 SER A O 10
ATOM 12209 N N . LYS A 1 79 ? -20.333 10.611 0.797 1.00 0.00 372 LYS A N 10
ATOM 12210 C CA . LYS A 1 79 ? -20.805 9.239 1.013 1.00 0.00 372 LYS A CA 10
ATOM 12211 C C . LYS A 1 79 ? -19.785 8.373 1.763 1.00 0.00 372 LYS A C 10
ATOM 12212 O O . LYS A 1 79 ? -20.173 7.363 2.351 1.00 0.00 372 LYS A O 10
ATOM 12231 N N . LYS A 1 80 ? -18.494 8.730 1.740 1.00 0.00 373 LYS A N 10
ATOM 12232 C CA . LYS A 1 80 ? -17.447 7.941 2.399 1.00 0.00 373 LYS A CA 10
ATOM 12233 C C . LYS A 1 80 ? -17.570 7.986 3.928 1.00 0.00 373 LYS A C 10
ATOM 12234 O O . LYS A 1 80 ? -17.061 7.079 4.595 1.00 0.00 373 LYS A O 10
ATOM 12253 N N . GLY A 1 81 ? -18.226 8.999 4.501 1.00 0.00 374 GLY A N 10
ATOM 12254 C CA . GLY A 1 81 ? -18.391 9.141 5.939 1.00 0.00 374 GLY A CA 10
ATOM 12255 C C . GLY A 1 81 ? -19.030 10.488 6.233 1.00 0.00 374 GLY A C 10
ATOM 12256 O O . GLY A 1 81 ? -20.200 10.513 6.677 1.00 0.00 374 GLY A O 10
ATOM 12261 N N . SER A 1 4 ? 1.121 -1.293 1.476 1.00 0.00 84 SER A N 11
ATOM 12262 C CA . SER A 1 4 ? 1.314 0.146 1.182 1.00 0.00 84 SER A CA 11
ATOM 12263 C C . SER A 1 4 ? 1.011 0.444 -0.296 1.00 0.00 84 SER A C 11
ATOM 12264 O O . SER A 1 4 ? 1.479 -0.271 -1.185 1.00 0.00 84 SER A O 11
ATOM 12272 N N . SER A 1 5 ? 0.211 1.482 -0.565 1.00 0.00 85 SER A N 11
ATOM 12273 C CA . SER A 1 5 ? -0.136 1.917 -1.917 1.00 0.00 85 SER A CA 11
ATOM 12274 C C . SER A 1 5 ? 1.119 2.351 -2.691 1.00 0.00 85 SER A C 11
ATOM 12275 O O . SER A 1 5 ? 2.092 2.831 -2.097 1.00 0.00 85 SER A O 11
ATOM 12283 N N . GLU A 1 6 ? 1.074 2.225 -4.017 1.00 0.00 86 GLU A N 11
ATOM 12284 C CA . GLU A 1 6 ? 2.116 2.651 -4.952 1.00 0.00 86 GLU A CA 11
ATOM 12285 C C . GLU A 1 6 ? 1.515 3.351 -6.191 1.00 0.00 86 GLU A C 11
ATOM 12286 O O . GLU A 1 6 ? 2.259 4.028 -6.908 1.00 0.00 86 GLU A O 11
ATOM 12298 N N . PHE A 1 7 ? 0.191 3.266 -6.389 1.00 0.00 87 PHE A N 11
ATOM 12299 C CA . PHE A 1 7 ? -0.624 4.000 -7.355 1.00 0.00 87 PHE A CA 11
ATOM 12300 C C . PHE A 1 7 ? -0.413 3.537 -8.802 1.00 0.00 87 PHE A C 11
ATOM 12301 O O . PHE A 1 7 ? 0.312 4.157 -9.579 1.00 0.00 87 PHE A O 11
ATOM 12318 N N . GLN A 1 8 ? -1.077 2.433 -9.170 1.00 0.00 88 GLN A N 11
ATOM 12319 C CA . GLN A 1 8 ? -1.096 1.874 -10.523 1.00 0.00 88 GLN A CA 11
ATOM 12320 C C . GLN A 1 8 ? -2.541 1.499 -10.905 1.00 0.00 88 GLN A C 11
ATOM 12321 O O . GLN A 1 8 ? -3.487 1.807 -10.176 1.00 0.00 88 GLN A O 11
ATOM 12335 N N . ILE A 1 9 ? -2.723 0.872 -12.075 1.00 0.00 89 ILE A N 11
ATOM 12336 C CA . ILE A 1 9 ? -4.019 0.366 -12.536 1.00 0.00 89 ILE A CA 11
ATOM 12337 C C . ILE A 1 9 ? -4.609 -0.538 -11.440 1.00 0.00 89 ILE A C 11
ATOM 12338 O O . ILE A 1 9 ? -3.879 -1.277 -10.777 1.00 0.00 89 ILE A O 11
ATOM 12354 N N . ASN A 1 10 ? -5.934 -0.482 -11.280 1.00 0.00 90 ASN A N 11
ATOM 12355 C CA . ASN A 1 10 ? -6.706 -1.186 -10.256 1.00 0.00 90 ASN A CA 11
ATOM 12356 C C . ASN A 1 10 ? -6.361 -0.744 -8.825 1.00 0.00 90 ASN A C 11
ATOM 12357 O O . ASN A 1 10 ? -6.727 -1.432 -7.871 1.00 0.00 90 ASN A O 11
ATOM 12368 N N . GLU A 1 11 ? -5.709 0.409 -8.648 1.00 0.00 91 GLU A N 11
ATOM 12369 C CA . GLU A 1 11 ? -5.511 1.056 -7.351 1.00 0.00 91 GLU A CA 11
ATOM 12370 C C . GLU A 1 11 ? -6.097 2.478 -7.443 1.00 0.00 91 GLU A C 11
ATOM 12371 O O . GLU A 1 11 ? -6.585 2.882 -8.504 1.00 0.00 91 GLU A O 11
ATOM 12383 N N . GLN A 1 12 ? -6.152 3.211 -6.328 1.00 0.00 92 GLN A N 11
ATOM 12384 C CA . GLN A 1 12 ? -6.878 4.476 -6.250 1.00 0.00 92 GLN A CA 11
ATOM 12385 C C . GLN A 1 12 ? -6.026 5.635 -6.752 1.00 0.00 92 GLN A C 11
ATOM 12386 O O . GLN A 1 12 ? -4.798 5.606 -6.647 1.00 0.00 92 GLN A O 11
ATOM 12400 N N . VAL A 1 13 ? -6.696 6.700 -7.181 1.00 0.00 93 VAL A N 11
ATOM 12401 C CA . VAL A 1 13 ? -6.130 7.993 -7.517 1.00 0.00 93 VAL A CA 11
ATOM 12402 C C . VAL A 1 13 ? -7.140 9.086 -7.167 1.00 0.00 93 VAL A C 11
ATOM 12403 O O . VAL A 1 13 ? -8.308 8.801 -6.908 1.00 0.00 93 VAL A O 11
ATOM 12416 N N . LEU A 1 14 ? -6.688 10.337 -7.171 1.00 0.00 94 LEU A N 11
ATOM 12417 C CA . LEU A 1 14 ? -7.522 11.525 -7.086 1.00 0.00 94 LEU A CA 11
ATOM 12418 C C . LEU A 1 14 ? -7.727 11.969 -8.526 1.00 0.00 94 LEU A C 11
ATOM 12419 O O . LEU A 1 14 ? -6.747 12.126 -9.256 1.00 0.00 94 LEU A O 11
ATOM 12435 N N . ALA A 1 15 ? -8.975 12.165 -8.946 1.00 0.00 95 ALA A N 11
ATOM 12436 C CA . ALA A 1 15 ? -9.316 12.497 -10.322 1.00 0.00 95 ALA A CA 11
ATOM 12437 C C . ALA A 1 15 ? -10.414 13.550 -10.337 1.00 0.00 95 ALA A C 11
ATOM 12438 O O . ALA A 1 15 ? -11.301 13.525 -9.479 1.00 0.00 95 ALA A O 11
ATOM 12445 N N . SER A 1 16 ? -10.360 14.467 -11.305 1.00 0.00 96 SER A N 11
ATOM 12446 C CA . SER A 1 16 ? -11.318 15.555 -11.432 1.00 0.00 96 SER A CA 11
ATOM 12447 C C . SER A 1 16 ? -12.685 15.000 -11.831 1.00 0.00 96 SER A C 11
ATOM 12448 O O . SER A 1 16 ? -12.873 14.530 -12.956 1.00 0.00 96 SER A O 11
ATOM 12456 N N . TRP A 1 17 ? -13.624 15.027 -10.882 1.00 0.00 97 TRP A N 11
ATOM 12457 C CA . TRP A 1 17 ? -15.031 14.734 -11.120 1.00 0.00 97 TRP A CA 11
ATOM 12458 C C . TRP A 1 17 ? -15.680 15.896 -11.872 1.00 0.00 97 TRP A C 11
ATOM 12459 O O . TRP A 1 17 ? -15.147 17.011 -11.876 1.00 0.00 97 TRP A O 11
ATOM 12480 N N . SER A 1 18 ? -16.846 15.660 -12.481 1.00 0.00 98 SER A N 11
ATOM 12481 C CA . SER A 1 18 ? -17.613 16.661 -13.221 1.00 0.00 98 SER A CA 11
ATOM 12482 C C . SER A 1 18 ? -17.989 17.884 -12.361 1.00 0.00 98 SER A C 11
ATOM 12483 O O . SER A 1 18 ? -18.271 18.958 -12.897 1.00 0.00 98 SER A O 11
ATOM 12491 N N . ASP A 1 19 ? -17.958 17.739 -11.031 1.00 0.00 99 ASP A N 11
ATOM 12492 C CA . ASP A 1 19 ? -18.099 18.826 -10.058 1.00 0.00 99 ASP A CA 11
ATOM 12493 C C . ASP A 1 19 ? -17.033 19.931 -10.217 1.00 0.00 99 ASP A C 11
ATOM 12494 O O . ASP A 1 19 ? -17.277 21.064 -9.806 1.00 0.00 99 ASP A O 11
ATOM 12503 N N . SER A 1 20 ? -15.880 19.600 -10.826 1.00 0.00 100 SER A N 11
ATOM 12504 C CA . SER A 1 20 ? -14.780 20.455 -11.308 1.00 0.00 100 SER A CA 11
ATOM 12505 C C . SER A 1 20 ? -13.466 20.332 -10.512 1.00 0.00 100 SER A C 11
ATOM 12506 O O . SER A 1 20 ? -12.537 21.110 -10.750 1.00 0.00 100 SER A O 11
ATOM 12514 N N . ARG A 1 21 ? -13.343 19.373 -9.582 1.00 0.00 101 ARG A N 11
ATOM 12515 C CA . ARG A 1 21 ? -12.089 19.117 -8.860 1.00 0.00 101 ARG A CA 11
ATOM 12516 C C . ARG A 1 21 ? -12.009 17.670 -8.389 1.00 0.00 101 ARG A C 11
ATOM 12517 O O . ARG A 1 21 ? -12.880 16.867 -8.720 1.00 0.00 101 ARG A O 11
ATOM 12538 N N . PHE A 1 22 ? -10.939 17.342 -7.666 1.00 0.00 102 PHE A N 11
ATOM 12539 C CA . PHE A 1 22 ? -10.566 15.982 -7.314 1.00 0.00 102 PHE A CA 11
ATOM 12540 C C . PHE A 1 22 ? -11.491 15.303 -6.304 1.00 0.00 102 PHE A C 11
ATOM 12541 O O . PHE A 1 22 ? -11.870 15.903 -5.297 1.00 0.00 102 PHE A O 11
ATOM 12558 N N . TYR A 1 23 ? -11.745 14.015 -6.553 1.00 0.00 103 TYR A N 11
ATOM 12559 C CA . TYR A 1 23 ? -12.405 13.038 -5.690 1.00 0.00 103 TYR A CA 11
ATOM 12560 C C . TYR A 1 23 ? -11.659 11.710 -5.902 1.00 0.00 103 TYR A C 11
ATOM 12561 O O . TYR A 1 23 ? -10.997 11.559 -6.936 1.00 0.00 103 TYR A O 11
ATOM 12579 N N . PRO A 1 24 ? -11.723 10.746 -4.968 1.00 0.00 104 PRO A N 11
ATOM 12580 C CA . PRO A 1 24 ? -11.099 9.443 -5.170 1.00 0.00 104 PRO A CA 11
ATOM 12581 C C . PRO A 1 24 ? -11.802 8.657 -6.290 1.00 0.00 104 PRO A C 11
ATOM 12582 O O . PRO A 1 24 ? -13.020 8.759 -6.466 1.00 0.00 104 PRO A O 11
ATOM 12593 N N . ALA A 1 25 ? -11.021 7.877 -7.041 1.00 0.00 105 ALA A N 11
ATOM 12594 C CA . ALA A 1 25 ? -11.452 7.054 -8.162 1.00 0.00 105 ALA A CA 11
ATOM 12595 C C . ALA A 1 25 ? -10.474 5.886 -8.330 1.00 0.00 105 ALA A C 11
ATOM 12596 O O . ALA A 1 25 ? -9.311 5.995 -7.938 1.00 0.00 105 ALA A O 11
ATOM 12603 N N . LYS A 1 26 ? -10.911 4.792 -8.953 1.00 0.00 106 LYS A N 11
ATOM 12604 C CA . LYS A 1 26 ? -10.074 3.647 -9.324 1.00 0.00 106 LYS A CA 11
ATOM 12605 C C . LYS A 1 26 ? -9.389 3.961 -10.661 1.00 0.00 106 LYS A C 11
ATOM 12606 O O . LYS A 1 26 ? -10.065 4.408 -11.588 1.00 0.00 106 LYS A O 11
ATOM 12625 N N . VAL A 1 27 ? -8.083 3.724 -10.802 1.00 0.00 107 VAL A N 11
ATOM 12626 C CA . VAL A 1 27 ? -7.397 3.801 -12.100 1.00 0.00 107 VAL A CA 11
ATOM 12627 C C . VAL A 1 27 ? -7.885 2.632 -12.949 1.00 0.00 107 VAL A C 11
ATOM 12628 O O . VAL A 1 27 ? -7.842 1.490 -12.485 1.00 0.00 107 VAL A O 11
ATOM 12641 N N . THR A 1 28 ? -8.230 2.889 -14.207 1.00 0.00 108 THR A N 11
ATOM 12642 C CA . THR A 1 28 ? -8.539 1.843 -15.170 1.00 0.00 108 THR A CA 11
ATOM 12643 C C . THR A 1 28 ? -7.448 1.786 -16.255 1.00 0.00 108 THR A C 11
ATOM 12644 O O . THR A 1 28 ? -7.129 0.692 -16.723 1.00 0.00 108 THR A O 11
ATOM 12655 N N . ALA A 1 29 ? -6.822 2.914 -16.630 1.00 0.00 109 ALA A N 11
ATOM 12656 C CA . ALA A 1 29 ? -5.624 2.944 -17.474 1.00 0.00 109 ALA A CA 11
ATOM 12657 C C . ALA A 1 29 ? -4.801 4.199 -17.197 1.00 0.00 109 ALA A C 11
ATOM 12658 O O . ALA A 1 29 ? -5.303 5.173 -16.639 1.00 0.00 109 ALA A O 11
ATOM 12665 N N . VAL A 1 30 ? -3.552 4.187 -17.652 1.00 0.00 110 VAL A N 11
ATOM 12666 C CA . VAL A 1 30 ? -2.649 5.326 -17.698 1.00 0.00 110 VAL A CA 11
ATOM 12667 C C . VAL A 1 30 ? -1.916 5.183 -19.037 1.00 0.00 110 VAL A C 11
ATOM 12668 O O . VAL A 1 30 ? -1.594 4.056 -19.429 1.00 0.00 110 VAL A O 11
ATOM 12681 N N . ASN A 1 31 ? -1.659 6.292 -19.738 1.00 0.00 111 ASN A N 11
ATOM 12682 C CA . ASN A 1 31 ? -1.163 6.286 -21.114 1.00 0.00 111 ASN A CA 11
ATOM 12683 C C . ASN A 1 31 ? 0.053 7.202 -21.187 1.00 0.00 111 ASN A C 11
ATOM 12684 O O . ASN A 1 31 ? -0.037 8.373 -20.805 1.00 0.00 111 ASN A O 11
ATOM 12695 N N . LYS A 1 32 ? 1.175 6.705 -21.725 1.00 0.00 112 LYS A N 11
ATOM 12696 C CA . LYS A 1 32 ? 2.437 7.454 -21.823 1.00 0.00 112 LYS A CA 11
ATOM 12697 C C . LYS A 1 32 ? 2.287 8.754 -22.626 1.00 0.00 112 LYS A C 11
ATOM 12698 O O . LYS A 1 32 ? 3.048 9.698 -22.409 1.00 0.00 112 LYS A O 11
ATOM 12717 N N . ASP A 1 33 ? 1.293 8.821 -23.519 1.00 0.00 113 ASP A N 11
ATOM 12718 C CA . ASP A 1 33 ? 0.956 10.023 -24.288 1.00 0.00 113 ASP A CA 11
ATOM 12719 C C . ASP A 1 33 ? 0.661 11.236 -23.394 1.00 0.00 113 ASP A C 11
ATOM 12720 O O . ASP A 1 33 ? 0.894 12.375 -23.807 1.00 0.00 113 ASP A O 11
ATOM 12729 N N . GLY A 1 34 ? 0.187 11.006 -22.161 1.00 0.00 114 GLY A N 11
ATOM 12730 C CA . GLY A 1 34 ? -0.088 12.043 -21.171 1.00 0.00 114 GLY A CA 11
ATOM 12731 C C . GLY A 1 34 ? -1.520 11.989 -20.643 1.00 0.00 114 GLY A C 11
ATOM 12732 O O . GLY A 1 34 ? -2.012 12.991 -20.114 1.00 0.00 114 GLY A O 11
ATOM 12736 N N . THR A 1 35 ? -2.214 10.859 -20.798 1.00 0.00 115 THR A N 11
ATOM 12737 C CA . THR A 1 35 ? -3.627 10.727 -20.469 1.00 0.00 115 THR A CA 11
ATOM 12738 C C . THR A 1 35 ? -3.830 9.588 -19.466 1.00 0.00 115 THR A C 11
ATOM 12739 O O . THR A 1 35 ? -2.919 8.815 -19.157 1.00 0.00 115 THR A O 11
ATOM 12750 N N . TYR A 1 36 ? -5.036 9.521 -18.921 1.00 0.00 116 TYR A N 11
ATOM 12751 C CA . TYR A 1 36 ? -5.437 8.699 -17.803 1.00 0.00 116 TYR A CA 11
ATOM 12752 C C . TYR A 1 36 ? -6.853 8.224 -18.087 1.00 0.00 116 TYR A C 11
ATOM 12753 O O . TYR A 1 36 ? -7.622 8.952 -18.716 1.00 0.00 116 TYR A O 11
ATOM 12771 N N . THR A 1 37 ? -7.234 7.082 -17.534 1.00 0.00 117 THR A N 11
ATOM 12772 C CA . THR A 1 37 ? -8.604 6.606 -17.545 1.00 0.00 117 THR A CA 11
ATOM 12773 C C . THR A 1 37 ? -8.899 6.157 -16.120 1.00 0.00 117 THR A C 11
ATOM 12774 O O . THR A 1 37 ? -8.061 5.515 -15.475 1.00 0.00 117 THR A O 11
ATOM 12785 N N . VAL A 1 38 ? -10.068 6.523 -15.604 1.00 0.00 118 VAL A N 11
ATOM 12786 C CA . VAL A 1 38 ? -10.459 6.237 -14.234 1.00 0.00 118 VAL A CA 11
ATOM 12787 C C . VAL A 1 38 ? -11.932 5.841 -14.213 1.00 0.00 118 VAL A C 11
ATOM 12788 O O . VAL A 1 38 ? -12.697 6.206 -15.110 1.00 0.00 118 VAL A O 11
ATOM 12801 N N . LYS A 1 39 ? -12.331 5.158 -13.142 1.00 0.00 119 LYS A N 11
ATOM 12802 C CA . LYS A 1 39 ? -13.708 4.811 -12.831 1.00 0.00 119 LYS A CA 11
ATOM 12803 C C . LYS A 1 39 ? -13.997 5.365 -11.447 1.00 0.00 119 LYS A C 11
ATOM 12804 O O . LYS A 1 39 ? -13.307 5.014 -10.491 1.00 0.00 119 LYS A O 11
ATOM 12823 N N . PHE A 1 40 ? -14.986 6.244 -11.333 1.00 0.00 120 PHE A N 11
ATOM 12824 C CA . PHE A 1 40 ? -15.495 6.674 -10.039 1.00 0.00 120 PHE A CA 11
ATOM 12825 C C . PHE A 1 40 ? -16.385 5.557 -9.497 1.00 0.00 120 PHE A C 11
ATOM 12826 O O . PHE A 1 40 ? -17.040 4.850 -10.266 1.00 0.00 120 PHE A O 11
ATOM 12843 N N . TYR A 1 41 ? -16.455 5.427 -8.170 1.00 0.00 121 TYR A N 11
ATOM 12844 C CA . TYR A 1 41 ? -17.166 4.328 -7.510 1.00 0.00 121 TYR A CA 11
ATOM 12845 C C . TYR A 1 41 ? -18.677 4.361 -7.767 1.00 0.00 121 TYR A C 11
ATOM 12846 O O . TYR A 1 41 ? -19.338 3.324 -7.696 1.00 0.00 121 TYR A O 11
ATOM 12864 N N . ASP A 1 42 ? -19.226 5.542 -8.094 1.00 0.00 122 ASP A N 11
ATOM 12865 C CA . ASP A 1 42 ? -20.625 5.696 -8.499 1.00 0.00 122 ASP A CA 11
ATOM 12866 C C . ASP A 1 42 ? -20.944 4.948 -9.807 1.00 0.00 122 ASP A C 11
ATOM 12867 O O . ASP A 1 42 ? -22.097 4.567 -10.029 1.00 0.00 122 ASP A O 11
ATOM 12876 N N . GLY A 1 43 ? -19.931 4.706 -10.650 1.00 0.00 123 GLY A N 11
ATOM 12877 C CA . GLY A 1 43 ? -20.027 3.905 -11.868 1.00 0.00 123 GLY A CA 11
ATOM 12878 C C . GLY A 1 43 ? -19.558 4.655 -13.115 1.00 0.00 123 GLY A C 11
ATOM 12879 O O . GLY A 1 43 ? -19.343 4.027 -14.152 1.00 0.00 123 GLY A O 11
ATOM 12883 N N . VAL A 1 44 ? -19.409 5.982 -13.038 1.00 0.00 124 VAL A N 11
ATOM 12884 C CA . VAL A 1 44 ? -18.950 6.820 -14.148 1.00 0.00 124 VAL A CA 11
ATOM 12885 C C . VAL A 1 44 ? -17.506 6.437 -14.499 1.00 0.00 124 VAL A C 11
ATOM 12886 O O . VAL A 1 44 ? -16.693 6.177 -13.607 1.00 0.00 124 VAL A O 11
ATOM 12899 N N . VAL A 1 45 ? -17.168 6.462 -15.789 1.00 0.00 125 VAL A N 11
ATOM 12900 C CA . VAL A 1 45 ? -15.830 6.198 -16.313 1.00 0.00 125 VAL A CA 11
ATOM 12901 C C . VAL A 1 45 ? -15.512 7.349 -17.275 1.00 0.00 125 VAL A C 11
ATOM 12902 O O . VAL A 1 45 ? -16.409 7.827 -17.974 1.00 0.00 125 VAL A O 11
ATOM 12915 N N . GLN A 1 46 ? -14.253 7.795 -17.318 1.00 0.00 126 GLN A N 11
ATOM 12916 C CA . GLN A 1 46 ? -13.814 8.860 -18.220 1.00 0.00 126 GLN A CA 11
ATOM 12917 C C . GLN A 1 46 ? -12.339 8.689 -18.580 1.00 0.00 126 GLN A C 11
ATOM 12918 O O . GLN A 1 46 ? -11.571 8.143 -17.782 1.00 0.00 126 GLN A O 11
ATOM 12932 N N . THR A 1 47 ? -11.944 9.237 -19.730 1.00 0.00 127 THR A N 11
ATOM 12933 C CA . THR A 1 47 ? -10.551 9.377 -20.146 1.00 0.00 127 THR A CA 11
ATOM 12934 C C . THR A 1 47 ? -10.253 10.877 -20.052 1.00 0.00 127 THR A C 11
ATOM 12935 O O . THR A 1 47 ? -11.045 11.703 -20.515 1.00 0.00 127 THR A O 11
ATOM 12946 N N . VAL A 1 48 ? -9.141 11.234 -19.419 1.00 0.00 128 VAL A N 11
ATOM 12947 C CA . VAL A 1 48 ? -8.782 12.593 -19.027 1.00 0.00 128 VAL A CA 11
ATOM 12948 C C . VAL A 1 48 ? -7.254 12.748 -19.109 1.00 0.00 128 VAL A C 11
ATOM 12949 O O . VAL A 1 48 ? -6.549 11.800 -19.461 1.00 0.00 128 VAL A O 11
ATOM 12962 N N . LYS A 1 49 ? -6.717 13.936 -18.825 1.00 0.00 129 LYS A N 11
ATOM 12963 C CA . LYS A 1 49 ? -5.286 14.227 -18.951 1.00 0.00 129 LYS A CA 11
ATOM 12964 C C . LYS A 1 49 ? -4.577 14.005 -17.620 1.00 0.00 129 LYS A C 11
ATOM 12965 O O . LYS A 1 49 ? -5.213 13.969 -16.569 1.00 0.00 129 LYS A O 11
ATOM 12984 N N . HIS A 1 50 ? -3.244 13.944 -17.648 1.00 0.00 130 HIS A N 11
ATOM 12985 C CA . HIS A 1 50 ? -2.401 13.949 -16.449 1.00 0.00 130 HIS A CA 11
ATOM 12986 C C . HIS A 1 50 ? -2.711 15.164 -15.563 1.00 0.00 130 HIS A C 11
ATOM 12987 O O . HIS A 1 50 ? -2.775 15.026 -14.345 1.00 0.00 130 HIS A O 11
ATOM 13001 N N . ILE A 1 51 ? -3.003 16.337 -16.141 1.00 0.00 131 ILE A N 11
ATOM 13002 C CA . ILE A 1 51 ? -3.385 17.517 -15.350 1.00 0.00 131 ILE A CA 11
ATOM 13003 C C . ILE A 1 51 ? -4.697 17.333 -14.565 1.00 0.00 131 ILE A C 11
ATOM 13004 O O . ILE A 1 51 ? -4.999 18.156 -13.697 1.00 0.00 131 ILE A O 11
ATOM 13020 N N . HIS A 1 52 ? -5.475 16.277 -14.831 1.00 0.00 132 HIS A N 11
ATOM 13021 C CA . HIS A 1 52 ? -6.766 16.031 -14.193 1.00 0.00 132 HIS A CA 11
ATOM 13022 C C . HIS A 1 52 ? -6.711 14.889 -13.170 1.00 0.00 132 HIS A C 11
ATOM 13023 O O . HIS A 1 52 ? -7.714 14.658 -12.494 1.00 0.00 132 HIS A O 11
ATOM 13037 N N . VAL A 1 53 ? -5.609 14.132 -13.087 1.00 0.00 133 VAL A N 11
ATOM 13038 C CA . VAL A 1 53 ? -5.507 12.942 -12.233 1.00 0.00 133 VAL A CA 11
ATOM 13039 C C . VAL A 1 53 ? -4.112 12.830 -11.613 1.00 0.00 133 VAL A C 11
ATOM 13040 O O . VAL A 1 53 ? -3.111 13.029 -12.298 1.00 0.00 133 VAL A O 11
ATOM 13053 N N . LYS A 1 54 ? -4.035 12.440 -10.335 1.00 0.00 134 LYS A N 11
ATOM 13054 C CA . LYS A 1 54 ? -2.768 12.117 -9.676 1.00 0.00 134 LYS A CA 11
ATOM 13055 C C . LYS A 1 54 ? -2.987 11.099 -8.551 1.00 0.00 134 LYS A C 11
ATOM 13056 O O . LYS A 1 54 ? -4.127 10.755 -8.249 1.00 0.00 134 LYS A O 11
ATOM 13075 N N . ALA A 1 55 ? -1.909 10.628 -7.922 1.00 0.00 135 ALA A N 11
ATOM 13076 C CA . ALA A 1 55 ? -1.928 9.719 -6.774 1.00 0.00 135 ALA A CA 11
ATOM 13077 C C . ALA A 1 55 ? -2.793 10.267 -5.629 1.00 0.00 135 ALA A C 11
ATOM 13078 O O . ALA A 1 55 ? -3.103 11.459 -5.590 1.00 0.00 135 ALA A O 11
ATOM 13085 N N . PHE A 1 56 ? -3.139 9.413 -4.653 1.00 0.00 136 PHE A N 11
ATOM 13086 C CA . PHE A 1 56 ? -3.838 9.878 -3.449 1.00 0.00 136 PHE A CA 11
ATOM 13087 C C . PHE A 1 56 ? -2.971 10.843 -2.620 1.00 0.00 136 PHE A C 11
ATOM 13088 O O . PHE A 1 56 ? -3.500 11.601 -1.806 1.00 0.00 136 PHE A O 11
ATOM 13105 N N . SER A 1 57 ? -1.657 10.869 -2.866 1.00 0.00 137 SER A N 11
ATOM 13106 C CA . SER A 1 57 ? -0.741 11.851 -2.321 1.00 0.00 137 SER A CA 11
ATOM 13107 C C . SER A 1 57 ? -1.145 13.244 -2.824 1.00 0.00 137 SER A C 11
ATOM 13108 O O . SER A 1 57 ? -1.106 13.501 -4.028 1.00 0.00 137 SER A O 11
ATOM 13116 N N . LYS A 1 58 ? -1.544 14.139 -1.907 1.00 0.00 138 LYS A N 11
ATOM 13117 C CA . LYS A 1 58 ? -2.126 15.426 -2.295 1.00 0.00 138 LYS A CA 11
ATOM 13118 C C . LYS A 1 58 ? -1.187 16.297 -3.134 1.00 0.00 138 LYS A C 11
ATOM 13119 O O . LYS A 1 58 ? -1.677 17.118 -3.906 1.00 0.00 138 LYS A O 11
ATOM 13138 N N . ASP A 1 59 ? 0.134 16.155 -2.966 1.00 0.00 139 ASP A N 11
ATOM 13139 C CA . ASP A 1 59 ? 1.118 17.050 -3.573 1.00 0.00 139 ASP A CA 11
ATOM 13140 C C . ASP A 1 59 ? 1.183 16.877 -5.094 1.00 0.00 139 ASP A C 11
ATOM 13141 O O . ASP A 1 59 ? 0.611 17.683 -5.829 1.00 0.00 139 ASP A O 11
ATOM 13150 N N . GLN A 1 60 ? 1.829 15.809 -5.588 1.00 0.00 140 GLN A N 11
ATOM 13151 C CA . GLN A 1 60 ? 2.154 15.610 -7.003 1.00 0.00 140 GLN A CA 11
ATOM 13152 C C . GLN A 1 60 ? 2.083 14.117 -7.340 1.00 0.00 140 GLN A C 11
ATOM 13153 O O . GLN A 1 60 ? 2.052 13.270 -6.445 1.00 0.00 140 GLN A O 11
ATOM 13167 N N . ASN A 1 61 ? 2.054 13.790 -8.639 1.00 0.00 141 ASN A N 11
ATOM 13168 C CA . ASN A 1 61 ? 1.809 12.419 -9.085 1.00 0.00 141 ASN A CA 11
ATOM 13169 C C . ASN A 1 61 ? 3.052 11.541 -8.970 1.00 0.00 141 ASN A C 11
ATOM 13170 O O . ASN A 1 61 ? 4.179 12.035 -8.919 1.00 0.00 141 ASN A O 11
ATOM 13181 N N . ILE A 1 62 ? 2.851 10.224 -9.025 1.00 0.00 142 ILE A N 11
ATOM 13182 C CA . ILE A 1 62 ? 3.905 9.211 -8.952 1.00 0.00 142 ILE A CA 11
ATOM 13183 C C . ILE A 1 62 ? 3.723 8.220 -10.135 1.00 0.00 142 ILE A C 11
ATOM 13184 O O . ILE A 1 62 ? 4.105 7.053 -10.057 1.00 0.00 142 ILE A O 11
ATOM 13200 N N . VAL A 1 63 ? 3.144 8.694 -11.251 1.00 0.00 143 VAL A N 11
ATOM 13201 C CA . VAL A 1 63 ? 2.954 7.966 -12.512 1.00 0.00 143 VAL A CA 11
ATOM 13202 C C . VAL A 1 63 ? 3.060 9.015 -13.634 1.00 0.00 143 VAL A C 11
ATOM 13203 O O . VAL A 1 63 ? 2.885 10.206 -13.366 1.00 0.00 143 VAL A O 11
ATOM 13216 N N . GLY A 1 64 ? 3.319 8.609 -14.879 1.00 0.00 144 GLY A N 11
ATOM 13217 C CA . GLY A 1 64 ? 3.305 9.475 -16.064 1.00 0.00 144 GLY A CA 11
ATOM 13218 C C . GLY A 1 64 ? 4.576 10.329 -16.158 1.00 0.00 144 GLY A C 11
ATOM 13219 O O . GLY A 1 64 ? 5.382 10.159 -17.074 1.00 0.00 144 GLY A O 11
ATOM 13223 N N . ASN A 1 65 ? 4.785 11.195 -15.163 1.00 0.00 145 ASN A N 11
ATOM 13224 C CA . ASN A 1 65 ? 5.998 11.970 -14.915 1.00 0.00 145 ASN A CA 11
ATOM 13225 C C . ASN A 1 65 ? 6.161 11.992 -13.394 1.00 0.00 145 ASN A C 11
ATOM 13226 O O . ASN A 1 65 ? 5.804 12.964 -12.730 1.00 0.00 145 ASN A O 11
ATOM 13237 N N . ALA A 1 66 ? 6.542 10.837 -12.833 1.00 0.00 146 ALA A N 11
ATOM 13238 C CA . ALA A 1 66 ? 6.566 10.624 -11.390 1.00 0.00 146 ALA A CA 11
ATOM 13239 C C . ALA A 1 66 ? 7.538 11.603 -10.720 1.00 0.00 146 ALA A C 11
ATOM 13240 O O . ALA A 1 66 ? 8.684 11.744 -11.159 1.00 0.00 146 ALA A O 11
ATOM 13247 N N . ARG A 1 67 ? 7.067 12.279 -9.665 1.00 0.00 147 ARG A N 11
ATOM 13248 C CA . ARG A 1 67 ? 7.792 13.385 -9.027 1.00 0.00 147 ARG A CA 11
ATOM 13249 C C . ARG A 1 67 ? 7.367 13.639 -7.574 1.00 0.00 147 ARG A C 11
ATOM 13250 O O . ARG A 1 67 ? 8.142 14.230 -6.820 1.00 0.00 147 ARG A O 11
ATOM 13271 N N . GLY A 1 68 ? 6.168 13.204 -7.171 1.00 0.00 200 GLY A N 11
ATOM 13272 C CA . GLY A 1 68 ? 5.709 13.266 -5.787 1.00 0.00 200 GLY A CA 11
ATOM 13273 C C . GLY A 1 68 ? 6.206 12.080 -4.972 1.00 0.00 200 GLY A C 11
ATOM 13274 O O . GLY A 1 68 ? 7.027 11.275 -5.423 1.00 0.00 200 GLY A O 11
ATOM 13278 N N . SER A 1 69 ? 5.664 11.996 -3.762 1.00 0.00 201 SER A N 11
ATOM 13279 C CA . SER A 1 69 ? 6.079 11.111 -2.684 1.00 0.00 201 SER A CA 11
ATOM 13280 C C . SER A 1 69 ? 4.830 10.708 -1.894 1.00 0.00 201 SER A C 11
ATOM 13281 O O . SER A 1 69 ? 3.798 11.377 -1.995 1.00 0.00 201 SER A O 11
ATOM 13289 N N . ARG A 1 70 ? 4.896 9.607 -1.136 1.00 0.00 363 ARG A N 11
ATOM 13290 C CA . ARG A 1 70 ? 3.740 9.078 -0.400 1.00 0.00 363 ARG A CA 11
ATOM 13291 C C . ARG A 1 70 ? 3.152 10.138 0.542 1.00 0.00 363 ARG A C 11
ATOM 13292 O O . ARG A 1 70 ? 3.878 10.730 1.347 1.00 0.00 363 ARG A O 11
ATOM 13313 N N . ALA A 1 71 ? 1.841 10.363 0.439 1.00 0.00 364 ALA A N 11
ATOM 13314 C CA . ALA A 1 71 ? 1.041 11.235 1.294 1.00 0.00 364 ALA A CA 11
ATOM 13315 C C . ALA A 1 71 ? -0.431 10.806 1.141 1.00 0.00 364 ALA A C 11
ATOM 13316 O O . ALA A 1 71 ? -0.721 9.734 0.600 1.00 0.00 364 ALA A O 11
ATOM 13323 N N . HIS A 1 72 ? -1.367 11.649 1.575 1.00 0.00 365 HIS A N 11
ATOM 13324 C CA . HIS A 1 72 ? -2.810 11.436 1.454 1.00 0.00 365 HIS A CA 11
ATOM 13325 C C . HIS A 1 72 ? -3.513 12.776 1.222 1.00 0.00 365 HIS A C 11
ATOM 13326 O O . HIS A 1 72 ? -2.849 13.814 1.178 1.00 0.00 365 HIS A O 11
ATOM 13340 N N . SER A 1 73 ? -4.842 12.760 1.089 1.00 0.00 366 SER A N 11
ATOM 13341 C CA . SER A 1 73 ? -5.691 13.937 0.968 1.00 0.00 366 SER A CA 11
ATOM 13342 C C . SER A 1 73 ? -6.995 13.691 1.741 1.00 0.00 366 SER A C 11
ATOM 13343 O O . SER A 1 73 ? -7.224 12.585 2.244 1.00 0.00 366 SER A O 11
ATOM 13351 N N . SER A 1 74 ? -7.854 14.713 1.815 1.00 0.00 367 SER A N 11
ATOM 13352 C CA . SER A 1 74 ? -9.030 14.721 2.687 1.00 0.00 367 SER A CA 11
ATOM 13353 C C . SER A 1 74 ? -10.320 15.183 1.990 1.00 0.00 367 SER A C 11
ATOM 13354 O O . SER A 1 74 ? -11.396 15.020 2.572 1.00 0.00 367 SER A O 11
ATOM 13362 N N . HIS A 1 75 ? -10.266 15.725 0.762 1.00 0.00 368 HIS A N 11
ATOM 13363 C CA . HIS A 1 75 ? -11.485 15.990 -0.003 1.00 0.00 368 HIS A CA 11
ATOM 13364 C C . HIS A 1 75 ? -11.929 14.665 -0.620 1.00 0.00 368 HIS A C 11
ATOM 13365 O O . HIS A 1 75 ? -11.232 14.125 -1.486 1.00 0.00 368 HIS A O 11
ATOM 13379 N N . LEU A 1 76 ? -13.051 14.110 -0.153 1.00 0.00 369 LEU A N 11
ATOM 13380 C CA . LEU A 1 76 ? -13.588 12.833 -0.614 1.00 0.00 369 LEU A CA 11
ATOM 13381 C C . LEU A 1 76 ? -15.104 12.789 -0.408 1.00 0.00 369 LEU A C 11
ATOM 13382 O O . LEU A 1 76 ? -15.709 13.743 0.085 1.00 0.00 369 LEU A O 11
ATOM 13424 N N . SER A 1 78 ? -18.608 9.970 0.465 1.00 0.00 371 SER A N 11
ATOM 13425 C CA . SER A 1 78 ? -18.994 8.839 1.312 1.00 0.00 371 SER A CA 11
ATOM 13426 C C . SER A 1 78 ? -19.177 7.525 0.535 1.00 0.00 371 SER A C 11
ATOM 13427 O O . SER A 1 78 ? -19.033 6.444 1.110 1.00 0.00 371 SER A O 11
ATOM 13435 N N . LYS A 1 79 ? -19.460 7.600 -0.773 1.00 0.00 372 LYS A N 11
ATOM 13436 C CA . LYS A 1 79 ? -19.565 6.433 -1.653 1.00 0.00 372 LYS A CA 11
ATOM 13437 C C . LYS A 1 79 ? -18.156 5.954 -2.021 1.00 0.00 372 LYS A C 11
ATOM 13438 O O . LYS A 1 79 ? -17.719 6.090 -3.161 1.00 0.00 372 LYS A O 11
ATOM 13457 N N . LYS A 1 80 ? -17.402 5.467 -1.033 1.00 0.00 373 LYS A N 11
ATOM 13458 C CA . LYS A 1 80 ? -16.048 4.931 -1.218 1.00 0.00 373 LYS A CA 11
ATOM 13459 C C . LYS A 1 80 ? -16.050 3.620 -2.019 1.00 0.00 373 LYS A C 11
ATOM 13460 O O . LYS A 1 80 ? -14.987 3.177 -2.462 1.00 0.00 373 LYS A O 11
ATOM 13479 N N . GLY A 1 81 ? -17.203 2.969 -2.178 1.00 0.00 374 GLY A N 11
ATOM 13480 C CA . GLY A 1 81 ? -17.377 1.702 -2.860 1.00 0.00 374 GLY A CA 11
ATOM 13481 C C . GLY A 1 81 ? -18.856 1.326 -2.825 1.00 0.00 374 GLY A C 11
ATOM 13482 O O . GLY A 1 81 ? -19.233 0.375 -3.544 1.00 0.00 374 GLY A O 11
ATOM 13487 N N . SER A 1 4 ? 2.460 -0.458 0.809 1.00 0.00 84 SER A N 12
ATOM 13488 C CA . SER A 1 4 ? 2.079 0.856 0.228 1.00 0.00 84 SER A CA 12
ATOM 13489 C C . SER A 1 4 ? 1.280 0.663 -1.073 1.00 0.00 84 SER A C 12
ATOM 13490 O O . SER A 1 4 ? 1.506 -0.299 -1.810 1.00 0.00 84 SER A O 12
ATOM 13498 N N . SER A 1 5 ? 0.315 1.551 -1.346 1.00 0.00 85 SER A N 12
ATOM 13499 C CA . SER A 1 5 ? -0.663 1.375 -2.424 1.00 0.00 85 SER A CA 12
ATOM 13500 C C . SER A 1 5 ? -0.054 1.480 -3.826 1.00 0.00 85 SER A C 12
ATOM 13501 O O . SER A 1 5 ? -0.508 0.792 -4.738 1.00 0.00 85 SER A O 12
ATOM 13509 N N . GLU A 1 6 ? 0.955 2.339 -4.011 1.00 0.00 86 GLU A N 12
ATOM 13510 C CA . GLU A 1 6 ? 1.624 2.648 -5.285 1.00 0.00 86 GLU A CA 12
ATOM 13511 C C . GLU A 1 6 ? 0.719 3.265 -6.375 1.00 0.00 86 GLU A C 12
ATOM 13512 O O . GLU A 1 6 ? 1.244 3.750 -7.373 1.00 0.00 86 GLU A O 12
ATOM 13524 N N . PHE A 1 7 ? -0.608 3.319 -6.193 1.00 0.00 87 PHE A N 12
ATOM 13525 C CA . PHE A 1 7 ? -1.559 4.059 -7.035 1.00 0.00 87 PHE A CA 12
ATOM 13526 C C . PHE A 1 7 ? -1.491 3.699 -8.523 1.00 0.00 87 PHE A C 12
ATOM 13527 O O . PHE A 1 7 ? -1.633 4.562 -9.392 1.00 0.00 87 PHE A O 12
ATOM 13544 N N . GLN A 1 8 ? -1.245 2.418 -8.814 1.00 0.00 88 GLN A N 12
ATOM 13545 C CA . GLN A 1 8 ? -1.153 1.904 -10.174 1.00 0.00 88 GLN A CA 12
ATOM 13546 C C . GLN A 1 8 ? -2.562 1.621 -10.739 1.00 0.00 88 GLN A C 12
ATOM 13547 O O . GLN A 1 8 ? -3.573 1.959 -10.118 1.00 0.00 88 GLN A O 12
ATOM 13561 N N . ILE A 1 9 ? -2.644 1.014 -11.934 1.00 0.00 89 ILE A N 12
ATOM 13562 C CA . ILE A 1 9 ? -3.917 0.529 -12.485 1.00 0.00 89 ILE A CA 12
ATOM 13563 C C . ILE A 1 9 ? -4.620 -0.337 -11.428 1.00 0.00 89 ILE A C 12
ATOM 13564 O O . ILE A 1 9 ? -3.974 -1.106 -10.710 1.00 0.00 89 ILE A O 12
ATOM 13580 N N . ASN A 1 10 ? -5.952 -0.226 -11.378 1.00 0.00 90 ASN A N 12
ATOM 13581 C CA . ASN A 1 10 ? -6.840 -0.888 -10.430 1.00 0.00 90 ASN A CA 12
ATOM 13582 C C . ASN A 1 10 ? -6.577 -0.490 -8.970 1.00 0.00 90 ASN A C 12
ATOM 13583 O O . ASN A 1 10 ? -6.994 -1.203 -8.057 1.00 0.00 90 ASN A O 12
ATOM 13594 N N . GLU A 1 11 ? -5.943 0.662 -8.726 1.00 0.00 91 GLU A N 12
ATOM 13595 C CA . GLU A 1 11 ? -5.777 1.247 -7.396 1.00 0.00 91 GLU A CA 12
ATOM 13596 C C . GLU A 1 11 ? -6.256 2.708 -7.423 1.00 0.00 91 GLU A C 12
ATOM 13597 O O . GLU A 1 11 ? -6.599 3.247 -8.479 1.00 0.00 91 GLU A O 12
ATOM 13609 N N . GLN A 1 12 ? -6.359 3.318 -6.246 1.00 0.00 92 GLN A N 12
ATOM 13610 C CA . GLN A 1 12 ? -6.891 4.654 -5.992 1.00 0.00 92 GLN A CA 12
ATOM 13611 C C . GLN A 1 12 ? -6.035 5.758 -6.626 1.00 0.00 92 GLN A C 12
ATOM 13612 O O . GLN A 1 12 ? -4.810 5.659 -6.672 1.00 0.00 92 GLN A O 12
ATOM 13626 N N . VAL A 1 13 ? -6.692 6.849 -7.010 1.00 0.00 93 VAL A N 12
ATOM 13627 C CA . VAL A 1 13 ? -6.135 8.114 -7.473 1.00 0.00 93 VAL A CA 12
ATOM 13628 C C . VAL A 1 13 ? -7.116 9.234 -7.123 1.00 0.00 93 VAL A C 12
ATOM 13629 O O . VAL A 1 13 ? -8.278 8.980 -6.797 1.00 0.00 93 VAL A O 12
ATOM 13642 N N . LEU A 1 14 ? -6.648 10.474 -7.186 1.00 0.00 94 LEU A N 12
ATOM 13643 C CA . LEU A 1 14 ? -7.477 11.662 -7.130 1.00 0.00 94 LEU A CA 12
ATOM 13644 C C . LEU A 1 14 ? -7.700 12.012 -8.590 1.00 0.00 94 LEU A C 12
ATOM 13645 O O . LEU A 1 14 ? -6.727 12.085 -9.341 1.00 0.00 94 LEU A O 12
ATOM 13661 N N . ALA A 1 15 ? -8.945 12.241 -8.999 1.00 0.00 95 ALA A N 12
ATOM 13662 C CA . ALA A 1 15 ? -9.289 12.585 -10.367 1.00 0.00 95 ALA A CA 12
ATOM 13663 C C . ALA A 1 15 ? -10.366 13.661 -10.360 1.00 0.00 95 ALA A C 12
ATOM 13664 O O . ALA A 1 15 ? -11.233 13.666 -9.485 1.00 0.00 95 ALA A O 12
ATOM 13671 N N . SER A 1 16 ? -10.312 14.568 -11.332 1.00 0.00 96 SER A N 12
ATOM 13672 C CA . SER A 1 16 ? -11.281 15.644 -11.463 1.00 0.00 96 SER A CA 12
ATOM 13673 C C . SER A 1 16 ? -12.641 15.068 -11.867 1.00 0.00 96 SER A C 12
ATOM 13674 O O . SER A 1 16 ? -12.772 14.471 -12.938 1.00 0.00 96 SER A O 12
ATOM 13682 N N . TRP A 1 17 ? -13.636 15.219 -10.989 1.00 0.00 97 TRP A N 12
ATOM 13683 C CA . TRP A 1 17 ? -15.014 14.791 -11.226 1.00 0.00 97 TRP A CA 12
ATOM 13684 C C . TRP A 1 17 ? -15.750 15.807 -12.099 1.00 0.00 97 TRP A C 12
ATOM 13685 O O . TRP A 1 17 ? -15.293 16.942 -12.255 1.00 0.00 97 TRP A O 12
ATOM 13706 N N . SER A 1 18 ? -16.894 15.411 -12.665 1.00 0.00 98 SER A N 12
ATOM 13707 C CA . SER A 1 18 ? -17.781 16.299 -13.418 1.00 0.00 98 SER A CA 12
ATOM 13708 C C . SER A 1 18 ? -18.245 17.509 -12.583 1.00 0.00 98 SER A C 12
ATOM 13709 O O . SER A 1 18 ? -18.568 18.559 -13.143 1.00 0.00 98 SER A O 12
ATOM 13717 N N . ASP A 1 19 ? -18.246 17.387 -11.248 1.00 0.00 99 ASP A N 12
ATOM 13718 C CA . ASP A 1 19 ? -18.513 18.478 -10.300 1.00 0.00 99 ASP A CA 12
ATOM 13719 C C . ASP A 1 19 ? -17.390 19.538 -10.250 1.00 0.00 99 ASP A C 12
ATOM 13720 O O . ASP A 1 19 ? -17.518 20.547 -9.551 1.00 0.00 99 ASP A O 12
ATOM 13729 N N . SER A 1 20 ? -16.300 19.303 -10.988 1.00 0.00 100 SER A N 12
ATOM 13730 C CA . SER A 1 20 ? -15.029 20.027 -10.996 1.00 0.00 100 SER A CA 12
ATOM 13731 C C . SER A 1 20 ? -14.180 19.692 -9.761 1.00 0.00 100 SER A C 12
ATOM 13732 O O . SER A 1 20 ? -14.700 19.300 -8.712 1.00 0.00 100 SER A O 12
ATOM 13740 N N . ARG A 1 21 ? -12.864 19.894 -9.891 1.00 0.00 101 ARG A N 12
ATOM 13741 C CA . ARG A 1 21 ? -11.790 19.478 -8.981 1.00 0.00 101 ARG A CA 12
ATOM 13742 C C . ARG A 1 21 ? -11.840 18.011 -8.529 1.00 0.00 101 ARG A C 12
ATOM 13743 O O . ARG A 1 21 ? -12.705 17.226 -8.921 1.00 0.00 101 ARG A O 12
ATOM 13764 N N . PHE A 1 22 ? -10.813 17.631 -7.770 1.00 0.00 102 PHE A N 12
ATOM 13765 C CA . PHE A 1 22 ? -10.531 16.251 -7.425 1.00 0.00 102 PHE A CA 12
ATOM 13766 C C . PHE A 1 22 ? -11.517 15.636 -6.440 1.00 0.00 102 PHE A C 12
ATOM 13767 O O . PHE A 1 22 ? -12.011 16.291 -5.522 1.00 0.00 102 PHE A O 12
ATOM 13784 N N . TYR A 1 23 ? -11.691 14.329 -6.622 1.00 0.00 103 TYR A N 12
ATOM 13785 C CA . TYR A 1 23 ? -12.377 13.367 -5.781 1.00 0.00 103 TYR A CA 12
ATOM 13786 C C . TYR A 1 23 ? -11.582 12.057 -5.900 1.00 0.00 103 TYR A C 12
ATOM 13787 O O . TYR A 1 23 ? -10.821 11.913 -6.862 1.00 0.00 103 TYR A O 12
ATOM 13805 N N . PRO A 1 24 ? -11.740 11.085 -4.988 1.00 0.00 104 PRO A N 12
ATOM 13806 C CA . PRO A 1 24 ? -11.132 9.769 -5.151 1.00 0.00 104 PRO A CA 12
ATOM 13807 C C . PRO A 1 24 ? -11.804 8.997 -6.302 1.00 0.00 104 PRO A C 12
ATOM 13808 O O . PRO A 1 24 ? -13.015 9.095 -6.508 1.00 0.00 104 PRO A O 12
ATOM 13819 N N . ALA A 1 25 ? -11.012 8.193 -7.012 1.00 0.00 105 ALA A N 12
ATOM 13820 C CA . ALA A 1 25 ? -11.411 7.351 -8.135 1.00 0.00 105 ALA A CA 12
ATOM 13821 C C . ALA A 1 25 ? -10.421 6.189 -8.255 1.00 0.00 105 ALA A C 12
ATOM 13822 O O . ALA A 1 25 ? -9.346 6.222 -7.660 1.00 0.00 105 ALA A O 12
ATOM 13829 N N . LYS A 1 26 ? -10.761 5.168 -9.037 1.00 0.00 106 LYS A N 12
ATOM 13830 C CA . LYS A 1 26 ? -9.926 3.999 -9.309 1.00 0.00 106 LYS A CA 12
ATOM 13831 C C . LYS A 1 26 ? -9.302 4.194 -10.691 1.00 0.00 106 LYS A C 12
ATOM 13832 O O . LYS A 1 26 ? -10.014 4.562 -11.621 1.00 0.00 106 LYS A O 12
ATOM 13851 N N . VAL A 1 27 ? -8.001 3.958 -10.856 1.00 0.00 107 VAL A N 12
ATOM 13852 C CA . VAL A 1 27 ? -7.366 3.961 -12.176 1.00 0.00 107 VAL A CA 12
ATOM 13853 C C . VAL A 1 27 ? -7.898 2.768 -12.955 1.00 0.00 107 VAL A C 12
ATOM 13854 O O . VAL A 1 27 ? -7.905 1.656 -12.426 1.00 0.00 107 VAL A O 12
ATOM 13867 N N . THR A 1 28 ? -8.226 2.965 -14.227 1.00 0.00 108 THR A N 12
ATOM 13868 C CA . THR A 1 28 ? -8.560 1.882 -15.136 1.00 0.00 108 THR A CA 12
ATOM 13869 C C . THR A 1 28 ? -7.498 1.770 -16.246 1.00 0.00 108 THR A C 12
ATOM 13870 O O . THR A 1 28 ? -7.196 0.654 -16.669 1.00 0.00 108 THR A O 12
ATOM 13881 N N . ALA A 1 29 ? -6.887 2.883 -16.685 1.00 0.00 109 ALA A N 12
ATOM 13882 C CA . ALA A 1 29 ? -5.713 2.878 -17.560 1.00 0.00 109 ALA A CA 12
ATOM 13883 C C . ALA A 1 29 ? -4.868 4.128 -17.333 1.00 0.00 109 ALA A C 12
ATOM 13884 O O . ALA A 1 29 ? -5.336 5.109 -16.757 1.00 0.00 109 ALA A O 12
ATOM 13891 N N . VAL A 1 30 ? -3.637 4.096 -17.835 1.00 0.00 110 VAL A N 12
ATOM 13892 C CA . VAL A 1 30 ? -2.690 5.204 -17.848 1.00 0.00 110 VAL A CA 12
ATOM 13893 C C . VAL A 1 30 ? -1.979 5.098 -19.202 1.00 0.00 110 VAL A C 12
ATOM 13894 O O . VAL A 1 30 ? -1.686 3.983 -19.650 1.00 0.00 110 VAL A O 12
ATOM 13907 N N . ASN A 1 31 ? -1.709 6.231 -19.859 1.00 0.00 111 ASN A N 12
ATOM 13908 C CA . ASN A 1 31 ? -1.230 6.272 -21.240 1.00 0.00 111 ASN A CA 12
ATOM 13909 C C . ASN A 1 31 ? -0.015 7.190 -21.280 1.00 0.00 111 ASN A C 12
ATOM 13910 O O . ASN A 1 31 ? -0.119 8.362 -20.905 1.00 0.00 111 ASN A O 12
ATOM 13921 N N . LYS A 1 32 ? 1.128 6.686 -21.761 1.00 0.00 112 LYS A N 12
ATOM 13922 C CA . LYS A 1 32 ? 2.404 7.416 -21.765 1.00 0.00 112 LYS A CA 12
ATOM 13923 C C . LYS A 1 32 ? 2.334 8.721 -22.572 1.00 0.00 112 LYS A C 12
ATOM 13924 O O . LYS A 1 32 ? 3.110 9.640 -22.309 1.00 0.00 112 LYS A O 12
ATOM 13943 N N . ASP A 1 33 ? 1.390 8.824 -23.516 1.00 0.00 113 ASP A N 12
ATOM 13944 C CA . ASP A 1 33 ? 1.125 10.051 -24.279 1.00 0.00 113 ASP A CA 12
ATOM 13945 C C . ASP A 1 33 ? 0.813 11.247 -23.368 1.00 0.00 113 ASP A C 12
ATOM 13946 O O . ASP A 1 33 ? 1.123 12.387 -23.724 1.00 0.00 113 ASP A O 12
ATOM 13955 N N . GLY A 1 34 ? 0.250 10.997 -22.178 1.00 0.00 114 GLY A N 12
ATOM 13956 C CA . GLY A 1 34 ? -0.015 12.004 -21.154 1.00 0.00 114 GLY A CA 12
ATOM 13957 C C . GLY A 1 34 ? -1.450 11.956 -20.635 1.00 0.00 114 GLY A C 12
ATOM 13958 O O . GLY A 1 34 ? -1.946 12.974 -20.146 1.00 0.00 114 GLY A O 12
ATOM 13962 N N . THR A 1 35 ? -2.145 10.824 -20.770 1.00 0.00 115 THR A N 12
ATOM 13963 C CA . THR A 1 35 ? -3.567 10.715 -20.464 1.00 0.00 115 THR A CA 12
ATOM 13964 C C . THR A 1 35 ? -3.814 9.554 -19.498 1.00 0.00 115 THR A C 12
ATOM 13965 O O . THR A 1 35 ? -2.923 8.755 -19.195 1.00 0.00 115 THR A O 12
ATOM 13976 N N . TYR A 1 36 ? -5.032 9.491 -18.977 1.00 0.00 116 TYR A N 12
ATOM 13977 C CA . TYR A 1 36 ? -5.469 8.643 -17.887 1.00 0.00 116 TYR A CA 12
ATOM 13978 C C . TYR A 1 36 ? -6.880 8.173 -18.194 1.00 0.00 116 TYR A C 12
ATOM 13979 O O . TYR A 1 36 ? -7.631 8.888 -18.858 1.00 0.00 116 TYR A O 12
ATOM 13997 N N . THR A 1 37 ? -7.275 7.051 -17.609 1.00 0.00 117 THR A N 12
ATOM 13998 C CA . THR A 1 37 ? -8.648 6.590 -17.619 1.00 0.00 117 THR A CA 12
ATOM 13999 C C . THR A 1 37 ? -8.928 6.180 -16.181 1.00 0.00 117 THR A C 12
ATOM 14000 O O . THR A 1 37 ? -8.081 5.554 -15.530 1.00 0.00 117 THR A O 12
ATOM 14011 N N . VAL A 1 38 ? -10.078 6.582 -15.658 1.00 0.00 118 VAL A N 12
ATOM 14012 C CA . VAL A 1 38 ? -10.441 6.338 -14.273 1.00 0.00 118 VAL A CA 12
ATOM 14013 C C . VAL A 1 38 ? -11.917 5.985 -14.211 1.00 0.00 118 VAL A C 12
ATOM 14014 O O . VAL A 1 38 ? -12.698 6.373 -15.085 1.00 0.00 118 VAL A O 12
ATOM 14027 N N . LYS A 1 39 ? -12.299 5.299 -13.137 1.00 0.00 119 LYS A N 12
ATOM 14028 C CA . LYS A 1 39 ? -13.670 4.965 -12.795 1.00 0.00 119 LYS A CA 12
ATOM 14029 C C . LYS A 1 39 ? -13.946 5.553 -11.423 1.00 0.00 119 LYS A C 12
ATOM 14030 O O . LYS A 1 39 ? -13.150 5.348 -10.510 1.00 0.00 119 LYS A O 12
ATOM 14049 N N . PHE A 1 40 ? -15.057 6.262 -11.262 1.00 0.00 120 PHE A N 12
ATOM 14050 C CA . PHE A 1 40 ? -15.533 6.684 -9.951 1.00 0.00 120 PHE A CA 12
ATOM 14051 C C . PHE A 1 40 ? -16.423 5.563 -9.418 1.00 0.00 120 PHE A C 12
ATOM 14052 O O . PHE A 1 40 ? -17.098 4.884 -10.193 1.00 0.00 120 PHE A O 12
ATOM 14069 N N . TYR A 1 41 ? -16.451 5.384 -8.097 1.00 0.00 121 TYR A N 12
ATOM 14070 C CA . TYR A 1 41 ? -17.077 4.229 -7.441 1.00 0.00 121 TYR A CA 12
ATOM 14071 C C . TYR A 1 41 ? -18.586 4.117 -7.710 1.00 0.00 121 TYR A C 12
ATOM 14072 O O . TYR A 1 41 ? -19.143 3.018 -7.642 1.00 0.00 121 TYR A O 12
ATOM 14090 N N . ASP A 1 42 ? -19.250 5.236 -8.034 1.00 0.00 122 ASP A N 12
ATOM 14091 C CA . ASP A 1 42 ? -20.669 5.251 -8.409 1.00 0.00 122 ASP A CA 12
ATOM 14092 C C . ASP A 1 42 ? -20.937 4.488 -9.714 1.00 0.00 122 ASP A C 12
ATOM 14093 O O . ASP A 1 42 ? -22.009 3.901 -9.866 1.00 0.00 122 ASP A O 12
ATOM 14102 N N . GLY A 1 43 ? -19.964 4.460 -10.638 1.00 0.00 123 GLY A N 12
ATOM 14103 C CA . GLY A 1 43 ? -20.037 3.715 -11.894 1.00 0.00 123 GLY A CA 12
ATOM 14104 C C . GLY A 1 43 ? -19.556 4.515 -13.109 1.00 0.00 123 GLY A C 12
ATOM 14105 O O . GLY A 1 43 ? -19.324 3.922 -14.164 1.00 0.00 123 GLY A O 12
ATOM 14109 N N . VAL A 1 44 ? -19.426 5.842 -12.994 1.00 0.00 124 VAL A N 12
ATOM 14110 C CA . VAL A 1 44 ? -18.974 6.715 -14.081 1.00 0.00 124 VAL A CA 12
ATOM 14111 C C . VAL A 1 44 ? -17.523 6.369 -14.441 1.00 0.00 124 VAL A C 12
ATOM 14112 O O . VAL A 1 44 ? -16.716 6.086 -13.555 1.00 0.00 124 VAL A O 12
ATOM 14125 N N . VAL A 1 45 ? -17.178 6.446 -15.728 1.00 0.00 125 VAL A N 12
ATOM 14126 C CA . VAL A 1 45 ? -15.834 6.221 -16.257 1.00 0.00 125 VAL A CA 12
ATOM 14127 C C . VAL A 1 45 ? -15.536 7.376 -17.223 1.00 0.00 125 VAL A C 12
ATOM 14128 O O . VAL A 1 45 ? -16.452 7.865 -17.894 1.00 0.00 125 VAL A O 12
ATOM 14141 N N . GLN A 1 46 ? -14.274 7.819 -17.298 1.00 0.00 126 GLN A N 12
ATOM 14142 C CA . GLN A 1 46 ? -13.850 8.878 -18.217 1.00 0.00 126 GLN A CA 12
ATOM 14143 C C . GLN A 1 46 ? -12.382 8.703 -18.603 1.00 0.00 126 GLN A C 12
ATOM 14144 O O . GLN A 1 46 ? -11.610 8.121 -17.837 1.00 0.00 126 GLN A O 12
ATOM 14158 N N . THR A 1 47 ? -11.995 9.276 -19.745 1.00 0.00 127 THR A N 12
ATOM 14159 C CA . THR A 1 47 ? -10.604 9.410 -20.175 1.00 0.00 127 THR A CA 12
ATOM 14160 C C . THR A 1 47 ? -10.274 10.901 -20.045 1.00 0.00 127 THR A C 12
ATOM 14161 O O . THR A 1 47 ? -11.067 11.749 -20.470 1.00 0.00 127 THR A O 12
ATOM 14172 N N . VAL A 1 48 ? -9.140 11.225 -19.425 1.00 0.00 128 VAL A N 12
ATOM 14173 C CA . VAL A 1 48 ? -8.758 12.577 -19.011 1.00 0.00 128 VAL A CA 12
ATOM 14174 C C . VAL A 1 48 ? -7.230 12.733 -19.111 1.00 0.00 128 VAL A C 12
ATOM 14175 O O . VAL A 1 48 ? -6.533 11.795 -19.501 1.00 0.00 128 VAL A O 12
ATOM 14188 N N . LYS A 1 49 ? -6.689 13.912 -18.801 1.00 0.00 129 LYS A N 12
ATOM 14189 C CA . LYS A 1 49 ? -5.266 14.230 -18.962 1.00 0.00 129 LYS A CA 12
ATOM 14190 C C . LYS A 1 49 ? -4.522 14.037 -17.642 1.00 0.00 129 LYS A C 12
ATOM 14191 O O . LYS A 1 49 ? -5.138 13.973 -16.581 1.00 0.00 129 LYS A O 12
ATOM 14210 N N . HIS A 1 50 ? -3.186 14.030 -17.687 1.00 0.00 130 HIS A N 12
ATOM 14211 C CA . HIS A 1 50 ? -2.338 14.055 -16.492 1.00 0.00 130 HIS A CA 12
ATOM 14212 C C . HIS A 1 50 ? -2.687 15.237 -15.580 1.00 0.00 130 HIS A C 12
ATOM 14213 O O . HIS A 1 50 ? -2.770 15.058 -14.369 1.00 0.00 130 HIS A O 12
ATOM 14227 N N . ILE A 1 51 ? -2.989 16.420 -16.132 1.00 0.00 131 ILE A N 12
ATOM 14228 C CA . ILE A 1 51 ? -3.398 17.578 -15.324 1.00 0.00 131 ILE A CA 12
ATOM 14229 C C . ILE A 1 51 ? -4.696 17.340 -14.526 1.00 0.00 131 ILE A C 12
ATOM 14230 O O . ILE A 1 51 ? -5.000 18.128 -13.628 1.00 0.00 131 ILE A O 12
ATOM 14246 N N . HIS A 1 52 ? -5.460 16.282 -14.822 1.00 0.00 132 HIS A N 12
ATOM 14247 C CA . HIS A 1 52 ? -6.739 16.005 -14.181 1.00 0.00 132 HIS A CA 12
ATOM 14248 C C . HIS A 1 52 ? -6.650 14.872 -13.151 1.00 0.00 132 HIS A C 12
ATOM 14249 O O . HIS A 1 52 ? -7.650 14.621 -12.476 1.00 0.00 132 HIS A O 12
ATOM 14263 N N . VAL A 1 53 ? -5.529 14.146 -13.055 1.00 0.00 133 VAL A N 12
ATOM 14264 C CA . VAL A 1 53 ? -5.404 12.954 -12.201 1.00 0.00 133 VAL A CA 12
ATOM 14265 C C . VAL A 1 53 ? -4.023 12.870 -11.535 1.00 0.00 133 VAL A C 12
ATOM 14266 O O . VAL A 1 53 ? -3.000 13.110 -12.170 1.00 0.00 133 VAL A O 12
ATOM 14279 N N . LYS A 1 54 ? -3.981 12.451 -10.265 1.00 0.00 134 LYS A N 12
ATOM 14280 C CA . LYS A 1 54 ? -2.738 12.152 -9.543 1.00 0.00 134 LYS A CA 12
ATOM 14281 C C . LYS A 1 54 ? -2.981 11.067 -8.493 1.00 0.00 134 LYS A C 12
ATOM 14282 O O . LYS A 1 54 ? -4.107 10.609 -8.354 1.00 0.00 134 LYS A O 12
ATOM 14301 N N . ALA A 1 55 ? -1.946 10.637 -7.768 1.00 0.00 135 ALA A N 12
ATOM 14302 C CA . ALA A 1 55 ? -2.056 9.666 -6.681 1.00 0.00 135 ALA A CA 12
ATOM 14303 C C . ALA A 1 55 ? -2.975 10.185 -5.568 1.00 0.00 135 ALA A C 12
ATOM 14304 O O . ALA A 1 55 ? -3.299 11.372 -5.532 1.00 0.00 135 ALA A O 12
ATOM 14311 N N . PHE A 1 56 ? -3.369 9.313 -4.626 1.00 0.00 136 PHE A N 12
ATOM 14312 C CA . PHE A 1 56 ? -4.044 9.802 -3.419 1.00 0.00 136 PHE A CA 12
ATOM 14313 C C . PHE A 1 56 ? -3.058 10.586 -2.534 1.00 0.00 136 PHE A C 12
ATOM 14314 O O . PHE A 1 56 ? -3.481 11.380 -1.692 1.00 0.00 136 PHE A O 12
ATOM 14331 N N . SER A 1 57 ? -1.747 10.421 -2.756 1.00 0.00 137 SER A N 12
ATOM 14332 C CA . SER A 1 57 ? -0.724 11.257 -2.158 1.00 0.00 137 SER A CA 12
ATOM 14333 C C . SER A 1 57 ? -0.916 12.690 -2.656 1.00 0.00 137 SER A C 12
ATOM 14334 O O . SER A 1 57 ? -0.909 12.946 -3.862 1.00 0.00 137 SER A O 12
ATOM 14342 N N . LYS A 1 58 ? -1.086 13.622 -1.712 1.00 0.00 138 LYS A N 12
ATOM 14343 C CA . LYS A 1 58 ? -1.412 15.015 -2.008 1.00 0.00 138 LYS A CA 12
ATOM 14344 C C . LYS A 1 58 ? -0.353 15.681 -2.897 1.00 0.00 138 LYS A C 12
ATOM 14345 O O . LYS A 1 58 ? -0.705 16.479 -3.764 1.00 0.00 138 LYS A O 12
ATOM 14364 N N . ASP A 1 59 ? 0.926 15.358 -2.673 1.00 0.00 139 ASP A N 12
ATOM 14365 C CA . ASP A 1 59 ? 2.061 16.060 -3.274 1.00 0.00 139 ASP A CA 12
ATOM 14366 C C . ASP A 1 59 ? 2.152 15.912 -4.799 1.00 0.00 139 ASP A C 12
ATOM 14367 O O . ASP A 1 59 ? 1.930 16.893 -5.513 1.00 0.00 139 ASP A O 12
ATOM 14376 N N . GLN A 1 60 ? 2.468 14.711 -5.310 1.00 0.00 140 GLN A N 12
ATOM 14377 C CA . GLN A 1 60 ? 2.804 14.485 -6.720 1.00 0.00 140 GLN A CA 12
ATOM 14378 C C . GLN A 1 60 ? 2.395 13.076 -7.169 1.00 0.00 140 GLN A C 12
ATOM 14379 O O . GLN A 1 60 ? 2.038 12.222 -6.359 1.00 0.00 140 GLN A O 12
ATOM 14393 N N . ASN A 1 61 ? 2.443 12.851 -8.487 1.00 0.00 141 ASN A N 12
ATOM 14394 C CA . ASN A 1 61 ? 2.020 11.620 -9.159 1.00 0.00 141 ASN A CA 12
ATOM 14395 C C . ASN A 1 61 ? 3.070 10.509 -8.978 1.00 0.00 141 ASN A C 12
ATOM 14396 O O . ASN A 1 61 ? 4.246 10.817 -8.776 1.00 0.00 141 ASN A O 12
ATOM 14407 N N . ILE A 1 62 ? 2.662 9.232 -9.061 1.00 0.00 142 ILE A N 12
ATOM 14408 C CA . ILE A 1 62 ? 3.554 8.072 -8.908 1.00 0.00 142 ILE A CA 12
ATOM 14409 C C . ILE A 1 62 ? 3.244 6.954 -9.948 1.00 0.00 142 ILE A C 12
ATOM 14410 O O . ILE A 1 62 ? 3.601 5.793 -9.736 1.00 0.00 142 ILE A O 12
ATOM 14426 N N . VAL A 1 63 ? 2.587 7.263 -11.078 1.00 0.00 143 VAL A N 12
ATOM 14427 C CA . VAL A 1 63 ? 2.443 6.326 -12.201 1.00 0.00 143 VAL A CA 12
ATOM 14428 C C . VAL A 1 63 ? 2.400 7.052 -13.559 1.00 0.00 143 VAL A C 12
ATOM 14429 O O . VAL A 1 63 ? 3.134 6.658 -14.466 1.00 0.00 143 VAL A O 12
ATOM 14442 N N . GLY A 1 64 ? 1.615 8.130 -13.700 1.00 0.00 144 GLY A N 12
ATOM 14443 C CA . GLY A 1 64 ? 1.650 8.989 -14.885 1.00 0.00 144 GLY A CA 12
ATOM 14444 C C . GLY A 1 64 ? 3.002 9.708 -14.988 1.00 0.00 144 GLY A C 12
ATOM 14445 O O . GLY A 1 64 ? 3.511 9.942 -16.085 1.00 0.00 144 GLY A O 12
ATOM 14449 N N . ASN A 1 65 ? 3.595 10.017 -13.832 1.00 0.00 145 ASN A N 12
ATOM 14450 C CA . ASN A 1 65 ? 4.964 10.495 -13.638 1.00 0.00 145 ASN A CA 12
ATOM 14451 C C . ASN A 1 65 ? 5.399 9.884 -12.297 1.00 0.00 145 ASN A C 12
ATOM 14452 O O . ASN A 1 65 ? 4.531 9.469 -11.528 1.00 0.00 145 ASN A O 12
ATOM 14463 N N . ALA A 1 66 ? 6.688 9.828 -11.969 1.00 0.00 146 ALA A N 12
ATOM 14464 C CA . ALA A 1 66 ? 7.198 9.061 -10.827 1.00 0.00 146 ALA A CA 12
ATOM 14465 C C . ALA A 1 66 ? 7.944 9.948 -9.826 1.00 0.00 146 ALA A C 12
ATOM 14466 O O . ALA A 1 66 ? 9.123 9.715 -9.547 1.00 0.00 146 ALA A O 12
ATOM 14473 N N . ARG A 1 67 ? 7.274 10.996 -9.319 1.00 0.00 147 ARG A N 12
ATOM 14474 C CA . ARG A 1 67 ? 7.930 12.046 -8.522 1.00 0.00 147 ARG A CA 12
ATOM 14475 C C . ARG A 1 67 ? 7.400 12.145 -7.091 1.00 0.00 147 ARG A C 12
ATOM 14476 O O . ARG A 1 67 ? 8.085 12.722 -6.243 1.00 0.00 147 ARG A O 12
ATOM 14497 N N . GLY A 1 68 ? 6.208 11.610 -6.810 1.00 0.00 200 GLY A N 12
ATOM 14498 C CA . GLY A 1 68 ? 5.615 11.639 -5.480 1.00 0.00 200 GLY A CA 12
ATOM 14499 C C . GLY A 1 68 ? 6.111 10.508 -4.592 1.00 0.00 200 GLY A C 12
ATOM 14500 O O . GLY A 1 68 ? 6.969 9.703 -4.967 1.00 0.00 200 GLY A O 12
ATOM 14504 N N . SER A 1 69 ? 5.528 10.495 -3.398 1.00 0.00 201 SER A N 12
ATOM 14505 C CA . SER A 1 69 ? 5.904 9.695 -2.244 1.00 0.00 201 SER A CA 12
ATOM 14506 C C . SER A 1 69 ? 4.621 9.395 -1.456 1.00 0.00 201 SER A C 12
ATOM 14507 O O . SER A 1 69 ? 3.586 10.018 -1.708 1.00 0.00 201 SER A O 12
ATOM 14515 N N . ARG A 1 70 ? 4.647 8.436 -0.527 1.00 0.00 363 ARG A N 12
ATOM 14516 C CA . ARG A 1 70 ? 3.471 8.054 0.262 1.00 0.00 363 ARG A CA 12
ATOM 14517 C C . ARG A 1 70 ? 2.979 9.250 1.092 1.00 0.00 363 ARG A C 12
ATOM 14518 O O . ARG A 1 70 ? 3.726 9.771 1.925 1.00 0.00 363 ARG A O 12
ATOM 14539 N N . ALA A 1 71 ? 1.729 9.657 0.870 1.00 0.00 364 ALA A N 12
ATOM 14540 C CA . ALA A 1 71 ? 0.992 10.690 1.600 1.00 0.00 364 ALA A CA 12
ATOM 14541 C C . ALA A 1 71 ? -0.509 10.381 1.442 1.00 0.00 364 ALA A C 12
ATOM 14542 O O . ALA A 1 71 ? -0.878 9.328 0.914 1.00 0.00 364 ALA A O 12
ATOM 14549 N N . HIS A 1 72 ? -1.385 11.291 1.868 1.00 0.00 365 HIS A N 12
ATOM 14550 C CA . HIS A 1 72 ? -2.839 11.154 1.731 1.00 0.00 365 HIS A CA 12
ATOM 14551 C C . HIS A 1 72 ? -3.489 12.532 1.605 1.00 0.00 365 HIS A C 12
ATOM 14552 O O . HIS A 1 72 ? -2.811 13.553 1.769 1.00 0.00 365 HIS A O 12
ATOM 14566 N N . SER A 1 73 ? -4.790 12.553 1.301 1.00 0.00 366 SER A N 12
ATOM 14567 C CA . SER A 1 73 ? -5.577 13.751 1.015 1.00 0.00 366 SER A CA 12
ATOM 14568 C C . SER A 1 73 ? -6.956 13.658 1.698 1.00 0.00 366 SER A C 12
ATOM 14569 O O . SER A 1 73 ? -7.278 12.638 2.319 1.00 0.00 366 SER A O 12
ATOM 14577 N N . SER A 1 74 ? -7.785 14.706 1.561 1.00 0.00 367 SER A N 12
ATOM 14578 C CA . SER A 1 74 ? -9.034 14.856 2.321 1.00 0.00 367 SER A CA 12
ATOM 14579 C C . SER A 1 74 ? -10.264 15.130 1.434 1.00 0.00 367 SER A C 12
ATOM 14580 O O . SER A 1 74 ? -11.346 15.410 1.953 1.00 0.00 367 SER A O 12
ATOM 14588 N N . HIS A 1 75 ? -10.139 15.030 0.101 1.00 0.00 368 HIS A N 12
ATOM 14589 C CA . HIS A 1 75 ? -11.197 15.380 -0.863 1.00 0.00 368 HIS A CA 12
ATOM 14590 C C . HIS A 1 75 ? -12.219 14.236 -1.030 1.00 0.00 368 HIS A C 12
ATOM 14591 O O . HIS A 1 75 ? -12.727 14.002 -2.129 1.00 0.00 368 HIS A O 12
ATOM 14605 N N . LEU A 1 76 ? -12.457 13.461 0.034 1.00 0.00 369 LEU A N 12
ATOM 14606 C CA . LEU A 1 76 ? -13.390 12.334 0.054 1.00 0.00 369 LEU A CA 12
ATOM 14607 C C . LEU A 1 76 ? -14.835 12.825 -0.132 1.00 0.00 369 LEU A C 12
ATOM 14608 O O . LEU A 1 76 ? -15.136 14.015 0.001 1.00 0.00 369 LEU A O 12
ATOM 14650 N N . SER A 1 78 ? -19.295 11.544 0.508 1.00 0.00 371 SER A N 12
ATOM 14651 C CA . SER A 1 78 ? -20.214 10.883 1.437 1.00 0.00 371 SER A CA 12
ATOM 14652 C C . SER A 1 78 ? -20.339 9.377 1.165 1.00 0.00 371 SER A C 12
ATOM 14653 O O . SER A 1 78 ? -20.536 8.593 2.094 1.00 0.00 371 SER A O 12
ATOM 14661 N N . LYS A 1 79 ? -20.154 8.948 -0.096 1.00 0.00 372 LYS A N 12
ATOM 14662 C CA . LYS A 1 79 ? -20.190 7.525 -0.464 1.00 0.00 372 LYS A CA 12
ATOM 14663 C C . LYS A 1 79 ? -19.052 6.745 0.208 1.00 0.00 372 LYS A C 12
ATOM 14664 O O . LYS A 1 79 ? -19.207 5.555 0.485 1.00 0.00 372 LYS A O 12
ATOM 14683 N N . LYS A 1 80 ? -17.912 7.400 0.468 1.00 0.00 373 LYS A N 12
ATOM 14684 C CA . LYS A 1 80 ? -16.756 6.785 1.128 1.00 0.00 373 LYS A CA 12
ATOM 14685 C C . LYS A 1 80 ? -16.938 6.700 2.652 1.00 0.00 373 LYS A C 12
ATOM 14686 O O . LYS A 1 80 ? -16.070 6.129 3.320 1.00 0.00 373 LYS A O 12
ATOM 14705 N N . GLY A 1 81 ? -18.003 7.285 3.214 1.00 0.00 374 GLY A N 12
ATOM 14706 C CA . GLY A 1 81 ? -18.307 7.218 4.638 1.00 0.00 374 GLY A CA 12
ATOM 14707 C C . GLY A 1 81 ? -18.456 5.763 5.079 1.00 0.00 374 GLY A C 12
ATOM 14708 O O . GLY A 1 81 ? -19.137 4.989 4.368 1.00 0.00 374 GLY A O 12
ATOM 14713 N N . SER A 1 4 ? -0.320 0.343 2.444 1.00 0.00 84 SER A N 13
ATOM 14714 C CA . SER A 1 4 ? 0.081 0.400 1.015 1.00 0.00 84 SER A CA 13
ATOM 14715 C C . SER A 1 4 ? -0.013 1.836 0.473 1.00 0.00 84 SER A C 13
ATOM 14716 O O . SER A 1 4 ? -1.007 2.531 0.711 1.00 0.00 84 SER A O 13
ATOM 14724 N N . SER A 1 5 ? 1.020 2.293 -0.249 1.00 0.00 85 SER A N 13
ATOM 14725 C CA . SER A 1 5 ? 1.152 3.671 -0.742 1.00 0.00 85 SER A CA 13
ATOM 14726 C C . SER A 1 5 ? 1.783 3.679 -2.147 1.00 0.00 85 SER A C 13
ATOM 14727 O O . SER A 1 5 ? 2.614 4.531 -2.469 1.00 0.00 85 SER A O 13
ATOM 14735 N N . GLU A 1 6 ? 1.419 2.695 -2.971 1.00 0.00 86 GLU A N 13
ATOM 14736 C CA . GLU A 1 6 ? 1.922 2.509 -4.328 1.00 0.00 86 GLU A CA 13
ATOM 14737 C C . GLU A 1 6 ? 0.684 2.358 -5.213 1.00 0.00 86 GLU A C 13
ATOM 14738 O O . GLU A 1 6 ? -0.091 1.414 -5.032 1.00 0.00 86 GLU A O 13
ATOM 14750 N N . PHE A 1 7 ? 0.471 3.311 -6.124 1.00 0.00 87 PHE A N 13
ATOM 14751 C CA . PHE A 1 7 ? -0.759 3.455 -6.897 1.00 0.00 87 PHE A CA 13
ATOM 14752 C C . PHE A 1 7 ? -0.511 3.036 -8.348 1.00 0.00 87 PHE A C 13
ATOM 14753 O O . PHE A 1 7 ? 0.429 3.516 -8.978 1.00 0.00 87 PHE A O 13
ATOM 14770 N N . GLN A 1 8 ? -1.345 2.134 -8.876 1.00 0.00 88 GLN A N 13
ATOM 14771 C CA . GLN A 1 8 ? -1.262 1.585 -10.230 1.00 0.00 88 GLN A CA 13
ATOM 14772 C C . GLN A 1 8 ? -2.684 1.356 -10.773 1.00 0.00 88 GLN A C 13
ATOM 14773 O O . GLN A 1 8 ? -3.667 1.733 -10.130 1.00 0.00 88 GLN A O 13
ATOM 14787 N N . ILE A 1 9 ? -2.809 0.736 -11.957 1.00 0.00 89 ILE A N 13
ATOM 14788 C CA . ILE A 1 9 ? -4.094 0.254 -12.475 1.00 0.00 89 ILE A CA 13
ATOM 14789 C C . ILE A 1 9 ? -4.758 -0.607 -11.384 1.00 0.00 89 ILE A C 13
ATOM 14790 O O . ILE A 1 9 ? -4.082 -1.344 -10.662 1.00 0.00 89 ILE A O 13
ATOM 14806 N N . ASN A 1 10 ? -6.087 -0.515 -11.292 1.00 0.00 90 ASN A N 13
ATOM 14807 C CA . ASN A 1 10 ? -6.931 -1.157 -10.285 1.00 0.00 90 ASN A CA 13
ATOM 14808 C C . ASN A 1 10 ? -6.605 -0.722 -8.847 1.00 0.00 90 ASN A C 13
ATOM 14809 O O . ASN A 1 10 ? -6.975 -1.420 -7.900 1.00 0.00 90 ASN A O 13
ATOM 14820 N N . GLU A 1 11 ? -5.977 0.442 -8.650 1.00 0.00 91 GLU A N 13
ATOM 14821 C CA . GLU A 1 11 ? -5.762 1.052 -7.338 1.00 0.00 91 GLU A CA 13
ATOM 14822 C C . GLU A 1 11 ? -6.220 2.522 -7.392 1.00 0.00 91 GLU A C 13
ATOM 14823 O O . GLU A 1 11 ? -6.575 3.034 -8.455 1.00 0.00 91 GLU A O 13
ATOM 14835 N N . GLN A 1 12 ? -6.293 3.161 -6.227 1.00 0.00 92 GLN A N 13
ATOM 14836 C CA . GLN A 1 12 ? -6.836 4.495 -5.995 1.00 0.00 92 GLN A CA 13
ATOM 14837 C C . GLN A 1 12 ? -5.978 5.598 -6.618 1.00 0.00 92 GLN A C 13
ATOM 14838 O O . GLN A 1 12 ? -4.750 5.539 -6.597 1.00 0.00 92 GLN A O 13
ATOM 14852 N N . VAL A 1 13 ? -6.651 6.656 -7.073 1.00 0.00 93 VAL A N 13
ATOM 14853 C CA . VAL A 1 13 ? -6.108 7.933 -7.522 1.00 0.00 93 VAL A CA 13
ATOM 14854 C C . VAL A 1 13 ? -7.097 9.030 -7.126 1.00 0.00 93 VAL A C 13
ATOM 14855 O O . VAL A 1 13 ? -8.216 8.740 -6.691 1.00 0.00 93 VAL A O 13
ATOM 14868 N N . LEU A 1 14 ? -6.699 10.286 -7.303 1.00 0.00 94 LEU A N 13
ATOM 14869 C CA . LEU A 1 14 ? -7.558 11.451 -7.192 1.00 0.00 94 LEU A CA 13
ATOM 14870 C C . LEU A 1 14 ? -7.707 11.970 -8.615 1.00 0.00 94 LEU A C 13
ATOM 14871 O O . LEU A 1 14 ? -6.707 12.228 -9.286 1.00 0.00 94 LEU A O 13
ATOM 14887 N N . ALA A 1 15 ? -8.946 12.102 -9.080 1.00 0.00 95 ALA A N 13
ATOM 14888 C CA . ALA A 1 15 ? -9.269 12.466 -10.450 1.00 0.00 95 ALA A CA 13
ATOM 14889 C C . ALA A 1 15 ? -10.353 13.538 -10.427 1.00 0.00 95 ALA A C 13
ATOM 14890 O O . ALA A 1 15 ? -11.274 13.465 -9.610 1.00 0.00 95 ALA A O 13
ATOM 14897 N N . SER A 1 16 ? -10.234 14.541 -11.292 1.00 0.00 96 SER A N 13
ATOM 14898 C CA . SER A 1 16 ? -11.177 15.641 -11.337 1.00 0.00 96 SER A CA 13
ATOM 14899 C C . SER A 1 16 ? -12.531 15.160 -11.854 1.00 0.00 96 SER A C 13
ATOM 14900 O O . SER A 1 16 ? -12.613 14.413 -12.835 1.00 0.00 96 SER A O 13
ATOM 14908 N N . TRP A 1 17 ? -13.589 15.593 -11.168 1.00 0.00 97 TRP A N 13
ATOM 14909 C CA . TRP A 1 17 ? -14.977 15.302 -11.492 1.00 0.00 97 TRP A CA 13
ATOM 14910 C C . TRP A 1 17 ? -15.634 16.584 -11.997 1.00 0.00 97 TRP A C 13
ATOM 14911 O O . TRP A 1 17 ? -15.182 17.688 -11.675 1.00 0.00 97 TRP A O 13
ATOM 14932 N N . SER A 1 18 ? -16.714 16.438 -12.769 1.00 0.00 98 SER A N 13
ATOM 14933 C CA . SER A 1 18 ? -17.423 17.537 -13.414 1.00 0.00 98 SER A CA 13
ATOM 14934 C C . SER A 1 18 ? -17.946 18.578 -12.414 1.00 0.00 98 SER A C 13
ATOM 14935 O O . SER A 1 18 ? -18.216 19.718 -12.801 1.00 0.00 98 SER A O 13
ATOM 14943 N N . ASP A 1 19 ? -18.074 18.203 -11.134 1.00 0.00 99 ASP A N 13
ATOM 14944 C CA . ASP A 1 19 ? -18.421 19.109 -10.049 1.00 0.00 99 ASP A CA 13
ATOM 14945 C C . ASP A 1 19 ? -17.463 20.304 -9.954 1.00 0.00 99 ASP A C 13
ATOM 14946 O O . ASP A 1 19 ? -17.928 21.448 -9.901 1.00 0.00 99 ASP A O 13
ATOM 14955 N N . SER A 1 20 ? -16.147 20.056 -9.942 1.00 0.00 100 SER A N 13
ATOM 14956 C CA . SER A 1 20 ? -15.140 21.107 -9.780 1.00 0.00 100 SER A CA 13
ATOM 14957 C C . SER A 1 20 ? -13.717 20.580 -10.032 1.00 0.00 100 SER A C 13
ATOM 14958 O O . SER A 1 20 ? -13.071 20.972 -11.005 1.00 0.00 100 SER A O 13
ATOM 14966 N N . ARG A 1 21 ? -13.225 19.699 -9.148 1.00 0.00 101 ARG A N 13
ATOM 14967 C CA . ARG A 1 21 ? -11.851 19.186 -9.124 1.00 0.00 101 ARG A CA 13
ATOM 14968 C C . ARG A 1 21 ? -11.840 17.774 -8.547 1.00 0.00 101 ARG A C 13
ATOM 14969 O O . ARG A 1 21 ? -12.826 17.059 -8.699 1.00 0.00 101 ARG A O 13
ATOM 14990 N N . PHE A 1 22 ? -10.707 17.357 -7.990 1.00 0.00 102 PHE A N 13
ATOM 14991 C CA . PHE A 1 22 ? -10.408 16.016 -7.522 1.00 0.00 102 PHE A CA 13
ATOM 14992 C C . PHE A 1 22 ? -11.435 15.399 -6.568 1.00 0.00 102 PHE A C 13
ATOM 14993 O O . PHE A 1 22 ? -11.870 16.038 -5.610 1.00 0.00 102 PHE A O 13
ATOM 15010 N N . TYR A 1 23 ? -11.694 14.108 -6.790 1.00 0.00 103 TYR A N 13
ATOM 15011 C CA . TYR A 1 23 ? -12.433 13.164 -5.956 1.00 0.00 103 TYR A CA 13
ATOM 15012 C C . TYR A 1 23 ? -11.695 11.820 -6.099 1.00 0.00 103 TYR A C 13
ATOM 15013 O O . TYR A 1 23 ? -10.983 11.633 -7.092 1.00 0.00 103 TYR A O 13
ATOM 15031 N N . PRO A 1 24 ? -11.819 10.876 -5.147 1.00 0.00 104 PRO A N 13
ATOM 15032 C CA . PRO A 1 24 ? -11.167 9.577 -5.287 1.00 0.00 104 PRO A CA 13
ATOM 15033 C C . PRO A 1 24 ? -11.810 8.754 -6.415 1.00 0.00 104 PRO A C 13
ATOM 15034 O O . PRO A 1 24 ? -13.021 8.834 -6.638 1.00 0.00 104 PRO A O 13
ATOM 15045 N N . ALA A 1 25 ? -10.996 7.963 -7.115 1.00 0.00 105 ALA A N 13
ATOM 15046 C CA . ALA A 1 25 ? -11.401 7.090 -8.211 1.00 0.00 105 ALA A CA 13
ATOM 15047 C C . ALA A 1 25 ? -10.428 5.911 -8.307 1.00 0.00 105 ALA A C 13
ATOM 15048 O O . ALA A 1 25 ? -9.328 5.964 -7.758 1.00 0.00 105 ALA A O 13
ATOM 15055 N N . LYS A 1 26 ? -10.812 4.860 -9.030 1.00 0.00 106 LYS A N 13
ATOM 15056 C CA . LYS A 1 26 ? -9.993 3.677 -9.309 1.00 0.00 106 LYS A CA 13
ATOM 15057 C C . LYS A 1 26 ? -9.366 3.858 -10.696 1.00 0.00 106 LYS A C 13
ATOM 15058 O O . LYS A 1 26 ? -10.079 4.220 -11.630 1.00 0.00 106 LYS A O 13
ATOM 15077 N N . VAL A 1 27 ? -8.063 3.632 -10.860 1.00 0.00 107 VAL A N 13
ATOM 15078 C CA . VAL A 1 27 ? -7.416 3.679 -12.180 1.00 0.00 107 VAL A CA 13
ATOM 15079 C C . VAL A 1 27 ? -7.923 2.492 -13.000 1.00 0.00 107 VAL A C 13
ATOM 15080 O O . VAL A 1 27 ? -7.934 1.368 -12.494 1.00 0.00 107 VAL A O 13
ATOM 15093 N N . THR A 1 28 ? -8.218 2.710 -14.278 1.00 0.00 108 THR A N 13
ATOM 15094 C CA . THR A 1 28 ? -8.527 1.642 -15.217 1.00 0.00 108 THR A CA 13
ATOM 15095 C C . THR A 1 28 ? -7.449 1.569 -16.315 1.00 0.00 108 THR A C 13
ATOM 15096 O O . THR A 1 28 ? -7.131 0.465 -16.761 1.00 0.00 108 THR A O 13
ATOM 15107 N N . ALA A 1 29 ? -6.835 2.694 -16.717 1.00 0.00 109 ALA A N 13
ATOM 15108 C CA . ALA A 1 29 ? -5.649 2.719 -17.577 1.00 0.00 109 ALA A CA 13
ATOM 15109 C C . ALA A 1 29 ? -4.822 3.973 -17.309 1.00 0.00 109 ALA A C 13
ATOM 15110 O O . ALA A 1 29 ? -5.313 4.941 -16.727 1.00 0.00 109 ALA A O 13
ATOM 15117 N N . VAL A 1 30 ? -3.580 3.970 -17.785 1.00 0.00 110 VAL A N 13
ATOM 15118 C CA . VAL A 1 30 ? -2.657 5.097 -17.748 1.00 0.00 110 VAL A CA 13
ATOM 15119 C C . VAL A 1 30 ? -1.927 5.065 -19.093 1.00 0.00 110 VAL A C 13
ATOM 15120 O O . VAL A 1 30 ? -1.612 3.980 -19.593 1.00 0.00 110 VAL A O 13
ATOM 15133 N N . ASN A 1 31 ? -1.660 6.234 -19.681 1.00 0.00 111 ASN A N 13
ATOM 15134 C CA . ASN A 1 31 ? -1.150 6.357 -21.044 1.00 0.00 111 ASN A CA 13
ATOM 15135 C C . ASN A 1 31 ? 0.006 7.347 -20.995 1.00 0.00 111 ASN A C 13
ATOM 15136 O O . ASN A 1 31 ? -0.209 8.529 -20.722 1.00 0.00 111 ASN A O 13
ATOM 15147 N N . LYS A 1 32 ? 1.232 6.887 -21.264 1.00 0.00 112 LYS A N 13
ATOM 15148 C CA . LYS A 1 32 ? 2.446 7.709 -21.151 1.00 0.00 112 LYS A CA 13
ATOM 15149 C C . LYS A 1 32 ? 2.419 8.930 -22.084 1.00 0.00 112 LYS A C 13
ATOM 15150 O O . LYS A 1 32 ? 3.130 9.903 -21.831 1.00 0.00 112 LYS A O 13
ATOM 15169 N N . ASP A 1 33 ? 1.577 8.905 -23.124 1.00 0.00 113 ASP A N 13
ATOM 15170 C CA . ASP A 1 33 ? 1.301 10.059 -23.985 1.00 0.00 113 ASP A CA 13
ATOM 15171 C C . ASP A 1 33 ? 0.873 11.299 -23.184 1.00 0.00 113 ASP A C 13
ATOM 15172 O O . ASP A 1 33 ? 1.186 12.425 -23.580 1.00 0.00 113 ASP A O 13
ATOM 15181 N N . GLY A 1 34 ? 0.215 11.098 -22.034 1.00 0.00 114 GLY A N 13
ATOM 15182 C CA . GLY A 1 34 ? -0.116 12.151 -21.078 1.00 0.00 114 GLY A CA 13
ATOM 15183 C C . GLY A 1 34 ? -1.549 12.049 -20.560 1.00 0.00 114 GLY A C 13
ATOM 15184 O O . GLY A 1 34 ? -2.107 13.069 -20.145 1.00 0.00 114 GLY A O 13
ATOM 15188 N N . THR A 1 35 ? -2.177 10.871 -20.616 1.00 0.00 115 THR A N 13
ATOM 15189 C CA . THR A 1 35 ? -3.595 10.715 -20.307 1.00 0.00 115 THR A CA 13
ATOM 15190 C C . THR A 1 35 ? -3.811 9.542 -19.347 1.00 0.00 115 THR A C 13
ATOM 15191 O O . THR A 1 35 ? -2.896 8.775 -19.042 1.00 0.00 115 THR A O 13
ATOM 15202 N N . TYR A 1 36 ? -5.027 9.442 -18.833 1.00 0.00 116 TYR A N 13
ATOM 15203 C CA . TYR A 1 36 ? -5.435 8.573 -17.749 1.00 0.00 116 TYR A CA 13
ATOM 15204 C C . TYR A 1 36 ? -6.852 8.107 -18.054 1.00 0.00 116 TYR A C 13
ATOM 15205 O O . TYR A 1 36 ? -7.622 8.855 -18.654 1.00 0.00 116 TYR A O 13
ATOM 15223 N N . THR A 1 37 ? -7.226 6.937 -17.550 1.00 0.00 117 THR A N 13
ATOM 15224 C CA . THR A 1 37 ? -8.598 6.458 -17.576 1.00 0.00 117 THR A CA 13
ATOM 15225 C C . THR A 1 37 ? -8.904 6.002 -16.157 1.00 0.00 117 THR A C 13
ATOM 15226 O O . THR A 1 37 ? -8.078 5.344 -15.512 1.00 0.00 117 THR A O 13
ATOM 15237 N N . VAL A 1 38 ? -10.066 6.394 -15.640 1.00 0.00 118 VAL A N 13
ATOM 15238 C CA . VAL A 1 38 ? -10.451 6.129 -14.264 1.00 0.00 118 VAL A CA 13
ATOM 15239 C C . VAL A 1 38 ? -11.929 5.760 -14.220 1.00 0.00 118 VAL A C 13
ATOM 15240 O O . VAL A 1 38 ? -12.715 6.182 -15.074 1.00 0.00 118 VAL A O 13
ATOM 15253 N N . LYS A 1 39 ? -12.312 5.018 -13.184 1.00 0.00 119 LYS A N 13
ATOM 15254 C CA . LYS A 1 39 ? -13.683 4.670 -12.852 1.00 0.00 119 LYS A CA 13
ATOM 15255 C C . LYS A 1 39 ? -13.972 5.260 -11.478 1.00 0.00 119 LYS A C 13
ATOM 15256 O O . LYS A 1 39 ? -13.220 5.016 -10.535 1.00 0.00 119 LYS A O 13
ATOM 15275 N N . PHE A 1 40 ? -15.032 6.045 -11.367 1.00 0.00 120 PHE A N 13
ATOM 15276 C CA . PHE A 1 40 ? -15.540 6.493 -10.080 1.00 0.00 120 PHE A CA 13
ATOM 15277 C C . PHE A 1 40 ? -16.404 5.374 -9.499 1.00 0.00 120 PHE A C 13
ATOM 15278 O O . PHE A 1 40 ? -17.037 4.627 -10.243 1.00 0.00 120 PHE A O 13
ATOM 15295 N N . TYR A 1 41 ? -16.488 5.297 -8.169 1.00 0.00 121 TYR A N 13
ATOM 15296 C CA . TYR A 1 41 ? -17.147 4.183 -7.478 1.00 0.00 121 TYR A CA 13
ATOM 15297 C C . TYR A 1 41 ? -18.659 4.122 -7.737 1.00 0.00 121 TYR A C 13
ATOM 15298 O O . TYR A 1 41 ? -19.265 3.055 -7.616 1.00 0.00 121 TYR A O 13
ATOM 15316 N N . ASP A 1 42 ? -19.270 5.253 -8.117 1.00 0.00 122 ASP A N 13
ATOM 15317 C CA . ASP A 1 42 ? -20.685 5.311 -8.497 1.00 0.00 122 ASP A CA 13
ATOM 15318 C C . ASP A 1 42 ? -20.979 4.497 -9.768 1.00 0.00 122 ASP A C 13
ATOM 15319 O O . ASP A 1 42 ? -22.092 3.993 -9.928 1.00 0.00 122 ASP A O 13
ATOM 15328 N N . GLY A 1 43 ? -19.981 4.338 -10.650 1.00 0.00 123 GLY A N 13
ATOM 15329 C CA . GLY A 1 43 ? -20.061 3.530 -11.868 1.00 0.00 123 GLY A CA 13
ATOM 15330 C C . GLY A 1 43 ? -19.569 4.273 -13.116 1.00 0.00 123 GLY A C 13
ATOM 15331 O O . GLY A 1 43 ? -19.285 3.633 -14.129 1.00 0.00 123 GLY A O 13
ATOM 15335 N N . VAL A 1 44 ? -19.479 5.609 -13.062 1.00 0.00 124 VAL A N 13
ATOM 15336 C CA . VAL A 1 44 ? -19.030 6.451 -14.175 1.00 0.00 124 VAL A CA 13
ATOM 15337 C C . VAL A 1 44 ? -17.562 6.130 -14.501 1.00 0.00 124 VAL A C 13
ATOM 15338 O O . VAL A 1 44 ? -16.764 5.867 -13.599 1.00 0.00 124 VAL A O 13
ATOM 15351 N N . VAL A 1 45 ? -17.191 6.212 -15.780 1.00 0.00 125 VAL A N 13
ATOM 15352 C CA . VAL A 1 45 ? -15.832 6.002 -16.279 1.00 0.00 125 VAL A CA 13
ATOM 15353 C C . VAL A 1 45 ? -15.523 7.175 -17.216 1.00 0.00 125 VAL A C 13
ATOM 15354 O O . VAL A 1 45 ? -16.422 7.657 -17.913 1.00 0.00 125 VAL A O 13
ATOM 15367 N N . GLN A 1 46 ? -14.270 7.645 -17.237 1.00 0.00 126 GLN A N 13
ATOM 15368 C CA . GLN A 1 46 ? -13.836 8.731 -18.118 1.00 0.00 126 GLN A CA 13
ATOM 15369 C C . GLN A 1 46 ? -12.363 8.565 -18.503 1.00 0.00 126 GLN A C 13
ATOM 15370 O O . GLN A 1 46 ? -11.584 8.002 -17.732 1.00 0.00 126 GLN A O 13
ATOM 15384 N N . THR A 1 47 ? -11.987 9.122 -19.658 1.00 0.00 127 THR A N 13
ATOM 15385 C CA . THR A 1 47 ? -10.597 9.270 -20.088 1.00 0.00 127 THR A CA 13
ATOM 15386 C C . THR A 1 47 ? -10.309 10.771 -19.972 1.00 0.00 127 THR A C 13
ATOM 15387 O O . THR A 1 47 ? -11.108 11.598 -20.421 1.00 0.00 127 THR A O 13
ATOM 15398 N N . VAL A 1 48 ? -9.203 11.119 -19.320 1.00 0.00 128 VAL A N 13
ATOM 15399 C CA . VAL A 1 48 ? -8.858 12.474 -18.906 1.00 0.00 128 VAL A CA 13
ATOM 15400 C C . VAL A 1 48 ? -7.331 12.638 -18.974 1.00 0.00 128 VAL A C 13
ATOM 15401 O O . VAL A 1 48 ? -6.617 11.689 -19.293 1.00 0.00 128 VAL A O 13
ATOM 15414 N N . LYS A 1 49 ? -6.806 13.836 -18.715 1.00 0.00 129 LYS A N 13
ATOM 15415 C CA . LYS A 1 49 ? -5.390 14.150 -18.917 1.00 0.00 129 LYS A CA 13
ATOM 15416 C C . LYS A 1 49 ? -4.623 14.030 -17.605 1.00 0.00 129 LYS A C 13
ATOM 15417 O O . LYS A 1 49 ? -5.221 13.993 -16.532 1.00 0.00 129 LYS A O 13
ATOM 15436 N N . HIS A 1 50 ? -3.292 14.053 -17.678 1.00 0.00 130 HIS A N 13
ATOM 15437 C CA . HIS A 1 50 ? -2.420 14.149 -16.503 1.00 0.00 130 HIS A CA 13
ATOM 15438 C C . HIS A 1 50 ? -2.784 15.368 -15.643 1.00 0.00 130 HIS A C 13
ATOM 15439 O O . HIS A 1 50 ? -2.851 15.253 -14.422 1.00 0.00 130 HIS A O 13
ATOM 15453 N N . ILE A 1 51 ? -3.126 16.508 -16.257 1.00 0.00 131 ILE A N 13
ATOM 15454 C CA . ILE A 1 51 ? -3.570 17.699 -15.522 1.00 0.00 131 ILE A CA 13
ATOM 15455 C C . ILE A 1 51 ? -4.887 17.496 -14.749 1.00 0.00 131 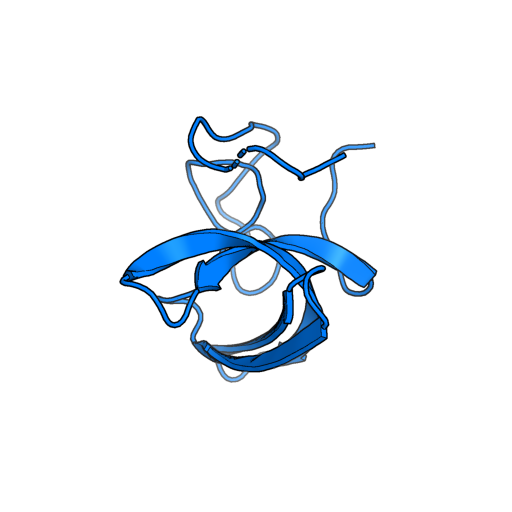ILE A C 13
ATOM 15456 O O . ILE A 1 51 ? -5.285 18.384 -13.991 1.00 0.00 131 ILE A O 13
ATOM 15472 N N . HIS A 1 52 ? -5.564 16.353 -14.911 1.00 0.00 132 HIS A N 13
ATOM 15473 C CA . HIS A 1 52 ? -6.830 16.049 -14.259 1.00 0.00 132 HIS A CA 13
ATOM 15474 C C . HIS A 1 52 ? -6.717 14.889 -13.264 1.00 0.00 132 HIS A C 13
ATOM 15475 O O . HIS A 1 52 ? -7.702 14.602 -12.588 1.00 0.00 132 HIS A O 13
ATOM 15489 N N . VAL A 1 53 ? -5.587 14.176 -13.184 1.00 0.00 133 VAL A N 13
ATOM 15490 C CA . VAL A 1 53 ? -5.444 12.977 -12.341 1.00 0.00 133 VAL A CA 13
ATOM 15491 C C . VAL A 1 53 ? -4.066 12.909 -11.684 1.00 0.00 133 VAL A C 13
ATOM 15492 O O . VAL A 1 53 ? -3.047 13.167 -12.322 1.00 0.00 133 VAL A O 13
ATOM 15505 N N . LYS A 1 54 ? -4.020 12.485 -10.419 1.00 0.00 134 LYS A N 13
ATOM 15506 C CA . LYS A 1 54 ? -2.779 12.233 -9.682 1.00 0.00 134 LYS A CA 13
ATOM 15507 C C . LYS A 1 54 ? -2.998 11.117 -8.655 1.00 0.00 134 LYS A C 13
ATOM 15508 O O . LYS A 1 54 ? -4.118 10.636 -8.496 1.00 0.00 134 LYS A O 13
ATOM 15527 N N . ALA A 1 55 ? -1.928 10.685 -7.980 1.00 0.00 135 ALA A N 13
ATOM 15528 C CA . ALA A 1 55 ? -1.977 9.722 -6.878 1.00 0.00 135 ALA A CA 13
ATOM 15529 C C . ALA A 1 55 ? -2.895 10.213 -5.750 1.00 0.00 135 ALA A C 13
ATOM 15530 O O . ALA A 1 55 ? -3.276 11.381 -5.723 1.00 0.00 135 ALA A O 13
ATOM 15537 N N . PHE A 1 56 ? -3.223 9.345 -4.781 1.00 0.00 136 PHE A N 13
ATOM 15538 C CA . PHE A 1 56 ? -3.904 9.812 -3.562 1.00 0.00 136 PHE A CA 13
ATOM 15539 C C . PHE A 1 56 ? -3.008 10.792 -2.777 1.00 0.00 136 PHE A C 13
ATOM 15540 O O . PHE A 1 56 ? -3.501 11.627 -2.017 1.00 0.00 136 PHE A O 13
ATOM 15557 N N . SER A 1 57 ? -1.695 10.747 -3.026 1.00 0.00 137 SER A N 13
ATOM 15558 C CA . SER A 1 57 ? -0.743 11.718 -2.538 1.00 0.00 137 SER A CA 13
ATOM 15559 C C . SER A 1 57 ? -1.055 13.108 -3.102 1.00 0.00 137 SER A C 13
ATOM 15560 O O . SER A 1 57 ? -1.111 13.310 -4.316 1.00 0.00 137 SER A O 13
ATOM 15568 N N . LYS A 1 58 ? -1.243 14.069 -2.189 1.00 0.00 138 LYS A N 13
ATOM 15569 C CA . LYS A 1 58 ? -1.638 15.435 -2.517 1.00 0.00 138 LYS A CA 13
ATOM 15570 C C . LYS A 1 58 ? -0.611 16.133 -3.416 1.00 0.00 138 LYS A C 13
ATOM 15571 O O . LYS A 1 58 ? -1.000 16.866 -4.323 1.00 0.00 138 LYS A O 13
ATOM 15590 N N . ASP A 1 59 ? 0.679 15.916 -3.141 1.00 0.00 139 ASP A N 13
ATOM 15591 C CA . ASP A 1 59 ? 1.785 16.669 -3.734 1.00 0.00 139 ASP A CA 13
ATOM 15592 C C . ASP A 1 59 ? 1.914 16.523 -5.256 1.00 0.00 139 ASP A C 13
ATOM 15593 O O . ASP A 1 59 ? 1.690 17.497 -5.979 1.00 0.00 139 ASP A O 13
ATOM 15602 N N . GLN A 1 60 ? 2.260 15.327 -5.754 1.00 0.00 140 GLN A N 13
ATOM 15603 C CA . GLN A 1 60 ? 2.631 15.097 -7.155 1.00 0.00 140 GLN A CA 13
ATOM 15604 C C . GLN A 1 60 ? 2.273 13.670 -7.593 1.00 0.00 140 GLN A C 13
ATOM 15605 O O . GLN A 1 60 ? 1.963 12.809 -6.768 1.00 0.00 140 GLN A O 13
ATOM 15619 N N . ASN A 1 61 ? 2.337 13.432 -8.909 1.00 0.00 141 ASN A N 13
ATOM 15620 C CA . ASN A 1 61 ? 2.068 12.139 -9.549 1.00 0.00 141 ASN A CA 13
ATOM 15621 C C . ASN A 1 61 ? 3.222 11.149 -9.289 1.00 0.00 141 ASN A C 13
ATOM 15622 O O . ASN A 1 61 ? 4.342 11.584 -9.012 1.00 0.00 141 ASN A O 13
ATOM 15633 N N . ILE A 1 62 ? 2.948 9.836 -9.373 1.00 0.00 142 ILE A N 13
ATOM 15634 C CA . ILE A 1 62 ? 3.932 8.774 -9.119 1.00 0.00 142 ILE A CA 13
ATOM 15635 C C . ILE A 1 62 ? 3.784 7.605 -10.138 1.00 0.00 142 ILE A C 13
ATOM 15636 O O . ILE A 1 62 ? 4.161 6.468 -9.844 1.00 0.00 142 ILE A O 13
ATOM 15652 N N . VAL A 1 63 ? 3.228 7.853 -11.336 1.00 0.00 143 VAL A N 13
ATOM 15653 C CA . VAL A 1 63 ? 3.080 6.858 -12.409 1.00 0.00 143 VAL A CA 13
ATOM 15654 C C . VAL A 1 63 ? 3.418 7.497 -13.767 1.00 0.00 143 VAL A C 13
ATOM 15655 O O . VAL A 1 63 ? 4.370 7.063 -14.419 1.00 0.00 143 VAL A O 13
ATOM 15668 N N . GLY A 1 64 ? 2.685 8.537 -14.188 1.00 0.00 144 GLY A N 13
ATOM 15669 C CA . GLY A 1 64 ? 2.962 9.282 -15.419 1.00 0.00 144 GLY A CA 13
ATOM 15670 C C . GLY A 1 64 ? 4.277 10.051 -15.296 1.00 0.00 144 GLY A C 13
ATOM 15671 O O . GLY A 1 64 ? 5.044 10.136 -16.258 1.00 0.00 144 GLY A O 13
ATOM 15675 N N . ASN A 1 65 ? 4.576 10.534 -14.087 1.00 0.00 145 ASN A N 13
ATOM 15676 C CA . ASN A 1 65 ? 5.849 11.114 -13.662 1.00 0.00 145 ASN A CA 13
ATOM 15677 C C . ASN A 1 65 ? 6.135 10.522 -12.274 1.00 0.00 145 ASN A C 13
ATOM 15678 O O . ASN A 1 65 ? 5.209 10.006 -11.652 1.00 0.00 145 ASN A O 13
ATOM 15689 N N . ALA A 1 66 ? 7.367 10.590 -11.763 1.00 0.00 146 ALA A N 13
ATOM 15690 C CA . ALA A 1 66 ? 7.782 9.859 -10.557 1.00 0.00 146 ALA A CA 13
ATOM 15691 C C . ALA A 1 66 ? 8.351 10.754 -9.444 1.00 0.00 146 ALA A C 13
ATOM 15692 O O . ALA A 1 66 ? 9.047 10.256 -8.556 1.00 0.00 146 ALA A O 13
ATOM 15699 N N . ARG A 1 67 ? 8.093 12.070 -9.481 1.00 0.00 147 ARG A N 13
ATOM 15700 C CA . ARG A 1 67 ? 8.651 12.993 -8.484 1.00 0.00 147 ARG A CA 13
ATOM 15701 C C . ARG A 1 67 ? 7.876 12.973 -7.158 1.00 0.00 147 ARG A C 13
ATOM 15702 O O . ARG A 1 67 ? 8.416 13.445 -6.154 1.00 0.00 147 ARG A O 13
ATOM 15723 N N . GLY A 1 68 ? 6.637 12.467 -7.127 1.00 0.00 200 GLY A N 13
ATOM 15724 C CA . GLY A 1 68 ? 5.844 12.431 -5.901 1.00 0.00 200 GLY A CA 13
ATOM 15725 C C . GLY A 1 68 ? 6.287 11.338 -4.933 1.00 0.00 200 GLY A C 13
ATOM 15726 O O . GLY A 1 68 ? 7.172 10.524 -5.222 1.00 0.00 200 GLY A O 13
ATOM 15730 N N . SER A 1 69 ? 5.629 11.353 -3.774 1.00 0.00 201 SER A N 13
ATOM 15731 C CA . SER A 1 69 ? 5.949 10.589 -2.576 1.00 0.00 201 SER A CA 13
ATOM 15732 C C . SER A 1 69 ? 4.635 10.314 -1.831 1.00 0.00 201 SER A C 13
ATOM 15733 O O . SER A 1 69 ? 3.622 10.952 -2.123 1.00 0.00 201 SER A O 13
ATOM 15741 N N . ARG A 1 70 ? 4.615 9.363 -0.888 1.00 0.00 363 ARG A N 13
ATOM 15742 C CA . ARG A 1 70 ? 3.384 8.995 -0.172 1.00 0.00 363 ARG A CA 13
ATOM 15743 C C . ARG A 1 70 ? 2.821 10.186 0.617 1.00 0.00 363 ARG A C 13
ATOM 15744 O O . ARG A 1 70 ? 3.560 10.850 1.349 1.00 0.00 363 ARG A O 13
ATOM 15765 N N . ALA A 1 71 ? 1.515 10.436 0.479 1.00 0.00 364 ALA A N 13
ATOM 15766 C CA . ALA A 1 71 ? 0.739 11.443 1.204 1.00 0.00 364 ALA A CA 13
ATOM 15767 C C . ALA A 1 71 ? -0.754 11.077 1.094 1.00 0.00 364 ALA A C 13
ATOM 15768 O O . ALA A 1 71 ? -1.096 10.020 0.556 1.00 0.00 364 ALA A O 13
ATOM 15775 N N . HIS A 1 72 ? -1.646 11.955 1.559 1.00 0.00 365 HIS A N 13
ATOM 15776 C CA . HIS A 1 72 ? -3.098 11.799 1.452 1.00 0.00 365 HIS A CA 13
ATOM 15777 C C . HIS A 1 72 ? -3.765 13.166 1.282 1.00 0.00 365 HIS A C 13
ATOM 15778 O O . HIS A 1 72 ? -3.111 14.194 1.469 1.00 0.00 365 HIS A O 13
ATOM 15792 N N . SER A 1 73 ? -5.057 13.170 0.940 1.00 0.00 366 SER A N 13
ATOM 15793 C CA . SER A 1 73 ? -5.873 14.371 0.768 1.00 0.00 366 SER A CA 13
ATOM 15794 C C . SER A 1 73 ? -7.233 14.160 1.454 1.00 0.00 366 SER A C 13
ATOM 15795 O O . SER A 1 73 ? -7.632 13.019 1.719 1.00 0.00 366 SER A O 13
ATOM 15803 N N . SER A 1 74 ? -7.958 15.250 1.724 1.00 0.00 367 SER A N 13
ATOM 15804 C CA . SER A 1 74 ? -9.155 15.234 2.564 1.00 0.00 367 SER A CA 13
ATOM 15805 C C . SER A 1 74 ? -10.477 15.380 1.797 1.00 0.00 367 SER A C 13
ATOM 15806 O O . SER A 1 74 ? -11.504 14.909 2.293 1.00 0.00 367 SER A O 13
ATOM 15814 N N . HIS A 1 75 ? -10.494 16.009 0.611 1.00 0.00 368 HIS A N 13
ATOM 15815 C CA . HIS A 1 75 ? -11.739 16.173 -0.144 1.00 0.00 368 HIS A CA 13
ATOM 15816 C C . HIS A 1 75 ? -12.139 14.829 -0.758 1.00 0.00 368 HIS A C 13
ATOM 15817 O O . HIS A 1 75 ? -11.318 14.185 -1.421 1.00 0.00 368 HIS A O 13
ATOM 15831 N N . LEU A 1 76 ? -13.388 14.405 -0.554 1.00 0.00 369 LEU A N 13
ATOM 15832 C CA . LEU A 1 76 ? -13.973 13.206 -1.143 1.00 0.00 369 LEU A CA 13
ATOM 15833 C C . LEU A 1 76 ? -15.500 13.335 -1.179 1.00 0.00 369 LEU A C 13
ATOM 15834 O O . LEU A 1 76 ? -16.064 14.319 -0.693 1.00 0.00 369 LEU A O 13
ATOM 15876 N N . SER A 1 78 ? -19.715 12.744 -0.998 1.00 0.00 371 SER A N 13
ATOM 15877 C CA . SER A 1 78 ? -20.704 12.762 0.081 1.00 0.00 371 SER A CA 13
ATOM 15878 C C . SER A 1 78 ? -21.118 11.361 0.569 1.00 0.00 371 SER A C 13
ATOM 15879 O O . SER A 1 78 ? -21.674 11.232 1.663 1.00 0.00 371 SER A O 13
ATOM 15887 N N . LYS A 1 79 ? -20.832 10.310 -0.220 1.00 0.00 372 LYS A N 13
ATOM 15888 C CA . LYS A 1 79 ? -21.227 8.927 0.070 1.00 0.00 372 LYS A CA 13
ATOM 15889 C C . LYS A 1 79 ? -20.060 7.933 -0.034 1.00 0.00 372 LYS A C 13
ATOM 15890 O O . LYS A 1 79 ? -20.296 6.721 -0.068 1.00 0.00 372 LYS A O 13
ATOM 15909 N N . LYS A 1 80 ? -18.809 8.411 -0.115 1.00 0.00 373 LYS A N 13
ATOM 15910 C CA . LYS A 1 80 ? -17.648 7.515 -0.103 1.00 0.00 373 LYS A CA 13
ATOM 15911 C C . LYS A 1 80 ? -17.612 6.799 1.254 1.00 0.00 373 LYS A C 13
ATOM 15912 O O . LYS A 1 80 ? -17.936 7.397 2.286 1.00 0.00 373 LYS A O 13
ATOM 15931 N N . GLY A 1 81 ? -17.185 5.539 1.258 1.00 0.00 374 GLY A N 13
ATOM 15932 C CA . GLY A 1 81 ? -16.957 4.729 2.443 1.00 0.00 374 GLY A CA 13
ATOM 15933 C C . GLY A 1 81 ? -16.228 3.462 2.018 1.00 0.00 374 GLY A C 13
ATOM 15934 O O . GLY A 1 81 ? -16.436 2.412 2.663 1.00 0.00 374 GLY A O 13
ATOM 15939 N N . SER A 1 4 ? 3.335 -1.331 -0.925 1.00 0.00 84 SER A N 14
ATOM 15940 C CA . SER A 1 4 ? 1.895 -1.582 -1.175 1.00 0.00 84 SER A CA 14
ATOM 15941 C C . SER A 1 4 ? 1.141 -0.279 -1.482 1.00 0.00 84 SER A C 14
ATOM 15942 O O . SER A 1 4 ? 1.491 0.785 -0.961 1.00 0.00 84 SER A O 14
ATOM 15950 N N . SER A 1 5 ? 0.082 -0.363 -2.299 1.00 0.00 85 SER A N 14
ATOM 15951 C CA . SER A 1 5 ? -0.843 0.734 -2.611 1.00 0.00 85 SER A CA 14
ATOM 15952 C C . SER A 1 5 ? -0.126 1.948 -3.219 1.00 0.00 85 SER A C 14
ATOM 15953 O O . SER A 1 5 ? -0.251 3.076 -2.750 1.00 0.00 85 SER A O 14
ATOM 15961 N N . GLU A 1 6 ? 0.663 1.689 -4.265 1.00 0.00 86 GLU A N 14
ATOM 15962 C CA . GLU A 1 6 ? 1.596 2.648 -4.869 1.00 0.00 86 GLU A CA 14
ATOM 15963 C C . GLU A 1 6 ? 1.016 3.336 -6.118 1.00 0.00 86 GLU A C 14
ATOM 15964 O O . GLU A 1 6 ? 1.753 4.010 -6.841 1.00 0.00 86 GLU A O 14
ATOM 15976 N N . PHE A 1 7 ? -0.298 3.208 -6.345 1.00 0.00 87 PHE A N 14
ATOM 15977 C CA . PHE A 1 7 ? -1.080 3.944 -7.342 1.00 0.00 87 PHE A CA 14
ATOM 15978 C C . PHE A 1 7 ? -0.816 3.496 -8.783 1.00 0.00 87 PHE A C 14
ATOM 15979 O O . PHE A 1 7 ? -0.222 4.212 -9.590 1.00 0.00 87 PHE A O 14
ATOM 15996 N N . GLN A 1 8 ? -1.304 2.295 -9.109 1.00 0.00 88 GLN A N 14
ATOM 15997 C CA . GLN A 1 8 ? -1.273 1.694 -10.440 1.00 0.00 88 GLN A CA 14
ATOM 15998 C C . GLN A 1 8 ? -2.705 1.372 -10.894 1.00 0.00 88 GLN A C 14
ATOM 15999 O O . GLN A 1 8 ? -3.674 1.746 -10.233 1.00 0.00 88 GLN A O 14
ATOM 16013 N N . ILE A 1 9 ? -2.857 0.708 -12.045 1.00 0.00 89 ILE A N 14
ATOM 16014 C CA . ILE A 1 9 ? -4.151 0.206 -12.507 1.00 0.00 89 ILE A CA 14
ATOM 16015 C C . ILE A 1 9 ? -4.763 -0.653 -11.387 1.00 0.00 89 ILE A C 14
ATOM 16016 O O . ILE A 1 9 ? -4.049 -1.391 -10.700 1.00 0.00 89 ILE A O 14
ATOM 16032 N N . ASN A 1 10 ? -6.086 -0.553 -11.224 1.00 0.00 90 ASN A N 14
ATOM 16033 C CA . ASN A 1 10 ? -6.866 -1.186 -10.160 1.00 0.00 90 ASN A CA 14
ATOM 16034 C C . ASN A 1 10 ? -6.449 -0.730 -8.749 1.00 0.00 90 ASN A C 14
ATOM 16035 O O . ASN A 1 10 ? -6.711 -1.434 -7.774 1.00 0.00 90 ASN A O 14
ATOM 16046 N N . GLU A 1 11 ? -5.850 0.457 -8.613 1.00 0.00 91 GLU A N 14
ATOM 16047 C CA . GLU A 1 11 ? -5.580 1.111 -7.333 1.00 0.00 91 GLU A CA 14
ATOM 16048 C C . GLU A 1 11 ? -6.158 2.537 -7.392 1.00 0.00 91 GLU A C 14
ATOM 16049 O O . GLU A 1 11 ? -6.624 2.978 -8.448 1.00 0.00 91 GLU A O 14
ATOM 16061 N N . GLN A 1 12 ? -6.203 3.232 -6.254 1.00 0.00 92 GLN A N 14
ATOM 16062 C CA . GLN A 1 12 ? -6.810 4.556 -6.132 1.00 0.00 92 GLN A CA 14
ATOM 16063 C C . GLN A 1 12 ? -5.969 5.652 -6.792 1.00 0.00 92 GLN A C 14
ATOM 16064 O O . GLN A 1 12 ? -4.744 5.568 -6.862 1.00 0.00 92 GLN A O 14
ATOM 16078 N N . VAL A 1 13 ? -6.654 6.728 -7.175 1.00 0.00 93 VAL A N 14
ATOM 16079 C CA . VAL A 1 13 ? -6.116 7.998 -7.624 1.00 0.00 93 VAL A CA 14
ATOM 16080 C C . VAL A 1 13 ? -7.116 9.090 -7.250 1.00 0.00 93 VAL A C 14
ATOM 16081 O O . VAL A 1 13 ? -8.273 8.803 -6.940 1.00 0.00 93 VAL A O 14
ATOM 16094 N N . LEU A 1 14 ? -6.677 10.342 -7.277 1.00 0.00 94 LEU A N 14
ATOM 16095 C CA . LEU A 1 14 ? -7.541 11.501 -7.191 1.00 0.00 94 LEU A CA 14
ATOM 16096 C C . LEU A 1 14 ? -7.771 11.890 -8.640 1.00 0.00 94 LEU A C 14
ATOM 16097 O O . LEU A 1 14 ? -6.803 12.061 -9.383 1.00 0.00 94 LEU A O 14
ATOM 16113 N N . ALA A 1 15 ? -9.027 12.053 -9.042 1.00 0.00 95 ALA A N 14
ATOM 16114 C CA . ALA A 1 15 ? -9.398 12.410 -10.396 1.00 0.00 95 ALA A CA 14
ATOM 16115 C C . ALA A 1 15 ? -10.444 13.517 -10.344 1.00 0.00 95 ALA A C 14
ATOM 16116 O O . ALA A 1 15 ? -11.316 13.506 -9.473 1.00 0.00 95 ALA A O 14
ATOM 16123 N N . SER A 1 16 ? -10.346 14.476 -11.259 1.00 0.00 96 SER A N 14
ATOM 16124 C CA . SER A 1 16 ? -11.262 15.596 -11.336 1.00 0.00 96 SER A CA 14
ATOM 16125 C C . SER A 1 16 ? -12.636 15.107 -11.796 1.00 0.00 96 SER A C 14
ATOM 16126 O O . SER A 1 16 ? -12.778 14.539 -12.884 1.00 0.00 96 SER A O 14
ATOM 16134 N N . TRP A 1 17 ? -13.632 15.280 -10.928 1.00 0.00 97 TRP A N 14
ATOM 16135 C CA . TRP A 1 17 ? -15.027 14.980 -11.199 1.00 0.00 97 TRP A CA 14
ATOM 16136 C C . TRP A 1 17 ? -15.672 16.167 -11.915 1.00 0.00 97 TRP A C 14
ATOM 16137 O O . TRP A 1 17 ? -15.148 17.286 -11.864 1.00 0.00 97 TRP A O 14
ATOM 16158 N N . SER A 1 18 ? -16.824 15.930 -12.549 1.00 0.00 98 SER A N 14
ATOM 16159 C CA . SER A 1 18 ? -17.600 16.929 -13.284 1.00 0.00 98 SER A CA 14
ATOM 16160 C C . SER A 1 18 ? -17.965 18.156 -12.428 1.00 0.00 98 SER A C 14
ATOM 16161 O O . SER A 1 18 ? -18.255 19.224 -12.974 1.00 0.00 98 SER A O 14
ATOM 16169 N N . ASP A 1 19 ? -17.927 18.014 -11.095 1.00 0.00 99 ASP A N 14
ATOM 16170 C CA . ASP A 1 19 ? -18.029 19.103 -10.125 1.00 0.00 99 ASP A CA 14
ATOM 16171 C C . ASP A 1 19 ? -17.111 20.279 -10.481 1.00 0.00 99 ASP A C 14
ATOM 16172 O O . ASP A 1 19 ? -17.600 21.407 -10.560 1.00 0.00 99 ASP A O 14
ATOM 16181 N N . SER A 1 20 ? -15.817 20.003 -10.715 1.00 0.00 100 SER A N 14
ATOM 16182 C CA . SER A 1 20 ? -14.716 20.932 -10.997 1.00 0.00 100 SER A CA 14
ATOM 16183 C C . SER A 1 20 ? -13.352 20.268 -10.757 1.00 0.00 100 SER A C 14
ATOM 16184 O O . SER A 1 20 ? -12.461 20.420 -11.597 1.00 0.00 100 SER A O 14
ATOM 16192 N N . ARG A 1 21 ? -13.159 19.561 -9.629 1.00 0.00 101 ARG A N 14
ATOM 16193 C CA . ARG A 1 21 ? -11.830 19.081 -9.218 1.00 0.00 101 ARG A CA 14
ATOM 16194 C C . ARG A 1 21 ? -11.873 17.717 -8.534 1.00 0.00 101 ARG A C 14
ATOM 16195 O O . ARG A 1 21 ? -12.859 16.995 -8.657 1.00 0.00 101 ARG A O 14
ATOM 16216 N N . PHE A 1 22 ? -10.750 17.341 -7.920 1.00 0.00 102 PHE A N 14
ATOM 16217 C CA . PHE A 1 22 ? -10.442 16.025 -7.385 1.00 0.00 102 PHE A CA 14
ATOM 16218 C C . PHE A 1 22 ? -11.448 15.443 -6.396 1.00 0.00 102 PHE A C 14
ATOM 16219 O O . PHE A 1 22 ? -11.931 16.135 -5.498 1.00 0.00 102 PHE A O 14
ATOM 16236 N N . TYR A 1 23 ? -11.630 14.126 -6.544 1.00 0.00 103 TYR A N 14
ATOM 16237 C CA . TYR A 1 23 ? -12.318 13.171 -5.684 1.00 0.00 103 TYR A CA 14
ATOM 16238 C C . TYR A 1 23 ? -11.586 11.833 -5.901 1.00 0.00 103 TYR A C 14
ATOM 16239 O O . TYR A 1 23 ? -10.904 11.691 -6.924 1.00 0.00 103 TYR A O 14
ATOM 16257 N N . PRO A 1 24 ? -11.684 10.837 -5.002 1.00 0.00 104 PRO A N 14
ATOM 16258 C CA . PRO A 1 24 ? -11.053 9.537 -5.230 1.00 0.00 104 PRO A CA 14
ATOM 16259 C C . PRO A 1 24 ? -11.754 8.778 -6.370 1.00 0.00 104 PRO A C 14
ATOM 16260 O O . PRO A 1 24 ? -12.971 8.882 -6.543 1.00 0.00 104 PRO A O 14
ATOM 16271 N N . ALA A 1 25 ? -10.982 7.990 -7.117 1.00 0.00 105 ALA A N 14
ATOM 16272 C CA . ALA A 1 25 ? -11.415 7.139 -8.218 1.00 0.00 105 ALA A CA 14
ATOM 16273 C C . ALA A 1 25 ? -10.451 5.954 -8.340 1.00 0.00 105 ALA A C 14
ATOM 16274 O O . ALA A 1 25 ? -9.334 6.001 -7.828 1.00 0.00 105 ALA A O 14
ATOM 16281 N N . LYS A 1 26 ? -10.865 4.903 -9.042 1.00 0.00 106 LYS A N 14
ATOM 16282 C CA . LYS A 1 26 ? -10.052 3.727 -9.359 1.00 0.00 106 LYS A CA 14
ATOM 16283 C C . LYS A 1 26 ? -9.373 3.984 -10.707 1.00 0.00 106 LYS A C 14
ATOM 16284 O O . LYS A 1 26 ? -10.048 4.409 -11.643 1.00 0.00 106 LYS A O 14
ATOM 16303 N N . VAL A 1 27 ? -8.074 3.722 -10.845 1.00 0.00 107 VAL A N 14
ATOM 16304 C CA . VAL A 1 27 ? -7.406 3.750 -12.150 1.00 0.00 107 VAL A CA 14
ATOM 16305 C C . VAL A 1 27 ? -7.925 2.573 -12.971 1.00 0.00 107 VAL A C 14
ATOM 16306 O O . VAL A 1 27 ? -7.917 1.441 -12.480 1.00 0.00 107 VAL A O 14
ATOM 16319 N N . THR A 1 28 ? -8.263 2.811 -14.236 1.00 0.00 108 THR A N 14
ATOM 16320 C CA . THR A 1 28 ? -8.568 1.752 -15.187 1.00 0.00 108 THR A CA 14
ATOM 16321 C C . THR A 1 28 ? -7.463 1.683 -16.260 1.00 0.00 108 THR A C 14
ATOM 16322 O O . THR A 1 28 ? -7.146 0.583 -16.715 1.00 0.00 108 THR A O 14
ATOM 16333 N N . ALA A 1 29 ? -6.826 2.806 -16.629 1.00 0.00 109 ALA A N 14
ATOM 16334 C CA . ALA A 1 29 ? -5.615 2.830 -17.456 1.00 0.00 109 ALA A CA 14
ATOM 16335 C C . ALA A 1 29 ? -4.784 4.076 -17.150 1.00 0.00 109 ALA A C 14
ATOM 16336 O O . ALA A 1 29 ? -5.307 5.075 -16.653 1.00 0.00 109 ALA A O 14
ATOM 16343 N N . VAL A 1 30 ? -3.504 4.036 -17.515 1.00 0.00 110 VAL A N 14
ATOM 16344 C CA . VAL A 1 30 ? -2.589 5.166 -17.506 1.00 0.00 110 VAL A CA 14
ATOM 16345 C C . VAL A 1 30 ? -1.891 5.133 -18.872 1.00 0.00 110 VAL A C 14
ATOM 16346 O O . VAL A 1 30 ? -1.553 4.049 -19.359 1.00 0.00 110 VAL A O 14
ATOM 16359 N N . ASN A 1 31 ? -1.672 6.299 -19.490 1.00 0.00 111 ASN A N 14
ATOM 16360 C CA . ASN A 1 31 ? -1.214 6.404 -20.875 1.00 0.00 111 ASN A CA 14
ATOM 16361 C C . ASN A 1 31 ? -0.061 7.401 -20.894 1.00 0.00 111 ASN A C 14
ATOM 16362 O O . ASN A 1 31 ? -0.276 8.593 -20.668 1.00 0.00 111 ASN A O 14
ATOM 16373 N N . LYS A 1 32 ? 1.164 6.939 -21.165 1.00 0.00 112 LYS A N 14
ATOM 16374 C CA . LYS A 1 32 ? 2.374 7.771 -21.098 1.00 0.00 112 LYS A CA 14
ATOM 16375 C C . LYS A 1 32 ? 2.347 8.940 -22.096 1.00 0.00 112 LYS A C 14
ATOM 16376 O O . LYS A 1 32 ? 3.095 9.901 -21.923 1.00 0.00 112 LYS A O 14
ATOM 16395 N N . ASP A 1 33 ? 1.461 8.894 -23.100 1.00 0.00 113 ASP A N 14
ATOM 16396 C CA . ASP A 1 33 ? 1.177 10.026 -23.988 1.00 0.00 113 ASP A CA 14
ATOM 16397 C C . ASP A 1 33 ? 0.805 11.295 -23.205 1.00 0.00 113 ASP A C 14
ATOM 16398 O O . ASP A 1 33 ? 1.132 12.403 -23.636 1.00 0.00 113 ASP A O 14
ATOM 16407 N N . GLY A 1 34 ? 0.170 11.133 -22.037 1.00 0.00 114 GLY A N 14
ATOM 16408 C CA . GLY A 1 34 ? -0.152 12.211 -21.106 1.00 0.00 114 GLY A CA 14
ATOM 16409 C C . GLY A 1 34 ? -1.571 12.105 -20.548 1.00 0.00 114 GLY A C 14
ATOM 16410 O O . GLY A 1 34 ? -2.109 13.109 -20.074 1.00 0.00 114 GLY A O 14
ATOM 16414 N N . THR A 1 35 ? -2.210 10.934 -20.635 1.00 0.00 115 THR A N 14
ATOM 16415 C CA . THR A 1 35 ? -3.626 10.774 -20.331 1.00 0.00 115 THR A CA 14
ATOM 16416 C C . THR A 1 35 ? -3.831 9.610 -19.356 1.00 0.00 115 THR A C 14
ATOM 16417 O O . THR A 1 35 ? -2.902 8.878 -19.002 1.00 0.00 115 THR A O 14
ATOM 16428 N N . TYR A 1 36 ? -5.061 9.477 -18.885 1.00 0.00 116 TYR A N 14
ATOM 16429 C CA . TYR A 1 36 ? -5.484 8.613 -17.806 1.00 0.00 116 TYR A CA 14
ATOM 16430 C C . TYR A 1 36 ? -6.886 8.133 -18.139 1.00 0.00 116 TYR A C 14
ATOM 16431 O O . TYR A 1 36 ? -7.643 8.857 -18.789 1.00 0.00 116 TYR A O 14
ATOM 16449 N N . THR A 1 37 ? -7.262 6.981 -17.601 1.00 0.00 117 THR A N 14
ATOM 16450 C CA . THR A 1 37 ? -8.622 6.489 -17.642 1.00 0.00 117 THR A CA 14
ATOM 16451 C C . THR A 1 37 ? -8.927 6.036 -16.221 1.00 0.00 117 THR A C 14
ATOM 16452 O O . THR A 1 37 ? -8.087 5.395 -15.572 1.00 0.00 117 THR A O 14
ATOM 16463 N N . VAL A 1 38 ? -10.090 6.419 -15.701 1.00 0.00 118 VAL A N 14
ATOM 16464 C CA . VAL A 1 38 ? -10.455 6.168 -14.317 1.00 0.00 118 VAL A CA 14
ATOM 16465 C C . VAL A 1 38 ? -11.937 5.820 -14.256 1.00 0.00 118 VAL A C 14
ATOM 16466 O O . VAL A 1 38 ? -12.715 6.217 -15.128 1.00 0.00 118 VAL A O 14
ATOM 16479 N N . LYS A 1 39 ? -12.329 5.133 -13.186 1.00 0.00 119 LYS A N 14
ATOM 16480 C CA . LYS A 1 39 ? -13.704 4.794 -12.866 1.00 0.00 119 LYS A CA 14
ATOM 16481 C C . LYS A 1 39 ? -14.001 5.356 -11.487 1.00 0.00 119 LYS A C 14
ATOM 16482 O O . LYS A 1 39 ? -13.268 5.069 -10.540 1.00 0.00 119 LYS A O 14
ATOM 16501 N N . PHE A 1 40 ? -15.043 6.171 -11.367 1.00 0.00 120 PHE A N 14
ATOM 16502 C CA . PHE A 1 40 ? -15.558 6.592 -10.074 1.00 0.00 120 PHE A CA 14
ATOM 16503 C C . PHE A 1 40 ? -16.429 5.458 -9.530 1.00 0.00 120 PHE A C 14
ATOM 16504 O O . PHE A 1 40 ? -17.078 4.745 -10.295 1.00 0.00 120 PHE A O 14
ATOM 16521 N N . TYR A 1 41 ? -16.487 5.325 -8.203 1.00 0.00 121 TYR A N 14
ATOM 16522 C CA . TYR A 1 41 ? -17.102 4.172 -7.536 1.00 0.00 121 TYR A CA 14
ATOM 16523 C C . TYR A 1 41 ? -18.614 4.073 -7.768 1.00 0.00 121 TYR A C 14
ATOM 16524 O O . TYR A 1 41 ? -19.182 2.982 -7.712 1.00 0.00 121 TYR A O 14
ATOM 16542 N N . ASP A 1 42 ? -19.264 5.212 -8.048 1.00 0.00 122 ASP A N 14
ATOM 16543 C CA . ASP A 1 42 ? -20.691 5.264 -8.381 1.00 0.00 122 ASP A CA 14
ATOM 16544 C C . ASP A 1 42 ? -21.000 4.571 -9.719 1.00 0.00 122 ASP A C 14
ATOM 16545 O O . ASP A 1 42 ? -22.109 4.068 -9.904 1.00 0.00 122 ASP A O 14
ATOM 16554 N N . GLY A 1 43 ? -20.018 4.493 -10.632 1.00 0.00 123 GLY A N 14
ATOM 16555 C CA . GLY A 1 43 ? -20.097 3.714 -11.868 1.00 0.00 123 GLY A CA 14
ATOM 16556 C C . GLY A 1 43 ? -19.580 4.460 -13.102 1.00 0.00 123 GLY A C 14
ATOM 16557 O O . GLY A 1 43 ? -19.304 3.824 -14.117 1.00 0.00 123 GLY A O 14
ATOM 16561 N N . VAL A 1 44 ? -19.468 5.794 -13.035 1.00 0.00 124 VAL A N 14
ATOM 16562 C CA . VAL A 1 44 ? -19.012 6.634 -14.147 1.00 0.00 124 VAL A CA 14
ATOM 16563 C C . VAL A 1 44 ? -17.557 6.279 -14.493 1.00 0.00 124 VAL A C 14
ATOM 16564 O O . VAL A 1 44 ? -16.749 6.003 -13.605 1.00 0.00 124 VAL A O 14
ATOM 16577 N N . VAL A 1 45 ? -17.203 6.340 -15.779 1.00 0.00 125 VAL A N 14
ATOM 16578 C CA . VAL A 1 45 ? -15.858 6.101 -16.299 1.00 0.00 125 VAL A CA 14
ATOM 16579 C C . VAL A 1 45 ? -15.536 7.275 -17.232 1.00 0.00 125 VAL A C 14
ATOM 16580 O O . VAL A 1 45 ? -16.432 7.767 -17.926 1.00 0.00 125 VAL A O 14
ATOM 16593 N N . GLN A 1 46 ? -14.278 7.727 -17.260 1.00 0.00 126 GLN A N 14
ATOM 16594 C CA . GLN A 1 46 ? -13.843 8.809 -18.145 1.00 0.00 126 GLN A CA 14
ATOM 16595 C C . GLN A 1 46 ? -12.374 8.632 -18.540 1.00 0.00 126 GLN A C 14
ATOM 16596 O O . GLN A 1 46 ? -11.593 8.061 -17.772 1.00 0.00 126 GLN A O 14
ATOM 16610 N N . THR A 1 47 ? -11.997 9.196 -19.688 1.00 0.00 127 THR A N 14
ATOM 16611 C CA . THR A 1 47 ? -10.615 9.332 -20.137 1.00 0.00 127 THR A CA 14
ATOM 16612 C C . THR A 1 47 ? -10.311 10.828 -20.034 1.00 0.00 127 THR A C 14
ATOM 16613 O O . THR A 1 47 ? -11.093 11.659 -20.509 1.00 0.00 127 THR A O 14
ATOM 16624 N N . VAL A 1 48 ? -9.208 11.174 -19.376 1.00 0.00 128 VAL A N 14
ATOM 16625 C CA . VAL A 1 48 ? -8.859 12.536 -18.977 1.00 0.00 128 VAL A CA 14
ATOM 16626 C C . VAL A 1 48 ? -7.330 12.697 -19.013 1.00 0.00 128 VAL A C 14
ATOM 16627 O O . VAL A 1 48 ? -6.615 11.751 -19.346 1.00 0.00 128 VAL A O 14
ATOM 16640 N N . LYS A 1 49 ? -6.807 13.886 -18.710 1.00 0.00 129 LYS A N 14
ATOM 16641 C CA . LYS A 1 49 ? -5.381 14.206 -18.854 1.00 0.00 129 LYS A CA 14
ATOM 16642 C C . LYS A 1 49 ? -4.652 14.052 -17.520 1.00 0.00 129 LYS A C 14
ATOM 16643 O O . LYS A 1 49 ? -5.282 13.979 -16.469 1.00 0.00 129 LYS A O 14
ATOM 16662 N N . HIS A 1 50 ? -3.318 14.091 -17.543 1.00 0.00 130 HIS A N 14
ATOM 16663 C CA . HIS A 1 50 ? -2.498 14.176 -16.327 1.00 0.00 130 HIS A CA 14
ATOM 16664 C C . HIS A 1 50 ? -2.898 15.390 -15.476 1.00 0.00 130 HIS A C 14
ATOM 16665 O O . HIS A 1 50 ? -3.011 15.271 -14.261 1.00 0.00 130 HIS A O 14
ATOM 16679 N N . ILE A 1 51 ? -3.219 16.534 -16.088 1.00 0.00 131 ILE A N 14
ATOM 16680 C CA . ILE A 1 51 ? -3.703 17.708 -15.348 1.00 0.00 131 ILE A CA 14
ATOM 16681 C C . ILE A 1 51 ? -5.045 17.472 -14.630 1.00 0.00 131 ILE A C 14
ATOM 16682 O O . ILE A 1 51 ? -5.482 18.338 -13.869 1.00 0.00 131 ILE A O 14
ATOM 16698 N N . HIS A 1 52 ? -5.696 16.321 -14.836 1.00 0.00 132 HIS A N 14
ATOM 16699 C CA . HIS A 1 52 ? -6.974 15.982 -14.227 1.00 0.00 132 HIS A CA 14
ATOM 16700 C C . HIS A 1 52 ? -6.870 14.784 -13.276 1.00 0.00 132 HIS A C 14
ATOM 16701 O O . HIS A 1 52 ? -7.866 14.470 -12.624 1.00 0.00 132 HIS A O 14
ATOM 16715 N N . VAL A 1 53 ? -5.742 14.069 -13.210 1.00 0.00 133 VAL A N 14
ATOM 16716 C CA . VAL A 1 53 ? -5.592 12.873 -12.368 1.00 0.00 133 VAL A CA 14
ATOM 16717 C C . VAL A 1 53 ? -4.195 12.807 -11.759 1.00 0.00 133 VAL A C 14
ATOM 16718 O O . VAL A 1 53 ? -3.196 13.042 -12.440 1.00 0.00 133 VAL A O 14
ATOM 16731 N N . LYS A 1 54 ? -4.109 12.405 -10.488 1.00 0.00 134 LYS A N 14
ATOM 16732 C CA . LYS A 1 54 ? -2.849 12.140 -9.799 1.00 0.00 134 LYS A CA 14
ATOM 16733 C C . LYS A 1 54 ? -3.046 11.043 -8.751 1.00 0.00 134 LYS A C 14
ATOM 16734 O O . LYS A 1 54 ? -4.175 10.641 -8.494 1.00 0.00 134 LYS A O 14
ATOM 16753 N N . ALA A 1 55 ? -1.962 10.573 -8.132 1.00 0.00 135 ALA A N 14
ATOM 16754 C CA . ALA A 1 55 ? -1.979 9.645 -7.001 1.00 0.00 135 ALA A CA 14
ATOM 16755 C C . ALA A 1 55 ? -2.845 10.185 -5.853 1.00 0.00 135 ALA A C 14
ATOM 16756 O O . ALA A 1 55 ? -3.155 11.375 -5.808 1.00 0.00 135 ALA A O 14
ATOM 16763 N N . PHE A 1 56 ? -3.185 9.335 -4.869 1.00 0.00 136 PHE A N 14
ATOM 16764 C CA . PHE A 1 56 ? -3.818 9.825 -3.635 1.00 0.00 136 PHE A CA 14
ATOM 16765 C C . PHE A 1 56 ? -2.841 10.692 -2.816 1.00 0.00 136 PHE A C 14
ATOM 16766 O O . PHE A 1 56 ? -3.262 11.394 -1.896 1.00 0.00 136 PHE A O 14
ATOM 16783 N N . SER A 1 57 ? -1.549 10.697 -3.167 1.00 0.00 137 SER A N 14
ATOM 16784 C CA . SER A 1 57 ? -0.564 11.615 -2.631 1.00 0.00 137 SER A CA 14
ATOM 16785 C C . SER A 1 57 ? -0.945 13.045 -3.014 1.00 0.00 137 SER A C 14
ATOM 16786 O O . SER A 1 57 ? -1.057 13.383 -4.194 1.00 0.00 137 SER A O 14
ATOM 16794 N N . LYS A 1 58 ? -1.135 13.888 -1.995 1.00 0.00 138 LYS A N 14
ATOM 16795 C CA . LYS A 1 58 ? -1.548 15.277 -2.164 1.00 0.00 138 LYS A CA 14
ATOM 16796 C C . LYS A 1 58 ? -0.543 16.043 -3.029 1.00 0.00 138 LYS A C 14
ATOM 16797 O O . LYS A 1 58 ? -0.937 16.784 -3.928 1.00 0.00 138 LYS A O 14
ATOM 16816 N N . ASP A 1 59 ? 0.748 15.836 -2.744 1.00 0.00 139 ASP A N 14
ATOM 16817 C CA . ASP A 1 59 ? 1.867 16.613 -3.280 1.00 0.00 139 ASP A CA 14
ATOM 16818 C C . ASP A 1 59 ? 1.932 16.618 -4.809 1.00 0.00 139 ASP A C 14
ATOM 16819 O O . ASP A 1 59 ? 1.823 17.679 -5.427 1.00 0.00 139 ASP A O 14
ATOM 16828 N N . GLN A 1 60 ? 2.094 15.441 -5.421 1.00 0.00 140 GLN A N 14
ATOM 16829 C CA . GLN A 1 60 ? 2.382 15.263 -6.842 1.00 0.00 140 GLN A CA 14
ATOM 16830 C C . GLN A 1 60 ? 1.885 13.880 -7.265 1.00 0.00 140 GLN A C 14
ATOM 16831 O O . GLN A 1 60 ? 1.645 13.011 -6.422 1.00 0.00 140 GLN A O 14
ATOM 16845 N N . ASN A 1 61 ? 1.774 13.658 -8.577 1.00 0.00 141 ASN A N 14
ATOM 16846 C CA . ASN A 1 61 ? 1.523 12.322 -9.118 1.00 0.00 141 ASN A CA 14
ATOM 16847 C C . ASN A 1 61 ? 2.782 11.462 -9.005 1.00 0.00 141 ASN A C 14
ATOM 16848 O O . ASN A 1 61 ? 3.860 11.993 -8.745 1.00 0.00 141 ASN A O 14
ATOM 16859 N N . ILE A 1 62 ? 2.680 10.157 -9.290 1.00 0.00 142 ILE A N 14
ATOM 16860 C CA . ILE A 1 62 ? 3.830 9.258 -9.286 1.00 0.00 142 ILE A CA 14
ATOM 16861 C C . ILE A 1 62 ? 3.975 8.604 -10.658 1.00 0.00 142 ILE A C 14
ATOM 16862 O O . ILE A 1 62 ? 4.893 8.982 -11.379 1.00 0.00 142 ILE A O 14
ATOM 16878 N N . VAL A 1 63 ? 3.084 7.709 -11.093 1.00 0.00 143 VAL A N 14
ATOM 16879 C CA . VAL A 1 63 ? 3.342 6.913 -12.312 1.00 0.00 143 VAL A CA 14
ATOM 16880 C C . VAL A 1 63 ? 3.433 7.744 -13.606 1.00 0.00 143 VAL A C 14
ATOM 16881 O O . VAL A 1 63 ? 4.040 7.286 -14.572 1.00 0.00 143 VAL A O 14
ATOM 16894 N N . GLY A 1 64 ? 2.893 8.970 -13.620 1.00 0.00 144 GLY A N 14
ATOM 16895 C CA . GLY A 1 64 ? 2.947 9.866 -14.778 1.00 0.00 144 GLY A CA 14
ATOM 16896 C C . GLY A 1 64 ? 3.885 11.054 -14.553 1.00 0.00 144 GLY A C 14
ATOM 16897 O O . GLY A 1 64 ? 3.714 12.081 -15.208 1.00 0.00 144 GLY A O 14
ATOM 16901 N N . ASN A 1 65 ? 4.820 10.971 -13.589 1.00 0.00 145 ASN A N 14
ATOM 16902 C CA . ASN A 1 65 ? 5.636 12.121 -13.165 1.00 0.00 145 ASN A CA 14
ATOM 16903 C C . ASN A 1 65 ? 7.005 11.720 -12.595 1.00 0.00 145 ASN A C 14
ATOM 16904 O O . ASN A 1 65 ? 8.001 12.359 -12.922 1.00 0.00 145 ASN A O 14
ATOM 16915 N N . ALA A 1 66 ? 7.069 10.662 -11.781 1.00 0.00 146 ALA A N 14
ATOM 16916 C CA . ALA A 1 66 ? 8.260 10.065 -11.164 1.00 0.00 146 ALA A CA 14
ATOM 16917 C C . ALA A 1 66 ? 9.091 10.979 -10.232 1.00 0.00 146 ALA A C 14
ATOM 16918 O O . ALA A 1 66 ? 10.168 10.561 -9.801 1.00 0.00 146 ALA A O 14
ATOM 16925 N N . ARG A 1 67 ? 8.621 12.186 -9.880 1.00 0.00 147 ARG A N 14
ATOM 16926 C CA . ARG A 1 67 ? 9.261 13.066 -8.890 1.00 0.00 147 ARG A CA 14
ATOM 16927 C C . ARG A 1 67 ? 8.445 13.124 -7.593 1.00 0.00 147 ARG A C 14
ATOM 16928 O O . ARG A 1 67 ? 9.017 13.432 -6.544 1.00 0.00 147 ARG A O 14
ATOM 16949 N N . GLY A 1 68 ? 7.138 12.842 -7.640 1.00 0.00 200 GLY A N 14
ATOM 16950 C CA . GLY A 1 68 ? 6.302 12.751 -6.452 1.00 0.00 200 GLY A CA 14
ATOM 16951 C C . GLY A 1 68 ? 6.680 11.587 -5.544 1.00 0.00 200 GLY A C 14
ATOM 16952 O O . GLY A 1 68 ? 7.478 10.711 -5.896 1.00 0.00 200 GLY A O 14
ATOM 16956 N N . SER A 1 69 ? 6.041 11.597 -4.375 1.00 0.00 201 SER A N 14
ATOM 16957 C CA . SER A 1 69 ? 6.347 10.755 -3.229 1.00 0.00 201 SER A CA 14
ATOM 16958 C C . SER A 1 69 ? 5.044 10.425 -2.489 1.00 0.00 201 SER A C 14
ATOM 16959 O O . SER A 1 69 ? 4.033 11.107 -2.669 1.00 0.00 201 SER A O 14
ATOM 16967 N N . ARG A 1 70 ? 5.046 9.357 -1.683 1.00 0.00 363 ARG A N 14
ATOM 16968 C CA . ARG A 1 70 ? 3.855 8.881 -0.975 1.00 0.00 363 ARG A CA 14
ATOM 16969 C C . ARG A 1 70 ? 3.356 9.961 -0.007 1.00 0.00 363 ARG A C 14
ATOM 16970 O O . ARG A 1 70 ? 4.134 10.472 0.801 1.00 0.00 363 ARG A O 14
ATOM 16991 N N . ALA A 1 71 ? 2.057 10.264 -0.061 1.00 0.00 364 ALA A N 14
ATOM 16992 C CA . ALA A 1 71 ? 1.324 11.105 0.884 1.00 0.00 364 ALA A CA 14
ATOM 16993 C C . ALA A 1 71 ? -0.147 10.649 0.862 1.00 0.00 364 ALA A C 14
ATOM 16994 O O . ALA A 1 71 ? -0.464 9.619 0.259 1.00 0.00 364 ALA A O 14
ATOM 17001 N N . HIS A 1 72 ? -1.055 11.417 1.468 1.00 0.00 365 HIS A N 14
ATOM 17002 C CA . HIS A 1 72 ? -2.497 11.167 1.426 1.00 0.00 365 HIS A CA 14
ATOM 17003 C C . HIS A 1 72 ? -3.254 12.493 1.428 1.00 0.00 365 HIS A C 14
ATOM 17004 O O . HIS A 1 72 ? -2.661 13.543 1.699 1.00 0.00 365 HIS A O 14
ATOM 17018 N N . SER A 1 73 ? -4.554 12.447 1.131 1.00 0.00 366 SER A N 14
ATOM 17019 C CA . SER A 1 73 ? -5.392 13.619 0.880 1.00 0.00 366 SER A CA 14
ATOM 17020 C C . SER A 1 73 ? -6.756 13.485 1.584 1.00 0.00 366 SER A C 14
ATOM 17021 O O . SER A 1 73 ? -7.007 12.493 2.278 1.00 0.00 366 SER A O 14
ATOM 17029 N N . SER A 1 74 ? -7.640 14.478 1.402 1.00 0.00 367 SER A N 14
ATOM 17030 C CA . SER A 1 74 ? -8.886 14.611 2.165 1.00 0.00 367 SER A CA 14
ATOM 17031 C C . SER A 1 74 ? -10.115 14.888 1.279 1.00 0.00 367 SER A C 14
ATOM 17032 O O . SER A 1 74 ? -11.202 15.128 1.804 1.00 0.00 367 SER A O 14
ATOM 17040 N N . HIS A 1 75 ? -9.979 14.842 -0.054 1.00 0.00 368 HIS A N 14
ATOM 17041 C CA . HIS A 1 75 ? -11.021 15.192 -1.031 1.00 0.00 368 HIS A CA 14
ATOM 17042 C C . HIS A 1 75 ? -12.095 14.090 -1.175 1.00 0.00 368 HIS A C 14
ATOM 17043 O O . HIS A 1 75 ? -12.643 13.894 -2.261 1.00 0.00 368 HIS A O 14
ATOM 17057 N N . LEU A 1 76 ? -12.343 13.305 -0.121 1.00 0.00 369 LEU A N 14
ATOM 17058 C CA . LEU A 1 76 ? -13.278 12.184 -0.144 1.00 0.00 369 LEU A CA 14
ATOM 17059 C C . LEU A 1 76 ? -14.700 12.686 -0.436 1.00 0.00 369 LEU A C 14
ATOM 17060 O O . LEU A 1 76 ? -15.070 13.795 -0.041 1.00 0.00 369 LEU A O 14
ATOM 17102 N N . SER A 1 78 ? -17.517 11.735 0.745 1.00 0.00 371 SER A N 14
ATOM 17103 C CA . SER A 1 78 ? -18.336 11.380 1.914 1.00 0.00 371 SER A CA 14
ATOM 17104 C C . SER A 1 78 ? -18.954 9.975 1.784 1.00 0.00 371 SER A C 14
ATOM 17105 O O . SER A 1 78 ? -19.199 9.309 2.795 1.00 0.00 371 SER A O 14
ATOM 17113 N N . LYS A 1 79 ? -19.173 9.495 0.549 1.00 0.00 372 LYS A N 14
ATOM 17114 C CA . LYS A 1 79 ? -19.532 8.100 0.276 1.00 0.00 372 LYS A CA 14
ATOM 17115 C C . LYS A 1 79 ? -18.363 7.217 0.729 1.00 0.00 372 LYS A C 14
ATOM 17116 O O . LYS A 1 79 ? -18.570 6.212 1.414 1.00 0.00 372 LYS A O 14
ATOM 17135 N N . LYS A 1 80 ? -17.132 7.604 0.361 1.00 0.00 373 LYS A N 14
ATOM 17136 C CA . LYS A 1 80 ? -15.913 7.000 0.902 1.00 0.00 373 LYS A CA 14
ATOM 17137 C C . LYS A 1 80 ? -15.625 7.680 2.241 1.00 0.00 373 LYS A C 14
ATOM 17138 O O . LYS A 1 80 ? -15.898 8.875 2.403 1.00 0.00 373 LYS A O 14
ATOM 17157 N N . GLY A 1 81 ? -15.044 6.942 3.182 1.00 0.00 374 GLY A N 14
ATOM 17158 C CA . GLY A 1 81 ? -14.716 7.401 4.522 1.00 0.00 374 GLY A CA 14
ATOM 17159 C C . GLY A 1 81 ? -14.124 6.242 5.318 1.00 0.00 374 GLY A C 14
ATOM 17160 O O . GLY A 1 81 ? -14.009 5.122 4.765 1.00 0.00 374 GLY A O 14
ATOM 17165 N N . SER A 1 4 ? -0.393 1.238 1.793 1.00 0.00 84 SER A N 15
ATOM 17166 C CA . SER A 1 4 ? -0.226 1.206 0.317 1.00 0.00 84 SER A CA 15
ATOM 17167 C C . SER A 1 4 ? 0.133 2.603 -0.217 1.00 0.00 84 SER A C 15
ATOM 17168 O O . SER A 1 4 ? -0.575 3.575 0.059 1.00 0.00 84 SER A O 15
ATOM 17176 N N . SER A 1 5 ? 1.230 2.698 -0.982 1.00 0.00 85 SER A N 15
ATOM 17177 C CA . SER A 1 5 ? 1.839 3.970 -1.398 1.00 0.00 85 SER A CA 15
ATOM 17178 C C . SER A 1 5 ? 2.289 3.918 -2.871 1.00 0.00 85 SER A C 15
ATOM 17179 O O . SER A 1 5 ? 3.122 4.716 -3.302 1.00 0.00 85 SER A O 15
ATOM 17187 N N . GLU A 1 6 ? 1.764 2.959 -3.641 1.00 0.00 86 GLU A N 15
ATOM 17188 C CA . GLU A 1 6 ? 2.120 2.693 -5.029 1.00 0.00 86 GLU A CA 15
ATOM 17189 C C . GLU A 1 6 ? 0.789 2.443 -5.739 1.00 0.00 86 GLU A C 15
ATOM 17190 O O . GLU A 1 6 ? 0.117 1.447 -5.458 1.00 0.00 86 GLU A O 15
ATOM 17202 N N . PHE A 1 7 ? 0.381 3.381 -6.598 1.00 0.00 87 PHE A N 15
ATOM 17203 C CA . PHE A 1 7 ? -0.944 3.431 -7.201 1.00 0.00 87 PHE A CA 15
ATOM 17204 C C . PHE A 1 7 ? -0.844 3.090 -8.688 1.00 0.00 87 PHE A C 15
ATOM 17205 O O . PHE A 1 7 ? -0.068 3.713 -9.411 1.00 0.00 87 PHE A O 15
ATOM 17222 N N . GLN A 1 8 ? -1.629 2.114 -9.143 1.00 0.00 88 GLN A N 15
ATOM 17223 C CA . GLN A 1 8 ? -1.633 1.589 -10.507 1.00 0.00 88 GLN A CA 15
ATOM 17224 C C . GLN A 1 8 ? -3.088 1.324 -10.925 1.00 0.00 88 GLN A C 15
ATOM 17225 O O . GLN A 1 8 ? -4.017 1.667 -10.194 1.00 0.00 88 GLN A O 15
ATOM 17239 N N . ILE A 1 9 ? -3.297 0.723 -12.104 1.00 0.00 89 ILE A N 15
ATOM 17240 C CA . ILE A 1 9 ? -4.599 0.210 -12.549 1.00 0.00 89 ILE A CA 15
ATOM 17241 C C . ILE A 1 9 ? -5.212 -0.623 -11.408 1.00 0.00 89 ILE A C 15
ATOM 17242 O O . ILE A 1 9 ? -4.511 -1.373 -10.727 1.00 0.00 89 ILE A O 15
ATOM 17258 N N . ASN A 1 10 ? -6.530 -0.492 -11.235 1.00 0.00 90 ASN A N 15
ATOM 17259 C CA . ASN A 1 10 ? -7.332 -1.097 -10.173 1.00 0.00 90 ASN A CA 15
ATOM 17260 C C . ASN A 1 10 ? -6.880 -0.672 -8.764 1.00 0.00 90 ASN A C 15
ATOM 17261 O O . ASN A 1 10 ? -7.137 -1.387 -7.793 1.00 0.00 90 ASN A O 15
ATOM 17272 N N . GLU A 1 11 ? -6.249 0.501 -8.620 1.00 0.00 91 GLU A N 15
ATOM 17273 C CA . GLU A 1 11 ? -5.911 1.100 -7.331 1.00 0.00 91 GLU A CA 15
ATOM 17274 C C . GLU A 1 11 ? -6.254 2.602 -7.371 1.00 0.00 91 GLU A C 15
ATOM 17275 O O . GLU A 1 11 ? -6.505 3.178 -8.433 1.00 0.00 91 GLU A O 15
ATOM 17287 N N . GLN A 1 12 ? -6.348 3.199 -6.187 1.00 0.00 92 GLN A N 15
ATOM 17288 C CA . GLN A 1 12 ? -6.855 4.536 -5.903 1.00 0.00 92 GLN A CA 15
ATOM 17289 C C . GLN A 1 12 ? -6.002 5.663 -6.497 1.00 0.00 92 GLN A C 15
ATOM 17290 O O . GLN A 1 12 ? -4.776 5.595 -6.506 1.00 0.00 92 GLN A O 15
ATOM 17304 N N . VAL A 1 13 ? -6.668 6.743 -6.896 1.00 0.00 93 VAL A N 15
ATOM 17305 C CA . VAL A 1 13 ? -6.113 7.997 -7.390 1.00 0.00 93 VAL A CA 15
ATOM 17306 C C . VAL A 1 13 ? -7.050 9.140 -6.977 1.00 0.00 93 VAL A C 15
ATOM 17307 O O . VAL A 1 13 ? -8.155 8.907 -6.480 1.00 0.00 93 VAL A O 15
ATOM 17320 N N . LEU A 1 14 ? -6.614 10.376 -7.203 1.00 0.00 94 LEU A N 15
ATOM 17321 C CA . LEU A 1 14 ? -7.433 11.574 -7.094 1.00 0.00 94 LEU A CA 15
ATOM 17322 C C . LEU A 1 14 ? -7.614 12.043 -8.528 1.00 0.00 94 LEU A C 15
ATOM 17323 O O . LEU A 1 14 ? -6.622 12.244 -9.232 1.00 0.00 94 LEU A O 15
ATOM 17339 N N . ALA A 1 15 ? -8.860 12.196 -8.970 1.00 0.00 95 ALA A N 15
ATOM 17340 C CA . ALA A 1 15 ? -9.197 12.550 -10.340 1.00 0.00 95 ALA A CA 15
ATOM 17341 C C . ALA A 1 15 ? -10.243 13.654 -10.325 1.00 0.00 95 ALA A C 15
ATOM 17342 O O . ALA A 1 15 ? -11.138 13.644 -9.476 1.00 0.00 95 ALA A O 15
ATOM 17349 N N . SER A 1 16 ? -10.125 14.599 -11.249 1.00 0.00 96 SER A N 15
ATOM 17350 C CA . SER A 1 16 ? -11.053 15.701 -11.373 1.00 0.00 96 SER A CA 15
ATOM 17351 C C . SER A 1 16 ? -12.397 15.163 -11.860 1.00 0.00 96 SER A C 15
ATOM 17352 O O . SER A 1 16 ? -12.538 14.793 -13.029 1.00 0.00 96 SER A O 15
ATOM 17360 N N . TRP A 1 17 ? -13.353 15.063 -10.938 1.00 0.00 97 TRP A N 15
ATOM 17361 C CA . TRP A 1 17 ? -14.715 14.681 -11.260 1.00 0.00 97 TRP A CA 15
ATOM 17362 C C . TRP A 1 17 ? -15.379 15.807 -12.051 1.00 0.00 97 TRP A C 15
ATOM 17363 O O . TRP A 1 17 ? -15.010 16.979 -11.908 1.00 0.00 97 TRP A O 15
ATOM 17384 N N . SER A 1 18 ? -16.387 15.443 -12.840 1.00 0.00 98 SER A N 15
ATOM 17385 C CA . SER A 1 18 ? -17.128 16.352 -13.699 1.00 0.00 98 SER A CA 15
ATOM 17386 C C . SER A 1 18 ? -17.782 17.503 -12.910 1.00 0.00 98 SER A C 15
ATOM 17387 O O . SER A 1 18 ? -18.086 18.548 -13.489 1.00 0.00 98 SER A O 15
ATOM 17395 N N . ASP A 1 19 ? -17.976 17.327 -11.595 1.00 0.00 99 ASP A N 15
ATOM 17396 C CA . ASP A 1 19 ? -18.468 18.361 -10.691 1.00 0.00 99 ASP A CA 15
ATOM 17397 C C . ASP A 1 19 ? -17.576 19.611 -10.664 1.00 0.00 99 ASP A C 15
ATOM 17398 O O . ASP A 1 19 ? -18.099 20.724 -10.774 1.00 0.00 99 ASP A O 15
ATOM 17407 N N . SER A 1 20 ? -16.251 19.451 -10.506 1.00 0.00 100 SER A N 15
ATOM 17408 C CA . SER A 1 20 ? -15.346 20.581 -10.281 1.00 0.00 100 SER A CA 15
ATOM 17409 C C . SER A 1 20 ? -13.861 20.193 -10.402 1.00 0.00 100 SER A C 15
ATOM 17410 O O . SER A 1 20 ? -13.187 20.580 -11.359 1.00 0.00 100 SER A O 15
ATOM 17418 N N . ARG A 1 21 ? -13.349 19.444 -9.420 1.00 0.00 101 ARG A N 15
ATOM 17419 C CA . ARG A 1 21 ? -11.932 19.132 -9.213 1.00 0.00 101 ARG A CA 15
ATOM 17420 C C . ARG A 1 21 ? -11.806 17.749 -8.579 1.00 0.00 101 ARG A C 15
ATOM 17421 O O . ARG A 1 21 ? -12.724 16.944 -8.694 1.00 0.00 101 ARG A O 15
ATOM 17442 N N . PHE A 1 22 ? -10.652 17.456 -7.982 1.00 0.00 102 PHE A N 15
ATOM 17443 C CA . PHE A 1 22 ? -10.314 16.170 -7.400 1.00 0.00 102 PHE A CA 15
ATOM 17444 C C . PHE A 1 22 ? -11.350 15.618 -6.418 1.00 0.00 102 PHE A C 15
ATOM 17445 O O . PHE A 1 22 ? -11.813 16.317 -5.515 1.00 0.00 102 PHE A O 15
ATOM 17462 N N . TYR A 1 23 ? -11.607 14.322 -6.582 1.00 0.00 103 TYR A N 15
ATOM 17463 C CA . TYR A 1 23 ? -12.349 13.409 -5.719 1.00 0.00 103 TYR A CA 15
ATOM 17464 C C . TYR A 1 23 ? -11.618 12.058 -5.860 1.00 0.00 103 TYR A C 15
ATOM 17465 O O . TYR A 1 23 ? -10.870 11.875 -6.832 1.00 0.00 103 TYR A O 15
ATOM 17483 N N . PRO A 1 24 ? -11.796 11.095 -4.941 1.00 0.00 104 PRO A N 15
ATOM 17484 C CA . PRO A 1 24 ? -11.206 9.772 -5.087 1.00 0.00 104 PRO A CA 15
ATOM 17485 C C . PRO A 1 24 ? -11.888 8.986 -6.220 1.00 0.00 104 PRO A C 15
ATOM 17486 O O . PRO A 1 24 ? -13.090 9.120 -6.458 1.00 0.00 104 PRO A O 15
ATOM 17497 N N . ALA A 1 25 ? -11.098 8.147 -6.889 1.00 0.00 105 ALA A N 15
ATOM 17498 C CA . ALA A 1 25 ? -11.458 7.271 -8.001 1.00 0.00 105 ALA A CA 15
ATOM 17499 C C . ALA A 1 25 ? -10.418 6.147 -8.045 1.00 0.00 105 ALA A C 15
ATOM 17500 O O . ALA A 1 25 ? -9.390 6.253 -7.377 1.00 0.00 105 ALA A O 15
ATOM 17507 N N . LYS A 1 26 ? -10.627 5.087 -8.829 1.00 0.00 106 LYS A N 15
ATOM 17508 C CA . LYS A 1 26 ? -9.580 4.089 -9.083 1.00 0.00 106 LYS A CA 15
ATOM 17509 C C . LYS A 1 26 ? -9.194 4.111 -10.561 1.00 0.00 106 LYS A C 15
ATOM 17510 O O . LYS A 1 26 ? -10.022 4.414 -11.419 1.00 0.00 106 LYS A O 15
ATOM 17529 N N . VAL A 1 27 ? -7.924 3.853 -10.853 1.00 0.00 107 VAL A N 15
ATOM 17530 C CA . VAL A 1 27 ? -7.375 3.884 -12.203 1.00 0.00 107 VAL A CA 15
ATOM 17531 C C . VAL A 1 27 ? -7.948 2.711 -12.986 1.00 0.00 107 VAL A C 15
ATOM 17532 O O . VAL A 1 27 ? -8.026 1.602 -12.455 1.00 0.00 107 VAL A O 15
ATOM 17545 N N . THR A 1 28 ? -8.235 2.921 -14.264 1.00 0.00 108 THR A N 15
ATOM 17546 C CA . THR A 1 28 ? -8.582 1.853 -15.188 1.00 0.00 108 THR A CA 15
ATOM 17547 C C . THR A 1 28 ? -7.556 1.802 -16.336 1.00 0.00 108 THR A C 15
ATOM 17548 O O . THR A 1 28 ? -7.289 0.713 -16.844 1.00 0.00 108 THR A O 15
ATOM 17559 N N . ALA A 1 29 ? -6.922 2.927 -16.708 1.00 0.00 109 ALA A N 15
ATOM 17560 C CA . ALA A 1 29 ? -5.769 2.954 -17.611 1.00 0.00 109 ALA A CA 15
ATOM 17561 C C . ALA A 1 29 ? -4.891 4.164 -17.304 1.00 0.00 109 ALA A C 15
ATOM 17562 O O . ALA A 1 29 ? -5.363 5.163 -16.762 1.00 0.00 109 ALA A O 15
ATOM 17569 N N . VAL A 1 30 ? -3.628 4.099 -17.718 1.00 0.00 110 VAL A N 15
ATOM 17570 C CA . VAL A 1 30 ? -2.680 5.204 -17.711 1.00 0.00 110 VAL A CA 15
ATOM 17571 C C . VAL A 1 30 ? -1.996 5.156 -19.082 1.00 0.00 110 VAL A C 15
ATOM 17572 O O . VAL A 1 30 ? -1.732 4.066 -19.599 1.00 0.00 110 VAL A O 15
ATOM 17585 N N . ASN A 1 31 ? -1.697 6.320 -19.665 1.00 0.00 111 ASN A N 15
ATOM 17586 C CA . ASN A 1 31 ? -1.177 6.432 -21.024 1.00 0.00 111 ASN A CA 15
ATOM 17587 C C . ASN A 1 31 ? -0.007 7.408 -20.980 1.00 0.00 111 ASN A C 15
ATOM 17588 O O . ASN A 1 31 ? -0.204 8.587 -20.680 1.00 0.00 111 ASN A O 15
ATOM 17599 N N . LYS A 1 32 ? 1.205 6.940 -21.299 1.00 0.00 112 LYS A N 15
ATOM 17600 C CA . LYS A 1 32 ? 2.428 7.756 -21.241 1.00 0.00 112 LYS A CA 15
ATOM 17601 C C . LYS A 1 32 ? 2.372 8.963 -22.189 1.00 0.00 112 LYS A C 15
ATOM 17602 O O . LYS A 1 32 ? 3.091 9.941 -21.978 1.00 0.00 112 LYS A O 15
ATOM 17621 N N . ASP A 1 33 ? 1.493 8.929 -23.199 1.00 0.00 113 ASP A N 15
ATOM 17622 C CA . ASP A 1 33 ? 1.193 10.077 -24.061 1.00 0.00 113 ASP A CA 15
ATOM 17623 C C . ASP A 1 33 ? 0.785 11.320 -23.260 1.00 0.00 113 ASP A C 15
ATOM 17624 O O . ASP A 1 33 ? 1.085 12.443 -23.675 1.00 0.00 113 ASP A O 15
ATOM 17633 N N . GLY A 1 34 ? 0.157 11.123 -22.093 1.00 0.00 114 GLY A N 15
ATOM 17634 C CA . GLY A 1 34 ? -0.171 12.178 -21.143 1.00 0.00 114 GLY A CA 15
ATOM 17635 C C . GLY A 1 34 ? -1.607 12.092 -20.642 1.00 0.00 114 GLY A C 15
ATOM 17636 O O . GLY A 1 34 ? -2.160 13.121 -20.247 1.00 0.00 114 GLY A O 15
ATOM 17640 N N . THR A 1 35 ? -2.248 10.920 -20.683 1.00 0.00 115 THR A N 15
ATOM 17641 C CA . THR A 1 35 ? -3.672 10.780 -20.389 1.00 0.00 115 THR A CA 15
ATOM 17642 C C . THR A 1 35 ? -3.905 9.629 -19.407 1.00 0.00 115 THR A C 15
ATOM 17643 O O . THR A 1 35 ? -3.002 8.855 -19.087 1.00 0.00 115 THR A O 15
ATOM 17654 N N . TYR A 1 36 ? -5.132 9.551 -18.899 1.00 0.00 116 TYR A N 15
ATOM 17655 C CA . TYR A 1 36 ? -5.556 8.705 -17.800 1.00 0.00 116 TYR A CA 15
ATOM 17656 C C . TYR A 1 36 ? -6.977 8.258 -18.073 1.00 0.00 116 TYR A C 15
ATOM 17657 O O . TYR A 1 36 ? -7.749 9.033 -18.631 1.00 0.00 116 TYR A O 15
ATOM 17675 N N . THR A 1 37 ? -7.357 7.087 -17.580 1.00 0.00 117 THR A N 15
ATOM 17676 C CA . THR A 1 37 ? -8.735 6.631 -17.565 1.00 0.00 117 THR A CA 15
ATOM 17677 C C . THR A 1 37 ? -8.980 6.161 -16.136 1.00 0.00 117 THR A C 15
ATOM 17678 O O . THR A 1 37 ? -8.126 5.495 -15.537 1.00 0.00 117 THR A O 15
ATOM 17689 N N . VAL A 1 38 ? -10.113 6.558 -15.569 1.00 0.00 118 VAL A N 15
ATOM 17690 C CA . VAL A 1 38 ? -10.450 6.293 -14.180 1.00 0.00 118 VAL A CA 15
ATOM 17691 C C . VAL A 1 38 ? -11.918 5.890 -14.108 1.00 0.00 118 VAL A C 15
ATOM 17692 O O . VAL A 1 38 ? -12.720 6.272 -14.965 1.00 0.00 118 VAL A O 15
ATOM 17705 N N . LYS A 1 39 ? -12.271 5.169 -13.043 1.00 0.00 119 LYS A N 15
ATOM 17706 C CA . LYS A 1 39 ? -13.640 4.841 -12.677 1.00 0.00 119 LYS A CA 15
ATOM 17707 C C . LYS A 1 39 ? -13.891 5.425 -11.296 1.00 0.00 119 LYS A C 15
ATOM 17708 O O . LYS A 1 39 ? -13.115 5.176 -10.371 1.00 0.00 119 LYS A O 15
ATOM 17727 N N . PHE A 1 40 ? -14.956 6.206 -11.165 1.00 0.00 120 PHE A N 15
ATOM 17728 C CA . PHE A 1 40 ? -15.459 6.676 -9.882 1.00 0.00 120 PHE A CA 15
ATOM 17729 C C . PHE A 1 40 ? -16.396 5.585 -9.356 1.00 0.00 120 PHE A C 15
ATOM 17730 O O . PHE A 1 40 ? -17.090 4.932 -10.138 1.00 0.00 120 PHE A O 15
ATOM 17747 N N . TYR A 1 41 ? -16.440 5.404 -8.034 1.00 0.00 121 TYR A N 15
ATOM 17748 C CA . TYR A 1 41 ? -17.106 4.270 -7.376 1.00 0.00 121 TYR A CA 15
ATOM 17749 C C . TYR A 1 41 ? -18.614 4.189 -7.655 1.00 0.00 121 TYR A C 15
ATOM 17750 O O . TYR A 1 41 ? -19.187 3.099 -7.608 1.00 0.00 121 TYR A O 15
ATOM 17768 N N . ASP A 1 42 ? -19.257 5.326 -7.962 1.00 0.00 122 ASP A N 15
ATOM 17769 C CA . ASP A 1 42 ? -20.676 5.366 -8.332 1.00 0.00 122 ASP A CA 15
ATOM 17770 C C . ASP A 1 42 ? -20.959 4.596 -9.631 1.00 0.00 122 ASP A C 15
ATOM 17771 O O . ASP A 1 42 ? -22.047 4.033 -9.789 1.00 0.00 122 ASP A O 15
ATOM 17780 N N . GLY A 1 43 ? -19.977 4.526 -10.541 1.00 0.00 123 GLY A N 15
ATOM 17781 C CA . GLY A 1 43 ? -20.054 3.760 -11.785 1.00 0.00 123 GLY A CA 15
ATOM 17782 C C . GLY A 1 43 ? -19.495 4.517 -12.994 1.00 0.00 123 GLY A C 15
ATOM 17783 O O . GLY A 1 43 ? -19.194 3.890 -14.010 1.00 0.00 123 GLY A O 15
ATOM 17787 N N . VAL A 1 44 ? -19.376 5.847 -12.907 1.00 0.00 124 VAL A N 15
ATOM 17788 C CA . VAL A 1 44 ? -18.921 6.709 -14.001 1.00 0.00 124 VAL A CA 15
ATOM 17789 C C . VAL A 1 44 ? -17.472 6.359 -14.365 1.00 0.00 124 VAL A C 15
ATOM 17790 O O . VAL A 1 44 ? -16.642 6.139 -13.479 1.00 0.00 124 VAL A O 15
ATOM 17803 N N . VAL A 1 45 ? -17.152 6.378 -15.661 1.00 0.00 125 VAL A N 15
ATOM 17804 C CA . VAL A 1 45 ? -15.820 6.152 -16.214 1.00 0.00 125 VAL A CA 15
ATOM 17805 C C . VAL A 1 45 ? -15.556 7.296 -17.200 1.00 0.00 125 VAL A C 15
ATOM 17806 O O . VAL A 1 45 ? -16.481 7.715 -17.906 1.00 0.00 125 VAL A O 15
ATOM 17819 N N . GLN A 1 46 ? -14.318 7.801 -17.263 1.00 0.00 126 GLN A N 15
ATOM 17820 C CA . GLN A 1 46 ? -13.918 8.808 -18.251 1.00 0.00 126 GLN A CA 15
ATOM 17821 C C . GLN A 1 46 ? -12.415 8.732 -18.526 1.00 0.00 126 GLN A C 15
ATOM 17822 O O . GLN A 1 46 ? -11.661 8.264 -17.669 1.00 0.00 126 GLN A O 15
ATOM 17836 N N . THR A 1 47 ? -11.989 9.240 -19.687 1.00 0.00 127 THR A N 15
ATOM 17837 C CA . THR A 1 47 ? -10.586 9.449 -20.026 1.00 0.00 127 THR A CA 15
ATOM 17838 C C . THR A 1 47 ? -10.330 10.959 -19.961 1.00 0.00 127 THR A C 15
ATOM 17839 O O . THR A 1 47 ? -11.154 11.760 -20.415 1.00 0.00 127 THR A O 15
ATOM 17850 N N . VAL A 1 48 ? -9.201 11.341 -19.367 1.00 0.00 128 VAL A N 15
ATOM 17851 C CA . VAL A 1 48 ? -8.830 12.701 -18.992 1.00 0.00 128 VAL A CA 15
ATOM 17852 C C . VAL A 1 48 ? -7.299 12.827 -19.077 1.00 0.00 128 VAL A C 15
ATOM 17853 O O . VAL A 1 48 ? -6.614 11.871 -19.444 1.00 0.00 128 VAL A O 15
ATOM 17866 N N . LYS A 1 49 ? -6.738 13.998 -18.774 1.00 0.00 129 LYS A N 15
ATOM 17867 C CA . LYS A 1 49 ? -5.314 14.283 -18.967 1.00 0.00 129 LYS A CA 15
ATOM 17868 C C . LYS A 1 49 ? -4.544 14.106 -17.662 1.00 0.00 129 LYS A C 15
ATOM 17869 O O . LYS A 1 49 ? -5.132 14.052 -16.585 1.00 0.00 129 LYS A O 15
ATOM 17888 N N . HIS A 1 50 ? -3.212 14.095 -17.747 1.00 0.00 130 HIS A N 15
ATOM 17889 C CA . HIS A 1 50 ? -2.321 14.125 -16.585 1.00 0.00 130 HIS A CA 15
ATOM 17890 C C . HIS A 1 50 ? -2.634 15.320 -15.674 1.00 0.00 130 HIS A C 15
ATOM 17891 O O . HIS A 1 50 ? -2.677 15.164 -14.458 1.00 0.00 130 HIS A O 15
ATOM 17905 N N . ILE A 1 51 ? -2.952 16.492 -16.234 1.00 0.00 131 ILE A N 15
ATOM 17906 C CA . ILE A 1 51 ? -3.349 17.664 -15.440 1.00 0.00 131 ILE A CA 15
ATOM 17907 C C . ILE A 1 51 ? -4.655 17.463 -14.646 1.00 0.00 131 ILE A C 15
ATOM 17908 O O . ILE A 1 51 ? -4.981 18.304 -13.803 1.00 0.00 131 ILE A O 15
ATOM 17924 N N . HIS A 1 52 ? -5.399 16.376 -14.886 1.00 0.00 132 HIS A N 15
ATOM 17925 C CA . HIS A 1 52 ? -6.683 16.108 -14.248 1.00 0.00 132 HIS A CA 15
ATOM 17926 C C . HIS A 1 52 ? -6.620 14.936 -13.263 1.00 0.00 132 HIS A C 15
ATOM 17927 O O . HIS A 1 52 ? -7.625 14.664 -12.604 1.00 0.00 132 HIS A O 15
ATOM 17941 N N . VAL A 1 53 ? -5.509 14.195 -13.179 1.00 0.00 133 VAL A N 15
ATOM 17942 C CA . VAL A 1 53 ? -5.403 13.012 -12.316 1.00 0.00 133 VAL A CA 15
ATOM 17943 C C . VAL A 1 53 ? -4.021 12.920 -11.679 1.00 0.00 133 VAL A C 15
ATOM 17944 O O . VAL A 1 53 ? -3.007 13.175 -12.329 1.00 0.00 133 VAL A O 15
ATOM 17957 N N . LYS A 1 54 ? -3.965 12.480 -10.421 1.00 0.00 134 LYS A N 15
ATOM 17958 C CA . LYS A 1 54 ? -2.723 12.198 -9.709 1.00 0.00 134 LYS A CA 15
ATOM 17959 C C . LYS A 1 54 ? -2.951 11.065 -8.715 1.00 0.00 134 LYS A C 15
ATOM 17960 O O . LYS A 1 54 ? -4.056 10.535 -8.628 1.00 0.00 134 LYS A O 15
ATOM 17979 N N . ALA A 1 55 ? -1.898 10.673 -7.995 1.00 0.00 135 ALA A N 15
ATOM 17980 C CA . ALA A 1 55 ? -1.933 9.637 -6.970 1.00 0.00 135 ALA A CA 15
ATOM 17981 C C . ALA A 1 55 ? -2.979 9.965 -5.899 1.00 0.00 135 ALA A C 15
ATOM 17982 O O . ALA A 1 55 ? -3.447 11.104 -5.811 1.00 0.00 135 ALA A O 15
ATOM 17989 N N . PHE A 1 56 ? -3.325 8.990 -5.045 1.00 0.00 136 PHE A N 15
ATOM 17990 C CA . PHE A 1 56 ? -4.137 9.328 -3.873 1.00 0.00 136 PHE A CA 15
ATOM 17991 C C . PHE A 1 56 ? -3.360 10.309 -2.975 1.00 0.00 136 PHE A C 15
ATOM 17992 O O . PHE A 1 56 ? -3.950 11.168 -2.315 1.00 0.00 136 PHE A O 15
ATOM 18009 N N . SER A 1 57 ? -2.027 10.232 -3.013 1.00 0.00 137 SER A N 15
ATOM 18010 C CA . SER A 1 57 ? -1.148 11.216 -2.420 1.00 0.00 137 SER A CA 15
ATOM 18011 C C . SER A 1 57 ? -1.338 12.557 -3.137 1.00 0.00 137 SER A C 15
ATOM 18012 O O . SER A 1 57 ? -1.082 12.669 -4.337 1.00 0.00 137 SER A O 15
ATOM 18020 N N . LYS A 1 58 ? -1.776 13.584 -2.401 1.00 0.00 138 LYS A N 15
ATOM 18021 C CA . LYS A 1 58 ? -2.075 14.890 -2.988 1.00 0.00 138 LYS A CA 15
ATOM 18022 C C . LYS A 1 58 ? -0.849 15.579 -3.605 1.00 0.00 138 LYS A C 15
ATOM 18023 O O . LYS A 1 58 ? -1.029 16.439 -4.463 1.00 0.00 138 LYS A O 15
ATOM 18042 N N . ASP A 1 59 ? 0.363 15.243 -3.150 1.00 0.00 139 ASP A N 15
ATOM 18043 C CA . ASP A 1 59 ? 1.582 15.979 -3.494 1.00 0.00 139 ASP A CA 15
ATOM 18044 C C . ASP A 1 59 ? 1.932 15.908 -4.985 1.00 0.00 139 ASP A C 15
ATOM 18045 O O . ASP A 1 59 ? 1.939 16.942 -5.652 1.00 0.00 139 ASP A O 15
ATOM 18054 N N . GLN A 1 60 ? 2.206 14.711 -5.525 1.00 0.00 140 GLN A N 15
ATOM 18055 C CA . GLN A 1 60 ? 2.695 14.498 -6.894 1.00 0.00 140 GLN A CA 15
ATOM 18056 C C . GLN A 1 60 ? 2.301 13.091 -7.377 1.00 0.00 140 GLN A C 15
ATOM 18057 O O . GLN A 1 60 ? 1.885 12.246 -6.585 1.00 0.00 140 GLN A O 15
ATOM 18071 N N . ASN A 1 61 ? 2.438 12.844 -8.686 1.00 0.00 141 ASN A N 15
ATOM 18072 C CA . ASN A 1 61 ? 2.102 11.562 -9.314 1.00 0.00 141 ASN A CA 15
ATOM 18073 C C . ASN A 1 61 ? 3.166 10.503 -9.003 1.00 0.00 141 ASN A C 15
ATOM 18074 O O . ASN A 1 61 ? 4.272 10.828 -8.570 1.00 0.00 141 ASN A O 15
ATOM 18085 N N . ILE A 1 62 ? 2.850 9.230 -9.263 1.00 0.00 142 ILE A N 15
ATOM 18086 C CA . ILE A 1 62 ? 3.740 8.096 -9.037 1.00 0.00 142 ILE A CA 15
ATOM 18087 C C . ILE A 1 62 ? 3.857 7.192 -10.296 1.00 0.00 142 ILE A C 15
ATOM 18088 O O . ILE A 1 62 ? 4.830 6.443 -10.376 1.00 0.00 142 ILE A O 15
ATOM 18104 N N . VAL A 1 63 ? 2.988 7.297 -11.318 1.00 0.00 143 VAL A N 15
ATOM 18105 C CA . VAL A 1 63 ? 3.104 6.495 -12.556 1.00 0.00 143 VAL A CA 15
ATOM 18106 C C . VAL A 1 63 ? 3.097 7.329 -13.843 1.00 0.00 143 VAL A C 15
ATOM 18107 O O . VAL A 1 63 ? 3.742 6.922 -14.811 1.00 0.00 143 VAL A O 15
ATOM 18120 N N . GLY A 1 64 ? 2.443 8.498 -13.867 1.00 0.00 144 GLY A N 15
ATOM 18121 C CA . GLY A 1 64 ? 2.554 9.430 -14.993 1.00 0.00 144 GLY A CA 15
ATOM 18122 C C . GLY A 1 64 ? 4.011 9.879 -15.147 1.00 0.00 144 GLY A C 15
ATOM 18123 O O . GLY A 1 64 ? 4.565 9.867 -16.247 1.00 0.00 144 GLY A O 15
ATOM 18127 N N . ASN A 1 65 ? 4.641 10.210 -14.014 1.00 0.00 145 ASN A N 15
ATOM 18128 C CA . ASN A 1 65 ? 6.070 10.460 -13.854 1.00 0.00 145 ASN A CA 15
ATOM 18129 C C . ASN A 1 65 ? 6.313 10.260 -12.357 1.00 0.00 145 ASN A C 15
ATOM 18130 O O . ASN A 1 65 ? 5.617 10.886 -11.553 1.00 0.00 145 ASN A O 15
ATOM 18141 N N . ALA A 1 66 ? 7.192 9.338 -11.963 1.00 0.00 146 ALA A N 15
ATOM 18142 C CA . ALA A 1 66 ? 7.320 8.927 -10.569 1.00 0.00 146 ALA A CA 15
ATOM 18143 C C . ALA A 1 66 ? 8.040 9.985 -9.726 1.00 0.00 146 ALA A C 15
ATOM 18144 O O . ALA A 1 66 ? 9.263 10.128 -9.828 1.00 0.00 146 ALA A O 15
ATOM 18151 N N . ARG A 1 67 ? 7.281 10.730 -8.906 1.00 0.00 147 ARG A N 15
ATOM 18152 C CA . ARG A 1 67 ? 7.786 11.898 -8.171 1.00 0.00 147 ARG A CA 15
ATOM 18153 C C . ARG A 1 67 ? 7.295 11.958 -6.719 1.00 0.00 147 ARG A C 15
ATOM 18154 O O . ARG A 1 67 ? 8.013 12.491 -5.872 1.00 0.00 147 ARG A O 15
ATOM 18175 N N . GLY A 1 68 ? 6.097 11.445 -6.419 1.00 0.00 200 GLY A N 15
ATOM 18176 C CA . GLY A 1 68 ? 5.461 11.609 -5.113 1.00 0.00 200 GLY A CA 15
ATOM 18177 C C . GLY A 1 68 ? 5.762 10.491 -4.130 1.00 0.00 200 GLY A C 15
ATOM 18178 O O . GLY A 1 68 ? 6.581 9.602 -4.382 1.00 0.00 200 GLY A O 15
ATOM 18182 N N . SER A 1 69 ? 5.092 10.583 -2.983 1.00 0.00 201 SER A N 15
ATOM 18183 C CA . SER A 1 69 ? 5.315 9.795 -1.782 1.00 0.00 201 SER A CA 15
ATOM 18184 C C . SER A 1 69 ? 3.989 9.726 -1.000 1.00 0.00 201 SER A C 15
ATOM 18185 O O . SER A 1 69 ? 3.026 10.388 -1.386 1.00 0.00 201 SER A O 15
ATOM 18193 N N . ARG A 1 70 ? 3.889 8.904 0.053 1.00 0.00 363 ARG A N 15
ATOM 18194 C CA . ARG A 1 70 ? 2.624 8.635 0.751 1.00 0.00 363 ARG A CA 15
ATOM 18195 C C . ARG A 1 70 ? 1.991 9.929 1.291 1.00 0.00 363 ARG A C 15
ATOM 18196 O O . ARG A 1 70 ? 2.622 10.631 2.087 1.00 0.00 363 ARG A O 15
ATOM 18217 N N . ALA A 1 71 ? 0.734 10.201 0.919 1.00 0.00 364 ALA A N 15
ATOM 18218 C CA . ALA A 1 71 ? -0.119 11.252 1.477 1.00 0.00 364 ALA A CA 15
ATOM 18219 C C . ALA A 1 71 ? -1.595 10.904 1.194 1.00 0.00 364 ALA A C 15
ATOM 18220 O O . ALA A 1 71 ? -1.893 9.826 0.677 1.00 0.00 364 ALA A O 15
ATOM 18227 N N . HIS A 1 72 ? -2.518 11.827 1.489 1.00 0.00 365 HIS A N 15
ATOM 18228 C CA . HIS A 1 72 ? -3.960 11.722 1.233 1.00 0.00 365 HIS A CA 15
ATOM 18229 C C . HIS A 1 72 ? -4.559 13.132 1.124 1.00 0.00 365 HIS A C 15
ATOM 18230 O O . HIS A 1 72 ? -3.825 14.119 1.242 1.00 0.00 365 HIS A O 15
ATOM 18244 N N . SER A 1 73 ? -5.878 13.249 0.936 1.00 0.00 366 SER A N 15
ATOM 18245 C CA . SER A 1 73 ? -6.613 14.509 1.028 1.00 0.00 366 SER A CA 15
ATOM 18246 C C . SER A 1 73 ? -8.006 14.265 1.630 1.00 0.00 366 SER A C 15
ATOM 18247 O O . SER A 1 73 ? -8.353 13.127 1.965 1.00 0.00 366 SER A O 15
ATOM 18255 N N . SER A 1 74 ? -8.807 15.331 1.759 1.00 0.00 367 SER A N 15
ATOM 18256 C CA . SER A 1 74 ? -10.078 15.313 2.486 1.00 0.00 367 SER A CA 15
ATOM 18257 C C . SER A 1 74 ? -11.296 15.449 1.555 1.00 0.00 367 SER A C 15
ATOM 18258 O O . SER A 1 74 ? -12.430 15.501 2.036 1.00 0.00 367 SER A O 15
ATOM 18266 N N . HIS A 1 75 ? -11.103 15.480 0.229 1.00 0.00 368 HIS A N 15
ATOM 18267 C CA . HIS A 1 75 ? -12.179 15.614 -0.768 1.00 0.00 368 HIS A CA 15
ATOM 18268 C C . HIS A 1 75 ? -12.877 14.263 -1.002 1.00 0.00 368 HIS A C 15
ATOM 18269 O O . HIS A 1 75 ? -13.160 13.885 -2.138 1.00 0.00 368 HIS A O 15
ATOM 18283 N N . LEU A 1 76 ? -13.112 13.494 0.065 1.00 0.00 369 LEU A N 15
ATOM 18284 C CA . LEU A 1 76 ? -13.561 12.097 0.075 1.00 0.00 369 LEU A CA 15
ATOM 18285 C C . LEU A 1 76 ? -15.055 11.950 -0.256 1.00 0.00 369 LEU A C 15
ATOM 18286 O O . LEU A 1 76 ? -15.757 11.125 0.338 1.00 0.00 369 LEU A O 15
ATOM 18328 N N . SER A 1 78 ? -19.006 12.747 -0.180 1.00 0.00 371 SER A N 15
ATOM 18329 C CA . SER A 1 78 ? -19.826 12.747 1.037 1.00 0.00 371 SER A CA 15
ATOM 18330 C C . SER A 1 78 ? -20.171 11.289 1.413 1.00 0.00 371 SER A C 15
ATOM 18331 O O . SER A 1 78 ? -21.232 11.017 1.982 1.00 0.00 371 SER A O 15
ATOM 18339 N N . LYS A 1 79 ? -19.304 10.338 1.024 1.00 0.00 372 LYS A N 15
ATOM 18340 C CA . LYS A 1 79 ? -19.552 8.895 1.103 1.00 0.00 372 LYS A CA 15
ATOM 18341 C C . LYS A 1 79 ? -18.288 8.139 1.507 1.00 0.00 372 LYS A C 15
ATOM 18342 O O . LYS A 1 79 ? -18.338 7.353 2.456 1.00 0.00 372 LYS A O 15
ATOM 18361 N N . LYS A 1 80 ? -17.160 8.351 0.809 1.00 0.00 373 LYS A N 15
ATOM 18362 C CA . LYS A 1 80 ? -15.919 7.635 1.121 1.00 0.00 373 LYS A CA 15
ATOM 18363 C C . LYS A 1 80 ? -15.359 8.104 2.471 1.00 0.00 373 LYS A C 15
ATOM 18364 O O . LYS A 1 80 ? -14.720 7.322 3.177 1.00 0.00 373 LYS A O 15
ATOM 18383 N N . GLY A 1 81 ? -15.627 9.354 2.853 1.00 0.00 374 GLY A N 15
ATOM 18384 C CA . GLY A 1 81 ? -15.316 9.914 4.157 1.00 0.00 374 GLY A CA 15
ATOM 18385 C C . GLY A 1 81 ? -16.040 11.247 4.301 1.00 0.00 374 GLY A C 15
ATOM 18386 O O . GLY A 1 81 ? -15.402 12.224 4.750 1.00 0.00 374 GLY A O 15
ATOM 18391 N N . SER A 1 4 ? 3.447 -1.072 0.151 1.00 0.00 84 SER A N 16
ATOM 18392 C CA . SER A 1 4 ? 3.322 0.390 -0.076 1.00 0.00 84 SER A CA 16
ATOM 18393 C C . SER A 1 4 ? 2.528 0.685 -1.362 1.00 0.00 84 SER A C 16
ATOM 18394 O O . SER A 1 4 ? 2.657 -0.035 -2.356 1.00 0.00 84 SER A O 16
ATOM 18402 N N . SER A 1 5 ? 1.700 1.735 -1.345 1.00 0.00 85 SER A N 16
ATOM 18403 C CA . SER A 1 5 ? 0.909 2.186 -2.490 1.00 0.00 85 SER A CA 16
ATOM 18404 C C . SER A 1 5 ? 1.814 2.562 -3.675 1.00 0.00 85 SER A C 16
ATOM 18405 O O . SER A 1 5 ? 2.931 3.051 -3.472 1.00 0.00 85 SER A O 16
ATOM 18413 N N . GLU A 1 6 ? 1.312 2.388 -4.898 1.00 0.00 86 GLU A N 16
ATOM 18414 C CA . GLU A 1 6 ? 1.976 2.768 -6.148 1.00 0.00 86 GLU A CA 16
ATOM 18415 C C . GLU A 1 6 ? 1.001 3.422 -7.143 1.00 0.00 86 GLU A C 16
ATOM 18416 O O . GLU A 1 6 ? 1.445 3.950 -8.162 1.00 0.00 86 GLU A O 16
ATOM 18428 N N . PHE A 1 7 ? -0.307 3.432 -6.852 1.00 0.00 87 PHE A N 16
ATOM 18429 C CA . PHE A 1 7 ? -1.355 4.144 -7.591 1.00 0.00 87 PHE A CA 16
ATOM 18430 C C . PHE A 1 7 ? -1.383 3.770 -9.076 1.00 0.00 87 PHE A C 16
ATOM 18431 O O . PHE A 1 7 ? -1.580 4.614 -9.955 1.00 0.00 87 PHE A O 16
ATOM 18448 N N . GLN A 1 8 ? -1.139 2.483 -9.344 1.00 0.00 88 GLN A N 16
ATOM 18449 C CA . GLN A 1 8 ? -1.166 1.902 -10.676 1.00 0.00 88 GLN A CA 16
ATOM 18450 C C . GLN A 1 8 ? -2.616 1.559 -11.070 1.00 0.00 88 GLN A C 16
ATOM 18451 O O . GLN A 1 8 ? -3.565 1.874 -10.348 1.00 0.00 88 GLN A O 16
ATOM 18465 N N . ILE A 1 9 ? -2.792 0.909 -12.226 1.00 0.00 89 ILE A N 16
ATOM 18466 C CA . ILE A 1 9 ? -4.076 0.350 -12.651 1.00 0.00 89 ILE A CA 16
ATOM 18467 C C . ILE A 1 9 ? -4.629 -0.531 -11.520 1.00 0.00 89 ILE A C 16
ATOM 18468 O O . ILE A 1 9 ? -3.871 -1.234 -10.843 1.00 0.00 89 ILE A O 16
ATOM 18484 N N . ASN A 1 10 ? -5.954 -0.499 -11.342 1.00 0.00 90 ASN A N 16
ATOM 18485 C CA . ASN A 1 10 ? -6.699 -1.179 -10.281 1.00 0.00 90 ASN A CA 16
ATOM 18486 C C . ASN A 1 10 ? -6.318 -0.706 -8.867 1.00 0.00 90 ASN A C 16
ATOM 18487 O O . ASN A 1 10 ? -6.626 -1.391 -7.889 1.00 0.00 90 ASN A O 16
ATOM 18498 N N . GLU A 1 11 ? -5.696 0.468 -8.723 1.00 0.00 91 GLU A N 16
ATOM 18499 C CA . GLU A 1 11 ? -5.471 1.138 -7.444 1.00 0.00 91 GLU A CA 16
ATOM 18500 C C . GLU A 1 11 ? -6.059 2.555 -7.548 1.00 0.00 91 GLU A C 16
ATOM 18501 O O . GLU A 1 11 ? -6.540 2.953 -8.615 1.00 0.00 91 GLU A O 16
ATOM 18513 N N . GLN A 1 12 ? -6.120 3.292 -6.436 1.00 0.00 92 GLN A N 16
ATOM 18514 C CA . GLN A 1 12 ? -6.853 4.553 -6.375 1.00 0.00 92 GLN A CA 16
ATOM 18515 C C . GLN A 1 12 ? -6.007 5.706 -6.906 1.00 0.00 92 GLN A C 16
ATOM 18516 O O . GLN A 1 12 ? -4.780 5.658 -6.864 1.00 0.00 92 GLN A O 16
ATOM 18530 N N . VAL A 1 13 ? -6.678 6.783 -7.297 1.00 0.00 93 VAL A N 16
ATOM 18531 C CA . VAL A 1 13 ? -6.116 8.075 -7.643 1.00 0.00 93 VAL A CA 16
ATOM 18532 C C . VAL A 1 13 ? -7.142 9.149 -7.290 1.00 0.00 93 VAL A C 16
ATOM 18533 O O . VAL A 1 13 ? -8.300 8.842 -7.016 1.00 0.00 93 VAL A O 16
ATOM 18546 N N . LEU A 1 14 ? -6.717 10.408 -7.299 1.00 0.00 94 LEU A N 16
ATOM 18547 C CA . LEU A 1 14 ? -7.593 11.563 -7.222 1.00 0.00 94 LEU A CA 16
ATOM 18548 C C . LEU A 1 14 ? -7.817 11.962 -8.671 1.00 0.00 94 LEU A C 16
ATOM 18549 O O . LEU A 1 14 ? -6.848 12.056 -9.426 1.00 0.00 94 LEU A O 16
ATOM 18565 N N . ALA A 1 15 ? -9.062 12.224 -9.060 1.00 0.00 95 ALA A N 16
ATOM 18566 C CA . ALA A 1 15 ? -9.424 12.599 -10.420 1.00 0.00 95 ALA A CA 16
ATOM 18567 C C . ALA A 1 15 ? -10.502 13.682 -10.378 1.00 0.00 95 ALA A C 16
ATOM 18568 O O . ALA A 1 15 ? -11.381 13.640 -9.515 1.00 0.00 95 ALA A O 16
ATOM 18575 N N . SER A 1 16 ? -10.438 14.639 -11.303 1.00 0.00 96 SER A N 16
ATOM 18576 C CA . SER A 1 16 ? -11.408 15.719 -11.418 1.00 0.00 96 SER A CA 16
ATOM 18577 C C . SER A 1 16 ? -12.746 15.156 -11.899 1.00 0.00 96 SER A C 16
ATOM 18578 O O . SER A 1 16 ? -12.866 14.698 -13.040 1.00 0.00 96 SER A O 16
ATOM 18586 N N . TRP A 1 17 ? -13.726 15.146 -10.995 1.00 0.00 97 TRP A N 16
ATOM 18587 C CA . TRP A 1 17 ? -15.099 14.753 -11.281 1.00 0.00 97 TRP A CA 16
ATOM 18588 C C . TRP A 1 17 ? -15.822 15.913 -11.964 1.00 0.00 97 TRP A C 16
ATOM 18589 O O . TRP A 1 17 ? -15.427 17.078 -11.820 1.00 0.00 97 TRP A O 16
ATOM 18610 N N . SER A 1 18 ? -16.918 15.599 -12.662 1.00 0.00 98 SER A N 16
ATOM 18611 C CA . SER A 1 18 ? -17.730 16.540 -13.429 1.00 0.00 98 SER A CA 16
ATOM 18612 C C . SER A 1 18 ? -18.281 17.696 -12.575 1.00 0.00 98 SER A C 16
ATOM 18613 O O . SER A 1 18 ? -18.641 18.743 -13.117 1.00 0.00 98 SER A O 16
ATOM 18621 N N . ASP A 1 19 ? -18.322 17.517 -11.249 1.00 0.00 99 ASP A N 16
ATOM 18622 C CA . ASP A 1 19 ? -18.618 18.562 -10.274 1.00 0.00 99 ASP A CA 16
ATOM 18623 C C . ASP A 1 19 ? -17.779 19.820 -10.506 1.00 0.00 99 ASP A C 16
ATOM 18624 O O . ASP A 1 19 ? -18.361 20.888 -10.700 1.00 0.00 99 ASP A O 16
ATOM 18633 N N . SER A 1 20 ? -16.441 19.694 -10.497 1.00 0.00 100 SER A N 16
ATOM 18634 C CA . SER A 1 20 ? -15.462 20.787 -10.617 1.00 0.00 100 SER A CA 16
ATOM 18635 C C . SER A 1 20 ? -14.026 20.316 -10.355 1.00 0.00 100 SER A C 16
ATOM 18636 O O . SER A 1 20 ? -13.119 20.721 -11.087 1.00 0.00 100 SER A O 16
ATOM 18644 N N . ARG A 1 21 ? -13.791 19.497 -9.315 1.00 0.00 101 ARG A N 16
ATOM 18645 C CA . ARG A 1 21 ? -12.428 19.185 -8.849 1.00 0.00 101 ARG A CA 16
ATOM 18646 C C . ARG A 1 21 ? -12.280 17.749 -8.358 1.00 0.00 101 ARG A C 16
ATOM 18647 O O . ARG A 1 21 ? -13.119 16.907 -8.674 1.00 0.00 101 ARG A O 16
ATOM 18668 N N . PHE A 1 22 ? -11.162 17.459 -7.688 1.00 0.00 102 PHE A N 16
ATOM 18669 C CA . PHE A 1 22 ? -10.743 16.115 -7.324 1.00 0.00 102 PHE A CA 16
ATOM 18670 C C . PHE A 1 22 ? -11.677 15.417 -6.334 1.00 0.00 102 PHE A C 16
ATOM 18671 O O . PHE A 1 22 ? -12.134 16.022 -5.363 1.00 0.00 102 PHE A O 16
ATOM 18688 N N . TYR A 1 23 ? -11.849 14.112 -6.567 1.00 0.00 103 TYR A N 16
ATOM 18689 C CA . TYR A 1 23 ? -12.480 13.106 -5.716 1.00 0.00 103 TYR A CA 16
ATOM 18690 C C . TYR A 1 23 ? -11.687 11.812 -5.968 1.00 0.00 103 TYR A C 16
ATOM 18691 O O . TYR A 1 23 ? -11.047 11.701 -7.020 1.00 0.00 103 TYR A O 16
ATOM 18709 N N . PRO A 1 24 ? -11.695 10.825 -5.058 1.00 0.00 104 PRO A N 16
ATOM 18710 C CA . PRO A 1 24 ? -11.030 9.552 -5.307 1.00 0.00 104 PRO A CA 16
ATOM 18711 C C . PRO A 1 24 ? -11.758 8.753 -6.404 1.00 0.00 104 PRO A C 16
ATOM 18712 O O . PRO A 1 24 ? -12.979 8.848 -6.558 1.00 0.00 104 PRO A O 16
ATOM 18723 N N . ALA A 1 25 ? -10.995 7.956 -7.154 1.00 0.00 105 ALA A N 16
ATOM 18724 C CA . ALA A 1 25 ? -11.435 7.102 -8.251 1.00 0.00 105 ALA A CA 16
ATOM 18725 C C . ALA A 1 25 ? -10.450 5.938 -8.390 1.00 0.00 105 ALA A C 16
ATOM 18726 O O . ALA A 1 25 ? -9.296 6.066 -7.986 1.00 0.00 105 ALA A O 16
ATOM 18733 N N . LYS A 1 26 ? -10.864 4.828 -9.006 1.00 0.00 106 LYS A N 16
ATOM 18734 C CA . LYS A 1 26 ? -9.985 3.702 -9.335 1.00 0.00 106 LYS A CA 16
ATOM 18735 C C . LYS A 1 26 ? -9.371 3.954 -10.718 1.00 0.00 106 LYS A C 16
ATOM 18736 O O . LYS A 1 26 ? -10.094 4.338 -11.638 1.00 0.00 106 LYS A O 16
ATOM 18755 N N . VAL A 1 27 ? -8.070 3.734 -10.900 1.00 0.00 107 VAL A N 16
ATOM 18756 C CA . VAL A 1 27 ? -7.426 3.773 -12.215 1.00 0.00 107 VAL A CA 16
ATOM 18757 C C . VAL A 1 27 ? -7.900 2.562 -13.012 1.00 0.00 107 VAL A C 16
ATOM 18758 O O . VAL A 1 27 ? -7.825 1.438 -12.510 1.00 0.00 107 VAL A O 16
ATOM 18771 N N . THR A 1 28 ? -8.268 2.764 -14.274 1.00 0.00 108 THR A N 16
ATOM 18772 C CA . THR A 1 28 ? -8.585 1.687 -15.198 1.00 0.00 108 THR A CA 16
ATOM 18773 C C . THR A 1 28 ? -7.519 1.599 -16.309 1.00 0.00 108 THR A C 16
ATOM 18774 O O . THR A 1 28 ? -7.240 0.496 -16.781 1.00 0.00 108 THR A O 16
ATOM 18785 N N . ALA A 1 29 ? -6.878 2.713 -16.705 1.00 0.00 109 ALA A N 16
ATOM 18786 C CA . ALA A 1 29 ? -5.700 2.723 -17.577 1.00 0.00 109 ALA A CA 16
ATOM 18787 C C . ALA A 1 29 ? -4.837 3.953 -17.301 1.00 0.00 109 ALA A C 16
ATOM 18788 O O . ALA A 1 29 ? -5.317 4.950 -16.763 1.00 0.00 109 ALA A O 16
ATOM 18795 N N . VAL A 1 30 ? -3.581 3.899 -17.735 1.00 0.00 110 VAL A N 16
ATOM 18796 C CA . VAL A 1 30 ? -2.637 5.008 -17.747 1.00 0.00 110 VAL A CA 16
ATOM 18797 C C . VAL A 1 30 ? -1.924 4.911 -19.105 1.00 0.00 110 VAL A C 16
ATOM 18798 O O . VAL A 1 30 ? -1.638 3.796 -19.558 1.00 0.00 110 VAL A O 16
ATOM 18811 N N . ASN A 1 31 ? -1.642 6.045 -19.754 1.00 0.00 111 ASN A N 16
ATOM 18812 C CA . ASN A 1 31 ? -1.151 6.086 -21.133 1.00 0.00 111 ASN A CA 16
ATOM 18813 C C . ASN A 1 31 ? 0.115 6.937 -21.174 1.00 0.00 111 ASN A C 16
ATOM 18814 O O . ASN A 1 31 ? 0.117 8.058 -20.661 1.00 0.00 111 ASN A O 16
ATOM 18825 N N . LYS A 1 32 ? 1.168 6.445 -21.835 1.00 0.00 112 LYS A N 16
ATOM 18826 C CA . LYS A 1 32 ? 2.467 7.126 -21.933 1.00 0.00 112 LYS A CA 16
ATOM 18827 C C . LYS A 1 32 ? 2.346 8.514 -22.574 1.00 0.00 112 LYS A C 16
ATOM 18828 O O . LYS A 1 32 ? 3.164 9.390 -22.297 1.00 0.00 112 LYS A O 16
ATOM 18847 N N . ASP A 1 33 ? 1.321 8.726 -23.408 1.00 0.00 113 ASP A N 16
ATOM 18848 C CA . ASP A 1 33 ? 1.047 10.011 -24.057 1.00 0.00 113 ASP A CA 16
ATOM 18849 C C . ASP A 1 33 ? 0.822 11.150 -23.049 1.00 0.00 113 ASP A C 16
ATOM 18850 O O . ASP A 1 33 ? 1.067 12.315 -23.377 1.00 0.00 113 ASP A O 16
ATOM 18859 N N . GLY A 1 34 ? 0.394 10.823 -21.822 1.00 0.00 114 GLY A N 16
ATOM 18860 C CA . GLY A 1 34 ? 0.150 11.777 -20.744 1.00 0.00 114 GLY A CA 16
ATOM 18861 C C . GLY A 1 34 ? -1.298 11.756 -20.257 1.00 0.00 114 GLY A C 16
ATOM 18862 O O . GLY A 1 34 ? -1.751 12.731 -19.649 1.00 0.00 114 GLY A O 16
ATOM 18866 N N . THR A 1 35 ? -2.045 10.684 -20.537 1.00 0.00 115 THR A N 16
ATOM 18867 C CA . THR A 1 35 ? -3.472 10.588 -20.264 1.00 0.00 115 THR A CA 16
ATOM 18868 C C . THR A 1 35 ? -3.754 9.412 -19.327 1.00 0.00 115 THR A C 16
ATOM 18869 O O . THR A 1 35 ? -2.895 8.571 -19.054 1.00 0.00 115 THR A O 16
ATOM 18880 N N . TYR A 1 36 ? -4.977 9.382 -18.815 1.00 0.00 116 TYR A N 16
ATOM 18881 C CA . TYR A 1 36 ? -5.451 8.523 -17.750 1.00 0.00 116 TYR A CA 16
ATOM 18882 C C . TYR A 1 36 ? -6.862 8.087 -18.107 1.00 0.00 116 TYR A C 16
ATOM 18883 O O . TYR A 1 36 ? -7.600 8.855 -18.728 1.00 0.00 116 TYR A O 16
ATOM 18901 N N . THR A 1 37 ? -7.265 6.924 -17.614 1.00 0.00 117 THR A N 16
ATOM 18902 C CA . THR A 1 37 ? -8.639 6.458 -17.661 1.00 0.00 117 THR A CA 16
ATOM 18903 C C . THR A 1 37 ? -8.953 6.016 -16.235 1.00 0.00 117 THR A C 16
ATOM 18904 O O . THR A 1 37 ? -8.145 5.326 -15.605 1.00 0.00 117 THR A O 16
ATOM 18915 N N . VAL A 1 38 ? -10.083 6.470 -15.696 1.00 0.00 118 VAL A N 16
ATOM 18916 C CA . VAL A 1 38 ? -10.444 6.266 -14.301 1.00 0.00 118 VAL A CA 16
ATOM 18917 C C . VAL A 1 38 ? -11.926 5.932 -14.228 1.00 0.00 118 VAL A C 16
ATOM 18918 O O . VAL A 1 38 ? -12.708 6.376 -15.072 1.00 0.00 118 VAL A O 16
ATOM 18931 N N . LYS A 1 39 ? -12.306 5.196 -13.185 1.00 0.00 119 LYS A N 16
ATOM 18932 C CA . LYS A 1 39 ? -13.679 4.857 -12.852 1.00 0.00 119 LYS A CA 16
ATOM 18933 C C . LYS A 1 39 ? -13.959 5.415 -11.465 1.00 0.00 119 LYS A C 16
ATOM 18934 O O . LYS A 1 39 ? -13.275 5.057 -10.508 1.00 0.00 119 LYS A O 16
ATOM 18953 N N . PHE A 1 40 ? -14.935 6.309 -11.352 1.00 0.00 120 PHE A N 16
ATOM 18954 C CA . PHE A 1 40 ? -15.448 6.765 -10.068 1.00 0.00 120 PHE A CA 16
ATOM 18955 C C . PHE A 1 40 ? -16.348 5.666 -9.505 1.00 0.00 120 PHE A C 16
ATOM 18956 O O . PHE A 1 40 ? -17.051 4.993 -10.264 1.00 0.00 120 PHE A O 16
ATOM 18973 N N . TYR A 1 41 ? -16.375 5.520 -8.177 1.00 0.00 121 TYR A N 16
ATOM 18974 C CA . TYR A 1 41 ? -17.084 4.431 -7.493 1.00 0.00 121 TYR A CA 16
ATOM 18975 C C . TYR A 1 41 ? -18.605 4.493 -7.687 1.00 0.00 121 TYR A C 16
ATOM 18976 O O . TYR A 1 41 ? -19.285 3.475 -7.550 1.00 0.00 121 TYR A O 16
ATOM 18994 N N . ASP A 1 42 ? -19.135 5.673 -8.034 1.00 0.00 122 ASP A N 16
ATOM 18995 C CA . ASP A 1 42 ? -20.546 5.864 -8.373 1.00 0.00 122 ASP A CA 16
ATOM 18996 C C . ASP A 1 42 ? -20.955 5.088 -9.636 1.00 0.00 122 ASP A C 16
ATOM 18997 O O . ASP A 1 42 ? -22.144 4.829 -9.846 1.00 0.00 122 ASP A O 16
ATOM 19006 N N . GLY A 1 43 ? -19.982 4.678 -10.464 1.00 0.00 123 GLY A N 16
ATOM 19007 C CA . GLY A 1 43 ? -20.208 3.901 -11.678 1.00 0.00 123 GLY A CA 16
ATOM 19008 C C . GLY A 1 43 ? -20.140 4.795 -12.914 1.00 0.00 123 GLY A C 16
ATOM 19009 O O . GLY A 1 43 ? -21.038 4.750 -13.756 1.00 0.00 123 GLY A O 16
ATOM 19013 N N . VAL A 1 44 ? -19.103 5.633 -13.010 1.00 0.00 124 VAL A N 16
ATOM 19014 C CA . VAL A 1 44 ? -18.896 6.578 -14.110 1.00 0.00 124 VAL A CA 16
ATOM 19015 C C . VAL A 1 44 ? -17.427 6.450 -14.505 1.00 0.00 124 VAL A C 16
ATOM 19016 O O . VAL A 1 44 ? -16.577 6.262 -13.635 1.00 0.00 124 VAL A O 16
ATOM 19029 N N . VAL A 1 45 ? -17.115 6.540 -15.800 1.00 0.00 125 VAL A N 16
ATOM 19030 C CA . VAL A 1 45 ? -15.777 6.317 -16.338 1.00 0.00 125 VAL A CA 16
ATOM 19031 C C . VAL A 1 45 ? -15.469 7.478 -17.291 1.00 0.00 125 VAL A C 16
ATOM 19032 O O . VAL A 1 45 ? -16.373 7.972 -17.974 1.00 0.00 125 VAL A O 16
ATOM 19045 N N . GLN A 1 46 ? -14.209 7.921 -17.344 1.00 0.00 126 GLN A N 16
ATOM 19046 C CA . GLN A 1 46 ? -13.762 8.967 -18.260 1.00 0.00 126 GLN A CA 16
ATOM 19047 C C . GLN A 1 46 ? -12.290 8.759 -18.631 1.00 0.00 126 GLN A C 16
ATOM 19048 O O . GLN A 1 46 ? -11.544 8.151 -17.857 1.00 0.00 126 GLN A O 16
ATOM 19062 N N . THR A 1 47 ? -11.874 9.337 -19.761 1.00 0.00 127 THR A N 16
ATOM 19063 C CA . THR A 1 47 ? -10.475 9.443 -20.174 1.00 0.00 127 THR A CA 16
ATOM 19064 C C . THR A 1 47 ? -10.122 10.928 -20.045 1.00 0.00 127 THR A C 16
ATOM 19065 O O . THR A 1 47 ? -10.877 11.788 -20.508 1.00 0.00 127 THR A O 16
ATOM 19076 N N . VAL A 1 48 ? -9.006 11.237 -19.383 1.00 0.00 128 VAL A N 16
ATOM 19077 C CA . VAL A 1 48 ? -8.617 12.581 -18.960 1.00 0.00 128 VAL A CA 16
ATOM 19078 C C . VAL A 1 48 ? -7.080 12.710 -18.975 1.00 0.00 128 VAL A C 16
ATOM 19079 O O . VAL A 1 48 ? -6.382 11.770 -19.362 1.00 0.00 128 VAL A O 16
ATOM 19092 N N . LYS A 1 49 ? -6.532 13.868 -18.587 1.00 0.00 129 LYS A N 16
ATOM 19093 C CA . LYS A 1 49 ? -5.103 14.198 -18.695 1.00 0.00 129 LYS A CA 16
ATOM 19094 C C . LYS A 1 49 ? -4.422 14.146 -17.326 1.00 0.00 129 LYS A C 16
ATOM 19095 O O . LYS A 1 49 ? -5.099 14.128 -16.300 1.00 0.00 129 LYS A O 16
ATOM 19114 N N . HIS A 1 50 ? -3.085 14.212 -17.288 1.00 0.00 130 HIS A N 16
ATOM 19115 C CA . HIS A 1 50 ? -2.321 14.385 -16.041 1.00 0.00 130 HIS A CA 16
ATOM 19116 C C . HIS A 1 50 ? -2.785 15.632 -15.274 1.00 0.00 130 HIS A C 16
ATOM 19117 O O . HIS A 1 50 ? -2.935 15.579 -14.057 1.00 0.00 130 HIS A O 16
ATOM 19131 N N . ILE A 1 51 ? -3.115 16.732 -15.965 1.00 0.00 131 ILE A N 16
ATOM 19132 C CA . ILE A 1 51 ? -3.655 17.931 -15.312 1.00 0.00 131 ILE A CA 16
ATOM 19133 C C . ILE A 1 51 ? -5.017 17.705 -14.628 1.00 0.00 131 ILE A C 16
ATOM 19134 O O . ILE A 1 51 ? -5.506 18.610 -13.950 1.00 0.00 131 ILE A O 16
ATOM 19150 N N . HIS A 1 52 ? -5.624 16.520 -14.766 1.00 0.00 132 HIS A N 16
ATOM 19151 C CA . HIS A 1 52 ? -6.911 16.180 -14.174 1.00 0.00 132 HIS A CA 16
ATOM 19152 C C . HIS A 1 52 ? -6.813 15.017 -13.172 1.00 0.00 132 HIS A C 16
ATOM 19153 O O . HIS A 1 52 ? -7.813 14.723 -12.520 1.00 0.00 132 HIS A O 16
ATOM 19167 N N . VAL A 1 53 ? -5.682 14.303 -13.085 1.00 0.00 133 VAL A N 16
ATOM 19168 C CA . VAL A 1 53 ? -5.529 13.090 -12.270 1.00 0.00 133 VAL A CA 16
ATOM 19169 C C . VAL A 1 53 ? -4.143 13.026 -11.628 1.00 0.00 133 VAL A C 16
ATOM 19170 O O . VAL A 1 53 ? -3.138 13.289 -12.288 1.00 0.00 133 VAL A O 16
ATOM 19183 N N . LYS A 1 54 ? -4.066 12.593 -10.364 1.00 0.00 134 LYS A N 16
ATOM 19184 C CA . LYS A 1 54 ? -2.801 12.303 -9.681 1.00 0.00 134 LYS A CA 16
ATOM 19185 C C . LYS A 1 54 ? -3.010 11.197 -8.642 1.00 0.00 134 LYS A C 16
ATOM 19186 O O . LYS A 1 54 ? -4.148 10.850 -8.346 1.00 0.00 134 LYS A O 16
ATOM 19205 N N . ALA A 1 55 ? -1.930 10.657 -8.072 1.00 0.00 135 ALA A N 16
ATOM 19206 C CA . ALA A 1 55 ? -1.973 9.716 -6.956 1.00 0.00 135 ALA A CA 16
ATOM 19207 C C . ALA A 1 55 ? -2.763 10.286 -5.765 1.00 0.00 135 ALA A C 16
ATOM 19208 O O . ALA A 1 55 ? -2.983 11.494 -5.672 1.00 0.00 135 ALA A O 16
ATOM 19215 N N . PHE A 1 56 ? -3.136 9.427 -4.804 1.00 0.00 136 PHE A N 16
ATOM 19216 C CA . PHE A 1 56 ? -3.696 9.912 -3.534 1.00 0.00 136 PHE A CA 16
ATOM 19217 C C . PHE A 1 56 ? -2.647 10.698 -2.726 1.00 0.00 136 PHE A C 16
ATOM 19218 O O . PHE A 1 56 ? -3.001 11.423 -1.794 1.00 0.00 136 PHE A O 16
ATOM 19235 N N . SER A 1 57 ? -1.367 10.612 -3.101 1.00 0.00 137 SER A N 16
ATOM 19236 C CA . SER A 1 57 ? -0.301 11.447 -2.583 1.00 0.00 137 SER A CA 16
ATOM 19237 C C . SER A 1 57 ? -0.575 12.907 -2.954 1.00 0.00 137 SER A C 16
ATOM 19238 O O . SER A 1 57 ? -0.612 13.272 -4.131 1.00 0.00 137 SER A O 16
ATOM 19246 N N . LYS A 1 58 ? -0.782 13.737 -1.925 1.00 0.00 138 LYS A N 16
ATOM 19247 C CA . LYS A 1 58 ? -1.171 15.134 -2.086 1.00 0.00 138 LYS A CA 16
ATOM 19248 C C . LYS A 1 58 ? -0.150 15.916 -2.916 1.00 0.00 138 LYS A C 16
ATOM 19249 O O . LYS A 1 58 ? -0.531 16.668 -3.815 1.00 0.00 138 LYS A O 16
ATOM 19268 N N . ASP A 1 59 ? 1.137 15.735 -2.600 1.00 0.00 139 ASP A N 16
ATOM 19269 C CA . ASP A 1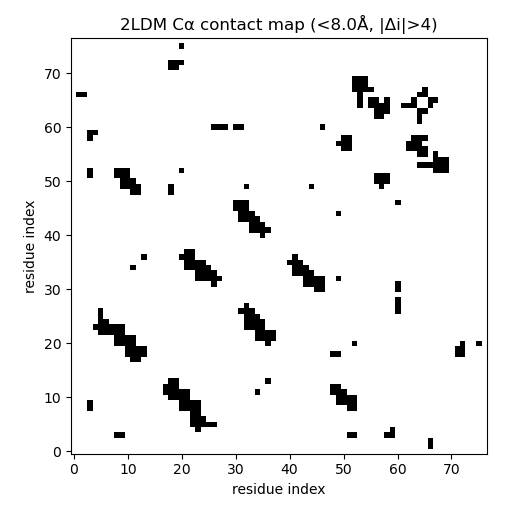 59 ? 2.228 16.560 -3.124 1.00 0.00 139 ASP A CA 16
ATOM 19270 C C . ASP A 1 59 ? 2.458 16.398 -4.627 1.00 0.00 139 ASP A C 16
ATOM 19271 O O . ASP A 1 59 ? 2.482 17.392 -5.354 1.00 0.00 139 ASP A O 16
ATOM 19280 N N . GLN A 1 60 ? 2.612 15.157 -5.098 1.00 0.00 140 GLN A N 16
ATOM 19281 C CA . GLN A 1 60 ? 3.007 14.847 -6.472 1.00 0.00 140 GLN A CA 16
ATOM 19282 C C . GLN A 1 60 ? 2.437 13.499 -6.898 1.00 0.00 140 GLN A C 16
ATOM 19283 O O . GLN A 1 60 ? 2.073 12.667 -6.065 1.00 0.00 140 GLN A O 16
ATOM 19297 N N . ASN A 1 61 ? 2.382 13.286 -8.216 1.00 0.00 141 ASN A N 16
ATOM 19298 C CA . ASN A 1 61 ? 1.966 12.013 -8.795 1.00 0.00 141 ASN A CA 16
ATOM 19299 C C . ASN A 1 61 ? 3.086 10.973 -8.678 1.00 0.00 141 ASN A C 16
ATOM 19300 O O . ASN A 1 61 ? 4.223 11.323 -8.373 1.00 0.00 141 ASN A O 16
ATOM 19311 N N . ILE A 1 62 ? 2.785 9.711 -9.001 1.00 0.00 142 ILE A N 16
ATOM 19312 C CA . ILE A 1 62 ? 3.735 8.604 -8.977 1.00 0.00 142 ILE A CA 16
ATOM 19313 C C . ILE A 1 62 ? 3.887 7.971 -10.382 1.00 0.00 142 ILE A C 16
ATOM 19314 O O . ILE A 1 62 ? 4.879 7.287 -10.626 1.00 0.00 142 ILE A O 16
ATOM 19330 N N . VAL A 1 63 ? 2.971 8.213 -11.334 1.00 0.00 143 VAL A N 16
ATOM 19331 C CA . VAL A 1 63 ? 3.062 7.684 -12.702 1.00 0.00 143 VAL A CA 16
ATOM 19332 C C . VAL A 1 63 ? 2.358 8.663 -13.661 1.00 0.00 143 VAL A C 16
ATOM 19333 O O . VAL A 1 63 ? 2.090 9.800 -13.283 1.00 0.00 143 VAL A O 16
ATOM 19346 N N . GLY A 1 64 ? 2.099 8.288 -14.919 1.00 0.00 144 GLY A N 16
ATOM 19347 C CA . GLY A 1 64 ? 1.251 9.039 -15.849 1.00 0.00 144 GLY A CA 16
ATOM 19348 C C . GLY A 1 64 ? 2.008 10.148 -16.575 1.00 0.00 144 GLY A C 16
ATOM 19349 O O . GLY A 1 64 ? 1.797 10.356 -17.769 1.00 0.00 144 GLY A O 16
ATOM 19353 N N . ASN A 1 65 ? 2.928 10.822 -15.880 1.00 0.00 145 ASN A N 16
ATOM 19354 C CA . ASN A 1 65 ? 3.849 11.790 -16.471 1.00 0.00 145 ASN A CA 16
ATOM 19355 C C . ASN A 1 65 ? 5.178 11.781 -15.716 1.00 0.00 145 ASN A C 16
ATOM 19356 O O . ASN A 1 65 ? 6.233 11.684 -16.343 1.00 0.00 145 ASN A O 16
ATOM 19367 N N . ALA A 1 66 ? 5.145 11.800 -14.374 1.00 0.00 146 ALA A N 16
ATOM 19368 C CA . ALA A 1 66 ? 6.355 11.790 -13.556 1.00 0.00 146 ALA A CA 16
ATOM 19369 C C . ALA A 1 66 ? 6.126 11.130 -12.195 1.00 0.00 146 ALA A C 16
ATOM 19370 O O . ALA A 1 66 ? 4.992 10.855 -11.801 1.00 0.00 146 ALA A O 16
ATOM 19377 N N . ARG A 1 67 ? 7.235 10.866 -11.497 1.00 0.00 147 ARG A N 16
ATOM 19378 C CA . ARG A 1 67 ? 7.263 10.216 -10.190 1.00 0.00 147 ARG A CA 16
ATOM 19379 C C . ARG A 1 67 ? 7.284 11.293 -9.093 1.00 0.00 147 ARG A C 16
ATOM 19380 O O . ARG A 1 67 ? 7.512 12.476 -9.363 1.00 0.00 147 ARG A O 16
ATOM 19401 N N . GLY A 1 68 ? 7.099 10.855 -7.849 1.00 0.00 200 GLY A N 16
ATOM 19402 C CA . GLY A 1 68 ? 7.077 11.679 -6.645 1.00 0.00 200 GLY A CA 16
ATOM 19403 C C . GLY A 1 68 ? 7.303 10.788 -5.426 1.00 0.00 200 GLY A C 16
ATOM 19404 O O . GLY A 1 68 ? 8.052 9.809 -5.512 1.00 0.00 200 GLY A O 16
ATOM 19408 N N . SER A 1 69 ? 6.657 11.110 -4.305 1.00 0.00 201 SER A N 16
ATOM 19409 C CA . SER A 1 69 ? 6.818 10.410 -3.038 1.00 0.00 201 SER A CA 16
ATOM 19410 C C . SER A 1 69 ? 5.447 10.265 -2.373 1.00 0.00 201 SER A C 16
ATOM 19411 O O . SER A 1 69 ? 4.549 11.086 -2.598 1.00 0.00 201 SER A O 16
ATOM 19419 N N . ARG A 1 70 ? 5.257 9.185 -1.605 1.00 0.00 363 ARG A N 16
ATOM 19420 C CA . ARG A 1 70 ? 3.946 8.805 -1.080 1.00 0.00 363 ARG A CA 16
ATOM 19421 C C . ARG A 1 70 ? 3.475 9.819 -0.034 1.00 0.00 363 ARG A C 16
ATOM 19422 O O . ARG A 1 70 ? 4.265 10.270 0.800 1.00 0.00 363 ARG A O 16
ATOM 19443 N N . ALA A 1 71 ? 2.180 10.134 -0.054 1.00 0.00 364 ALA A N 16
ATOM 19444 C CA . ALA A 1 71 ? 1.474 10.942 0.937 1.00 0.00 364 ALA A CA 16
ATOM 19445 C C . ALA A 1 71 ? -0.002 10.503 0.919 1.00 0.00 364 ALA A C 16
ATOM 19446 O O . ALA A 1 71 ? -0.334 9.475 0.322 1.00 0.00 364 ALA A O 16
ATOM 19453 N N . HIS A 1 72 ? -0.899 11.289 1.515 1.00 0.00 365 HIS A N 16
ATOM 19454 C CA . HIS A 1 72 ? -2.342 11.067 1.464 1.00 0.00 365 HIS A CA 16
ATOM 19455 C C . HIS A 1 72 ? -3.070 12.410 1.443 1.00 0.00 365 HIS A C 16
ATOM 19456 O O . HIS A 1 72 ? -2.464 13.444 1.737 1.00 0.00 365 HIS A O 16
ATOM 19470 N N . SER A 1 73 ? -4.363 12.387 1.108 1.00 0.00 366 SER A N 16
ATOM 19471 C CA . SER A 1 73 ? -5.184 13.575 0.884 1.00 0.00 366 SER A CA 16
ATOM 19472 C C . SER A 1 73 ? -6.534 13.439 1.610 1.00 0.00 366 SER A C 16
ATOM 19473 O O . SER A 1 73 ? -6.742 12.472 2.351 1.00 0.00 366 SER A O 16
ATOM 19481 N N . SER A 1 74 ? -7.452 14.393 1.399 1.00 0.00 367 SER A N 16
ATOM 19482 C CA . SER A 1 74 ? -8.688 14.517 2.180 1.00 0.00 367 SER A CA 16
ATOM 19483 C C . SER A 1 74 ? -9.944 14.716 1.313 1.00 0.00 367 SER A C 16
ATOM 19484 O O . SER A 1 74 ? -11.031 14.935 1.851 1.00 0.00 367 SER A O 16
ATOM 19492 N N . HIS A 1 75 ? -9.833 14.627 -0.019 1.00 0.00 368 HIS A N 16
ATOM 19493 C CA . HIS A 1 75 ? -10.898 14.942 -0.983 1.00 0.00 368 HIS A CA 16
ATOM 19494 C C . HIS A 1 75 ? -11.983 13.850 -1.068 1.00 0.00 368 HIS A C 16
ATOM 19495 O O . HIS A 1 75 ? -12.629 13.701 -2.107 1.00 0.00 368 HIS A O 16
ATOM 19509 N N . LEU A 1 76 ? -12.136 13.023 -0.027 1.00 0.00 369 LEU A N 16
ATOM 19510 C CA . LEU A 1 76 ? -13.107 11.932 0.012 1.00 0.00 369 LEU A CA 16
ATOM 19511 C C . LEU A 1 76 ? -14.519 12.498 -0.179 1.00 0.00 369 LEU A C 16
ATOM 19512 O O . LEU A 1 76 ? -14.831 13.597 0.298 1.00 0.00 369 LEU A O 16
ATOM 19554 N N . SER A 1 78 ? -18.784 12.747 0.107 1.00 0.00 371 SER A N 16
ATOM 19555 C CA . SER A 1 78 ? -19.751 12.738 1.207 1.00 0.00 371 SER A CA 16
ATOM 19556 C C . SER A 1 78 ? -20.323 11.335 1.470 1.00 0.00 371 SER A C 16
ATOM 19557 O O . SER A 1 78 ? -20.679 10.999 2.604 1.00 0.00 371 SER A O 16
ATOM 19565 N N . LYS A 1 79 ? -20.371 10.492 0.430 1.00 0.00 372 LYS A N 16
ATOM 19566 C CA . LYS A 1 79 ? -20.874 9.114 0.499 1.00 0.00 372 LYS A CA 16
ATOM 19567 C C . LYS A 1 79 ? -19.847 8.130 1.083 1.00 0.00 372 LYS A C 16
ATOM 19568 O O . LYS A 1 79 ? -20.174 6.954 1.248 1.00 0.00 372 LYS A O 16
ATOM 19587 N N . LYS A 1 80 ? -18.616 8.571 1.370 1.00 0.00 373 LYS A N 16
ATOM 19588 C CA . LYS A 1 80 ? -17.515 7.727 1.850 1.00 0.00 373 LYS A CA 16
ATOM 19589 C C . LYS A 1 80 ? -16.835 8.401 3.046 1.00 0.00 373 LYS A C 16
ATOM 19590 O O . LYS A 1 80 ? -17.147 9.545 3.388 1.00 0.00 373 LYS A O 16
ATOM 19609 N N . GLY A 1 81 ? -15.907 7.696 3.690 1.00 0.00 374 GLY A N 16
ATOM 19610 C CA . GLY A 1 81 ? -15.144 8.166 4.836 1.00 0.00 374 GLY A CA 16
ATOM 19611 C C . GLY A 1 81 ? -14.301 7.018 5.378 1.00 0.00 374 GLY A C 16
ATOM 19612 O O . GLY A 1 81 ? -14.170 5.984 4.681 1.00 0.00 374 GLY A O 16
ATOM 19617 N N . SER A 1 4 ? 2.227 1.296 2.543 1.00 0.00 84 SER A N 17
ATOM 19618 C CA . SER A 1 4 ? 2.936 1.817 1.347 1.00 0.00 84 SER A CA 17
ATOM 19619 C C . SER A 1 4 ? 2.189 1.424 0.063 1.00 0.00 84 SER A C 17
ATOM 19620 O O . SER A 1 4 ? 1.778 0.267 -0.089 1.00 0.00 84 SER A O 17
ATOM 19628 N N . SER A 1 5 ? 2.016 2.376 -0.861 1.00 0.00 85 SER A N 17
ATOM 19629 C CA . SER A 1 5 ? 1.227 2.216 -2.087 1.00 0.00 85 SER A CA 17
ATOM 19630 C C . SER A 1 5 ? 1.924 2.950 -3.240 1.00 0.00 85 SER A C 17
ATOM 19631 O O . SER A 1 5 ? 2.643 3.927 -3.003 1.00 0.00 85 SER A O 17
ATOM 19639 N N . GLU A 1 6 ? 1.707 2.495 -4.480 1.00 0.00 86 GLU A N 17
ATOM 19640 C CA . GLU A 1 6 ? 2.381 3.031 -5.673 1.00 0.00 86 GLU A CA 17
ATOM 19641 C C . GLU A 1 6 ? 1.383 3.437 -6.779 1.00 0.00 86 GLU A C 17
ATOM 19642 O O . GLU A 1 6 ? 1.792 3.968 -7.813 1.00 0.00 86 GLU A O 17
ATOM 19654 N N . PHE A 1 7 ? 0.077 3.233 -6.538 1.00 0.00 87 PHE A N 17
ATOM 19655 C CA . PHE A 1 7 ? -1.045 3.746 -7.336 1.00 0.00 87 PHE A CA 17
ATOM 19656 C C . PHE A 1 7 ? -1.026 3.348 -8.819 1.00 0.00 87 PHE A C 17
ATOM 19657 O O . PHE A 1 7 ? -1.079 4.202 -9.710 1.00 0.00 87 PHE A O 17
ATOM 19674 N N . GLN A 1 8 ? -0.953 2.035 -9.085 1.00 0.00 88 GLN A N 17
ATOM 19675 C CA . GLN A 1 8 ? -1.062 1.498 -10.444 1.00 0.00 88 GLN A CA 17
ATOM 19676 C C . GLN A 1 8 ? -2.529 1.338 -10.885 1.00 0.00 88 GLN A C 17
ATOM 19677 O O . GLN A 1 8 ? -3.459 1.751 -10.191 1.00 0.00 88 GLN A O 17
ATOM 19691 N N . ILE A 1 9 ? -2.743 0.734 -12.062 1.00 0.00 89 ILE A N 17
ATOM 19692 C CA . ILE A 1 9 ? -4.069 0.312 -12.521 1.00 0.00 89 ILE A CA 17
ATOM 19693 C C . ILE A 1 9 ? -4.724 -0.534 -11.416 1.00 0.00 89 ILE A C 17
ATOM 19694 O O . ILE A 1 9 ? -4.051 -1.314 -10.735 1.00 0.00 89 ILE A O 17
ATOM 19710 N N . ASN A 1 10 ? -6.045 -0.384 -11.266 1.00 0.00 90 ASN A N 17
ATOM 19711 C CA . ASN A 1 10 ? -6.874 -1.016 -10.241 1.00 0.00 90 ASN A CA 17
ATOM 19712 C C . ASN A 1 10 ? -6.488 -0.607 -8.809 1.00 0.00 90 ASN A C 17
ATOM 19713 O O . ASN A 1 10 ? -6.915 -1.267 -7.861 1.00 0.00 90 ASN A O 17
ATOM 19724 N N . GLU A 1 11 ? -5.749 0.492 -8.624 1.00 0.00 91 GLU A N 17
ATOM 19725 C CA . GLU A 1 11 ? -5.491 1.100 -7.319 1.00 0.00 91 GLU A CA 17
ATOM 19726 C C . GLU A 1 11 ? -6.113 2.509 -7.307 1.00 0.00 91 GLU A C 17
ATOM 19727 O O . GLU A 1 11 ? -6.664 2.955 -8.318 1.00 0.00 91 GLU A O 17
ATOM 19739 N N . GLN A 1 12 ? -6.099 3.187 -6.155 1.00 0.00 92 GLN A N 17
ATOM 19740 C CA . GLN A 1 12 ? -6.784 4.466 -5.975 1.00 0.00 92 GLN A CA 17
ATOM 19741 C C . GLN A 1 12 ? -6.010 5.608 -6.633 1.00 0.00 92 GLN A C 17
ATOM 19742 O O . GLN A 1 12 ? -4.788 5.557 -6.763 1.00 0.00 92 GLN A O 17
ATOM 19756 N N . VAL A 1 13 ? -6.721 6.694 -6.912 1.00 0.00 93 VAL A N 17
ATOM 19757 C CA . VAL A 1 13 ? -6.214 7.969 -7.375 1.00 0.00 93 VAL A CA 17
ATOM 19758 C C . VAL A 1 13 ? -7.175 9.063 -6.910 1.00 0.00 93 VAL A C 17
ATOM 19759 O O . VAL A 1 13 ? -8.231 8.784 -6.337 1.00 0.00 93 VAL A O 17
ATOM 19772 N N . LEU A 1 14 ? -6.802 10.309 -7.168 1.00 0.00 94 LEU A N 17
ATOM 19773 C CA . LEU A 1 14 ? -7.621 11.490 -7.030 1.00 0.00 94 LEU A CA 17
ATOM 19774 C C . LEU A 1 14 ? -7.754 12.001 -8.454 1.00 0.00 94 LEU A C 17
ATOM 19775 O O . LEU A 1 14 ? -6.743 12.224 -9.119 1.00 0.00 94 LEU A O 17
ATOM 19791 N N . ALA A 1 15 ? -8.984 12.155 -8.934 1.00 0.00 95 ALA A N 17
ATOM 19792 C CA . ALA A 1 15 ? -9.289 12.482 -10.320 1.00 0.00 95 ALA A CA 17
ATOM 19793 C C . ALA A 1 15 ? -10.335 13.589 -10.348 1.00 0.00 95 ALA A C 17
ATOM 19794 O O . ALA A 1 15 ? -11.251 13.583 -9.522 1.00 0.00 95 ALA A O 17
ATOM 19801 N N . SER A 1 16 ? -10.198 14.535 -11.272 1.00 0.00 96 SER A N 17
ATOM 19802 C CA . SER A 1 16 ? -11.111 15.660 -11.384 1.00 0.00 96 SER A CA 17
ATOM 19803 C C . SER A 1 16 ? -12.473 15.168 -11.877 1.00 0.00 96 SER A C 17
ATOM 19804 O O . SER A 1 16 ? -12.583 14.617 -12.977 1.00 0.00 96 SER A O 17
ATOM 19812 N N . TRP A 1 17 ? -13.497 15.317 -11.034 1.00 0.00 97 TRP A N 17
ATOM 19813 C CA . TRP A 1 17 ? -14.877 15.008 -11.385 1.00 0.00 97 TRP A CA 17
ATOM 19814 C C . TRP A 1 17 ? -15.478 16.183 -12.153 1.00 0.00 97 TRP A C 17
ATOM 19815 O O . TRP A 1 17 ? -15.012 17.322 -12.024 1.00 0.00 97 TRP A O 17
ATOM 19836 N N . SER A 1 18 ? -16.545 15.910 -12.904 1.00 0.00 98 SER A N 17
ATOM 19837 C CA . SER A 1 18 ? -17.259 16.882 -13.723 1.00 0.00 98 SER A CA 17
ATOM 19838 C C . SER A 1 18 ? -17.785 18.070 -12.906 1.00 0.00 98 SER A C 17
ATOM 19839 O O . SER A 1 18 ? -18.048 19.132 -13.476 1.00 0.00 98 SER A O 17
ATOM 19847 N N . ASP A 1 19 ? -17.931 17.906 -11.582 1.00 0.00 99 ASP A N 17
ATOM 19848 C CA . ASP A 1 19 ? -18.319 18.986 -10.682 1.00 0.00 99 ASP A CA 17
ATOM 19849 C C . ASP A 1 19 ? -17.340 20.163 -10.752 1.00 0.00 99 ASP A C 17
ATOM 19850 O O . ASP A 1 19 ? -17.777 21.307 -10.915 1.00 0.00 99 ASP A O 17
ATOM 19859 N N . SER A 1 20 ? -16.028 19.894 -10.643 1.00 0.00 100 SER A N 17
ATOM 19860 C CA . SER A 1 20 ? -15.002 20.935 -10.578 1.00 0.00 100 SER A CA 17
ATOM 19861 C C . SER A 1 20 ? -13.580 20.349 -10.606 1.00 0.00 100 SER A C 17
ATOM 19862 O O . SER A 1 20 ? -12.828 20.602 -11.551 1.00 0.00 100 SER A O 17
ATOM 19870 N N . ARG A 1 21 ? -13.197 19.587 -9.568 1.00 0.00 101 ARG A N 17
ATOM 19871 C CA . ARG A 1 21 ? -11.824 19.120 -9.329 1.00 0.00 101 ARG A CA 17
ATOM 19872 C C . ARG A 1 21 ? -11.824 17.771 -8.613 1.00 0.00 101 ARG A C 17
ATOM 19873 O O . ARG A 1 21 ? -12.795 17.029 -8.726 1.00 0.00 101 ARG A O 17
ATOM 19894 N N . PHE A 1 22 ? -10.701 17.415 -7.991 1.00 0.00 102 PHE A N 17
ATOM 19895 C CA . PHE A 1 22 ? -10.405 16.103 -7.436 1.00 0.00 102 PHE A CA 17
ATOM 19896 C C . PHE A 1 22 ? -11.450 15.527 -6.471 1.00 0.00 102 PHE A C 17
ATOM 19897 O O . PHE A 1 22 ? -11.928 16.220 -5.569 1.00 0.00 102 PHE A O 17
ATOM 19914 N N . TYR A 1 23 ? -11.682 14.221 -6.634 1.00 0.00 103 TYR A N 17
ATOM 19915 C CA . TYR A 1 23 ? -12.425 13.295 -5.781 1.00 0.00 103 TYR A CA 17
ATOM 19916 C C . TYR A 1 23 ? -11.694 11.947 -5.917 1.00 0.00 103 TYR A C 17
ATOM 19917 O O . TYR A 1 23 ? -10.974 11.753 -6.904 1.00 0.00 103 TYR A O 17
ATOM 19935 N N . PRO A 1 24 ? -11.833 10.999 -4.973 1.00 0.00 104 PRO A N 17
ATOM 19936 C CA . PRO A 1 24 ? -11.176 9.702 -5.089 1.00 0.00 104 PRO A CA 17
ATOM 19937 C C . PRO A 1 24 ? -11.812 8.869 -6.213 1.00 0.00 104 PRO A C 17
ATOM 19938 O O . PRO A 1 24 ? -13.013 8.979 -6.473 1.00 0.00 104 PRO A O 17
ATOM 19949 N N . ALA A 1 25 ? -11.010 8.027 -6.870 1.00 0.00 105 ALA A N 17
ATOM 19950 C CA . ALA A 1 25 ? -11.403 7.170 -7.988 1.00 0.00 105 ALA A CA 17
ATOM 19951 C C . ALA A 1 25 ? -10.432 5.987 -8.092 1.00 0.00 105 ALA A C 17
ATOM 19952 O O . ALA A 1 25 ? -9.368 6.008 -7.480 1.00 0.00 105 ALA A O 17
ATOM 19959 N N . LYS A 1 26 ? -10.774 4.971 -8.884 1.00 0.00 106 LYS A N 17
ATOM 19960 C CA . LYS A 1 26 ? -9.933 3.807 -9.182 1.00 0.00 106 LYS A CA 17
ATOM 19961 C C . LYS A 1 26 ? -9.295 4.021 -10.560 1.00 0.00 106 LYS A C 17
ATOM 19962 O O . LYS A 1 26 ? -9.988 4.443 -11.485 1.00 0.00 106 LYS A O 17
ATOM 19981 N N . VAL A 1 27 ? -8.001 3.749 -10.725 1.00 0.00 107 VAL A N 17
ATOM 19982 C CA . VAL A 1 27 ? -7.336 3.812 -12.029 1.00 0.00 107 VAL A CA 17
ATOM 19983 C C . VAL A 1 27 ? -7.868 2.673 -12.889 1.00 0.00 107 VAL A C 17
ATOM 19984 O O . VAL A 1 27 ? -7.934 1.538 -12.412 1.00 0.00 107 VAL A O 17
ATOM 19997 N N . THR A 1 28 ? -8.119 2.932 -14.169 1.00 0.00 108 THR A N 17
ATOM 19998 C CA . THR A 1 28 ? -8.433 1.889 -15.139 1.00 0.00 108 THR A CA 17
ATOM 19999 C C . THR A 1 28 ? -7.358 1.845 -16.239 1.00 0.00 108 THR A C 17
ATOM 20000 O O . THR A 1 28 ? -7.043 0.753 -16.712 1.00 0.00 108 THR A O 17
ATOM 20011 N N . ALA A 1 29 ? -6.745 2.978 -16.622 1.00 0.00 109 ALA A N 17
ATOM 20012 C CA . ALA A 1 29 ? -5.559 3.012 -17.482 1.00 0.00 109 ALA A CA 17
ATOM 20013 C C . ALA A 1 29 ? -4.734 4.265 -17.198 1.00 0.00 109 ALA A C 17
ATOM 20014 O O . ALA A 1 29 ? -5.246 5.245 -16.657 1.00 0.00 109 ALA A O 17
ATOM 20021 N N . VAL A 1 30 ? -3.473 4.246 -17.623 1.00 0.00 110 VAL A N 17
ATOM 20022 C CA . VAL A 1 30 ? -2.541 5.366 -17.567 1.00 0.00 110 VAL A CA 17
ATOM 20023 C C . VAL A 1 30 ? -1.821 5.332 -18.918 1.00 0.00 110 VAL A C 17
ATOM 20024 O O . VAL A 1 30 ? -1.416 4.250 -19.357 1.00 0.00 110 VAL A O 17
ATOM 20037 N N . ASN A 1 31 ? -1.667 6.479 -19.591 1.00 0.00 111 ASN A N 17
ATOM 20038 C CA . ASN A 1 31 ? -1.198 6.532 -20.979 1.00 0.00 111 ASN A CA 17
ATOM 20039 C C . ASN A 1 31 ? -0.050 7.536 -21.064 1.00 0.00 111 ASN A C 17
ATOM 20040 O O . ASN A 1 31 ? -0.257 8.735 -20.867 1.00 0.00 111 ASN A O 17
ATOM 20051 N N . LYS A 1 32 ? 1.161 7.065 -21.391 1.00 0.00 112 LYS A N 17
ATOM 20052 C CA . LYS A 1 32 ? 2.369 7.901 -21.469 1.00 0.00 112 LYS A CA 17
ATOM 20053 C C . LYS A 1 32 ? 2.231 9.038 -22.493 1.00 0.00 112 LYS A C 17
ATOM 20054 O O . LYS A 1 32 ? 2.919 10.053 -22.377 1.00 0.00 112 LYS A O 17
ATOM 20073 N N . ASP A 1 33 ? 1.313 8.898 -23.456 1.00 0.00 113 ASP A N 17
ATOM 20074 C CA . ASP A 1 33 ? 0.943 9.955 -24.404 1.00 0.00 113 ASP A CA 17
ATOM 20075 C C . ASP A 1 33 ? 0.544 11.264 -23.707 1.00 0.00 113 ASP A C 17
ATOM 20076 O O . ASP A 1 33 ? 0.773 12.348 -24.250 1.00 0.00 113 ASP A O 17
ATOM 20085 N N . GLY A 1 34 ? -0.011 11.172 -22.490 1.00 0.00 114 GLY A N 17
ATOM 20086 C CA . GLY A 1 34 ? -0.356 12.309 -21.644 1.00 0.00 114 GLY A CA 17
ATOM 20087 C C . GLY A 1 34 ? -1.773 12.217 -21.079 1.00 0.00 114 GLY A C 17
ATOM 20088 O O . GLY A 1 34 ? -2.315 13.234 -20.640 1.00 0.00 114 GLY A O 17
ATOM 20092 N N . THR A 1 35 ? -2.399 11.037 -21.097 1.00 0.00 115 THR A N 17
ATOM 20093 C CA . THR A 1 35 ? -3.806 10.867 -20.752 1.00 0.00 115 THR A CA 17
ATOM 20094 C C . THR A 1 35 ? -3.946 9.781 -19.683 1.00 0.00 115 THR A C 17
ATOM 20095 O O . THR A 1 35 ? -2.990 9.082 -19.337 1.00 0.00 115 THR A O 17
ATOM 20106 N N . TYR A 1 36 ? -5.140 9.676 -19.111 1.00 0.00 116 TYR A N 17
ATOM 20107 C CA . TYR A 1 36 ? -5.424 8.882 -17.932 1.00 0.00 116 TYR A CA 17
ATOM 20108 C C . TYR A 1 36 ? -6.863 8.391 -18.049 1.00 0.00 116 TYR A C 17
ATOM 20109 O O . TYR A 1 36 ? -7.702 9.121 -18.582 1.00 0.00 116 TYR A O 17
ATOM 20127 N N . THR A 1 37 ? -7.180 7.224 -17.499 1.00 0.00 117 THR A N 17
ATOM 20128 C CA . THR A 1 37 ? -8.539 6.695 -17.477 1.00 0.00 117 THR A CA 17
ATOM 20129 C C . THR A 1 37 ? -8.823 6.228 -16.056 1.00 0.00 117 THR A C 17
ATOM 20130 O O . THR A 1 37 ? -7.969 5.604 -15.412 1.00 0.00 117 THR A O 17
ATOM 20141 N N . VAL A 1 38 ? -10.012 6.550 -15.548 1.00 0.00 118 VAL A N 17
ATOM 20142 C CA . VAL A 1 38 ? -10.406 6.211 -14.190 1.00 0.00 118 VAL A CA 17
ATOM 20143 C C . VAL A 1 38 ? -11.865 5.768 -14.177 1.00 0.00 118 VAL A C 17
ATOM 20144 O O . VAL A 1 38 ? -12.641 6.114 -15.072 1.00 0.00 118 VAL A O 17
ATOM 20157 N N . LYS A 1 39 ? -12.247 5.080 -13.104 1.00 0.00 119 LYS A N 17
ATOM 20158 C CA . LYS A 1 39 ? -13.612 4.723 -12.769 1.00 0.00 119 LYS A CA 17
ATOM 20159 C C . LYS A 1 39 ? -13.884 5.310 -11.396 1.00 0.00 119 LYS A C 17
ATOM 20160 O O . LYS A 1 39 ? -13.128 5.050 -10.461 1.00 0.00 119 LYS A O 17
ATOM 20179 N N . PHE A 1 40 ? -14.930 6.115 -11.268 1.00 0.00 120 PHE A N 17
ATOM 20180 C CA . PHE A 1 40 ? -15.414 6.557 -9.971 1.00 0.00 120 PHE A CA 17
ATOM 20181 C C . PHE A 1 40 ? -16.271 5.433 -9.393 1.00 0.00 120 PHE A C 17
ATOM 20182 O O . PHE A 1 40 ? -16.931 4.705 -10.137 1.00 0.00 120 PHE A O 17
ATOM 20199 N N . TYR A 1 41 ? -16.320 5.327 -8.063 1.00 0.00 121 TYR A N 17
ATOM 20200 C CA . TYR A 1 41 ? -16.970 4.201 -7.384 1.00 0.00 121 TYR A CA 17
ATOM 20201 C C . TYR A 1 41 ? -18.480 4.138 -7.637 1.00 0.00 121 TYR A C 17
ATOM 20202 O O . TYR A 1 41 ? -19.075 3.061 -7.561 1.00 0.00 121 TYR A O 17
ATOM 20220 N N . ASP A 1 42 ? -19.102 5.281 -7.956 1.00 0.00 122 ASP A N 17
ATOM 20221 C CA . ASP A 1 42 ? -20.530 5.353 -8.282 1.00 0.00 122 ASP A CA 17
ATOM 20222 C C . ASP A 1 42 ? -20.863 4.614 -9.590 1.00 0.00 122 ASP A C 17
ATOM 20223 O O . ASP A 1 42 ? -21.998 4.168 -9.772 1.00 0.00 122 ASP A O 17
ATOM 20232 N N . GLY A 1 43 ? -19.872 4.444 -10.483 1.00 0.00 123 GLY A N 17
ATOM 20233 C CA . GLY A 1 43 ? -19.968 3.653 -11.710 1.00 0.00 123 GLY A CA 17
ATOM 20234 C C . GLY A 1 43 ? -19.510 4.415 -12.959 1.00 0.00 123 GLY A C 17
ATOM 20235 O O . GLY A 1 43 ? -19.294 3.792 -14.000 1.00 0.00 123 GLY A O 17
ATOM 20239 N N . VAL A 1 44 ? -19.380 5.745 -12.883 1.00 0.00 124 VAL A N 17
ATOM 20240 C CA . VAL A 1 44 ? -18.945 6.591 -14.000 1.00 0.00 124 VAL A CA 17
ATOM 20241 C C . VAL A 1 44 ? -17.494 6.239 -14.368 1.00 0.00 124 VAL A C 17
ATOM 20242 O O . VAL A 1 44 ? -16.678 5.958 -13.489 1.00 0.00 124 VAL A O 17
ATOM 20255 N N . VAL A 1 45 ? -17.153 6.313 -15.655 1.00 0.00 125 VAL A N 17
ATOM 20256 C CA . VAL A 1 45 ? -15.811 6.083 -16.188 1.00 0.00 125 VAL A CA 17
ATOM 20257 C C . VAL A 1 45 ? -15.508 7.263 -17.117 1.00 0.00 125 VAL A C 17
ATOM 20258 O O . VAL A 1 45 ? -16.417 7.759 -17.788 1.00 0.00 125 VAL A O 17
ATOM 20271 N N . GLN A 1 46 ? -14.253 7.725 -17.163 1.00 0.00 126 GLN A N 17
ATOM 20272 C CA . GLN A 1 46 ? -13.839 8.814 -18.047 1.00 0.00 126 GLN A CA 17
ATOM 20273 C C . GLN A 1 46 ? -12.376 8.658 -18.461 1.00 0.00 126 GLN A C 17
ATOM 20274 O O . GLN A 1 46 ? -11.581 8.083 -17.710 1.00 0.00 126 GLN A O 17
ATOM 20288 N N . THR A 1 47 ? -12.020 9.259 -19.596 1.00 0.00 127 THR A N 17
ATOM 20289 C CA . THR A 1 47 ? -10.644 9.418 -20.052 1.00 0.00 127 THR A CA 17
ATOM 20290 C C . THR A 1 47 ? -10.382 10.926 -20.030 1.00 0.00 127 THR A C 17
ATOM 20291 O O . THR A 1 47 ? -11.202 11.712 -20.518 1.00 0.00 127 THR A O 17
ATOM 20302 N N . VAL A 1 48 ? -9.268 11.332 -19.427 1.00 0.00 128 VAL A N 17
ATOM 20303 C CA . VAL A 1 48 ? -8.921 12.714 -19.105 1.00 0.00 128 VAL A CA 17
ATOM 20304 C C . VAL A 1 48 ? -7.401 12.882 -19.268 1.00 0.00 128 VAL A C 17
ATOM 20305 O O . VAL A 1 48 ? -6.706 11.930 -19.633 1.00 0.00 128 VAL A O 17
ATOM 20318 N N . LYS A 1 49 ? -6.856 14.079 -19.043 1.00 0.00 129 LYS A N 17
ATOM 20319 C CA . LYS A 1 49 ? -5.419 14.336 -19.195 1.00 0.00 129 LYS A CA 17
ATOM 20320 C C . LYS A 1 49 ? -4.685 13.978 -17.908 1.00 0.00 129 LYS A C 17
ATOM 20321 O O . LYS A 1 49 ? -5.293 13.889 -16.841 1.00 0.00 129 LYS A O 17
ATOM 20340 N N . HIS A 1 50 ? -3.359 13.857 -17.987 1.00 0.00 130 HIS A N 17
ATOM 20341 C CA . HIS A 1 50 ? -2.485 13.698 -16.820 1.00 0.00 130 HIS A CA 17
ATOM 20342 C C . HIS A 1 50 ? -2.715 14.830 -15.807 1.00 0.00 130 HIS A C 17
ATOM 20343 O O . HIS A 1 50 ? -2.824 14.558 -14.617 1.00 0.00 130 HIS A O 17
ATOM 20357 N N . ILE A 1 51 ? -2.895 16.081 -16.255 1.00 0.00 131 ILE A N 17
ATOM 20358 C CA . ILE A 1 51 ? -3.174 17.205 -15.348 1.00 0.00 131 ILE A CA 17
ATOM 20359 C C . ILE A 1 51 ? -4.468 17.035 -14.527 1.00 0.00 131 ILE A C 17
ATOM 20360 O O . ILE A 1 51 ? -4.643 17.732 -13.524 1.00 0.00 131 ILE A O 17
ATOM 20376 N N . HIS A 1 52 ? -5.374 16.127 -14.915 1.00 0.00 132 HIS A N 17
ATOM 20377 C CA . HIS A 1 52 ? -6.661 15.940 -14.252 1.00 0.00 132 HIS A CA 17
ATOM 20378 C C . HIS A 1 52 ? -6.645 14.786 -13.247 1.00 0.00 132 HIS A C 17
ATOM 20379 O O . HIS A 1 52 ? -7.661 14.554 -12.591 1.00 0.00 132 HIS A O 17
ATOM 20393 N N . VAL A 1 53 ? -5.553 14.024 -13.129 1.00 0.00 133 VAL A N 17
ATOM 20394 C CA . VAL A 1 53 ? -5.474 12.870 -12.223 1.00 0.00 133 VAL A CA 17
ATOM 20395 C C . VAL A 1 53 ? -4.105 12.776 -11.556 1.00 0.00 133 VAL A C 17
ATOM 20396 O O . VAL A 1 53 ? -3.071 13.068 -12.155 1.00 0.00 133 VAL A O 17
ATOM 20409 N N . LYS A 1 54 ? -4.079 12.291 -10.315 1.00 0.00 134 LYS A N 17
ATOM 20410 C CA . LYS A 1 54 ? -2.861 11.961 -9.586 1.00 0.00 134 LYS A CA 17
ATOM 20411 C C . LYS A 1 54 ? -3.171 10.852 -8.599 1.00 0.00 134 LYS A C 17
ATOM 20412 O O . LYS A 1 54 ? -4.322 10.467 -8.446 1.00 0.00 134 LYS A O 17
ATOM 20431 N N . ALA A 1 55 ? -2.140 10.330 -7.941 1.00 0.00 135 ALA A N 17
ATOM 20432 C CA . ALA A 1 55 ? -2.247 9.362 -6.858 1.00 0.00 135 ALA A CA 17
ATOM 20433 C C . ALA A 1 55 ? -3.152 9.889 -5.740 1.00 0.00 135 ALA A C 17
ATOM 20434 O O . ALA A 1 55 ? -3.470 11.074 -5.705 1.00 0.00 135 ALA A O 17
ATOM 20441 N N . PHE A 1 56 ? -3.517 9.023 -4.788 1.00 0.00 136 PHE A N 17
ATOM 20442 C CA . PHE A 1 56 ? -4.182 9.481 -3.566 1.00 0.00 136 PHE A CA 17
ATOM 20443 C C . PHE A 1 56 ? -3.213 10.298 -2.677 1.00 0.00 136 PHE A C 17
ATOM 20444 O O . PHE A 1 56 ? -3.591 10.747 -1.598 1.00 0.00 136 PHE A O 17
ATOM 20461 N N . SER A 1 57 ? -1.971 10.523 -3.115 1.00 0.00 137 SER A N 17
ATOM 20462 C CA . SER A 1 57 ? -1.038 11.439 -2.491 1.00 0.00 137 SER A CA 17
ATOM 20463 C C . SER A 1 57 ? -1.586 12.872 -2.565 1.00 0.00 137 SER A C 17
ATOM 20464 O O . SER A 1 57 ? -2.187 13.261 -3.566 1.00 0.00 137 SER A O 17
ATOM 20472 N N . LYS A 1 58 ? -1.369 13.660 -1.508 1.00 0.00 138 LYS A N 17
ATOM 20473 C CA . LYS A 1 58 ? -1.901 15.021 -1.409 1.00 0.00 138 LYS A CA 17
ATOM 20474 C C . LYS A 1 58 ? -1.256 15.929 -2.455 1.00 0.00 138 LYS A C 17
ATOM 20475 O O . LYS A 1 58 ? -1.954 16.549 -3.256 1.00 0.00 138 LYS A O 17
ATOM 20494 N N . ASP A 1 59 ? 0.077 15.997 -2.447 1.00 0.00 139 ASP A N 17
ATOM 20495 C CA . ASP A 1 59 ? 0.810 16.999 -3.219 1.00 0.00 139 ASP A CA 17
ATOM 20496 C C . ASP A 1 59 ? 0.781 16.747 -4.728 1.00 0.00 139 ASP A C 17
ATOM 20497 O O . ASP A 1 59 ? 0.158 17.514 -5.463 1.00 0.00 139 ASP A O 17
ATOM 20506 N N . GLN A 1 60 ? 1.417 15.666 -5.197 1.00 0.00 140 GLN A N 17
ATOM 20507 C CA . GLN A 1 60 ? 1.669 15.415 -6.621 1.00 0.00 140 GLN A CA 17
ATOM 20508 C C . GLN A 1 60 ? 1.619 13.912 -6.938 1.00 0.00 140 GLN A C 17
ATOM 20509 O O . GLN A 1 60 ? 1.330 13.088 -6.075 1.00 0.00 140 GLN A O 17
ATOM 20523 N N . ASN A 1 61 ? 1.858 13.572 -8.209 1.00 0.00 141 ASN A N 17
ATOM 20524 C CA . ASN A 1 61 ? 1.668 12.238 -8.781 1.00 0.00 141 ASN A CA 17
ATOM 20525 C C . ASN A 1 61 ? 2.748 11.260 -8.309 1.00 0.00 141 ASN A C 17
ATOM 20526 O O . ASN A 1 61 ? 3.753 11.668 -7.726 1.00 0.00 141 ASN A O 17
ATOM 20537 N N . ILE A 1 62 ? 2.578 9.971 -8.620 1.00 0.00 142 ILE A N 17
ATOM 20538 C CA . ILE A 1 62 ? 3.497 8.888 -8.277 1.00 0.00 142 ILE A CA 17
ATOM 20539 C C . ILE A 1 62 ? 3.796 7.997 -9.509 1.00 0.00 142 ILE A C 17
ATOM 20540 O O . ILE A 1 62 ? 4.826 7.326 -9.536 1.00 0.00 142 ILE A O 17
ATOM 20556 N N . VAL A 1 63 ? 2.960 8.014 -10.557 1.00 0.00 143 VAL A N 17
ATOM 20557 C CA . VAL A 1 63 ? 3.042 7.064 -11.680 1.00 0.00 143 VAL A CA 17
ATOM 20558 C C . VAL A 1 63 ? 3.310 7.774 -13.016 1.00 0.00 143 VAL A C 17
ATOM 20559 O O . VAL A 1 63 ? 4.103 7.266 -13.810 1.00 0.00 143 VAL A O 17
ATOM 20572 N N . GLY A 1 64 ? 2.722 8.955 -13.259 1.00 0.00 144 GLY A N 17
ATOM 20573 C CA . GLY A 1 64 ? 2.994 9.717 -14.482 1.00 0.00 144 GLY A CA 17
ATOM 20574 C C . GLY A 1 64 ? 4.427 10.249 -14.449 1.00 0.00 144 GLY A C 17
ATOM 20575 O O . GLY A 1 64 ? 5.198 10.045 -15.388 1.00 0.00 144 GLY A O 17
ATOM 20579 N N . ASN A 1 65 ? 4.797 10.876 -13.327 1.00 0.00 145 ASN A N 17
ATOM 20580 C CA . ASN A 1 65 ? 6.157 11.276 -12.976 1.00 0.00 145 ASN A CA 17
ATOM 20581 C C . ASN A 1 65 ? 6.135 11.499 -11.463 1.00 0.00 145 ASN A C 17
ATOM 20582 O O . ASN A 1 65 ? 5.343 12.313 -10.989 1.00 0.00 145 ASN A O 17
ATOM 20593 N N . ALA A 1 66 ? 6.899 10.722 -10.695 1.00 0.00 146 ALA A N 17
ATOM 20594 C CA . ALA A 1 66 ? 6.776 10.706 -9.238 1.00 0.00 146 ALA A CA 17
ATOM 20595 C C . ALA A 1 66 ? 7.284 12.002 -8.594 1.00 0.00 146 ALA A C 17
ATOM 20596 O O . ALA A 1 66 ? 8.430 12.394 -8.828 1.00 0.00 146 ALA A O 17
ATOM 20603 N N . ARG A 1 67 ? 6.457 12.620 -7.739 1.00 0.00 147 ARG A N 17
ATOM 20604 C CA . ARG A 1 67 ? 6.833 13.739 -6.864 1.00 0.00 147 ARG A CA 17
ATOM 20605 C C . ARG A 1 67 ? 6.084 13.735 -5.523 1.00 0.00 147 ARG A C 17
ATOM 20606 O O . ARG A 1 67 ? 6.555 14.391 -4.591 1.00 0.00 147 ARG A O 17
ATOM 20627 N N . GLY A 1 68 ? 4.940 13.046 -5.402 1.00 0.00 200 GLY A N 17
ATOM 20628 C CA . GLY A 1 68 ? 4.171 13.028 -4.154 1.00 0.00 200 GLY A CA 17
ATOM 20629 C C . GLY A 1 68 ? 4.915 12.341 -3.012 1.00 0.00 200 GLY A C 17
ATOM 20630 O O . GLY A 1 68 ? 5.898 11.625 -3.237 1.00 0.00 200 GLY A O 17
ATOM 20634 N N . SER A 1 69 ? 4.414 12.549 -1.787 1.00 0.00 201 SER A N 17
ATOM 20635 C CA . SER A 1 69 ? 5.147 12.167 -0.580 1.00 0.00 201 SER A CA 17
ATOM 20636 C C . SER A 1 69 ? 4.286 11.720 0.619 1.00 0.00 201 SER A C 17
ATOM 20637 O O . SER A 1 69 ? 4.819 11.079 1.531 1.00 0.00 201 SER A O 17
ATOM 20645 N N . ARG A 1 70 ? 2.977 12.022 0.651 1.00 0.00 363 ARG A N 17
ATOM 20646 C CA . ARG A 1 70 ? 2.089 11.699 1.778 1.00 0.00 363 ARG A CA 17
ATOM 20647 C C . ARG A 1 70 ? 0.668 11.540 1.250 1.00 0.00 363 ARG A C 17
ATOM 20648 O O . ARG A 1 70 ? 0.302 12.232 0.298 1.00 0.00 363 ARG A O 17
ATOM 20669 N N . ALA A 1 71 ? -0.127 10.647 1.843 1.00 0.00 364 ALA A N 17
ATOM 20670 C CA . ALA A 1 71 ? -1.531 10.441 1.483 1.00 0.00 364 ALA A CA 17
ATOM 20671 C C . ALA A 1 71 ? -2.362 11.705 1.745 1.00 0.00 364 ALA A C 17
ATOM 20672 O O . ALA A 1 71 ? -2.042 12.501 2.631 1.00 0.00 364 ALA A O 17
ATOM 20679 N N . HIS A 1 72 ? -3.444 11.874 0.984 1.00 0.00 365 HIS A N 17
ATOM 20680 C CA . HIS A 1 72 ? -4.420 12.939 1.187 1.00 0.00 365 HIS A CA 17
ATOM 20681 C C . HIS A 1 72 ? -5.366 12.598 2.350 1.00 0.00 365 HIS A C 17
ATOM 20682 O O . HIS A 1 72 ? -5.330 11.489 2.895 1.00 0.00 365 HIS A O 17
ATOM 20696 N N . SER A 1 73 ? -6.212 13.559 2.729 1.00 0.00 366 SER A N 17
ATOM 20697 C CA . SER A 1 73 ? -7.064 13.491 3.909 1.00 0.00 366 SER A CA 17
ATOM 20698 C C . SER A 1 73 ? -8.380 14.274 3.731 1.00 0.00 366 SER A C 17
ATOM 20699 O O . SER A 1 73 ? -9.146 14.407 4.691 1.00 0.00 366 SER A O 17
ATOM 20707 N N . SER A 1 74 ? -8.676 14.766 2.518 1.00 0.00 367 SER A N 17
ATOM 20708 C CA . SER A 1 74 ? -9.819 15.638 2.243 1.00 0.00 367 SER A CA 17
ATOM 20709 C C . SER A 1 74 ? -10.455 15.277 0.890 1.00 0.00 367 SER A C 17
ATOM 20710 O O . SER A 1 74 ? -9.994 14.362 0.203 1.00 0.00 367 SER A O 17
ATOM 20718 N N . HIS A 1 75 ? -11.503 16.021 0.500 1.00 0.00 368 HIS A N 17
ATOM 20719 C CA . HIS A 1 75 ? -12.162 15.949 -0.812 1.00 0.00 368 HIS A CA 17
ATOM 20720 C C . HIS A 1 75 ? -12.726 14.558 -1.139 1.00 0.00 368 HIS A C 17
ATOM 20721 O O . HIS A 1 75 ? -12.820 14.180 -2.310 1.00 0.00 368 HIS A O 17
ATOM 20735 N N . LEU A 1 76 ? -13.094 13.778 -0.112 1.00 0.00 369 LEU A N 17
ATOM 20736 C CA . LEU A 1 76 ? -13.844 12.538 -0.302 1.00 0.00 369 LEU A CA 17
ATOM 20737 C C . LEU A 1 76 ? -15.275 12.912 -0.724 1.00 0.00 369 LEU A C 17
ATOM 20738 O O . LEU A 1 76 ? -15.745 14.019 -0.449 1.00 0.00 369 LEU A O 17
ATOM 20780 N N . SER A 1 78 ? -18.108 11.842 0.350 1.00 0.00 371 SER A N 17
ATOM 20781 C CA . SER A 1 78 ? -18.993 11.553 1.490 1.00 0.00 371 SER A CA 17
ATOM 20782 C C . SER A 1 78 ? -19.725 10.203 1.377 1.00 0.00 371 SER A C 17
ATOM 20783 O O . SER A 1 78 ? -19.957 9.548 2.395 1.00 0.00 371 SER A O 17
ATOM 20791 N N . LYS A 1 79 ? -19.988 9.705 0.159 1.00 0.00 372 LYS A N 17
ATOM 20792 C CA . LYS A 1 79 ? -20.486 8.341 -0.067 1.00 0.00 372 LYS A CA 17
ATOM 20793 C C . LYS A 1 79 ? -19.489 7.284 0.438 1.00 0.00 372 LYS A C 17
ATOM 20794 O O . LYS A 1 79 ? -19.888 6.163 0.762 1.00 0.00 372 LYS A O 17
ATOM 20813 N N . LYS A 1 80 ? -18.197 7.630 0.533 1.00 0.00 373 LYS A N 17
ATOM 20814 C CA . LYS A 1 80 ? -17.165 6.756 1.098 1.00 0.00 373 LYS A CA 17
ATOM 20815 C C . LYS A 1 80 ? -17.358 6.500 2.604 1.00 0.00 373 LYS A C 17
ATOM 20816 O O . LYS A 1 80 ? -16.730 5.575 3.130 1.00 0.00 373 LYS A O 17
ATOM 20835 N N . GLY A 1 81 ? -18.149 7.320 3.307 1.00 0.00 374 GLY A N 17
ATOM 20836 C CA . GLY A 1 81 ? -18.403 7.182 4.737 1.00 0.00 374 GLY A CA 17
ATOM 20837 C C . GLY A 1 81 ? -18.993 5.810 5.047 1.00 0.00 374 GLY A C 17
ATOM 20838 O O . GLY A 1 81 ? -19.974 5.417 4.377 1.00 0.00 374 GLY A O 17
ATOM 20843 N N . SER A 1 4 ? 2.417 4.426 1.426 1.00 0.00 84 SER A N 18
ATOM 20844 C CA . SER A 1 4 ? 2.314 4.313 -0.051 1.00 0.00 84 SER A CA 18
ATOM 20845 C C . SER A 1 4 ? 1.329 3.198 -0.442 1.00 0.00 84 SER A C 18
ATOM 20846 O O . SER A 1 4 ? 1.342 2.122 0.165 1.00 0.00 84 SER A O 18
ATOM 20854 N N . SER A 1 5 ? 0.485 3.441 -1.457 1.00 0.00 85 SER A N 18
ATOM 20855 C CA . SER A 1 5 ? -0.643 2.563 -1.801 1.00 0.00 85 SER A CA 18
ATOM 20856 C C . SER A 1 5 ? -0.716 2.309 -3.316 1.00 0.00 85 SER A C 18
ATOM 20857 O O . SER A 1 5 ? -1.798 2.153 -3.873 1.00 0.00 85 SER A O 18
ATOM 20865 N N . GLU A 1 6 ? 0.455 2.267 -3.966 1.00 0.00 86 GLU A N 18
ATOM 20866 C CA . GLU A 1 6 ? 0.753 1.847 -5.341 1.00 0.00 86 GLU A CA 18
ATOM 20867 C C . GLU A 1 6 ? 0.124 2.616 -6.516 1.00 0.00 86 GLU A C 18
ATOM 20868 O O . GLU A 1 6 ? 0.836 2.865 -7.490 1.00 0.00 86 GLU A O 18
ATOM 20880 N N . PHE A 1 7 ? -1.147 3.016 -6.450 1.00 0.00 87 PHE A N 18
ATOM 20881 C CA . PHE A 1 7 ? -1.823 3.924 -7.397 1.00 0.00 87 PHE A CA 18
ATOM 20882 C C . PHE A 1 7 ? -1.779 3.515 -8.878 1.00 0.00 87 PHE A C 18
ATOM 20883 O O . PHE A 1 7 ? -1.887 4.364 -9.767 1.00 0.00 87 PHE A O 18
ATOM 20900 N N . GLN A 1 8 ? -1.605 2.220 -9.152 1.00 0.00 88 GLN A N 18
ATOM 20901 C CA . GLN A 1 8 ? -1.588 1.663 -10.501 1.00 0.00 88 GLN A CA 18
ATOM 20902 C C . GLN A 1 8 ? -3.018 1.284 -10.934 1.00 0.00 88 GLN A C 18
ATOM 20903 O O . GLN A 1 8 ? -3.994 1.636 -10.266 1.00 0.00 88 GLN A O 18
ATOM 20917 N N . ILE A 1 9 ? -3.167 0.627 -12.090 1.00 0.00 89 ILE A N 18
ATOM 20918 C CA . ILE A 1 9 ? -4.462 0.140 -12.577 1.00 0.00 89 ILE A CA 18
ATOM 20919 C C . ILE A 1 9 ? -5.154 -0.667 -11.464 1.00 0.00 89 ILE A C 18
ATOM 20920 O O . ILE A 1 9 ? -4.509 -1.434 -10.744 1.00 0.00 89 ILE A O 18
ATOM 20936 N N . ASN A 1 10 ? -6.476 -0.500 -11.360 1.00 0.00 90 ASN A N 18
ATOM 20937 C CA . ASN A 1 10 ? -7.342 -1.076 -10.334 1.00 0.00 90 ASN A CA 18
ATOM 20938 C C . ASN A 1 10 ? -6.988 -0.609 -8.908 1.00 0.00 90 ASN A C 18
ATOM 20939 O O . ASN A 1 10 ? -7.311 -1.306 -7.945 1.00 0.00 90 ASN A O 18
ATOM 20950 N N . GLU A 1 11 ? -6.363 0.566 -8.742 1.00 0.00 91 GLU A N 18
ATOM 20951 C CA . GLU A 1 11 ? -6.044 1.152 -7.437 1.00 0.00 91 GLU A CA 18
ATOM 20952 C C . GLU A 1 11 ? -6.364 2.662 -7.442 1.00 0.00 91 GLU A C 18
ATOM 20953 O O . GLU A 1 11 ? -6.690 3.229 -8.486 1.00 0.00 91 GLU A O 18
ATOM 20965 N N . GLN A 1 12 ? -6.342 3.290 -6.263 1.00 0.00 92 GLN A N 18
ATOM 20966 C CA . GLN A 1 12 ? -6.780 4.657 -5.990 1.00 0.00 92 GLN A CA 18
ATOM 20967 C C . GLN A 1 12 ? -5.949 5.723 -6.709 1.00 0.00 92 GLN A C 18
ATOM 20968 O O . GLN A 1 12 ? -4.727 5.628 -6.791 1.00 0.00 92 GLN A O 18
ATOM 20982 N N . VAL A 1 13 ? -6.622 6.802 -7.102 1.00 0.00 93 VAL A N 18
ATOM 20983 C CA . VAL A 1 13 ? -6.089 8.055 -7.620 1.00 0.00 93 VAL A CA 18
ATOM 20984 C C . VAL A 1 13 ? -7.052 9.174 -7.224 1.00 0.00 93 VAL A C 18
ATOM 20985 O O . VAL A 1 13 ? -8.209 8.914 -6.895 1.00 0.00 93 VAL A O 18
ATOM 20998 N N . LEU A 1 14 ? -6.577 10.415 -7.239 1.00 0.00 94 LEU A N 18
ATOM 20999 C CA . LEU A 1 14 ? -7.386 11.616 -7.113 1.00 0.00 94 LEU A CA 18
ATOM 21000 C C . LEU A 1 14 ? -7.597 12.077 -8.543 1.00 0.00 94 LEU A C 18
ATOM 21001 O O . LEU A 1 14 ? -6.619 12.293 -9.261 1.00 0.00 94 LEU A O 18
ATOM 21017 N N . ALA A 1 15 ? -8.850 12.211 -8.968 1.00 0.00 95 ALA A N 18
ATOM 21018 C CA . ALA A 1 15 ? -9.203 12.535 -10.341 1.00 0.00 95 ALA A CA 18
ATOM 21019 C C . ALA A 1 15 ? -10.317 13.575 -10.336 1.00 0.00 95 ALA A C 18
ATOM 21020 O O . ALA A 1 15 ? -11.201 13.521 -9.481 1.00 0.00 95 ALA A O 18
ATOM 21027 N N . SER A 1 16 ? -10.282 14.509 -11.284 1.00 0.00 96 SER A N 18
ATOM 21028 C CA . SER A 1 16 ? -11.281 15.558 -11.412 1.00 0.00 96 SER A CA 18
ATOM 21029 C C . SER A 1 16 ? -12.603 14.929 -11.845 1.00 0.00 96 SER A C 18
ATOM 21030 O O . SER A 1 16 ? -12.748 14.491 -12.990 1.00 0.00 96 SER A O 18
ATOM 21038 N N . TRP A 1 17 ? -13.540 14.839 -10.899 1.00 0.00 97 TRP A N 18
ATOM 21039 C CA . TRP A 1 17 ? -14.894 14.404 -11.178 1.00 0.00 97 TRP A CA 18
ATOM 21040 C C . TRP A 1 17 ? -15.592 15.473 -12.011 1.00 0.00 97 TRP A C 18
ATOM 21041 O O . TRP A 1 17 ? -15.222 16.654 -11.962 1.00 0.00 97 TRP A O 18
ATOM 21062 N N . SER A 1 18 ? -16.636 15.058 -12.730 1.00 0.00 98 SER A N 18
ATOM 21063 C CA . SER A 1 18 ? -17.422 15.914 -13.612 1.00 0.00 98 SER A CA 18
ATOM 21064 C C . SER A 1 18 ? -18.060 17.103 -12.867 1.00 0.00 98 SER A C 18
ATOM 21065 O O . SER A 1 18 ? -18.469 18.076 -13.506 1.00 0.00 98 SER A O 18
ATOM 21073 N N . ASP A 1 19 ? -18.122 17.043 -11.530 1.00 0.00 99 ASP A N 18
ATOM 21074 C CA . ASP A 1 19 ? -18.490 18.153 -10.655 1.00 0.00 99 ASP A CA 18
ATOM 21075 C C . ASP A 1 19 ? -17.657 19.411 -10.948 1.00 0.00 99 ASP A C 18
ATOM 21076 O O . ASP A 1 19 ? -18.247 20.448 -11.263 1.00 0.00 99 ASP A O 18
ATOM 21085 N N . SER A 1 20 ? -16.317 19.315 -10.862 1.00 0.00 100 SER A N 18
ATOM 21086 C CA . SER A 1 20 ? -15.352 20.403 -11.055 1.00 0.00 100 SER A CA 18
ATOM 21087 C C . SER A 1 20 ? -13.913 20.040 -10.656 1.00 0.00 100 SER A C 18
ATOM 21088 O O . SER A 1 20 ? -12.979 20.480 -11.334 1.00 0.00 100 SER A O 18
ATOM 21096 N N . ARG A 1 21 ? -13.703 19.271 -9.575 1.00 0.00 101 ARG A N 18
ATOM 21097 C CA . ARG A 1 21 ? -12.364 19.056 -9.001 1.00 0.00 101 ARG A CA 18
ATOM 21098 C C . ARG A 1 21 ? -12.170 17.643 -8.469 1.00 0.00 101 ARG A C 18
ATOM 21099 O O . ARG A 1 21 ? -13.004 16.774 -8.723 1.00 0.00 101 ARG A O 18
ATOM 21120 N N . PHE A 1 22 ? -11.034 17.398 -7.810 1.00 0.00 102 PHE A N 18
ATOM 21121 C CA . PHE A 1 22 ? -10.597 16.074 -7.405 1.00 0.00 102 PHE A CA 18
ATOM 21122 C C . PHE A 1 22 ? -11.524 15.417 -6.383 1.00 0.00 102 PHE A C 18
ATOM 21123 O O . PHE A 1 22 ? -11.974 16.056 -5.438 1.00 0.00 102 PHE A O 18
ATOM 21140 N N . TYR A 1 23 ? -11.714 14.111 -6.559 1.00 0.00 103 TYR A N 18
ATOM 21141 C CA . TYR A 1 23 ? -12.347 13.149 -5.658 1.00 0.00 103 TYR A CA 18
ATOM 21142 C C . TYR A 1 23 ? -11.522 11.862 -5.818 1.00 0.00 103 TYR A C 18
ATOM 21143 O O . TYR A 1 23 ? -10.824 11.723 -6.830 1.00 0.00 103 TYR A O 18
ATOM 21161 N N . PRO A 1 24 ? -11.583 10.898 -4.882 1.00 0.00 104 PRO A N 18
ATOM 21162 C CA . PRO A 1 24 ? -10.937 9.609 -5.096 1.00 0.00 104 PRO A CA 18
ATOM 21163 C C . PRO A 1 24 ? -11.680 8.817 -6.188 1.00 0.00 104 PRO A C 18
ATOM 21164 O O . PRO A 1 24 ? -12.905 8.909 -6.323 1.00 0.00 104 PRO A O 18
ATOM 21175 N N . ALA A 1 25 ? -10.928 8.033 -6.957 1.00 0.00 105 ALA A N 18
ATOM 21176 C CA . ALA A 1 25 ? -11.381 7.206 -8.068 1.00 0.00 105 ALA A CA 18
ATOM 21177 C C . ALA A 1 25 ? -10.408 6.038 -8.230 1.00 0.00 105 ALA A C 18
ATOM 21178 O O . ALA A 1 25 ? -9.300 6.067 -7.697 1.00 0.00 105 ALA A O 18
ATOM 21185 N N . LYS A 1 26 ? -10.799 5.020 -8.994 1.00 0.00 106 LYS A N 18
ATOM 21186 C CA . LYS A 1 26 ? -9.984 3.848 -9.295 1.00 0.00 106 LYS A CA 18
ATOM 21187 C C . LYS A 1 26 ? -9.429 4.013 -10.711 1.00 0.00 106 LYS A C 18
ATOM 21188 O O . LYS A 1 26 ? -10.177 4.359 -11.621 1.00 0.00 106 LYS A O 18
ATOM 21207 N N . VAL A 1 27 ? -8.133 3.790 -10.917 1.00 0.00 107 VAL A N 18
ATOM 21208 C CA . VAL A 1 27 ? -7.527 3.800 -12.250 1.00 0.00 107 VAL A CA 18
ATOM 21209 C C . VAL A 1 27 ? -8.092 2.638 -13.055 1.00 0.00 107 VAL A C 18
ATOM 21210 O O . VAL A 1 27 ? -8.168 1.520 -12.540 1.00 0.00 107 VAL A O 18
ATOM 21223 N N . THR A 1 28 ? -8.371 2.867 -14.335 1.00 0.00 108 THR A N 18
ATOM 21224 C CA . THR A 1 28 ? -8.705 1.808 -15.276 1.00 0.00 108 THR A CA 18
ATOM 21225 C C . THR A 1 28 ? -7.602 1.712 -16.345 1.00 0.00 108 THR A C 18
ATOM 21226 O O . THR A 1 28 ? -7.281 0.600 -16.770 1.00 0.00 108 THR A O 18
ATOM 21237 N N . ALA A 1 29 ? -6.966 2.826 -16.744 1.00 0.00 109 ALA A N 18
ATOM 21238 C CA . ALA A 1 29 ? -5.757 2.833 -17.574 1.00 0.00 109 ALA A CA 18
ATOM 21239 C C . ALA A 1 29 ? -4.933 4.089 -17.301 1.00 0.00 109 ALA A C 18
ATOM 21240 O O . ALA A 1 29 ? -5.465 5.100 -16.844 1.00 0.00 109 ALA A O 18
ATOM 21247 N N . VAL A 1 30 ? -3.651 4.050 -17.655 1.00 0.00 110 VAL A N 18
ATOM 21248 C CA . VAL A 1 30 ? -2.745 5.191 -17.671 1.00 0.00 110 VAL A CA 18
ATOM 21249 C C . VAL A 1 30 ? -2.018 5.124 -19.021 1.00 0.00 110 VAL A C 18
ATOM 21250 O O . VAL A 1 30 ? -1.747 4.026 -19.520 1.00 0.00 110 VAL A O 18
ATOM 21263 N N . ASN A 1 31 ? -1.703 6.281 -19.613 1.00 0.00 111 ASN A N 18
ATOM 21264 C CA . ASN A 1 31 ? -1.198 6.384 -20.982 1.00 0.00 111 ASN A CA 18
ATOM 21265 C C . ASN A 1 31 ? 0.025 7.295 -20.955 1.00 0.00 111 ASN A C 18
ATOM 21266 O O . ASN A 1 31 ? -0.089 8.466 -20.593 1.00 0.00 111 ASN A O 18
ATOM 21277 N N . LYS A 1 32 ? 1.188 6.781 -21.373 1.00 0.00 112 LYS A N 18
ATOM 21278 C CA . LYS A 1 32 ? 2.468 7.500 -21.326 1.00 0.00 112 LYS A CA 18
ATOM 21279 C C . LYS A 1 32 ? 2.449 8.802 -22.138 1.00 0.00 112 LYS A C 18
ATOM 21280 O O . LYS A 1 32 ? 3.217 9.715 -21.841 1.00 0.00 112 LYS A O 18
ATOM 21299 N N . ASP A 1 33 ? 1.554 8.905 -23.127 1.00 0.00 113 ASP A N 18
ATOM 21300 C CA . ASP A 1 33 ? 1.326 10.130 -23.900 1.00 0.00 113 ASP A CA 18
ATOM 21301 C C . ASP A 1 33 ? 0.981 11.330 -23.006 1.00 0.00 113 ASP A C 18
ATOM 21302 O O . ASP A 1 33 ? 1.336 12.465 -23.337 1.00 0.00 113 ASP A O 18
ATOM 21311 N N . GLY A 1 34 ? 0.334 11.086 -21.858 1.00 0.00 114 GLY A N 18
ATOM 21312 C CA . GLY A 1 34 ? 0.037 12.096 -20.846 1.00 0.00 114 GLY A CA 18
ATOM 21313 C C . GLY A 1 34 ? -1.415 12.058 -20.375 1.00 0.00 114 GLY A C 18
ATOM 21314 O O . GLY A 1 34 ? -1.935 13.090 -19.939 1.00 0.00 114 GLY A O 18
ATOM 21318 N N . THR A 1 35 ? -2.097 10.915 -20.487 1.00 0.00 115 THR A N 18
ATOM 21319 C CA . THR A 1 35 ? -3.526 10.813 -20.218 1.00 0.00 115 THR A CA 18
ATOM 21320 C C . THR A 1 35 ? -3.809 9.631 -19.286 1.00 0.00 115 THR A C 18
ATOM 21321 O O . THR A 1 35 ? -2.931 8.825 -18.965 1.00 0.00 115 THR A O 18
ATOM 21332 N N . TYR A 1 36 ? -5.049 9.562 -18.814 1.00 0.00 116 TYR A N 18
ATOM 21333 C CA . TYR A 1 36 ? -5.529 8.693 -17.763 1.00 0.00 116 TYR A CA 18
ATOM 21334 C C . TYR A 1 36 ? -6.928 8.231 -18.130 1.00 0.00 116 TYR A C 18
ATOM 21335 O O . TYR A 1 36 ? -7.644 8.937 -18.837 1.00 0.00 116 TYR A O 18
ATOM 21353 N N . THR A 1 37 ? -7.345 7.098 -17.579 1.00 0.00 117 THR A N 18
ATOM 21354 C CA . THR A 1 37 ? -8.716 6.632 -17.637 1.00 0.00 117 THR A CA 18
ATOM 21355 C C . THR A 1 37 ? -9.024 6.165 -16.220 1.00 0.00 117 THR A C 18
ATOM 21356 O O . THR A 1 37 ? -8.197 5.492 -15.594 1.00 0.00 117 THR A O 18
ATOM 21367 N N . VAL A 1 38 ? -10.166 6.575 -15.684 1.00 0.00 118 VAL A N 18
ATOM 21368 C CA . VAL A 1 38 ? -10.527 6.297 -14.303 1.00 0.00 118 VAL A CA 18
ATOM 21369 C C . VAL A 1 38 ? -11.995 5.903 -14.250 1.00 0.00 118 VAL A C 18
ATOM 21370 O O . VAL A 1 38 ? -12.786 6.295 -15.113 1.00 0.00 118 VAL A O 18
ATOM 21383 N N . LYS A 1 39 ? -12.354 5.175 -13.196 1.00 0.00 119 LYS A N 18
ATOM 21384 C CA . LYS A 1 39 ? -13.713 4.842 -12.815 1.00 0.00 119 LYS A CA 18
ATOM 21385 C C . LYS A 1 39 ? -13.924 5.440 -11.435 1.00 0.00 119 LYS A C 18
ATOM 21386 O O . LYS A 1 39 ? -13.190 5.120 -10.501 1.00 0.00 119 LYS A O 18
ATOM 21405 N N . PHE A 1 40 ? -14.895 6.328 -11.308 1.00 0.00 120 PHE A N 18
ATOM 21406 C CA . PHE A 1 40 ? -15.341 6.839 -10.022 1.00 0.00 120 PHE A CA 18
ATOM 21407 C C . PHE A 1 40 ? -16.253 5.774 -9.414 1.00 0.00 120 PHE A C 18
ATOM 21408 O O . PHE A 1 40 ? -16.977 5.103 -10.148 1.00 0.00 120 PHE A O 18
ATOM 21425 N N . TYR A 1 41 ? -16.236 5.615 -8.087 1.00 0.00 121 TYR A N 18
ATOM 21426 C CA . TYR A 1 41 ? -16.927 4.507 -7.418 1.00 0.00 121 TYR A CA 18
ATOM 21427 C C . TYR A 1 41 ? -18.447 4.564 -7.615 1.00 0.00 121 TYR A C 18
ATOM 21428 O O . TYR A 1 41 ? -19.115 3.530 -7.558 1.00 0.00 121 TYR A O 18
ATOM 21446 N N . ASP A 1 42 ? -18.997 5.760 -7.867 1.00 0.00 122 ASP A N 18
ATOM 21447 C CA . ASP A 1 42 ? -20.415 5.950 -8.194 1.00 0.00 122 ASP A CA 18
ATOM 21448 C C . ASP A 1 42 ? -20.810 5.234 -9.496 1.00 0.00 122 ASP A C 18
ATOM 21449 O O . ASP A 1 42 ? -21.967 4.829 -9.646 1.00 0.00 122 ASP A O 18
ATOM 21458 N N . GLY A 1 43 ? -19.854 5.027 -10.412 1.00 0.00 123 GLY A N 18
ATOM 21459 C CA . GLY A 1 43 ? -20.006 4.202 -11.609 1.00 0.00 123 GLY A CA 18
ATOM 21460 C C . GLY A 1 43 ? -19.547 4.903 -12.891 1.00 0.00 123 GLY A C 18
ATOM 21461 O O . GLY A 1 43 ? -19.380 4.236 -13.914 1.00 0.00 123 GLY A O 18
ATOM 21465 N N . VAL A 1 44 ? -19.359 6.228 -12.864 1.00 0.00 124 VAL A N 18
ATOM 21466 C CA . VAL A 1 44 ? -18.922 7.010 -14.023 1.00 0.00 124 VAL A CA 18
ATOM 21467 C C . VAL A 1 44 ? -17.500 6.583 -14.416 1.00 0.00 124 VAL A C 18
ATOM 21468 O O . VAL A 1 44 ? -16.662 6.328 -13.546 1.00 0.00 124 VAL A O 18
ATOM 21481 N N . VAL A 1 45 ? -17.207 6.563 -15.719 1.00 0.00 125 VAL A N 18
ATOM 21482 C CA . VAL A 1 45 ? -15.893 6.251 -16.281 1.00 0.00 125 VAL A CA 18
ATOM 21483 C C . VAL A 1 45 ? -15.590 7.340 -17.317 1.00 0.00 125 VAL A C 18
ATOM 21484 O O . VAL A 1 45 ? -16.493 7.738 -18.057 1.00 0.00 125 VAL A O 18
ATOM 21497 N N . GLN A 1 46 ? -14.344 7.828 -17.377 1.00 0.00 126 GLN A N 18
ATOM 21498 C CA . GLN A 1 46 ? -13.921 8.813 -18.375 1.00 0.00 126 GLN A CA 18
ATOM 21499 C C . GLN A 1 46 ? -12.413 8.758 -18.619 1.00 0.00 126 GLN A C 18
ATOM 21500 O O . GLN A 1 46 ? -11.652 8.354 -17.732 1.00 0.00 126 GLN A O 18
ATOM 21514 N N . THR A 1 47 ? -11.991 9.214 -19.800 1.00 0.00 127 THR A N 18
ATOM 21515 C CA . THR A 1 47 ? -10.593 9.451 -20.141 1.00 0.00 127 THR A CA 18
ATOM 21516 C C . THR A 1 47 ? -10.329 10.938 -19.876 1.00 0.00 127 THR A C 18
ATOM 21517 O O . THR A 1 47 ? -11.180 11.786 -20.168 1.00 0.00 127 THR A O 18
ATOM 21528 N N . VAL A 1 48 ? -9.168 11.261 -19.311 1.00 0.00 128 VAL A N 18
ATOM 21529 C CA . VAL A 1 48 ? -8.806 12.577 -18.785 1.00 0.00 128 VAL A CA 18
ATOM 21530 C C . VAL A 1 48 ? -7.287 12.760 -18.920 1.00 0.00 128 VAL A C 18
ATOM 21531 O O . VAL A 1 48 ? -6.581 11.826 -19.301 1.00 0.00 128 VAL A O 18
ATOM 21544 N N . LYS A 1 49 ? -6.761 13.951 -18.637 1.00 0.00 129 LYS A N 18
ATOM 21545 C CA . LYS A 1 49 ? -5.339 14.268 -18.815 1.00 0.00 129 LYS A CA 18
ATOM 21546 C C . LYS A 1 49 ? -4.588 14.126 -17.493 1.00 0.00 129 LYS A C 18
ATOM 21547 O O . LYS A 1 49 ? -5.199 14.077 -16.429 1.00 0.00 129 LYS A O 18
ATOM 21566 N N . HIS A 1 50 ? -3.254 14.140 -17.542 1.00 0.00 130 HIS A N 18
ATOM 21567 C CA . HIS A 1 50 ? -2.405 14.223 -16.348 1.00 0.00 130 HIS A CA 18
ATOM 21568 C C . HIS A 1 50 ? -2.754 15.459 -15.508 1.00 0.00 130 HIS A C 18
ATOM 21569 O O . HIS A 1 50 ? -2.814 15.367 -14.285 1.00 0.00 130 HIS A O 18
ATOM 21583 N N . ILE A 1 51 ? -3.096 16.593 -16.133 1.00 0.00 131 ILE A N 18
ATOM 21584 C CA . ILE A 1 51 ? -3.536 17.787 -15.396 1.00 0.00 131 ILE A CA 18
ATOM 21585 C C . ILE A 1 51 ? -4.853 17.583 -14.626 1.00 0.00 131 ILE A C 18
ATOM 21586 O O . ILE A 1 51 ? -5.238 18.459 -13.849 1.00 0.00 131 ILE A O 18
ATOM 21602 N N . HIS A 1 52 ? -5.542 16.449 -14.807 1.00 0.00 132 HIS A N 18
ATOM 21603 C CA . HIS A 1 52 ? -6.813 16.148 -14.161 1.00 0.00 132 HIS A CA 18
ATOM 21604 C C . HIS A 1 52 ? -6.704 14.983 -13.169 1.00 0.00 132 HIS A C 18
ATOM 21605 O O . HIS A 1 52 ? -7.688 14.714 -12.482 1.00 0.00 132 HIS A O 18
ATOM 21619 N N . VAL A 1 53 ? -5.582 14.252 -13.116 1.00 0.00 133 VAL A N 18
ATOM 21620 C CA . VAL A 1 53 ? -5.438 13.047 -12.288 1.00 0.00 133 VAL A CA 18
ATOM 21621 C C . VAL A 1 53 ? -4.037 12.947 -11.674 1.00 0.00 133 VAL A C 18
ATOM 21622 O O . VAL A 1 53 ? -3.034 13.220 -12.331 1.00 0.00 133 VAL A O 18
ATOM 21635 N N . LYS A 1 54 ? -3.958 12.475 -10.428 1.00 0.00 134 LYS A N 18
ATOM 21636 C CA . LYS A 1 54 ? -2.719 12.110 -9.742 1.00 0.00 134 LYS A CA 18
ATOM 21637 C C . LYS A 1 54 ? -3.003 10.939 -8.797 1.00 0.00 134 LYS A C 18
ATOM 21638 O O . LYS A 1 54 ? -4.157 10.568 -8.614 1.00 0.00 134 LYS A O 18
ATOM 21657 N N . ALA A 1 55 ? -1.966 10.356 -8.197 1.00 0.00 135 ALA A N 18
ATOM 21658 C CA . ALA A 1 55 ? -2.062 9.381 -7.122 1.00 0.00 135 ALA A CA 18
ATOM 21659 C C . ALA A 1 55 ? -2.880 9.937 -5.954 1.00 0.00 135 ALA A C 18
ATOM 21660 O O . ALA A 1 55 ? -3.164 11.131 -5.893 1.00 0.00 135 ALA A O 18
ATOM 21667 N N . PHE A 1 56 ? -3.230 9.085 -4.981 1.00 0.00 136 PHE A N 18
ATOM 21668 C CA . PHE A 1 56 ? -3.804 9.591 -3.729 1.00 0.00 136 PHE A CA 18
ATOM 21669 C C . PHE A 1 56 ? -2.776 10.431 -2.936 1.00 0.00 136 PHE A C 18
ATOM 21670 O O . PHE A 1 56 ? -3.099 10.997 -1.892 1.00 0.00 136 PHE A O 18
ATOM 21687 N N . SER A 1 57 ? -1.540 10.538 -3.436 1.00 0.00 137 SER A N 18
ATOM 21688 C CA . SER A 1 57 ? -0.506 11.434 -2.966 1.00 0.00 137 SER A CA 18
ATOM 21689 C C . SER A 1 57 ? -0.978 12.881 -3.150 1.00 0.00 137 SER A C 18
ATOM 21690 O O . SER A 1 57 ? -1.380 13.278 -4.247 1.00 0.00 137 SER A O 18
ATOM 21698 N N . LYS A 1 58 ? -0.959 13.680 -2.078 1.00 0.00 138 LYS A N 18
ATOM 21699 C CA . LYS A 1 58 ? -1.513 15.034 -2.125 1.00 0.00 138 LYS A CA 18
ATOM 21700 C C . LYS A 1 58 ? -0.634 15.981 -2.935 1.00 0.00 138 LYS A C 18
ATOM 21701 O O . LYS A 1 58 ? -1.163 16.806 -3.678 1.00 0.00 138 LYS A O 18
ATOM 21720 N N . ASP A 1 59 ? 0.691 15.862 -2.810 1.00 0.00 139 ASP A N 18
ATOM 21721 C CA . ASP A 1 59 ? 1.612 16.855 -3.364 1.00 0.00 139 ASP A CA 18
ATOM 21722 C C . ASP A 1 59 ? 1.663 16.782 -4.892 1.00 0.00 139 ASP A C 18
ATOM 21723 O O . ASP A 1 59 ? 1.290 17.742 -5.569 1.00 0.00 139 ASP A O 18
ATOM 21732 N N . GLN A 1 60 ? 2.078 15.631 -5.435 1.00 0.00 140 GLN A N 18
ATOM 21733 C CA . GLN A 1 60 ? 2.368 15.409 -6.854 1.00 0.00 140 GLN A CA 18
ATOM 21734 C C . GLN A 1 60 ? 2.137 13.925 -7.167 1.00 0.00 140 GLN A C 18
ATOM 21735 O O . GLN A 1 60 ? 1.879 13.130 -6.262 1.00 0.00 140 GLN A O 18
ATOM 21749 N N . ASN A 1 61 ? 2.206 13.551 -8.448 1.00 0.00 141 ASN A N 18
ATOM 21750 C CA . ASN A 1 61 ? 1.841 12.212 -8.918 1.00 0.00 141 ASN A CA 18
ATOM 21751 C C . ASN A 1 61 ? 2.929 11.171 -8.619 1.00 0.00 141 ASN A C 18
ATOM 21752 O O . ASN A 1 61 ? 4.014 11.508 -8.136 1.00 0.00 141 ASN A O 18
ATOM 21763 N N . ILE A 1 62 ? 2.642 9.908 -8.949 1.00 0.00 142 ILE A N 18
ATOM 21764 C CA . ILE A 1 62 ? 3.542 8.768 -8.810 1.00 0.00 142 ILE A CA 18
ATOM 21765 C C . ILE A 1 62 ? 3.722 8.068 -10.168 1.00 0.00 142 ILE A C 18
ATOM 21766 O O . ILE A 1 62 ? 4.832 8.064 -10.692 1.00 0.00 142 ILE A O 18
ATOM 21782 N N . VAL A 1 63 ? 2.661 7.506 -10.767 1.00 0.00 143 VAL A N 18
ATOM 21783 C CA . VAL A 1 63 ? 2.846 6.637 -11.948 1.00 0.00 143 VAL A CA 18
ATOM 21784 C C . VAL A 1 63 ? 3.072 7.426 -13.246 1.00 0.00 143 VAL A C 18
ATOM 21785 O O . VAL A 1 63 ? 3.816 6.961 -14.109 1.00 0.00 143 VAL A O 18
ATOM 21798 N N . GLY A 1 64 ? 2.464 8.615 -13.389 1.00 0.00 144 GLY A N 18
ATOM 21799 C CA . GLY A 1 64 ? 2.649 9.440 -14.588 1.00 0.00 144 GLY A CA 18
ATOM 21800 C C . GLY A 1 64 ? 4.098 9.933 -14.649 1.00 0.00 144 GLY A C 18
ATOM 21801 O O . GLY A 1 64 ? 4.780 9.774 -15.662 1.00 0.00 144 GLY A O 18
ATOM 21805 N N . ASN A 1 65 ? 4.572 10.476 -13.523 1.00 0.00 145 ASN A N 18
ATOM 21806 C CA . ASN A 1 65 ? 5.962 10.824 -13.238 1.00 0.00 145 ASN A CA 18
ATOM 21807 C C . ASN A 1 65 ? 6.044 10.930 -11.713 1.00 0.00 145 ASN A C 18
ATOM 21808 O O . ASN A 1 65 ? 5.127 11.488 -11.104 1.00 0.00 145 ASN A O 18
ATOM 21819 N N . ALA A 1 66 ? 7.085 10.379 -11.085 1.00 0.00 146 ALA A N 18
ATOM 21820 C CA . ALA A 1 66 ? 7.120 10.233 -9.632 1.00 0.00 146 ALA A CA 18
ATOM 21821 C C . ALA A 1 66 ? 7.700 11.462 -8.932 1.00 0.00 146 ALA A C 18
ATOM 21822 O O . ALA A 1 66 ? 8.885 11.755 -9.098 1.00 0.00 146 ALA A O 18
ATOM 21829 N N . ARG A 1 67 ? 6.885 12.141 -8.109 1.00 0.00 147 ARG A N 18
ATOM 21830 C CA . ARG A 1 67 ? 7.339 13.198 -7.192 1.00 0.00 147 ARG A CA 18
ATOM 21831 C C . ARG A 1 67 ? 6.573 13.218 -5.861 1.00 0.00 147 ARG A C 18
ATOM 21832 O O . ARG A 1 67 ? 7.075 13.828 -4.916 1.00 0.00 147 ARG A O 18
ATOM 21853 N N . GLY A 1 68 ? 5.386 12.604 -5.759 1.00 0.00 200 GLY A N 18
ATOM 21854 C CA . GLY A 1 68 ? 4.610 12.625 -4.520 1.00 0.00 200 GLY A CA 18
ATOM 21855 C C . GLY A 1 68 ? 5.288 11.875 -3.376 1.00 0.00 200 GLY A C 18
ATOM 21856 O O . GLY A 1 68 ? 6.167 11.034 -3.596 1.00 0.00 200 GLY A O 18
ATOM 21860 N N . SER A 1 69 ? 4.827 12.180 -2.156 1.00 0.00 201 SER A N 18
ATOM 21861 C CA . SER A 1 69 ? 5.480 11.759 -0.919 1.00 0.00 201 SER A CA 18
ATOM 21862 C C . SER A 1 69 ? 4.526 11.481 0.261 1.00 0.00 201 SER A C 18
ATOM 21863 O O . SER A 1 69 ? 4.926 10.767 1.183 1.00 0.00 201 SER A O 18
ATOM 21871 N N . ARG A 1 70 ? 3.290 12.012 0.283 1.00 0.00 363 ARG A N 18
ATOM 21872 C CA . ARG A 1 70 ? 2.359 11.857 1.416 1.00 0.00 363 ARG A CA 18
ATOM 21873 C C . ARG A 1 70 ? 0.941 11.703 0.884 1.00 0.00 363 ARG A C 18
ATOM 21874 O O . ARG A 1 70 ? 0.584 12.399 -0.067 1.00 0.00 363 ARG A O 18
ATOM 21895 N N . ALA A 1 71 ? 0.138 10.821 1.478 1.00 0.00 364 ALA A N 18
ATOM 21896 C CA . ALA A 1 71 ? -1.263 10.618 1.109 1.00 0.00 364 ALA A CA 18
ATOM 21897 C C . ALA A 1 71 ? -2.114 11.826 1.514 1.00 0.00 364 ALA A C 18
ATOM 21898 O O . ALA A 1 71 ? -1.763 12.558 2.445 1.00 0.00 364 ALA A O 18
ATOM 21905 N N . HIS A 1 72 ? -3.234 12.026 0.816 1.00 0.00 365 HIS A N 18
ATOM 21906 C CA . HIS A 1 72 ? -4.163 13.122 1.082 1.00 0.00 365 HIS A CA 18
ATOM 21907 C C . HIS A 1 72 ? -5.101 12.813 2.255 1.00 0.00 365 HIS A C 18
ATOM 21908 O O . HIS A 1 72 ? -5.226 11.655 2.674 1.00 0.00 365 HIS A O 18
ATOM 21922 N N . SER A 1 73 ? -5.778 13.851 2.764 1.00 0.00 366 SER A N 18
ATOM 21923 C CA . SER A 1 73 ? -6.552 13.801 4.005 1.00 0.00 366 SER A CA 18
ATOM 21924 C C . SER A 1 73 ? -7.794 14.712 3.985 1.00 0.00 366 SER A C 18
ATOM 21925 O O . SER A 1 73 ? -8.449 14.849 5.025 1.00 0.00 366 SER A O 18
ATOM 21933 N N . SER A 1 74 ? -8.139 15.335 2.848 1.00 0.00 367 SER A N 18
ATOM 21934 C CA . SER A 1 74 ? -9.159 16.386 2.800 1.00 0.00 367 SER A CA 18
ATOM 21935 C C . SER A 1 74 ? -10.120 16.211 1.615 1.00 0.00 367 SER A C 18
ATOM 21936 O O . SER A 1 74 ? -9.931 15.335 0.767 1.00 0.00 367 SER A O 18
ATOM 21944 N N . HIS A 1 75 ? -11.146 17.071 1.562 1.00 0.00 368 HIS A N 18
ATOM 21945 C CA . HIS A 1 75 ? -12.302 17.001 0.670 1.00 0.00 368 HIS A CA 18
ATOM 21946 C C . HIS A 1 75 ? -13.019 15.645 0.797 1.00 0.00 368 HIS A C 18
ATOM 21947 O O . HIS A 1 75 ? -13.772 15.472 1.762 1.00 0.00 368 HIS A O 18
ATOM 21961 N N . LEU A 1 76 ? -12.739 14.681 -0.093 1.00 0.00 369 LEU A N 18
ATOM 21962 C CA . LEU A 1 76 ? -13.464 13.412 -0.275 1.00 0.00 369 LEU A CA 18
ATOM 21963 C C . LEU A 1 76 ? -14.952 13.640 -0.603 1.00 0.00 369 LEU A C 18
ATOM 21964 O O . LEU A 1 76 ? -15.456 14.764 -0.594 1.00 0.00 369 LEU A O 18
ATOM 22006 N N . SER A 1 78 ? -17.540 12.742 1.035 1.00 0.00 371 SER A N 18
ATOM 22007 C CA . SER A 1 78 ? -18.295 12.663 2.297 1.00 0.00 371 SER A CA 18
ATOM 22008 C C . SER A 1 78 ? -19.149 11.383 2.444 1.00 0.00 371 SER A C 18
ATOM 22009 O O . SER A 1 78 ? -19.931 11.258 3.389 1.00 0.00 371 SER A O 18
ATOM 22017 N N . LYS A 1 79 ? -18.984 10.416 1.528 1.00 0.00 372 LYS A N 18
ATOM 22018 C CA . LYS A 1 79 ? -19.666 9.114 1.535 1.00 0.00 372 LYS A CA 18
ATOM 22019 C C . LYS A 1 79 ? -18.763 7.980 1.026 1.00 0.00 372 LYS A C 18
ATOM 22020 O O . LYS A 1 79 ? -19.262 6.900 0.703 1.00 0.00 372 LYS A O 18
ATOM 22039 N N . LYS A 1 80 ? -17.448 8.214 0.903 1.00 0.00 373 LYS A N 18
ATOM 22040 C CA . LYS A 1 80 ? -16.514 7.178 0.457 1.00 0.00 373 LYS A CA 18
ATOM 22041 C C . LYS A 1 80 ? -16.519 6.049 1.499 1.00 0.00 373 LYS A C 18
ATOM 22042 O O . LYS A 1 80 ? -16.564 6.314 2.705 1.00 0.00 373 LYS A O 18
ATOM 22061 N N . GLY A 1 81 ? -16.430 4.804 1.036 1.00 0.00 374 GLY A N 18
ATOM 22062 C CA . GLY A 1 81 ? -16.284 3.606 1.844 1.00 0.00 374 GLY A CA 18
ATOM 22063 C C . GLY A 1 81 ? -16.002 2.431 0.913 1.00 0.00 374 GLY A C 18
ATOM 22064 O O . GLY A 1 81 ? -16.191 1.276 1.351 1.00 0.00 374 GLY A O 18
ATOM 22069 N N . SER A 1 4 ? 3.099 -0.147 0.249 1.00 0.00 84 SER A N 19
ATOM 22070 C CA . SER A 1 4 ? 4.052 0.748 -0.458 1.00 0.00 84 SER A CA 19
ATOM 22071 C C . SER A 1 4 ? 3.302 1.831 -1.253 1.00 0.00 84 SER A C 19
ATOM 22072 O O . SER A 1 4 ? 2.265 1.551 -1.861 1.00 0.00 84 SER A O 19
ATOM 22080 N N . SER A 1 5 ? 3.801 3.072 -1.237 1.00 0.00 85 SER A N 19
ATOM 22081 C CA . SER A 1 5 ? 3.216 4.230 -1.917 1.00 0.00 85 SER A CA 19
ATOM 22082 C C . SER A 1 5 ? 3.483 4.174 -3.418 1.00 0.00 85 SER A C 19
ATOM 22083 O O . SER A 1 5 ? 4.362 4.855 -3.947 1.00 0.00 85 SER A O 19
ATOM 22091 N N . GLU A 1 6 ? 2.699 3.343 -4.099 1.00 0.00 86 GLU A N 19
ATOM 22092 C CA . GLU A 1 6 ? 2.637 3.297 -5.538 1.00 0.00 86 GLU A CA 19
ATOM 22093 C C . GLU A 1 6 ? 1.216 2.892 -5.934 1.00 0.00 86 GLU A C 19
ATOM 22094 O O . GLU A 1 6 ? 0.638 1.966 -5.352 1.00 0.00 86 GLU A O 19
ATOM 22106 N N . PHE A 1 7 ? 0.685 3.563 -6.951 1.00 0.00 87 PHE A N 19
ATOM 22107 C CA . PHE A 1 7 ? -0.674 3.439 -7.438 1.00 0.00 87 PHE A CA 19
ATOM 22108 C C . PHE A 1 7 ? -0.620 3.008 -8.902 1.00 0.00 87 PHE A C 19
ATOM 22109 O O . PHE A 1 7 ? 0.166 3.551 -9.676 1.00 0.00 87 PHE A O 19
ATOM 22126 N N . GLN A 1 8 ? -1.445 2.036 -9.278 1.00 0.00 88 GLN A N 19
ATOM 22127 C CA . GLN A 1 8 ? -1.481 1.433 -10.607 1.00 0.00 88 GLN A CA 19
ATOM 22128 C C . GLN A 1 8 ? -2.937 1.202 -11.036 1.00 0.00 88 GLN A C 19
ATOM 22129 O O . GLN A 1 8 ? -3.869 1.604 -10.335 1.00 0.00 88 GLN A O 19
ATOM 22143 N N . ILE A 1 9 ? -3.143 0.549 -12.186 1.00 0.00 89 ILE A N 19
ATOM 22144 C CA . ILE A 1 9 ? -4.458 0.063 -12.611 1.00 0.00 89 ILE A CA 19
ATOM 22145 C C . ILE A 1 9 ? -5.068 -0.751 -11.459 1.00 0.00 89 ILE A C 19
ATOM 22146 O O . ILE A 1 9 ? -4.367 -1.498 -10.773 1.00 0.00 89 ILE A O 19
ATOM 22162 N N . ASN A 1 10 ? -6.386 -0.614 -11.288 1.00 0.00 90 ASN A N 19
ATOM 22163 C CA . ASN A 1 10 ? -7.179 -1.208 -10.215 1.00 0.00 90 ASN A CA 19
ATOM 22164 C C . ASN A 1 10 ? -6.722 -0.762 -8.818 1.00 0.00 90 ASN A C 19
ATOM 22165 O O . ASN A 1 10 ? -6.988 -1.457 -7.837 1.00 0.00 90 ASN A O 19
ATOM 22176 N N . GLU A 1 11 ? -6.081 0.404 -8.698 1.00 0.00 91 GLU A N 19
ATOM 22177 C CA . GLU A 1 11 ? -5.765 1.039 -7.424 1.00 0.00 91 GLU A CA 19
ATOM 22178 C C . GLU A 1 11 ? -6.175 2.523 -7.495 1.00 0.00 91 GLU A C 19
ATOM 22179 O O . GLU A 1 11 ? -6.561 3.020 -8.556 1.00 0.00 91 GLU A O 19
ATOM 22191 N N . GLN A 1 12 ? -6.185 3.198 -6.349 1.00 0.00 92 GLN A N 19
ATOM 22192 C CA . GLN A 1 12 ? -6.732 4.533 -6.138 1.00 0.00 92 GLN A CA 19
ATOM 22193 C C . GLN A 1 12 ? -5.882 5.654 -6.742 1.00 0.00 92 GLN A C 19
ATOM 22194 O O . GLN A 1 12 ? -4.654 5.609 -6.717 1.00 0.00 92 GLN A O 19
ATOM 22208 N N . VAL A 1 13 ? -6.558 6.716 -7.174 1.00 0.00 93 VAL A N 19
ATOM 22209 C CA . VAL A 1 13 ? -6.014 7.988 -7.623 1.00 0.00 93 VAL A CA 19
ATOM 22210 C C . VAL A 1 13 ? -7.014 9.082 -7.269 1.00 0.00 93 VAL A C 19
ATOM 22211 O O . VAL A 1 13 ? -8.163 8.797 -6.926 1.00 0.00 93 VAL A O 19
ATOM 22224 N N . LEU A 1 14 ? -6.582 10.336 -7.329 1.00 0.00 94 LEU A N 19
ATOM 22225 C CA . LEU A 1 14 ? -7.462 11.485 -7.260 1.00 0.00 94 LEU A CA 19
ATOM 22226 C C . LEU A 1 14 ? -7.707 11.862 -8.708 1.00 0.00 94 LEU A C 19
ATOM 22227 O O . LEU A 1 14 ? -6.745 12.014 -9.462 1.00 0.00 94 LEU A O 19
ATOM 22243 N N . ALA A 1 15 ? -8.964 12.062 -9.091 1.00 0.00 95 ALA A N 19
ATOM 22244 C CA . ALA A 1 15 ? -9.337 12.450 -10.441 1.00 0.00 95 ALA A CA 19
ATOM 22245 C C . ALA A 1 15 ? -10.400 13.537 -10.370 1.00 0.00 95 ALA A C 19
ATOM 22246 O O . ALA A 1 15 ? -11.272 13.492 -9.499 1.00 0.00 95 ALA A O 19
ATOM 22253 N N . SER A 1 16 ? -10.320 14.516 -11.265 1.00 0.00 96 SER A N 19
ATOM 22254 C CA . SER A 1 16 ? -11.271 15.610 -11.334 1.00 0.00 96 SER A CA 19
ATOM 22255 C C . SER A 1 16 ? -12.625 15.087 -11.820 1.00 0.00 96 SER A C 19
ATOM 22256 O O . SER A 1 16 ? -12.750 14.599 -12.947 1.00 0.00 96 SER A O 19
ATOM 22264 N N . TRP A 1 17 ? -13.626 15.141 -10.936 1.00 0.00 97 TRP A N 19
ATOM 22265 C CA . TRP A 1 17 ? -15.008 14.798 -11.248 1.00 0.00 97 TRP A CA 19
ATOM 22266 C C . TRP A 1 17 ? -15.656 15.953 -12.007 1.00 0.00 97 TRP A C 19
ATOM 22267 O O . TRP A 1 17 ? -15.221 17.107 -11.883 1.00 0.00 97 TRP A O 19
ATOM 22288 N N . SER A 1 18 ? -16.723 15.649 -12.749 1.00 0.00 98 SER A N 19
ATOM 22289 C CA . SER A 1 18 ? -17.456 16.613 -13.566 1.00 0.00 98 SER A CA 19
ATOM 22290 C C . SER A 1 18 ? -18.004 17.792 -12.746 1.00 0.00 98 SER A C 19
ATOM 22291 O O . SER A 1 18 ? -18.285 18.849 -13.317 1.00 0.00 98 SER A O 19
ATOM 22299 N N . ASP A 1 19 ? -18.141 17.632 -11.422 1.00 0.00 99 ASP A N 19
ATOM 22300 C CA . ASP A 1 19 ? -18.545 18.711 -10.528 1.00 0.00 99 ASP A CA 19
ATOM 22301 C C . ASP A 1 19 ? -17.593 19.909 -10.604 1.00 0.00 99 ASP A C 19
ATOM 22302 O O . ASP A 1 19 ? -18.059 21.041 -10.766 1.00 0.00 99 ASP A O 19
ATOM 22311 N N . SER A 1 20 ? -16.275 19.669 -10.501 1.00 0.00 100 SER A N 19
ATOM 22312 C CA . SER A 1 20 ? -15.281 20.739 -10.414 1.00 0.00 100 SER A CA 19
ATOM 22313 C C . SER A 1 20 ? -13.840 20.206 -10.455 1.00 0.00 100 SER A C 19
ATOM 22314 O O . SER A 1 20 ? -13.099 20.496 -11.399 1.00 0.00 100 SER A O 19
ATOM 22322 N N . ARG A 1 21 ? -13.427 19.454 -9.426 1.00 0.00 101 ARG A N 19
ATOM 22323 C CA . ARG A 1 21 ? -12.036 19.038 -9.198 1.00 0.00 101 ARG A CA 19
ATOM 22324 C C . ARG A 1 21 ? -11.976 17.673 -8.515 1.00 0.00 101 ARG A C 19
ATOM 22325 O O . ARG A 1 21 ? -12.927 16.903 -8.618 1.00 0.00 101 ARG A O 19
ATOM 22346 N N . PHE A 1 22 ? -10.826 17.351 -7.921 1.00 0.00 102 PHE A N 19
ATOM 22347 C CA . PHE A 1 22 ? -10.479 16.035 -7.402 1.00 0.00 102 PHE A CA 19
ATOM 22348 C C . PHE A 1 22 ? -11.478 15.422 -6.417 1.00 0.00 102 PHE A C 19
ATOM 22349 O O . PHE A 1 22 ? -11.969 16.091 -5.506 1.00 0.00 102 PHE A O 19
ATOM 22366 N N . TYR A 1 23 ? -11.647 14.108 -6.579 1.00 0.00 103 TYR A N 19
ATOM 22367 C CA . TYR A 1 23 ? -12.324 13.143 -5.715 1.00 0.00 103 TYR A CA 19
ATOM 22368 C C . TYR A 1 23 ? -11.545 11.827 -5.897 1.00 0.00 103 TYR A C 19
ATOM 22369 O O . TYR A 1 23 ? -10.868 11.674 -6.921 1.00 0.00 103 TYR A O 19
ATOM 22387 N N . PRO A 1 24 ? -11.605 10.866 -4.961 1.00 0.00 104 PRO A N 19
ATOM 22388 C CA . PRO A 1 24 ? -10.966 9.568 -5.159 1.00 0.00 104 PRO A CA 19
ATOM 22389 C C . PRO A 1 24 ? -11.678 8.778 -6.270 1.00 0.00 104 PRO A C 19
ATOM 22390 O O . PRO A 1 24 ? -12.902 8.843 -6.411 1.00 0.00 104 PRO A O 19
ATOM 22401 N N . ALA A 1 25 ? -10.898 8.014 -7.034 1.00 0.00 105 ALA A N 19
ATOM 22402 C CA . ALA A 1 25 ? -11.328 7.170 -8.141 1.00 0.00 105 ALA A CA 19
ATOM 22403 C C . ALA A 1 25 ? -10.355 5.999 -8.264 1.00 0.00 105 ALA A C 19
ATOM 22404 O O . ALA A 1 25 ? -9.260 6.045 -7.708 1.00 0.00 105 ALA A O 19
ATOM 22411 N N . LYS A 1 26 ? -10.722 4.966 -9.021 1.00 0.00 106 LYS A N 19
ATOM 22412 C CA . LYS A 1 26 ? -9.883 3.801 -9.289 1.00 0.00 106 LYS A CA 19
ATOM 22413 C C . LYS A 1 26 ? -9.338 3.936 -10.712 1.00 0.00 106 LYS A C 19
ATOM 22414 O O . LYS A 1 26 ? -10.095 4.271 -11.623 1.00 0.00 106 LYS A O 19
ATOM 22433 N N . VAL A 1 27 ? -8.043 3.708 -10.919 1.00 0.00 107 VAL A N 19
ATOM 22434 C CA . VAL A 1 27 ? -7.429 3.715 -12.251 1.00 0.00 107 VAL A CA 19
ATOM 22435 C C . VAL A 1 27 ? -7.985 2.537 -13.045 1.00 0.00 107 VAL A C 19
ATOM 22436 O O . VAL A 1 27 ? -8.040 1.420 -12.528 1.00 0.00 107 VAL A O 19
ATOM 22449 N N . THR A 1 28 ? -8.281 2.758 -14.323 1.00 0.00 108 THR A N 19
ATOM 22450 C CA . THR A 1 28 ? -8.613 1.697 -15.261 1.00 0.00 108 THR A CA 19
ATOM 22451 C C . THR A 1 28 ? -7.528 1.609 -16.355 1.00 0.00 108 THR A C 19
ATOM 22452 O O . THR A 1 28 ? -7.226 0.502 -16.807 1.00 0.00 108 THR A O 19
ATOM 22463 N N . ALA A 1 29 ? -6.887 2.723 -16.745 1.00 0.00 109 ALA A N 19
ATOM 22464 C CA . ALA A 1 29 ? -5.693 2.736 -17.596 1.00 0.00 109 ALA A CA 19
ATOM 22465 C C . ALA A 1 29 ? -4.842 3.972 -17.301 1.00 0.00 109 ALA A C 19
ATOM 22466 O O . ALA A 1 29 ? -5.336 4.961 -16.756 1.00 0.00 109 ALA A O 19
ATOM 22473 N N . VAL A 1 30 ? -3.580 3.932 -17.722 1.00 0.00 110 VAL A N 19
ATOM 22474 C CA . VAL A 1 30 ? -2.637 5.040 -17.657 1.00 0.00 110 VAL A CA 19
ATOM 22475 C C . VAL A 1 30 ? -1.920 5.042 -19.010 1.00 0.00 110 VAL A C 19
ATOM 22476 O O . VAL A 1 30 ? -1.586 3.971 -19.529 1.00 0.00 110 VAL A O 19
ATOM 22489 N N . ASN A 1 31 ? -1.680 6.226 -19.584 1.00 0.00 111 ASN A N 19
ATOM 22490 C CA . ASN A 1 31 ? -1.184 6.377 -20.952 1.00 0.00 111 ASN A CA 19
ATOM 22491 C C . ASN A 1 31 ? -0.025 7.365 -20.893 1.00 0.00 111 ASN A C 19
ATOM 22492 O O . ASN A 1 31 ? -0.241 8.555 -20.656 1.00 0.00 111 ASN A O 19
ATOM 22503 N N . LYS A 1 32 ? 1.208 6.895 -21.112 1.00 0.00 112 LYS A N 19
ATOM 22504 C CA . LYS A 1 32 ? 2.417 7.719 -20.979 1.00 0.00 112 LYS A CA 19
ATOM 22505 C C . LYS A 1 32 ? 2.436 8.907 -21.955 1.00 0.00 112 LYS A C 19
ATOM 22506 O O . LYS A 1 32 ? 3.172 9.870 -21.729 1.00 0.00 112 LYS A O 19
ATOM 22525 N N . ASP A 1 33 ? 1.607 8.874 -23.005 1.00 0.00 113 ASP A N 19
ATOM 22526 C CA . ASP A 1 33 ? 1.365 10.016 -23.894 1.00 0.00 113 ASP A CA 19
ATOM 22527 C C . ASP A 1 33 ? 0.952 11.275 -23.119 1.00 0.00 113 ASP A C 19
ATOM 22528 O O . ASP A 1 33 ? 1.305 12.388 -23.520 1.00 0.00 113 ASP A O 19
ATOM 22537 N N . GLY A 1 34 ? 0.253 11.105 -21.989 1.00 0.00 114 GLY A N 19
ATOM 22538 C CA . GLY A 1 34 ? -0.098 12.175 -21.062 1.00 0.00 114 GLY A CA 19
ATOM 22539 C C . GLY A 1 34 ? -1.533 12.071 -20.549 1.00 0.00 114 GLY A C 19
ATOM 22540 O O . GLY A 1 34 ? -2.087 13.087 -20.119 1.00 0.00 114 GLY A O 19
ATOM 22544 N N . THR A 1 35 ? -2.167 10.894 -20.621 1.00 0.00 115 THR A N 19
ATOM 22545 C CA . THR A 1 35 ? -3.591 10.744 -20.346 1.00 0.00 115 THR A CA 19
ATOM 22546 C C . THR A 1 35 ? -3.821 9.570 -19.387 1.00 0.00 115 THR A C 19
ATOM 22547 O O . THR A 1 35 ? -2.905 8.819 -19.040 1.00 0.00 115 THR A O 19
ATOM 22558 N N . TYR A 1 36 ? -5.058 9.442 -18.925 1.00 0.00 116 TYR A N 19
ATOM 22559 C CA . TYR A 1 36 ? -5.488 8.568 -17.853 1.00 0.00 116 TYR A CA 19
ATOM 22560 C C . TYR A 1 36 ? -6.894 8.090 -18.180 1.00 0.00 116 TYR A C 19
ATOM 22561 O O . TYR A 1 36 ? -7.653 8.815 -18.826 1.00 0.00 116 TYR A O 19
ATOM 22579 N N . THR A 1 37 ? -7.277 6.946 -17.629 1.00 0.00 117 THR A N 19
ATOM 22580 C CA . THR A 1 37 ? -8.645 6.462 -17.659 1.00 0.00 117 THR A CA 19
ATOM 22581 C C . THR A 1 37 ? -8.955 6.016 -16.232 1.00 0.00 117 THR A C 19
ATOM 22582 O O . THR A 1 37 ? -8.122 5.365 -15.587 1.00 0.00 117 THR A O 19
ATOM 22593 N N . VAL A 1 38 ? -10.107 6.422 -15.704 1.00 0.00 118 VAL A N 19
ATOM 22594 C CA . VAL A 1 38 ? -10.468 6.195 -14.314 1.00 0.00 118 VAL A CA 19
ATOM 22595 C C . VAL A 1 38 ? -11.947 5.838 -14.231 1.00 0.00 118 VAL A C 19
ATOM 22596 O O . VAL A 1 38 ? -12.738 6.252 -15.080 1.00 0.00 118 VAL A O 19
ATOM 22609 N N . LYS A 1 39 ? -12.315 5.134 -13.165 1.00 0.00 119 LYS A N 19
ATOM 22610 C CA . LYS A 1 39 ? -13.683 4.807 -12.790 1.00 0.00 119 LYS A CA 19
ATOM 22611 C C . LYS A 1 39 ? -13.924 5.385 -11.404 1.00 0.00 119 LYS A C 19
ATOM 22612 O O . LYS A 1 39 ? -13.146 5.116 -10.489 1.00 0.00 119 LYS A O 19
ATOM 22631 N N . PHE A 1 40 ? -14.977 6.178 -11.242 1.00 0.00 120 PHE A N 19
ATOM 22632 C CA . PHE A 1 40 ? -15.428 6.636 -9.931 1.00 0.00 120 PHE A CA 19
ATOM 22633 C C . PHE A 1 40 ? -16.299 5.545 -9.303 1.00 0.00 120 PHE A C 19
ATOM 22634 O O . PHE A 1 40 ? -16.943 4.778 -10.021 1.00 0.00 120 PHE A O 19
ATOM 22651 N N . TYR A 1 41 ? -16.382 5.514 -7.966 1.00 0.00 121 TYR A N 19
ATOM 22652 C CA . TYR A 1 41 ? -17.141 4.499 -7.226 1.00 0.00 121 TYR A CA 19
ATOM 22653 C C . TYR A 1 41 ? -18.636 4.512 -7.577 1.00 0.00 121 TYR A C 19
ATOM 22654 O O . TYR A 1 41 ? -19.288 3.466 -7.534 1.00 0.00 121 TYR A O 19
ATOM 22672 N N . ASP A 1 42 ? -19.178 5.686 -7.931 1.00 0.00 122 ASP A N 19
ATOM 22673 C CA . ASP A 1 42 ? -20.577 5.844 -8.342 1.00 0.00 122 ASP A CA 19
ATOM 22674 C C . ASP A 1 42 ? -20.901 5.064 -9.628 1.00 0.00 122 ASP A C 19
ATOM 22675 O O . ASP A 1 42 ? -22.049 4.661 -9.829 1.00 0.00 122 ASP A O 19
ATOM 22684 N N . GLY A 1 43 ? -19.892 4.812 -10.480 1.00 0.00 123 GLY A N 19
ATOM 22685 C CA . GLY A 1 43 ? -19.994 3.981 -11.677 1.00 0.00 123 GLY A CA 19
ATOM 22686 C C . GLY A 1 43 ? -19.546 4.704 -12.951 1.00 0.00 123 GLY A C 19
ATOM 22687 O O . GLY A 1 43 ? -19.330 4.049 -13.972 1.00 0.00 123 GLY A O 19
ATOM 22691 N N . VAL A 1 44 ? -19.415 6.035 -12.917 1.00 0.00 124 VAL A N 19
ATOM 22692 C CA . VAL A 1 44 ? -18.963 6.843 -14.050 1.00 0.00 124 VAL A CA 19
ATOM 22693 C C . VAL A 1 44 ? -17.519 6.457 -14.403 1.00 0.00 124 VAL A C 19
ATOM 22694 O O . VAL A 1 44 ? -16.709 6.197 -13.510 1.00 0.00 124 VAL A O 19
ATOM 22707 N N . VAL A 1 45 ? -17.186 6.474 -15.695 1.00 0.00 125 VAL A N 19
ATOM 22708 C CA . VAL A 1 45 ? -15.853 6.203 -16.228 1.00 0.00 125 VAL A CA 19
ATOM 22709 C C . VAL A 1 45 ? -15.542 7.334 -17.215 1.00 0.00 125 VAL A C 19
ATOM 22710 O O . VAL A 1 45 ? -16.446 7.801 -17.915 1.00 0.00 125 VAL A O 19
ATOM 22723 N N . GLN A 1 46 ? -14.282 7.783 -17.272 1.00 0.00 126 GLN A N 19
ATOM 22724 C CA . GLN A 1 46 ? -13.847 8.838 -18.190 1.00 0.00 126 GLN A CA 19
ATOM 22725 C C . GLN A 1 46 ? -12.377 8.648 -18.582 1.00 0.00 126 GLN A C 19
ATOM 22726 O O . GLN A 1 46 ? -11.606 8.071 -17.809 1.00 0.00 126 GLN A O 19
ATOM 22740 N N . THR A 1 47 ? -11.991 9.207 -19.732 1.00 0.00 127 THR A N 19
ATOM 22741 C CA . THR A 1 47 ? -10.605 9.330 -20.174 1.00 0.00 127 THR A CA 19
ATOM 22742 C C . THR A 1 47 ? -10.287 10.825 -20.071 1.00 0.00 127 THR A C 19
ATOM 22743 O O . THR A 1 47 ? -11.061 11.660 -20.550 1.00 0.00 127 THR A O 19
ATOM 22754 N N . VAL A 1 48 ? -9.180 11.167 -19.413 1.00 0.00 128 VAL A N 19
ATOM 22755 C CA . VAL A 1 48 ? -8.822 12.528 -19.016 1.00 0.00 128 VAL A CA 19
ATOM 22756 C C . VAL A 1 48 ? -7.293 12.687 -19.056 1.00 0.00 128 VAL A C 19
ATOM 22757 O O . VAL A 1 48 ? -6.579 11.739 -19.388 1.00 0.00 128 VAL A O 19
ATOM 22770 N N . LYS A 1 49 ? -6.769 13.880 -18.765 1.00 0.00 129 LYS A N 19
ATOM 22771 C CA . LYS A 1 49 ? -5.353 14.207 -18.946 1.00 0.00 129 LYS A CA 19
ATOM 22772 C C . LYS A 1 49 ? -4.603 14.111 -17.618 1.00 0.00 129 LYS A C 19
ATOM 22773 O O . LYS A 1 49 ? -5.220 14.072 -16.556 1.00 0.00 129 LYS A O 19
ATOM 22792 N N . HIS A 1 50 ? -3.268 14.163 -17.660 1.00 0.00 130 HIS A N 19
ATOM 22793 C CA . HIS A 1 50 ? -2.424 14.282 -16.466 1.00 0.00 130 HIS A CA 19
ATOM 22794 C C . HIS A 1 50 ? -2.826 15.493 -15.618 1.00 0.00 130 HIS A C 19
ATOM 22795 O O . HIS A 1 50 ? -2.905 15.385 -14.399 1.00 0.00 130 HIS A O 19
ATOM 22809 N N . ILE A 1 51 ? -3.188 16.623 -16.239 1.00 0.00 131 ILE A N 19
ATOM 22810 C CA . ILE A 1 51 ? -3.667 17.802 -15.507 1.00 0.00 131 ILE A CA 19
ATOM 22811 C C . ILE A 1 51 ? -4.987 17.566 -14.752 1.00 0.00 131 ILE A C 19
ATOM 22812 O O . ILE A 1 51 ? -5.392 18.431 -13.974 1.00 0.00 131 ILE A O 19
ATOM 22828 N N . HIS A 1 52 ? -5.655 16.419 -14.941 1.00 0.00 132 HIS A N 19
ATOM 22829 C CA . HIS A 1 52 ? -6.933 16.101 -14.311 1.00 0.00 132 HIS A CA 19
ATOM 22830 C C . HIS A 1 52 ? -6.826 14.938 -13.316 1.00 0.00 132 HIS A C 19
ATOM 22831 O O . HIS A 1 52 ? -7.824 14.627 -12.664 1.00 0.00 132 HIS A O 19
ATOM 22845 N N . VAL A 1 53 ? -5.683 14.247 -13.212 1.00 0.00 133 VAL A N 19
ATOM 22846 C CA . VAL A 1 53 ? -5.523 13.055 -12.364 1.00 0.00 133 VAL A CA 19
ATOM 22847 C C . VAL A 1 53 ? -4.140 13.034 -11.708 1.00 0.00 133 VAL A C 19
ATOM 22848 O O . VAL A 1 53 ? -3.131 13.320 -12.354 1.00 0.00 133 VAL A O 19
ATOM 22861 N N . LYS A 1 54 ? -4.076 12.619 -10.440 1.00 0.00 134 LYS A N 19
ATOM 22862 C CA . LYS A 1 54 ? -2.823 12.379 -9.724 1.00 0.00 134 LYS A CA 19
ATOM 22863 C C . LYS A 1 54 ? -2.997 11.214 -8.750 1.00 0.00 134 LYS A C 19
ATOM 22864 O O . LYS A 1 54 ? -4.092 10.685 -8.604 1.00 0.00 134 LYS A O 19
ATOM 22883 N N . ALA A 1 55 ? -1.907 10.796 -8.105 1.00 0.00 135 ALA A N 19
ATOM 22884 C CA . ALA A 1 55 ? -1.907 9.728 -7.110 1.00 0.00 135 ALA A CA 19
ATOM 22885 C C . ALA A 1 55 ? -2.840 10.077 -5.948 1.00 0.00 135 ALA A C 19
ATOM 22886 O O . ALA A 1 55 ? -3.212 11.237 -5.782 1.00 0.00 135 ALA A O 19
ATOM 22893 N N . PHE A 1 56 ? -3.163 9.105 -5.088 1.00 0.00 136 PHE A N 19
ATOM 22894 C CA . PHE A 1 56 ? -3.838 9.401 -3.821 1.00 0.00 136 PHE A CA 19
ATOM 22895 C C . PHE A 1 56 ? -2.763 9.858 -2.804 1.00 0.00 136 PHE A C 19
ATOM 22896 O O . PHE A 1 56 ? -2.679 9.375 -1.675 1.00 0.00 136 PHE A O 19
ATOM 22913 N N . SER A 1 57 ? -1.908 10.775 -3.252 1.00 0.00 137 SER A N 19
ATOM 22914 C CA . SER A 1 57 ? -0.910 11.481 -2.480 1.00 0.00 137 SER A CA 19
ATOM 22915 C C . SER A 1 57 ? -1.162 12.954 -2.758 1.00 0.00 137 SER A C 19
ATOM 22916 O O . SER A 1 57 ? -1.474 13.336 -3.891 1.00 0.00 137 SER A O 19
ATOM 22924 N N . LYS A 1 58 ? -1.053 13.776 -1.723 1.00 0.00 138 LYS A N 19
ATOM 22925 C CA . LYS A 1 58 ? -1.478 15.163 -1.780 1.00 0.00 138 LYS A CA 19
ATOM 22926 C C . LYS A 1 58 ? -0.661 15.944 -2.807 1.00 0.00 138 LYS A C 19
ATOM 22927 O O . LYS A 1 58 ? -1.218 16.750 -3.553 1.00 0.00 138 LYS A O 19
ATOM 22946 N N . ASP A 1 59 ? 0.654 15.697 -2.837 1.00 0.00 139 ASP A N 19
ATOM 22947 C CA . ASP A 1 59 ? 1.582 16.532 -3.591 1.00 0.00 139 ASP A CA 19
ATOM 22948 C C . ASP A 1 59 ? 1.547 16.298 -5.108 1.00 0.00 139 ASP A C 19
ATOM 22949 O O . ASP A 1 59 ? 1.087 17.174 -5.843 1.00 0.00 139 ASP A O 19
ATOM 22958 N N . GLN A 1 60 ? 2.003 15.131 -5.589 1.00 0.00 140 GLN A N 19
ATOM 22959 C CA . GLN A 1 60 ? 2.243 14.847 -7.015 1.00 0.00 140 GLN A CA 19
ATOM 22960 C C . GLN A 1 60 ? 2.046 13.351 -7.321 1.00 0.00 140 GLN A C 19
ATOM 22961 O O . GLN A 1 60 ? 1.729 12.558 -6.434 1.00 0.00 140 GLN A O 19
ATOM 22975 N N . ASN A 1 61 ? 2.215 12.980 -8.594 1.00 0.00 141 ASN A N 19
ATOM 22976 C CA . ASN A 1 61 ? 1.958 11.646 -9.147 1.00 0.00 141 ASN A CA 19
ATOM 22977 C C . ASN A 1 61 ? 3.064 10.649 -8.767 1.00 0.00 141 ASN A C 19
ATOM 22978 O O . ASN A 1 61 ? 4.177 11.078 -8.456 1.00 0.00 141 ASN A O 19
ATOM 22989 N N . ILE A 1 62 ? 2.793 9.335 -8.815 1.00 0.00 142 ILE A N 19
ATOM 22990 C CA . ILE A 1 62 ? 3.780 8.270 -8.570 1.00 0.00 142 ILE A CA 19
ATOM 22991 C C . ILE A 1 62 ? 3.586 7.093 -9.564 1.00 0.00 142 ILE A C 19
ATOM 22992 O O . ILE A 1 62 ? 3.773 5.927 -9.208 1.00 0.00 142 ILE A O 19
ATOM 23008 N N . VAL A 1 63 ? 3.178 7.365 -10.807 1.00 0.00 143 VAL A N 19
ATOM 23009 C CA . VAL A 1 63 ? 3.156 6.386 -11.902 1.00 0.00 143 VAL A CA 19
ATOM 23010 C C . VAL A 1 63 ? 3.268 7.087 -13.266 1.00 0.00 143 VAL A C 19
ATOM 23011 O O . VAL A 1 63 ? 4.136 6.726 -14.061 1.00 0.00 143 VAL A O 19
ATOM 23024 N N . GLY A 1 64 ? 2.454 8.120 -13.528 1.00 0.00 144 GLY A N 19
ATOM 23025 C CA . GLY A 1 64 ? 2.560 8.943 -14.739 1.00 0.00 144 GLY A CA 19
ATOM 23026 C C . GLY A 1 64 ? 3.836 9.791 -14.702 1.00 0.00 144 GLY A C 19
ATOM 23027 O O . GLY A 1 64 ? 4.457 10.053 -15.733 1.00 0.00 144 GLY A O 19
ATOM 23031 N N . ASN A 1 65 ? 4.235 10.180 -13.489 1.00 0.00 145 ASN A N 19
ATOM 23032 C CA . ASN A 1 65 ? 5.503 10.801 -13.118 1.00 0.00 145 ASN A CA 19
ATOM 23033 C C . ASN A 1 65 ? 5.793 10.258 -11.710 1.00 0.00 145 ASN A C 19
ATOM 23034 O O . ASN A 1 65 ? 4.877 9.725 -11.082 1.00 0.00 145 ASN A O 19
ATOM 23045 N N . ALA A 1 66 ? 7.008 10.394 -11.177 1.00 0.00 146 ALA A N 19
ATOM 23046 C CA . ALA A 1 66 ? 7.431 9.707 -9.952 1.00 0.00 146 ALA A CA 19
ATOM 23047 C C . ALA A 1 66 ? 7.903 10.679 -8.863 1.00 0.00 146 ALA A C 19
ATOM 23048 O O . ALA A 1 66 ? 9.008 10.527 -8.339 1.00 0.00 146 ALA A O 19
ATOM 23055 N N . ARG A 1 67 ? 7.089 11.696 -8.539 1.00 0.00 147 ARG A N 19
ATOM 23056 C CA . ARG A 1 67 ? 7.517 12.819 -7.680 1.00 0.00 147 ARG A CA 19
ATOM 23057 C C . ARG A 1 67 ? 6.693 12.977 -6.395 1.00 0.00 147 ARG A C 19
ATOM 23058 O O . ARG A 1 67 ? 7.014 13.851 -5.588 1.00 0.00 147 ARG A O 19
ATOM 23079 N N . GLY A 1 68 ? 5.626 12.195 -6.214 1.00 0.00 200 GLY A N 19
ATOM 23080 C CA . GLY A 1 68 ? 4.661 12.398 -5.137 1.00 0.00 200 GLY A CA 19
ATOM 23081 C C . GLY A 1 68 ? 5.214 12.201 -3.731 1.00 0.00 200 GLY A C 19
ATOM 23082 O O . GLY A 1 68 ? 6.266 11.593 -3.518 1.00 0.00 200 GLY A O 19
ATOM 23086 N N . SER A 1 69 ? 4.453 12.729 -2.774 1.00 0.00 201 SER A N 19
ATOM 23087 C CA . SER A 1 69 ? 4.743 12.788 -1.351 1.00 0.00 201 SER A CA 19
ATOM 23088 C C . SER A 1 69 ? 3.421 13.115 -0.644 1.00 0.00 201 SER A C 19
ATOM 23089 O O . SER A 1 69 ? 2.437 13.455 -1.315 1.00 0.00 201 SER A O 19
ATOM 23097 N N . ARG A 1 70 ? 3.406 13.048 0.694 1.00 0.00 363 ARG A N 19
ATOM 23098 C CA . ARG A 1 70 ? 2.204 13.151 1.534 1.00 0.00 363 ARG A CA 19
ATOM 23099 C C . ARG A 1 70 ? 1.163 12.145 1.044 1.00 0.00 363 ARG A C 19
ATOM 23100 O O . ARG A 1 70 ? 0.231 12.512 0.343 1.00 0.00 363 ARG A O 19
ATOM 23121 N N . ALA A 1 71 ? 1.354 10.867 1.360 1.00 0.00 364 ALA A N 19
ATOM 23122 C CA . ALA A 1 71 ? 0.612 9.729 0.811 1.00 0.00 364 ALA A CA 19
ATOM 23123 C C . ALA A 1 71 ? -0.901 9.635 1.132 1.00 0.00 364 ALA A C 19
ATOM 23124 O O . ALA A 1 71 ? -1.442 8.523 1.164 1.00 0.00 364 ALA A O 19
ATOM 23131 N N . HIS A 1 72 ? -1.590 10.744 1.407 1.00 0.00 365 HIS A N 19
ATOM 23132 C CA . HIS A 1 72 ? -3.046 10.806 1.501 1.00 0.00 365 HIS A CA 19
ATOM 23133 C C . HIS A 1 72 ? -3.519 12.237 1.295 1.00 0.00 365 HIS A C 19
ATOM 23134 O O . HIS A 1 72 ? -2.740 13.184 1.449 1.00 0.00 365 HIS A O 19
ATOM 23148 N N . SER A 1 73 ? -4.807 12.389 0.981 1.00 0.00 366 SER A N 19
ATOM 23149 C CA . SER A 1 73 ? -5.385 13.649 0.540 1.00 0.00 366 SER A CA 19
ATOM 23150 C C . SER A 1 73 ? -6.798 13.807 1.114 1.00 0.00 366 SER A C 19
ATOM 23151 O O . SER A 1 73 ? -7.513 12.820 1.313 1.00 0.00 366 SER A O 19
ATOM 23159 N N . SER A 1 74 ? -7.204 15.050 1.386 1.00 0.00 367 SER A N 19
ATOM 23160 C CA . SER A 1 74 ? -8.440 15.369 2.106 1.00 0.00 367 SER A CA 19
ATOM 23161 C C . SER A 1 74 ? -9.689 15.358 1.205 1.00 0.00 367 SER A C 19
ATOM 23162 O O . SER A 1 74 ? -10.806 15.484 1.712 1.00 0.00 367 SER A O 19
ATOM 23170 N N . HIS A 1 75 ? -9.519 15.223 -0.115 1.00 0.00 368 HIS A N 19
ATOM 23171 C CA . HIS A 1 75 ? -10.541 15.397 -1.153 1.00 0.00 368 HIS A CA 19
ATOM 23172 C C . HIS A 1 75 ? -11.584 14.261 -1.213 1.00 0.00 368 HIS A C 19
ATOM 23173 O O . HIS A 1 75 ? -12.106 13.964 -2.289 1.00 0.00 368 HIS A O 19
ATOM 23187 N N . LEU A 1 76 ? -11.849 13.566 -0.104 1.00 0.00 369 LEU A N 19
ATOM 23188 C CA . LEU A 1 76 ? -12.847 12.499 -0.041 1.00 0.00 369 LEU A CA 19
ATOM 23189 C C . LEU A 1 76 ? -14.234 13.066 -0.356 1.00 0.00 369 LEU A C 19
ATOM 23190 O O . LEU A 1 76 ? -14.551 14.200 0.017 1.00 0.00 369 LEU A O 19
ATOM 23232 N N . SER A 1 78 ? -18.440 13.214 0.101 1.00 0.00 371 SER A N 19
ATOM 23233 C CA . SER A 1 78 ? -19.356 13.158 1.245 1.00 0.00 371 SER A CA 19
ATOM 23234 C C . SER A 1 78 ? -19.973 11.755 1.409 1.00 0.00 371 SER A C 19
ATOM 23235 O O . SER A 1 78 ? -20.229 11.310 2.530 1.00 0.00 371 SER A O 19
ATOM 23243 N N . LYS A 1 79 ? -20.173 11.037 0.292 1.00 0.00 372 LYS A N 19
ATOM 23244 C CA . LYS A 1 79 ? -20.729 9.679 0.279 1.00 0.00 372 LYS A CA 19
ATOM 23245 C C . LYS A 1 79 ? -19.667 8.602 0.544 1.00 0.00 372 LYS A C 19
ATOM 23246 O O . LYS A 1 79 ? -20.030 7.436 0.726 1.00 0.00 372 LYS A O 19
ATOM 23265 N N . LYS A 1 80 ? -18.371 8.940 0.506 1.00 0.00 373 LYS A N 19
ATOM 23266 C CA . LYS A 1 80 ? -17.297 7.950 0.620 1.00 0.00 373 LYS A CA 19
ATOM 23267 C C . LYS A 1 80 ? -17.330 7.343 2.027 1.00 0.00 373 LYS A C 19
ATOM 23268 O O . LYS A 1 80 ? -17.629 8.034 3.007 1.00 0.00 373 LYS A O 19
ATOM 23287 N N . GLY A 1 81 ? -16.970 6.066 2.125 1.00 0.00 374 GLY A N 19
ATOM 23288 C CA . GLY A 1 81 ? -16.787 5.330 3.363 1.00 0.00 374 GLY A CA 19
ATOM 23289 C C . GLY A 1 81 ? -16.114 4.002 3.024 1.00 0.00 374 GLY A C 19
ATOM 23290 O O . GLY A 1 81 ? -16.288 3.037 3.798 1.00 0.00 374 GLY A O 19
ATOM 23295 N N . SER A 1 4 ? -1.551 0.544 1.380 1.00 0.00 84 SER A N 20
ATOM 23296 C CA . SER A 1 4 ? -1.092 0.437 -0.028 1.00 0.00 84 SER A CA 20
ATOM 23297 C C . SER A 1 4 ? -1.029 1.831 -0.670 1.00 0.00 84 SER A C 20
ATOM 23298 O O . SER A 1 4 ? -2.033 2.549 -0.703 1.00 0.00 84 SER A O 20
ATOM 23306 N N . SER A 1 5 ? 0.153 2.216 -1.174 1.00 0.00 85 SER A N 20
ATOM 23307 C CA . SER A 1 5 ? 0.454 3.579 -1.624 1.00 0.00 85 SER A CA 20
ATOM 23308 C C . SER A 1 5 ? 1.277 3.555 -2.921 1.00 0.00 85 SER A C 20
ATOM 23309 O O . SER A 1 5 ? 2.130 4.412 -3.148 1.00 0.00 85 SER A O 20
ATOM 23317 N N . GLU A 1 6 ? 1.051 2.549 -3.776 1.00 0.00 86 GLU A N 20
ATOM 23318 C CA . GLU A 1 6 ? 1.762 2.355 -5.043 1.00 0.00 86 GLU A CA 20
ATOM 23319 C C . GLU A 1 6 ? 0.726 2.429 -6.166 1.00 0.00 86 GLU A C 20
ATOM 23320 O O . GLU A 1 6 ? 0.400 1.436 -6.822 1.00 0.00 86 GLU A O 20
ATOM 23332 N N . PHE A 1 7 ? 0.142 3.619 -6.292 1.00 0.00 87 PHE A N 20
ATOM 23333 C CA . PHE A 1 7 ? -0.976 3.971 -7.166 1.00 0.00 87 PHE A CA 20
ATOM 23334 C C . PHE A 1 7 ? -0.672 3.568 -8.611 1.00 0.00 87 PHE A C 20
ATOM 23335 O O . PHE A 1 7 ? 0.229 4.124 -9.235 1.00 0.00 87 PHE A O 20
ATOM 23352 N N . GLN A 1 8 ? -1.395 2.571 -9.121 1.00 0.00 88 GLN A N 20
ATOM 23353 C CA . GLN A 1 8 ? -1.241 1.944 -10.434 1.00 0.00 88 GLN A CA 20
ATOM 23354 C C . GLN A 1 8 ? -2.645 1.560 -10.932 1.00 0.00 88 GLN A C 20
ATOM 23355 O O . GLN A 1 8 ? -3.641 1.861 -10.270 1.00 0.00 88 GLN A O 20
ATOM 23369 N N . ILE A 1 9 ? -2.743 0.881 -12.081 1.00 0.00 89 ILE A N 20
ATOM 23370 C CA . ILE A 1 9 ? -3.998 0.275 -12.540 1.00 0.00 89 ILE A CA 20
ATOM 23371 C C . ILE A 1 9 ? -4.534 -0.627 -11.415 1.00 0.00 89 ILE A C 20
ATOM 23372 O O . ILE A 1 9 ? -3.762 -1.300 -10.727 1.00 0.00 89 ILE A O 20
ATOM 23388 N N . ASN A 1 10 ? -5.862 -0.643 -11.257 1.00 0.00 90 ASN A N 20
ATOM 23389 C CA . ASN A 1 10 ? -6.585 -1.345 -10.193 1.00 0.00 90 ASN A CA 20
ATOM 23390 C C . ASN A 1 10 ? -6.209 -0.863 -8.781 1.00 0.00 90 ASN A C 20
ATOM 23391 O O . ASN A 1 10 ? -6.441 -1.578 -7.806 1.00 0.00 90 ASN A O 20
ATOM 23402 N N . GLU A 1 11 ? -5.684 0.358 -8.640 1.00 0.00 91 GLU A N 20
ATOM 23403 C CA . GLU A 1 11 ? -5.479 1.035 -7.362 1.00 0.00 91 GLU A CA 20
ATOM 23404 C C . GLU A 1 11 ? -6.052 2.455 -7.493 1.00 0.00 91 GLU A C 20
ATOM 23405 O O . GLU A 1 11 ? -6.479 2.858 -8.581 1.00 0.00 91 GLU A O 20
ATOM 23417 N N . GLN A 1 12 ? -6.162 3.187 -6.383 1.00 0.00 92 GLN A N 20
ATOM 23418 C CA . GLN A 1 12 ? -6.883 4.462 -6.357 1.00 0.00 92 GLN A CA 20
ATOM 23419 C C . GLN A 1 12 ? -6.011 5.600 -6.887 1.00 0.00 92 GLN A C 20
ATOM 23420 O O . GLN A 1 12 ? -4.785 5.553 -6.800 1.00 0.00 92 GLN A O 20
ATOM 23434 N N . VAL A 1 13 ? -6.666 6.672 -7.320 1.00 0.00 93 VAL A N 20
ATOM 23435 C CA . VAL A 1 13 ? -6.088 7.958 -7.674 1.00 0.00 93 VAL A CA 20
ATOM 23436 C C . VAL A 1 13 ? -7.094 9.048 -7.296 1.00 0.00 93 VAL A C 20
ATOM 23437 O O . VAL A 1 13 ? -8.250 8.753 -6.987 1.00 0.00 93 VAL A O 20
ATOM 23450 N N . LEU A 1 14 ? -6.660 10.302 -7.346 1.00 0.00 94 LEU A N 20
ATOM 23451 C CA . LEU A 1 14 ? -7.520 11.470 -7.237 1.00 0.00 94 LEU A CA 20
ATOM 23452 C C . LEU A 1 14 ? -7.685 11.989 -8.660 1.00 0.00 94 LEU A C 20
ATOM 23453 O O . LEU A 1 14 ? -6.690 12.286 -9.325 1.00 0.00 94 LEU A O 20
ATOM 23469 N N . ALA A 1 15 ? -8.925 12.091 -9.134 1.00 0.00 95 ALA A N 20
ATOM 23470 C CA . ALA A 1 15 ? -9.258 12.470 -10.500 1.00 0.00 95 ALA A CA 20
ATOM 23471 C C . ALA A 1 15 ? -10.360 13.526 -10.457 1.00 0.00 95 ALA A C 20
ATOM 23472 O O . ALA A 1 15 ? -11.270 13.430 -9.629 1.00 0.00 95 ALA A O 20
ATOM 23479 N N . SER A 1 16 ? -10.269 14.545 -11.310 1.00 0.00 96 SER A N 20
ATOM 23480 C CA . SER A 1 16 ? -11.227 15.637 -11.332 1.00 0.00 96 SER A CA 20
ATOM 23481 C C . SER A 1 16 ? -12.592 15.154 -11.837 1.00 0.00 96 SER A C 20
ATOM 23482 O O . SER A 1 16 ? -12.679 14.428 -12.833 1.00 0.00 96 SER A O 20
ATOM 23490 N N . TRP A 1 17 ? -13.647 15.574 -11.139 1.00 0.00 97 TRP A N 20
ATOM 23491 C CA . TRP A 1 17 ? -15.042 15.275 -11.435 1.00 0.00 97 TRP A CA 20
ATOM 23492 C C . TRP A 1 17 ? -15.725 16.571 -11.867 1.00 0.00 97 TRP A C 20
ATOM 23493 O O . TRP A 1 17 ? -15.295 17.663 -11.476 1.00 0.00 97 TRP A O 20
ATOM 23514 N N . SER A 1 18 ? -16.798 16.447 -12.650 1.00 0.00 98 SER A N 20
ATOM 23515 C CA . SER A 1 18 ? -17.523 17.564 -13.247 1.00 0.00 98 SER A CA 20
ATOM 23516 C C . SER A 1 18 ? -18.065 18.556 -12.203 1.00 0.00 98 SER A C 20
ATOM 23517 O O . SER A 1 18 ? -18.333 19.716 -12.535 1.00 0.00 98 SER A O 20
ATOM 23525 N N . ASP A 1 19 ? -18.208 18.119 -10.946 1.00 0.00 99 ASP A N 20
ATOM 23526 C CA . ASP A 1 19 ? -18.596 18.965 -9.821 1.00 0.00 99 ASP A CA 20
ATOM 23527 C C . ASP A 1 19 ? -17.653 20.161 -9.623 1.00 0.00 99 ASP A C 20
ATOM 23528 O O . ASP A 1 19 ? -18.130 21.288 -9.471 1.00 0.00 99 ASP A O 20
ATOM 23537 N N . SER A 1 20 ? -16.330 19.932 -9.625 1.00 0.00 100 SER A N 20
ATOM 23538 C CA . SER A 1 20 ? -15.343 20.970 -9.321 1.00 0.00 100 SER A CA 20
ATOM 23539 C C . SER A 1 20 ? -13.917 20.526 -9.676 1.00 0.00 100 SER A C 20
ATOM 23540 O O . SER A 1 20 ? -13.301 21.067 -10.599 1.00 0.00 100 SER A O 20
ATOM 23548 N N . ARG A 1 21 ? -13.385 19.554 -8.925 1.00 0.00 101 ARG A N 20
ATOM 23549 C CA . ARG A 1 21 ? -11.986 19.112 -8.938 1.00 0.00 101 ARG A CA 20
ATOM 23550 C C . ARG A 1 21 ? -11.912 17.662 -8.468 1.00 0.00 101 ARG A C 20
ATOM 23551 O O . ARG A 1 21 ? -12.887 16.931 -8.614 1.00 0.00 101 ARG A O 20
ATOM 23572 N N . PHE A 1 22 ? -10.752 17.249 -7.964 1.00 0.00 102 PHE A N 20
ATOM 23573 C CA . PHE A 1 22 ? -10.427 15.927 -7.465 1.00 0.00 102 PHE A CA 20
ATOM 23574 C C . PHE A 1 22 ? -11.457 15.297 -6.522 1.00 0.00 102 PHE A C 20
ATOM 23575 O O . PHE A 1 22 ? -11.930 15.931 -5.577 1.00 0.00 102 PHE A O 20
ATOM 23592 N N . TYR A 1 23 ? -11.678 14.002 -6.752 1.00 0.00 103 TYR A N 20
ATOM 23593 C CA . TYR A 1 23 ? -12.409 13.033 -5.942 1.00 0.00 103 TYR A CA 20
ATOM 23594 C C . TYR A 1 23 ? -11.665 11.699 -6.134 1.00 0.00 103 TYR A C 20
ATOM 23595 O O . TYR A 1 23 ? -10.962 11.546 -7.140 1.00 0.00 103 TYR A O 20
ATOM 23613 N N . PRO A 1 24 ? -11.775 10.733 -5.210 1.00 0.00 104 PRO A N 20
ATOM 23614 C CA . PRO A 1 24 ? -11.123 9.440 -5.379 1.00 0.00 104 PRO A CA 20
ATOM 23615 C C . PRO A 1 24 ? -11.797 8.633 -6.498 1.00 0.00 104 PRO A C 20
ATOM 23616 O O . PRO A 1 24 ? -13.015 8.712 -6.686 1.00 0.00 104 PRO A O 20
ATOM 23627 N N . ALA A 1 25 ? -11.000 7.852 -7.230 1.00 0.00 105 ALA A N 20
ATOM 23628 C CA . ALA A 1 25 ? -11.427 7.001 -8.330 1.00 0.00 105 ALA A CA 20
ATOM 23629 C C . ALA A 1 25 ? -10.460 5.822 -8.458 1.00 0.00 105 ALA A C 20
ATOM 23630 O O . ALA A 1 25 ? -9.292 5.937 -8.080 1.00 0.00 105 ALA A O 20
ATOM 23637 N N . LYS A 1 26 ? -10.921 4.713 -9.034 1.00 0.00 106 LYS A N 20
ATOM 23638 C CA . LYS A 1 26 ? -10.094 3.561 -9.380 1.00 0.00 106 LYS A CA 20
ATOM 23639 C C . LYS A 1 26 ? -9.412 3.851 -10.720 1.00 0.00 106 LYS A C 20
ATOM 23640 O O . LYS A 1 26 ? -10.088 4.308 -11.643 1.00 0.00 106 LYS A O 20
ATOM 23659 N N . VAL A 1 27 ? -8.115 3.584 -10.873 1.00 0.00 107 VAL A N 20
ATOM 23660 C CA . VAL A 1 27 ? -7.452 3.635 -12.181 1.00 0.00 107 VAL A CA 20
ATOM 23661 C C . VAL A 1 27 ? -7.913 2.427 -12.993 1.00 0.00 107 VAL A C 20
ATOM 23662 O O . VAL A 1 27 ? -7.827 1.298 -12.501 1.00 0.00 107 VAL A O 20
ATOM 23675 N N . THR A 1 28 ? -8.290 2.641 -14.249 1.00 0.00 108 THR A N 20
ATOM 23676 C CA . THR A 1 28 ? -8.593 1.569 -15.185 1.00 0.00 108 THR A CA 20
ATOM 23677 C C . THR A 1 28 ? -7.508 1.493 -16.281 1.00 0.00 108 THR A C 20
ATOM 23678 O O . THR A 1 28 ? -7.199 0.390 -16.734 1.00 0.00 108 THR A O 20
ATOM 23689 N N . ALA A 1 29 ? -6.882 2.616 -16.672 1.00 0.00 109 ALA A N 20
ATOM 23690 C CA . ALA A 1 29 ? -5.690 2.638 -17.526 1.00 0.00 109 ALA A CA 20
ATOM 23691 C C . ALA A 1 29 ? -4.846 3.880 -17.244 1.00 0.00 109 ALA A C 20
ATOM 23692 O O . ALA A 1 29 ? -5.329 4.857 -16.671 1.00 0.00 109 ALA A O 20
ATOM 23699 N N . VAL A 1 30 ? -3.596 3.854 -17.700 1.00 0.00 110 VAL A N 20
ATOM 23700 C CA . VAL A 1 30 ? -2.651 4.965 -17.659 1.00 0.00 110 VAL A CA 20
ATOM 23701 C C . VAL A 1 30 ? -1.946 4.936 -19.019 1.00 0.00 110 VAL A C 20
ATOM 23702 O O . VAL A 1 30 ? -1.649 3.850 -19.528 1.00 0.00 110 VAL A O 20
ATOM 23715 N N . ASN A 1 31 ? -1.678 6.106 -19.608 1.00 0.00 111 ASN A N 20
ATOM 23716 C CA . ASN A 1 31 ? -1.163 6.230 -20.967 1.00 0.00 111 ASN A CA 20
ATOM 23717 C C . ASN A 1 31 ? 0.025 7.183 -20.906 1.00 0.00 111 ASN A C 20
ATOM 23718 O O . ASN A 1 31 ? -0.148 8.365 -20.596 1.00 0.00 111 ASN A O 20
ATOM 23729 N N . LYS A 1 32 ? 1.230 6.691 -21.211 1.00 0.00 112 LYS A N 20
ATOM 23730 C CA . LYS A 1 32 ? 2.474 7.467 -21.111 1.00 0.00 112 LYS A CA 20
ATOM 23731 C C . LYS A 1 32 ? 2.467 8.714 -22.010 1.00 0.00 112 LYS A C 20
ATOM 23732 O O . LYS A 1 32 ? 3.194 9.669 -21.736 1.00 0.00 112 LYS A O 20
ATOM 23751 N N . ASP A 1 33 ? 1.616 8.733 -23.042 1.00 0.00 113 ASP A N 20
ATOM 23752 C CA . ASP A 1 33 ? 1.357 9.915 -23.873 1.00 0.00 113 ASP A CA 20
ATOM 23753 C C . ASP A 1 33 ? 0.972 11.145 -23.039 1.00 0.00 113 ASP A C 20
ATOM 23754 O O . ASP A 1 33 ? 1.311 12.271 -23.414 1.00 0.00 113 ASP A O 20
ATOM 23763 N N . GLY A 1 34 ? 0.309 10.935 -21.895 1.00 0.00 114 GLY A N 20
ATOM 23764 C CA . GLY A 1 34 ? -0.007 11.976 -20.920 1.00 0.00 114 GLY A CA 20
ATOM 23765 C C . GLY A 1 34 ? -1.452 11.907 -20.432 1.00 0.00 114 GLY A C 20
ATOM 23766 O O . GLY A 1 34 ? -1.990 12.935 -20.013 1.00 0.00 114 GLY A O 20
ATOM 23770 N N . THR A 1 35 ? -2.109 10.745 -20.514 1.00 0.00 115 THR A N 20
ATOM 23771 C CA . THR A 1 35 ? -3.536 10.620 -20.229 1.00 0.00 115 THR A CA 20
ATOM 23772 C C . THR A 1 35 ? -3.793 9.440 -19.286 1.00 0.00 115 THR A C 20
ATOM 23773 O O . THR A 1 35 ? -2.902 8.641 -18.980 1.00 0.00 115 THR A O 20
ATOM 23784 N N . TYR A 1 36 ? -5.022 9.360 -18.795 1.00 0.00 116 TYR A N 20
ATOM 23785 C CA . TYR A 1 36 ? -5.468 8.489 -17.729 1.00 0.00 116 TYR A CA 20
ATOM 23786 C C . TYR A 1 36 ? -6.874 8.029 -18.073 1.00 0.00 116 TYR A C 20
ATOM 23787 O O . TYR A 1 36 ? -7.629 8.781 -18.690 1.00 0.00 116 TYR A O 20
ATOM 23805 N N . THR A 1 37 ? -7.257 6.854 -17.586 1.00 0.00 117 THR A N 20
ATOM 23806 C CA . THR A 1 37 ? -8.629 6.376 -17.644 1.00 0.00 117 THR A CA 20
ATOM 23807 C C . THR A 1 37 ? -8.954 5.913 -16.229 1.00 0.00 117 THR A C 20
ATOM 23808 O O . THR A 1 37 ? -8.143 5.226 -15.590 1.00 0.00 117 THR A O 20
ATOM 23819 N N . VAL A 1 38 ? -10.100 6.342 -15.703 1.00 0.00 118 VAL A N 20
ATOM 23820 C CA . VAL A 1 38 ? -10.479 6.104 -14.318 1.00 0.00 118 VAL A CA 20
ATOM 23821 C C . VAL A 1 38 ? -11.960 5.748 -14.264 1.00 0.00 118 VAL A C 20
ATOM 23822 O O . VAL A 1 38 ? -12.737 6.165 -15.127 1.00 0.00 118 VAL A O 20
ATOM 23835 N N . LYS A 1 39 ? -12.348 5.029 -13.212 1.00 0.00 119 LYS A N 20
ATOM 23836 C CA . LYS A 1 39 ? -13.725 4.689 -12.891 1.00 0.00 119 LYS A CA 20
ATOM 23837 C C . LYS A 1 39 ? -14.026 5.258 -11.513 1.00 0.00 119 LYS A C 20
ATOM 23838 O O . LYS A 1 39 ? -13.324 4.946 -10.553 1.00 0.00 119 LYS A O 20
ATOM 23857 N N . PHE A 1 40 ? -15.042 6.106 -11.417 1.00 0.00 120 PHE A N 20
ATOM 23858 C CA . PHE A 1 40 ? -15.572 6.555 -10.140 1.00 0.00 120 PHE A CA 20
ATOM 23859 C C . PHE A 1 40 ? -16.447 5.430 -9.585 1.00 0.00 120 PHE A C 20
ATOM 23860 O O . PHE A 1 40 ? -17.096 4.712 -10.347 1.00 0.00 120 PHE A O 20
ATOM 23877 N N . TYR A 1 41 ? -16.504 5.302 -8.260 1.00 0.00 121 TYR A N 20
ATOM 23878 C CA . TYR A 1 41 ? -17.188 4.191 -7.589 1.00 0.00 121 TYR A CA 20
ATOM 23879 C C . TYR A 1 41 ? -18.707 4.208 -7.822 1.00 0.00 121 TYR A C 20
ATOM 23880 O O . TYR A 1 41 ? -19.358 3.167 -7.719 1.00 0.00 121 TYR A O 20
ATOM 23898 N N . ASP A 1 42 ? -19.268 5.374 -8.169 1.00 0.00 122 ASP A N 20
ATOM 23899 C CA . ASP A 1 42 ? -20.671 5.514 -8.569 1.00 0.00 122 ASP A CA 20
ATOM 23900 C C . ASP A 1 42 ? -20.994 4.727 -9.850 1.00 0.00 122 ASP A C 20
ATOM 23901 O O . ASP A 1 42 ? -22.134 4.299 -10.036 1.00 0.00 122 ASP A O 20
ATOM 23910 N N . GLY A 1 43 ? -19.991 4.506 -10.714 1.00 0.00 123 GLY A N 20
ATOM 23911 C CA . GLY A 1 43 ? -20.093 3.703 -11.931 1.00 0.00 123 GLY A CA 20
ATOM 23912 C C . GLY A 1 43 ? -19.592 4.443 -13.175 1.00 0.00 123 GLY A C 20
ATOM 23913 O O . GLY A 1 43 ? -19.313 3.800 -14.189 1.00 0.00 123 GLY A O 20
ATOM 23917 N N . VAL A 1 44 ? -19.484 5.777 -13.121 1.00 0.00 124 VAL A N 20
ATOM 23918 C CA . VAL A 1 44 ? -19.030 6.614 -14.234 1.00 0.00 124 VAL A CA 20
ATOM 23919 C C . VAL A 1 44 ? -17.569 6.267 -14.563 1.00 0.00 124 VAL A C 20
ATOM 23920 O O . VAL A 1 44 ? -16.767 6.011 -13.663 1.00 0.00 124 VAL A O 20
ATOM 23933 N N . VAL A 1 45 ? -17.206 6.319 -15.848 1.00 0.00 125 VAL A N 20
ATOM 23934 C CA . VAL A 1 45 ? -15.853 6.088 -16.353 1.00 0.00 125 VAL A CA 20
ATOM 23935 C C . VAL A 1 45 ? -15.528 7.267 -17.279 1.00 0.00 125 VAL A C 20
ATOM 23936 O O . VAL A 1 45 ? -16.423 7.764 -17.972 1.00 0.00 125 VAL A O 20
ATOM 23949 N N . GLN A 1 46 ? -14.269 7.718 -17.296 1.00 0.00 126 GLN A N 20
ATOM 23950 C CA . GLN A 1 46 ? -13.817 8.795 -18.178 1.00 0.00 126 GLN A CA 20
ATOM 23951 C C . GLN A 1 46 ? -12.348 8.604 -18.553 1.00 0.00 126 GLN A C 20
ATOM 23952 O O . GLN A 1 46 ? -11.585 8.015 -17.784 1.00 0.00 126 GLN A O 20
ATOM 23966 N N . THR A 1 47 ? -11.952 9.166 -19.698 1.00 0.00 127 THR A N 20
ATOM 23967 C CA . THR A 1 47 ? -10.561 9.287 -20.121 1.00 0.00 127 THR A CA 20
ATOM 23968 C C . THR A 1 47 ? -10.240 10.779 -19.996 1.00 0.00 127 THR A C 20
ATOM 23969 O O . THR A 1 47 ? -11.012 11.623 -20.466 1.00 0.00 127 THR A O 20
ATOM 23980 N N . VAL A 1 48 ? -9.142 11.109 -19.324 1.00 0.00 128 VAL A N 20
ATOM 23981 C CA . VAL A 1 48 ? -8.781 12.464 -18.911 1.00 0.00 128 VAL A CA 20
ATOM 23982 C C . VAL A 1 48 ? -7.251 12.611 -18.951 1.00 0.00 128 VAL A C 20
ATOM 23983 O O . VAL A 1 48 ? -6.543 11.655 -19.272 1.00 0.00 128 VAL A O 20
ATOM 23996 N N . LYS A 1 49 ? -6.720 13.802 -18.674 1.00 0.00 129 LYS A N 20
ATOM 23997 C CA . LYS A 1 49 ? -5.304 14.123 -18.879 1.00 0.00 129 LYS A CA 20
ATOM 23998 C C . LYS A 1 49 ? -4.539 14.071 -17.559 1.00 0.00 129 LYS A C 20
ATOM 23999 O O . LYS A 1 49 ? -5.142 14.064 -16.488 1.00 0.00 129 LYS A O 20
ATOM 24018 N N . HIS A 1 50 ? -3.205 14.107 -17.623 1.00 0.00 130 HIS A N 20
ATOM 24019 C CA . HIS A 1 50 ? -2.339 14.250 -16.445 1.00 0.00 130 HIS A CA 20
ATOM 24020 C C . HIS A 1 50 ? -2.711 15.505 -15.638 1.00 0.00 130 HIS A C 20
ATOM 24021 O O . HIS A 1 50 ? -2.751 15.451 -14.412 1.00 0.00 130 HIS A O 20
ATOM 24035 N N . ILE A 1 51 ? -3.087 16.609 -16.298 1.00 0.00 131 ILE A N 20
ATOM 24036 C CA . ILE A 1 51 ? -3.558 17.815 -15.608 1.00 0.00 131 ILE A CA 20
ATOM 24037 C C . ILE A 1 51 ? -4.878 17.614 -14.840 1.00 0.00 131 ILE A C 20
ATOM 24038 O O . ILE A 1 51 ? -5.291 18.518 -14.110 1.00 0.00 131 ILE A O 20
ATOM 24054 N N . HIS A 1 52 ? -5.544 16.460 -14.972 1.00 0.00 132 HIS A N 20
ATOM 24055 C CA . HIS A 1 52 ? -6.826 16.175 -14.334 1.00 0.00 132 HIS A CA 20
ATOM 24056 C C . HIS A 1 52 ? -6.732 15.039 -13.310 1.00 0.00 132 HIS A C 20
ATOM 24057 O O . HIS A 1 52 ? -7.730 14.750 -12.652 1.00 0.00 132 HIS A O 20
ATOM 24071 N N . VAL A 1 53 ? -5.599 14.335 -13.201 1.00 0.00 133 VAL A N 20
ATOM 24072 C CA . VAL A 1 53 ? -5.453 13.141 -12.354 1.00 0.00 133 VAL A CA 20
ATOM 24073 C C . VAL A 1 53 ? -4.073 13.107 -11.694 1.00 0.00 133 VAL A C 20
ATOM 24074 O O . VAL A 1 53 ? -3.061 13.392 -12.335 1.00 0.00 133 VAL A O 20
ATOM 24087 N N . LYS A 1 54 ? -4.019 12.678 -10.428 1.00 0.00 134 LYS A N 20
ATOM 24088 C CA . LYS A 1 54 ? -2.772 12.411 -9.715 1.00 0.00 134 LYS A CA 20
ATOM 24089 C C . LYS A 1 54 ? -2.990 11.308 -8.675 1.00 0.00 134 LYS A C 20
ATOM 24090 O O . LYS A 1 54 ? -4.100 10.803 -8.525 1.00 0.00 134 LYS A O 20
ATOM 24109 N N . ALA A 1 55 ? -1.921 10.910 -7.985 1.00 0.00 135 ALA A N 20
ATOM 24110 C CA . ALA A 1 55 ? -1.952 9.944 -6.892 1.00 0.00 135 ALA A CA 20
ATOM 24111 C C . ALA A 1 55 ? -2.861 10.428 -5.754 1.00 0.00 135 ALA A C 20
ATOM 24112 O O . ALA A 1 55 ? -3.249 11.595 -5.720 1.00 0.00 135 ALA A O 20
ATOM 24119 N N . PHE A 1 56 ? -3.176 9.548 -4.788 1.00 0.00 136 PHE A N 20
ATOM 24120 C CA . PHE A 1 56 ? -3.836 10.006 -3.559 1.00 0.00 136 PHE A CA 20
ATOM 24121 C C . PHE A 1 56 ? -2.917 10.985 -2.798 1.00 0.00 136 PHE A C 20
ATOM 24122 O O . PHE A 1 56 ? -3.397 11.834 -2.042 1.00 0.00 136 PHE A O 20
ATOM 24139 N N . SER A 1 57 ? -1.605 10.926 -3.064 1.00 0.00 137 SER A N 20
ATOM 24140 C CA . SER A 1 57 ? -0.642 11.900 -2.598 1.00 0.00 137 SER A CA 20
ATOM 24141 C C . SER A 1 57 ? -0.952 13.284 -3.177 1.00 0.00 137 SER A C 20
ATOM 24142 O O . SER A 1 57 ? -0.953 13.486 -4.393 1.00 0.00 137 SER A O 20
ATOM 24150 N N . LYS A 1 58 ? -1.193 14.248 -2.279 1.00 0.00 138 LYS A N 20
ATOM 24151 C CA . LYS A 1 58 ? -1.532 15.626 -2.626 1.00 0.00 138 LYS A CA 20
ATOM 24152 C C . LYS A 1 58 ? -0.455 16.278 -3.500 1.00 0.00 138 LYS A C 20
ATOM 24153 O O . LYS A 1 58 ? -0.795 17.014 -4.426 1.00 0.00 138 LYS A O 20
ATOM 24172 N N . ASP A 1 59 ? 0.819 16.023 -3.188 1.00 0.00 139 ASP A N 20
ATOM 24173 C CA . ASP A 1 59 ? 1.941 16.747 -3.782 1.00 0.00 139 ASP A CA 20
ATOM 24174 C C . ASP A 1 59 ? 2.131 16.475 -5.275 1.00 0.00 139 ASP A C 20
ATOM 24175 O O . ASP A 1 59 ? 1.955 17.397 -6.075 1.00 0.00 139 ASP A O 20
ATOM 24184 N N . GLN A 1 60 ? 2.460 15.232 -5.665 1.00 0.00 140 GLN A N 20
ATOM 24185 C CA . GLN A 1 60 ? 2.892 14.909 -7.030 1.00 0.00 140 GLN A CA 20
ATOM 24186 C C . GLN A 1 60 ? 2.519 13.477 -7.445 1.00 0.00 140 GLN A C 20
ATOM 24187 O O . GLN A 1 60 ? 2.137 12.646 -6.621 1.00 0.00 140 GLN A O 20
ATOM 24201 N N . ASN A 1 61 ? 2.625 13.214 -8.756 1.00 0.00 141 ASN A N 20
ATOM 24202 C CA . ASN A 1 61 ? 2.264 11.955 -9.422 1.00 0.00 141 ASN A CA 20
ATOM 24203 C C . ASN A 1 61 ? 3.316 10.866 -9.169 1.00 0.00 141 ASN A C 20
ATOM 24204 O O . ASN A 1 61 ? 4.490 11.188 -8.989 1.00 0.00 141 ASN A O 20
ATOM 24215 N N . ILE A 1 62 ? 2.935 9.578 -9.209 1.00 0.00 142 ILE A N 20
ATOM 24216 C CA . ILE A 1 62 ? 3.846 8.452 -8.950 1.00 0.00 142 ILE A CA 20
ATOM 24217 C C . ILE A 1 62 ? 3.609 7.271 -9.932 1.00 0.00 142 ILE A C 20
ATOM 24218 O O . ILE A 1 62 ? 3.974 6.139 -9.618 1.00 0.00 142 ILE A O 20
ATOM 24234 N N . VAL A 1 63 ? 3.036 7.497 -11.130 1.00 0.00 143 VAL A N 20
ATOM 24235 C CA . VAL A 1 63 ? 2.986 6.452 -12.172 1.00 0.00 143 VAL A CA 20
ATOM 24236 C C . VAL A 1 63 ? 2.958 7.028 -13.598 1.00 0.00 143 VAL A C 20
ATOM 24237 O O . VAL A 1 63 ? 3.797 6.638 -14.411 1.00 0.00 143 VAL A O 20
ATOM 24250 N N . GLY A 1 64 ? 2.059 7.973 -13.909 1.00 0.00 144 GLY A N 20
ATOM 24251 C CA . GLY A 1 64 ? 1.924 8.520 -15.261 1.00 0.00 144 GLY A CA 20
ATOM 24252 C C . GLY A 1 64 ? 3.090 9.439 -15.624 1.00 0.00 144 GLY A C 20
ATOM 24253 O O . GLY A 1 64 ? 3.531 9.473 -16.775 1.00 0.00 144 GLY A O 20
ATOM 24257 N N . ASN A 1 65 ? 3.621 10.156 -14.627 1.00 0.00 145 ASN A N 20
ATOM 24258 C CA . ASN A 1 65 ? 4.775 11.050 -14.727 1.00 0.00 145 ASN A CA 20
ATOM 24259 C C . ASN A 1 65 ? 5.432 11.043 -13.345 1.00 0.00 145 ASN A C 20
ATOM 24260 O O . ASN A 1 65 ? 5.411 12.040 -12.631 1.00 0.00 145 ASN A O 20
ATOM 24271 N N . ALA A 1 66 ? 5.867 9.858 -12.903 1.00 0.00 146 ALA A N 20
ATOM 24272 C CA . ALA A 1 66 ? 6.306 9.614 -11.534 1.00 0.00 146 ALA A CA 20
ATOM 24273 C C . ALA A 1 66 ? 7.435 10.545 -11.075 1.00 0.00 146 ALA A C 20
ATOM 24274 O O . ALA A 1 66 ? 8.479 10.626 -11.728 1.00 0.00 146 ALA A O 20
ATOM 24281 N N . ARG A 1 67 ? 7.218 11.226 -9.939 1.00 0.00 147 ARG A N 20
ATOM 24282 C CA . ARG A 1 67 ? 8.088 12.295 -9.429 1.00 0.00 147 ARG A CA 20
ATOM 24283 C C . ARG A 1 67 ? 7.812 12.642 -7.953 1.00 0.00 147 ARG A C 20
ATOM 24284 O O . ARG A 1 67 ? 8.179 13.731 -7.512 1.00 0.00 147 ARG A O 20
ATOM 24305 N N . GLY A 1 68 ? 7.136 11.772 -7.192 1.00 0.00 200 GLY A N 20
ATOM 24306 C CA . GLY A 1 68 ? 6.639 12.087 -5.851 1.00 0.00 200 GLY A CA 20
ATOM 24307 C C . GLY A 1 68 ? 6.637 10.881 -4.926 1.00 0.00 200 GLY A C 20
ATOM 24308 O O . GLY A 1 68 ? 7.231 9.844 -5.237 1.00 0.00 200 GLY A O 20
ATOM 24312 N N . SER A 1 69 ? 5.994 11.046 -3.769 1.00 0.00 201 SER A N 20
ATOM 24313 C CA . SER A 1 69 ? 6.047 10.119 -2.647 1.00 0.00 201 SER A CA 20
ATOM 24314 C C . SER A 1 69 ? 4.705 10.097 -1.894 1.00 0.00 201 SER A C 20
ATOM 24315 O O . SER A 1 69 ? 3.803 10.879 -2.208 1.00 0.00 201 SER A O 20
ATOM 24323 N N . ARG A 1 70 ? 4.532 9.159 -0.952 1.00 0.00 363 ARG A N 20
ATOM 24324 C CA . ARG A 1 70 ? 3.266 8.953 -0.234 1.00 0.00 363 ARG A CA 20
ATOM 24325 C C . ARG A 1 70 ? 2.816 10.227 0.495 1.00 0.00 363 ARG A C 20
ATOM 24326 O O . ARG A 1 70 ? 3.624 10.872 1.169 1.00 0.00 363 ARG A O 20
ATOM 24347 N N . ALA A 1 71 ? 1.525 10.561 0.393 1.00 0.00 364 ALA A N 20
ATOM 24348 C CA . ALA A 1 71 ? 0.831 11.614 1.139 1.00 0.00 364 ALA A CA 20
ATOM 24349 C C . ALA A 1 71 ? -0.686 11.346 1.054 1.00 0.00 364 ALA A C 20
ATOM 24350 O O . ALA A 1 71 ? -1.104 10.303 0.543 1.00 0.00 364 ALA A O 20
ATOM 24357 N N . HIS A 1 72 ? -1.521 12.289 1.509 1.00 0.00 365 HIS A N 20
ATOM 24358 C CA . HIS A 1 72 ? -2.986 12.203 1.468 1.00 0.00 365 HIS A CA 20
ATOM 24359 C C . HIS A 1 72 ? -3.595 13.609 1.381 1.00 0.00 365 HIS A C 20
ATOM 24360 O O . HIS A 1 72 ? -2.867 14.601 1.483 1.00 0.00 365 HIS A O 20
ATOM 24374 N N . SER A 1 73 ? -4.916 13.701 1.205 1.00 0.00 366 SER A N 20
ATOM 24375 C CA . SER A 1 73 ? -5.676 14.944 1.319 1.00 0.00 366 SER A CA 20
ATOM 24376 C C . SER A 1 73 ? -7.119 14.635 1.747 1.00 0.00 366 SER A C 20
ATOM 24377 O O . SER A 1 73 ? -7.562 13.481 1.716 1.00 0.00 366 SER A O 20
ATOM 24385 N N . SER A 1 74 ? -7.861 15.678 2.133 1.00 0.00 367 SER A N 20
ATOM 24386 C CA . SER A 1 74 ? -9.240 15.587 2.609 1.00 0.00 367 SER A CA 20
ATOM 24387 C C . SER A 1 74 ? -10.272 15.451 1.473 1.00 0.00 367 SER A C 20
ATOM 24388 O O . SER A 1 74 ? -11.472 15.382 1.754 1.00 0.00 367 SER A O 20
ATOM 24396 N N . HIS A 1 75 ? -9.845 15.451 0.204 1.00 0.00 368 HIS A N 20
ATOM 24397 C CA . HIS A 1 75 ? -10.733 15.369 -0.959 1.00 0.00 368 HIS A CA 20
ATOM 24398 C C . HIS A 1 75 ? -11.291 13.948 -1.080 1.00 0.00 368 HIS A C 20
ATOM 24399 O O . HIS A 1 75 ? -10.681 13.093 -1.726 1.00 0.00 368 HIS A O 20
ATOM 24413 N N . LEU A 1 76 ? -12.433 13.686 -0.439 1.00 0.00 369 LEU A N 20
ATOM 24414 C CA . LEU A 1 76 ? -13.118 12.395 -0.390 1.00 0.00 369 LEU A CA 20
ATOM 24415 C C . LEU A 1 76 ? -14.626 12.639 -0.508 1.00 0.00 369 LEU A C 20
ATOM 24416 O O . LEU A 1 76 ? -15.101 13.773 -0.395 1.00 0.00 369 LEU A O 20
ATOM 24458 N N . SER A 1 78 ? -18.661 10.351 0.266 1.00 0.00 371 SER A N 20
ATOM 24459 C CA . SER A 1 78 ? -19.308 9.323 1.081 1.00 0.00 371 SER A CA 20
ATOM 24460 C C . SER A 1 78 ? -19.453 7.971 0.370 1.00 0.00 371 SER A C 20
ATOM 24461 O O . SER A 1 78 ? -19.385 6.921 1.013 1.00 0.00 371 SER A O 20
ATOM 24469 N N . LYS A 1 79 ? -19.602 7.974 -0.961 1.00 0.00 372 LYS A N 20
ATOM 24470 C CA . LYS A 1 79 ? -19.654 6.757 -1.777 1.00 0.00 372 LYS A CA 20
ATOM 24471 C C . LYS A 1 79 ? -18.224 6.267 -2.040 1.00 0.00 372 LYS A C 20
ATOM 24472 O O . LYS A 1 79 ? -17.749 6.265 -3.176 1.00 0.00 372 LYS A O 20
ATOM 24491 N N . LYS A 1 80 ? -17.503 5.947 -0.964 1.00 0.00 373 LYS A N 20
ATOM 24492 C CA . LYS A 1 80 ? -16.177 5.341 -1.020 1.00 0.00 373 LYS A CA 20
ATOM 24493 C C . LYS A 1 80 ? -16.252 4.020 -1.801 1.00 0.00 373 LYS A C 20
ATOM 24494 O O . LYS A 1 80 ? -17.304 3.368 -1.819 1.00 0.00 373 LYS A O 20
ATOM 24513 N N . GLY A 1 81 ? -15.128 3.616 -2.398 1.00 0.00 374 GLY A N 20
ATOM 24514 C CA . GLY A 1 81 ? -14.977 2.294 -2.988 1.00 0.00 374 GLY A CA 20
ATOM 24515 C C . GLY A 1 81 ? -15.193 1.226 -1.914 1.00 0.00 374 GLY A C 20
ATOM 24516 O O . GLY A 1 81 ? -14.635 1.378 -0.803 1.00 0.00 374 GLY A O 20
#

Radius of gyration: 11.21 Å; Cα contacts (8 Å, |Δi|>4): 160; chains: 1; bounding box: 29×22×26 Å

Foldseek 3Di:
DFQQDAQHWKFFQDPVGATEIWHWNDADLVFKTWTARLVGDIDIGGVVGIAGQAPPGHCPSPRDDDDDHDPRYPSDD

Solvent-accessible surface area: 5085 Å² total

InterPro domains:
  IPR001965 Zinc finger, PHD-type [SM00249] (654-698)
  IPR002999 Tudor domain [SM00333] (11-71)
  IPR002999 Tudor domain [SM00333] (85-141)
  IPR011011 Zinc finger, FYVE/PHD-type [SSF57903] (642-702)
  IPR013083 Zinc finger, RING/FYVE/PHD-type [G3DSA:3.30.40.10] (643-708)
  IPR013087 Zinc finger C2H2-type [PS00028] (454-477)
  IPR013087 Zinc finger C2H2-type [PS50157] (452-482)
  IPR019786 Zinc finger, PHD-type, conserved site [PS01359] (655-697)
  IPR022255 PHD finger protein 20, AT hook [PF12618] (176-280)
  IPR041297 DNA repair protein Crb2, Tudor domain [PF18115] (90-136)
  IPR043449 PHD finger protein 20-like [PTHR15856] (512-1012)

Sequence (77 aa):
SSEFQINEQVLASWSDSRFYPAKVTAVNKDGTYTVKFYDGVVQTVKHIHVKAFSKDQNIVGNARGSRAHSSHLSKKGSSEFQINEQVLASWSDSRFYPAKVTAVNKDGTYTVKFYDGVVQTVKHIHVKAFSKDQNIVGNARGSRAHSSHLSKKGSSEFQINEQVLASWSDSRFYPAKVTAVNKDGTYTVKFYDGVVQTVKHIHVKAFSKDQNIVGNARGSRAHSSHLSKKGSSEFQINEQVLASWSDSRFYPAKVTAVNKDGTYTVKFYDGVVQTVKHIHVKAFSKDQNIVGNARGSRAHSSHLSKKGSSEFQINEQVLASWSDSRFYPAKVTAVNKDGTYTVKFYDGVVQTVKHIHVKAFSKDQNIVGNARGSRAHSSHLSKKGSSEFQINEQVLASWSDSRFYPAKVTAVNKDGTYTVKFYDGVVQTVKHIHVKAFSKDQNIVGNARGSRAHSSHLSKKGSSEFQINEQVLASWSDSRFYPAKVTAVNKDGTYTVKFYDGVVQTVKHIHVKAFSKDQNIVGNARGSRAHSSHLSKKGSSEFQINEQVLASWSDSRFYPAKVTAVNKDGTYTVKFYDGVVQTVKHIHVKAFSKDQNIVGNARGSRAHSSHLSKKGSSEFQINEQVLASWSDSRFYPAKVTAVNKDGTYTVKFYDGVVQTVKHIHVKAFSKDQNIVGNARGSRAHSSHLSKKGSSEFQINEQVLASWSDSRFYPAKVTAVNKDGTYTVKFYDGVVQTVKHIHVKAFSKDQNIVGNARGSRAHSSHLSKKGSSEFQINEQVLASWSDSRFYPAKVTAVNKDGTYTVKFYDGVVQTVKHIHVKAFSKDQNIVGNARGSRAHSSHLSKKGSSEFQINEQVLASWSDSRFYPAKVTAVNKDGTYTVKFYDGVVQTVKHIHVKAFSKDQNIVGNARGSRAHSSHLSKKGSSEFQINEQVLASWSDSRFYPAKVTAVNKDGTYTVKFYDGVVQTVKHIHVKAFSKDQNIVGNARGSRAHSSHLSKKGSSEFQINEQVLASWSDSRFYPAKVTAVNKDGTYTVKFYDGVVQTVKHIHVKAFSKDQNIVGNARGSRAHSSHLSKKGSSEFQINEQVLASWSDSRFYPAKVTAVNKDGTYTVKFYDGVVQTVKHIHVKAFSKDQNIVGNARGSRAHSSHLSKKGSSEFQINEQVLASWSDSRFYPAKVTAVNKDGTYTVKFYDGVVQTVKHIHVKAFSKDQNIVGNARGSRAHSSHLSKKGSSEFQINEQVLASWSDSRFYPAKVTAVNKDGTYTVKFYDGVVQTVKHIHVKAFSKDQNIVGNARGSRAHSSHLSKKGSSEFQINEQVLASWSDSRFYPAKVTAVNKDGTYTVKFYDGVVQTVKHIHVKAFSKDQNIVGNARGSRAHSSHLSKKGSSEFQINEQVLASWSDSRFYPAKVTAVNKDGTYTVKFYDGVVQTVKHIHVKAFSKDQNIVGNARGSRAHSSHLSKKGSSEFQINEQVLASWSDSRFYPAKVTAVNKDGTYTVKFYDGVVQTVKHIHVKAFSKDQNIVGNARGSRAHSSHLSKKG

Organism: Homo sapiens (NCBI:txid9606)

GO terms:
  GO:0000123 histone acetyltransferase complex (C, IDA)
  GO:0071339 MLL1 complex (C, IDA)
  GO:0005654 nucleoplasm (C, TAS)
  GO:0005515 protein binding (F, IPI)
  GO:0031965 nuclear membrane (C, IDA)
  GO:0005654 nucleoplasm (C, IDA)

Nearest PDB structures (foldseek):
  2ldm-assembly1_A  TM=9.698E-01  e=8.157E-13  Homo sapiens
  3qii-assembly1_A-2  TM=8.169E-01  e=7.762E-07  Homo sapiens
  2equ-assembly1_A  TM=7.285E-01  e=2.612E-05  Homo sapiens
  5z78-assembly2_C  TM=8.153E-01  e=1.730E-02  Homo sapiens
  2mwo-assembly1_A  TM=7.355E-01  e=1.284E-02  Homo sapiens

Secondary structure (DSSP, 8-state):
-----TTSEEEEE-TTSSEEEEEEEEEETTTEEEEEETTTEEEEEEGGGEE-SSSS--SSSS----S---S------